Protein AF-0000000080306443 (afdb_homodimer)

pLDDT: mean 97.15, std 3.1, range [70.88, 98.94]

Secondary structure (DSSP, 8-state):
---EEEEEEEPPPEE-STTTSTTTTS-HHHHHHHHHHHHHHTT--GGG--EEEEE-S--SGGG-S-HHHHHHHHHT--TT-EEEEEEBTBTHHHHHHHHHHHHHHHTS-SEEEEEEEEETTTS-TTTTS-TTTTT-HHHHHH-----HHHHHHHHHHHHT--HHHHHHHHHHHHHHHHHHHHTTTTTTTB--EE-TTT--EEESS-S---TT--HHHHHTSPPSSHHHHT-B-STTS-BHHHHHHHT-TT-SS------TTSBPPBEEEEEEEEEE-HHHHHHHT---SEEEEEEEEEE--TTT-S-THHHHHHHHHHHHT--GGG-SEEEE--SBHHHHHHHHHHHT--GGGBSTT--HHHH-B-HHHHHHHHHHHHHHHHHHHT--EEEEEEEETTTEEEEEEEEE-/---EEEEEEEPPPEE-STTTSTTTTS-HHHHHHHHHHHHHHTT--GGG--EEEEE-S--SGGG-S-HHHHHHHHHT--TT-EEEEEEBTBTHHHHHHHHHHHHHHHTS-SEEEEEEEEETTTS-TTTTS-TTTTT-HHHHHH-----HHHHHHHHHHHHT--HHHHHHHHHHHHHHHHHHHHTTTTTTTB--EE-TTT--EEESS-S---TT--HHHHHTSPPSSHHHHT-B-STTS-BHHHHHHHT-TT-SS------TTSBPPPEEEEEEEEEE-HHHHHHHT---SEEEEEEEEEE--TTT-S-THHHHHHHHHHHHT--GGG-SEEEE--SBHHHHHHHHHHHT--GGGBSTT--HHHH---HHHHHHHHHHHHHHHHHHHT--EEEEEEEETTTEEEEEEEEE-

Solvent-accessible surface area (backbone atoms only — not comparable to full-atom values): 38228 Å² total; per-residue (Å²): 97,55,21,29,33,62,49,45,40,23,46,33,26,21,40,17,41,64,87,68,15,66,48,46,83,53,54,50,33,54,50,39,10,51,52,54,44,50,44,39,75,72,65,48,60,60,82,65,33,53,34,32,32,24,4,30,46,58,35,25,32,57,39,5,59,39,39,26,40,48,10,44,57,54,45,65,48,57,56,51,45,32,39,30,22,31,22,41,39,42,32,6,2,36,49,22,39,52,52,37,36,22,27,17,35,29,63,74,34,42,28,26,40,14,4,10,33,24,39,26,25,74,51,41,86,67,68,26,57,5,61,88,61,23,79,39,64,71,38,44,74,74,53,64,67,59,61,64,63,55,17,44,20,40,50,24,42,74,70,64,58,48,59,64,59,34,39,49,50,27,48,49,20,18,49,26,30,41,50,29,58,75,67,50,66,54,60,86,32,50,40,66,41,57,39,89,86,82,68,42,78,57,41,72,54,61,59,53,58,48,71,81,70,45,71,69,62,48,67,69,53,62,52,66,40,51,68,60,29,63,37,63,71,42,96,88,55,39,22,47,47,54,55,56,35,70,79,35,82,91,43,93,67,74,52,62,62,46,21,79,64,26,20,36,36,59,7,18,29,21,16,34,32,35,34,28,9,64,67,45,32,62,77,67,70,54,77,50,52,26,32,47,59,27,62,29,64,23,22,31,58,41,45,56,18,46,68,13,27,35,63,7,40,52,51,17,27,56,74,54,74,48,56,76,86,67,44,60,34,35,40,53,53,23,64,30,33,43,41,42,52,50,33,37,60,74,61,67,53,66,70,84,34,42,34,69,52,23,36,16,43,18,41,31,39,14,39,2,7,39,33,22,41,52,52,39,49,49,55,50,46,28,63,75,67,73,47,51,30,32,37,42,29,29,42,14,75,77,5,21,13,31,16,39,31,37,33,53,103,97,55,23,28,33,63,48,43,40,24,44,33,27,21,40,17,41,64,88,69,14,64,50,46,85,52,54,50,33,54,51,38,11,51,52,54,45,51,46,39,75,73,66,48,60,60,82,63,35,53,35,32,31,25,4,29,46,57,34,25,32,57,39,5,57,41,39,26,40,47,10,44,57,54,44,64,47,58,54,52,45,32,40,29,24,30,22,38,40,42,32,6,2,36,47,23,39,52,51,36,36,21,27,16,35,30,62,75,36,44,29,28,40,14,4,10,31,24,39,26,25,75,50,40,87,66,69,25,58,5,59,89,61,21,80,40,65,70,38,43,74,75,54,66,66,59,61,64,62,55,15,43,19,40,48,25,42,75,71,63,57,47,59,63,58,34,39,48,50,27,47,49,18,18,50,25,30,42,50,28,59,75,68,51,66,55,59,86,32,51,40,66,41,57,39,87,86,82,68,43,77,57,42,72,54,60,57,53,58,48,72,81,67,45,70,69,62,49,67,67,53,61,53,66,40,50,67,59,28,62,38,63,72,41,96,89,54,38,21,48,46,54,56,56,36,70,77,35,80,89,44,93,67,74,51,62,62,45,23,78,62,24,19,35,35,60,7,19,28,21,15,34,34,34,34,28,8,63,66,45,32,62,76,66,70,54,78,50,52,26,31,46,58,26,61,29,62,24,23,31,60,41,46,56,18,44,69,14,27,35,60,7,39,51,51,15,27,56,73,54,74,48,56,76,85,66,46,60,36,33,41,51,54,24,63,31,34,44,42,42,53,52,34,36,60,74,61,67,53,65,70,84,35,42,35,68,52,23,36,16,43,17,41,31,39,14,40,3,8,40,33,22,42,52,53,38,49,51,55,48,47,28,61,74,68,72,48,50,29,32,36,41,30,29,41,16,74,75,6,21,12,30,16,38,32,37,33,54,102

Structure (mmCIF, N/CA/C/O backbone):
data_AF-0000000080306443-model_v1
#
loop_
_entity.id
_entity.type
_entity.pdbx_description
1 polymer '3-ketoacyl-CoA thiolase'
#
loop_
_atom_site.group_PDB
_atom_site.id
_atom_site.type_symbol
_atom_site.label_atom_id
_atom_site.label_alt_id
_atom_site.label_comp_id
_atom_site.label_asym_id
_atom_site.label_entity_id
_atom_site.label_seq_id
_atom_site.pdbx_PDB_ins_code
_atom_site.Cartn_x
_atom_site.Cartn_y
_atom_site.Cartn_z
_atom_site.occupancy
_atom_site.B_iso_or_equiv
_atom_site.auth_seq_id
_atom_site.auth_comp_id
_atom_site.auth_asym_id
_atom_site.auth_atom_id
_atom_site.pdbx_PDB_model_num
ATOM 1 N N . MET A 1 1 ? 5.305 -2.127 22.516 1 71.44 1 MET A N 1
ATOM 2 C CA . MET A 1 1 ? 5.922 -2.586 21.266 1 71.44 1 MET A CA 1
ATOM 3 C C . MET A 1 1 ? 7.34 -2.043 21.141 1 71.44 1 MET A C 1
ATOM 5 O O . MET A 1 1 ? 7.629 -0.927 21.578 1 71.44 1 MET A O 1
ATOM 9 N N . ASN A 1 2 ? 8.289 -2.949 20.922 1 86.19 2 ASN A N 1
ATOM 10 C CA . ASN A 1 2 ? 9.672 -2.49 20.797 1 86.19 2 ASN A CA 1
ATOM 11 C C . ASN A 1 2 ? 10.062 -2.299 19.328 1 86.19 2 ASN A C 1
ATOM 13 O O . ASN A 1 2 ? 10.391 -3.266 18.641 1 86.19 2 ASN A O 1
ATOM 17 N N . SER A 1 3 ? 9.945 -1.125 18.812 1 97.25 3 SER A N 1
ATOM 18 C CA . SER A 1 3 ? 10.375 -0.686 17.484 1 97.25 3 SER A CA 1
ATOM 19 C C . SER A 1 3 ? 11.25 0.562 17.578 1 97.25 3 SER A C 1
ATOM 21 O O . SER A 1 3 ? 10.789 1.618 18.016 1 97.25 3 SER A O 1
ATOM 23 N N . TRP A 1 4 ? 12.477 0.388 17.094 1 98.75 4 TRP A N 1
ATOM 24 C CA . TRP A 1 4 ? 13.484 1.428 17.297 1 98.75 4 TRP A CA 1
ATOM 25 C C . TRP A 1 4 ? 13.734 2.199 16 1 98.75 4 TRP A C 1
ATOM 27 O O . TRP A 1 4 ? 13.867 1.604 14.938 1 98.75 4 TRP A O 1
ATOM 37 N N . ILE A 1 5 ? 13.734 3.5 16.141 1 98.81 5 ILE A N 1
ATOM 38 C CA . ILE A 1 5 ? 14.18 4.359 15.055 1 98.81 5 ILE A CA 1
ATOM 39 C C . ILE A 1 5 ? 15.695 4.559 15.141 1 98.81 5 ILE A C 1
ATOM 41 O O . ILE A 1 5 ? 16.203 5.066 16.141 1 98.81 5 ILE A O 1
ATOM 45 N N . ILE A 1 6 ? 16.406 4.199 14.086 1 98.38 6 ILE A N 1
ATOM 46 C CA . ILE A 1 6 ? 17.859 4.262 14.164 1 98.38 6 ILE A CA 1
ATOM 47 C C . ILE A 1 6 ? 18.375 5.43 13.328 1 98.38 6 ILE A C 1
ATOM 49 O O . ILE A 1 6 ? 19.438 5.996 13.625 1 98.38 6 ILE A O 1
ATOM 53 N N . ASP A 1 7 ? 17.672 5.781 12.289 1 98.56 7 ASP A N 1
ATOM 54 C CA . ASP A 1 7 ? 18.062 6.879 11.406 1 98.56 7 ASP A CA 1
ATOM 55 C C . ASP A 1 7 ? 16.859 7.414 10.625 1 98.56 7 ASP A C 1
ATOM 57 O O . ASP A 1 7 ? 15.82 6.754 10.555 1 98.56 7 ASP A O 1
ATOM 61 N N . ALA A 1 8 ? 16.938 8.648 10.195 1 98.75 8 ALA A N 1
ATOM 62 C CA . ALA A 1 8 ? 15.922 9.305 9.367 1 98.75 8 ALA A CA 1
ATOM 63 C C . ALA A 1 8 ? 16.562 10.336 8.438 1 98.75 8 ALA A C 1
ATOM 65 O O . ALA A 1 8 ? 17.375 11.148 8.875 1 98.75 8 ALA A O 1
ATOM 66 N N . VAL A 1 9 ? 16.188 10.273 7.133 1 98.81 9 VAL A N 1
ATOM 67 C CA . VAL A 1 9 ? 16.703 11.242 6.172 1 98.81 9 VAL A CA 1
ATOM 68 C C . VAL A 1 9 ? 15.578 11.695 5.242 1 98.81 9 VAL A C 1
ATOM 70 O O . VAL A 1 9 ? 14.562 11.008 5.113 1 98.81 9 VAL A O 1
ATOM 73 N N . ARG A 1 10 ? 15.75 12.789 4.66 1 98.88 10 ARG A N 1
ATOM 74 C CA . ARG A 1 10 ? 14.805 13.312 3.682 1 98.88 10 ARG A CA 1
ATOM 75 C C . ARG A 1 10 ? 15.508 14.188 2.648 1 98.88 10 ARG A C 1
ATOM 77 O O . ARG A 1 10 ? 16.609 14.68 2.895 1 98.88 10 ARG A O 1
ATOM 84 N N . THR A 1 11 ? 14.883 14.344 1.526 1 98.94 11 THR A N 1
ATOM 85 C CA . THR A 1 11 ? 15.266 15.391 0.589 1 98.94 11 THR A CA 1
ATOM 86 C C . THR A 1 11 ? 14.719 16.75 1.037 1 98.94 11 THR A C 1
ATOM 88 O O . THR A 1 11 ? 13.82 16.812 1.873 1 98.94 11 THR A O 1
ATOM 91 N N . PRO A 1 12 ? 15.375 17.859 0.439 1 98.75 12 PRO A N 1
ATOM 92 C CA . PRO A 1 12 ? 14.578 19.078 0.507 1 98.75 12 PRO A CA 1
ATOM 93 C C . PRO A 1 12 ? 13.234 18.953 -0.217 1 98.75 12 PRO A C 1
ATOM 95 O O . PRO A 1 12 ? 13.078 18.078 -1.075 1 98.75 12 PRO A O 1
ATOM 98 N N . ARG A 1 13 ? 12.289 19.719 0.26 1 98.56 13 ARG A N 1
ATOM 99 C CA . ARG A 1 13 ? 11.039 19.844 -0.483 1 98.56 13 ARG A CA 1
ATOM 100 C C . ARG A 1 13 ? 11.172 20.828 -1.632 1 98.56 13 ARG A C 1
ATOM 102 O O . ARG A 1 13 ? 11.609 21.969 -1.431 1 98.56 13 ARG A O 1
ATOM 109 N N . GLY A 1 14 ? 10.93 20.344 -2.82 1 98.5 14 GLY A N 1
ATOM 110 C CA . GLY A 1 14 ? 10.898 21.219 -3.98 1 98.5 14 GLY A CA 1
ATOM 111 C C . GLY A 1 14 ? 9.5 21.672 -4.352 1 98.5 14 GLY A C 1
ATOM 112 O O . GLY A 1 14 ? 8.523 20.969 -4.066 1 98.5 14 GLY A O 1
ATOM 113 N N . ARG A 1 15 ? 9.391 22.797 -5.031 1 97.31 15 ARG A N 1
ATOM 114 C CA . ARG A 1 15 ? 8.086 23.266 -5.488 1 97.31 15 ARG A CA 1
ATOM 115 C C . ARG A 1 15 ? 7.473 22.281 -6.477 1 97.31 15 ARG A C 1
ATOM 117 O O . ARG A 1 15 ? 8.156 21.797 -7.395 1 97.31 15 ARG A O 1
ATOM 124 N N . GLY A 1 16 ? 6.227 21.938 -6.223 1 96.5 16 GLY A N 1
ATOM 125 C CA . GLY A 1 16 ? 5.559 20.859 -6.957 1 96.5 16 GLY A CA 1
ATOM 126 C C . GLY A 1 16 ? 4.879 21.359 -8.219 1 96.5 16 GLY A C 1
ATOM 127 O O . GLY A 1 16 ? 3.842 20.812 -8.625 1 96.5 16 GLY A O 1
ATOM 128 N N . LYS A 1 17 ? 5.332 22.328 -8.82 1 89 17 LYS A N 1
ATOM 129 C CA . LYS A 1 17 ? 4.793 22.844 -10.078 1 89 17 LYS A CA 1
ATOM 130 C C . LYS A 1 17 ? 5.695 22.469 -11.25 1 89 17 LYS A C 1
ATOM 132 O O . LYS A 1 17 ? 6.906 22.688 -11.203 1 89 17 LYS A O 1
ATOM 137 N N . ALA A 1 18 ? 5 21.969 -12.227 1 86.31 18 ALA A N 1
ATOM 138 C CA . ALA A 1 18 ? 5.738 21.516 -13.398 1 86.31 18 ALA A CA 1
ATOM 139 C C . ALA A 1 18 ? 6.598 22.625 -13.984 1 86.31 18 ALA A C 1
ATOM 141 O O . ALA A 1 18 ? 6.125 23.75 -14.164 1 86.31 18 ALA A O 1
ATOM 142 N N . GLY A 1 19 ? 7.848 22.312 -14.211 1 83.25 19 GLY A N 1
ATOM 143 C CA . GLY A 1 19 ? 8.773 23.219 -14.852 1 83.25 19 GLY A CA 1
ATOM 144 C C . GLY A 1 19 ? 9.266 24.328 -13.93 1 83.25 19 GLY A C 1
ATOM 145 O O . GLY A 1 19 ? 10.164 25.078 -14.289 1 83.25 19 GLY A O 1
ATOM 146 N N . LYS A 1 20 ? 8.797 24.375 -12.742 1 88.12 20 LYS A N 1
ATOM 147 C CA . LYS A 1 20 ? 9.18 25.469 -11.844 1 88.12 20 LYS A CA 1
ATOM 148 C C . LYS A 1 20 ? 9.953 24.938 -10.641 1 88.12 20 LYS A C 1
ATOM 150 O O . LYS A 1 20 ? 10.797 25.656 -10.078 1 88.12 20 LYS A O 1
ATOM 155 N N . GLY A 1 21 ? 9.695 23.812 -10.258 1 95.81 21 GLY A N 1
ATOM 156 C CA . GLY A 1 21 ? 10.352 23.266 -9.086 1 95.81 21 GLY A CA 1
ATOM 157 C C . GLY A 1 21 ? 11.734 22.719 -9.383 1 95.81 21 GLY A C 1
ATOM 158 O O . GLY A 1 21 ? 11.961 22.125 -10.445 1 95.81 21 GLY A O 1
ATOM 159 N N . ALA A 1 22 ? 12.641 22.906 -8.461 1 97.44 22 ALA A N 1
ATOM 160 C CA . ALA A 1 22 ? 14.031 22.484 -8.625 1 97.44 22 ALA A CA 1
ATOM 161 C C . ALA A 1 22 ? 14.141 20.984 -8.805 1 97.44 22 ALA A C 1
ATOM 163 O O . ALA A 1 22 ? 15.086 20.484 -9.414 1 97.44 22 ALA A O 1
ATOM 164 N N . LEU A 1 23 ? 13.141 20.234 -8.32 1 98.12 23 LEU A N 1
ATOM 165 C CA . LEU A 1 23 ? 13.219 18.781 -8.359 1 98.12 23 LEU A CA 1
ATOM 166 C C . LEU A 1 23 ? 12.414 18.234 -9.531 1 98.12 23 LEU A C 1
ATOM 168 O O . LEU A 1 23 ? 12.312 17.016 -9.695 1 98.12 23 LEU A O 1
ATOM 172 N N . SER A 1 24 ? 11.891 19.125 -10.383 1 96.94 24 SER A N 1
ATOM 173 C CA . SER A 1 24 ? 11.008 18.703 -11.477 1 96.94 24 SER A CA 1
ATOM 174 C C . SER A 1 24 ? 11.75 17.844 -12.484 1 96.94 24 SER A C 1
ATOM 176 O O . SER A 1 24 ? 11.133 17.078 -13.234 1 96.94 24 SER A O 1
ATOM 178 N N . GLY A 1 25 ? 13.055 17.891 -12.484 1 95.81 25 GLY A N 1
ATOM 179 C CA . GLY A 1 25 ? 13.836 17.109 -13.43 1 95.81 25 GLY A CA 1
ATOM 180 C C . GLY A 1 25 ? 14.289 15.773 -12.875 1 95.81 25 GLY A C 1
ATOM 181 O O . GLY A 1 25 ? 14.953 15 -13.57 1 95.81 25 GLY A O 1
ATOM 182 N N . ILE A 1 26 ? 13.93 15.414 -11.656 1 97.44 26 ILE A N 1
ATOM 183 C CA . ILE A 1 26 ? 14.375 14.195 -11 1 97.44 26 ILE A CA 1
ATOM 184 C C . ILE A 1 26 ? 13.242 13.172 -10.977 1 97.44 26 ILE A C 1
ATOM 186 O O . ILE A 1 26 ? 12.172 13.438 -10.414 1 97.44 26 ILE A O 1
ATOM 190 N N . HIS A 1 27 ? 13.438 12.016 -11.641 1 97.75 27 HIS A N 1
ATOM 191 C CA . HIS A 1 27 ? 12.445 10.945 -11.609 1 97.75 27 HIS A CA 1
ATOM 192 C C . HIS A 1 27 ? 12.141 10.523 -10.18 1 97.75 27 HIS A C 1
ATOM 194 O O . HIS A 1 27 ? 13.047 10.406 -9.352 1 97.75 27 HIS A O 1
ATOM 200 N N . PRO A 1 28 ? 10.875 10.328 -9.828 1 98.5 28 PRO A N 1
ATOM 201 C CA . PRO A 1 28 ? 10.539 10 -8.438 1 98.5 28 PRO A CA 1
ATOM 202 C C . PRO A 1 28 ? 11.289 8.773 -7.926 1 98.5 28 PRO A C 1
ATOM 204 O O . PRO A 1 28 ? 11.68 8.719 -6.758 1 98.5 28 PRO A O 1
ATOM 207 N N . GLN A 1 29 ? 11.492 7.762 -8.766 1 98.5 29 GLN A N 1
ATOM 208 C CA . GLN A 1 29 ? 12.281 6.598 -8.383 1 98.5 29 GLN A CA 1
ATOM 209 C C . GLN A 1 29 ? 13.695 7.008 -7.961 1 98.5 29 GLN A C 1
ATOM 211 O O . GLN A 1 29 ? 14.234 6.48 -6.98 1 98.5 29 GLN A O 1
ATOM 216 N N . GLU A 1 30 ? 14.25 7.949 -8.688 1 98.44 30 GLU A N 1
ATOM 217 C CA . GLU A 1 30 ? 15.594 8.438 -8.398 1 98.44 30 GLU A CA 1
ATOM 218 C C . GLU A 1 30 ? 15.609 9.289 -7.129 1 98.44 30 GLU A C 1
ATOM 220 O O . GLU A 1 30 ? 16.594 9.281 -6.383 1 98.44 30 GLU A O 1
ATOM 225 N N . LEU A 1 31 ? 14.578 10.039 -6.984 1 98.75 31 LEU A N 1
ATOM 226 C CA . LEU A 1 31 ? 14.477 10.844 -5.773 1 98.75 31 LEU A CA 1
ATOM 227 C C . LEU A 1 31 ? 14.539 9.969 -4.527 1 98.75 31 LEU A C 1
ATOM 229 O O . LEU A 1 31 ? 15.297 10.258 -3.6 1 98.75 31 LEU A O 1
ATOM 233 N N . PHE A 1 32 ? 13.805 8.875 -4.473 1 98.88 32 PHE A N 1
ATOM 234 C CA . PHE A 1 32 ? 13.828 7.984 -3.322 1 98.88 32 PHE A CA 1
ATOM 235 C C . PHE A 1 32 ? 15.117 7.16 -3.301 1 98.88 32 PHE A C 1
ATOM 237 O O . PHE A 1 32 ? 15.648 6.863 -2.23 1 98.88 32 PHE A O 1
ATOM 244 N N . ALA A 1 33 ? 15.625 6.77 -4.449 1 98.81 33 ALA A N 1
ATOM 245 C CA . ALA A 1 33 ? 16.891 6.035 -4.523 1 98.81 33 ALA A CA 1
ATOM 246 C C . ALA A 1 33 ? 18.016 6.801 -3.826 1 98.81 33 ALA A C 1
ATOM 248 O O . ALA A 1 33 ? 18.875 6.199 -3.182 1 98.81 33 ALA A O 1
ATOM 249 N N . GLN A 1 34 ? 18.016 8.078 -3.992 1 98.81 34 GLN A N 1
ATOM 250 C CA . GLN A 1 34 ? 19.062 8.875 -3.365 1 98.81 34 GLN A CA 1
ATOM 251 C C . GLN A 1 34 ? 18.922 8.883 -1.848 1 98.81 34 GLN A C 1
ATOM 253 O O . GLN A 1 34 ? 19.906 8.938 -1.122 1 98.81 34 GLN A O 1
ATOM 258 N N . VAL A 1 35 ? 17.672 8.828 -1.379 1 98.88 35 VAL A N 1
ATOM 259 C CA . VAL A 1 35 ? 17.406 8.664 0.048 1 98.88 35 VAL A CA 1
ATOM 260 C C . VAL A 1 35 ? 17.984 7.34 0.533 1 98.88 35 VAL A C 1
ATOM 262 O O . VAL A 1 35 ? 18.656 7.285 1.572 1 98.88 35 VAL A O 1
ATOM 265 N N . LEU A 1 36 ? 17.781 6.262 -0.189 1 98.94 36 LEU A N 1
ATOM 266 C CA . LEU A 1 36 ? 18.312 4.945 0.158 1 98.94 36 LEU A CA 1
ATOM 267 C C . LEU A 1 36 ? 19.844 4.957 0.162 1 98.94 36 LEU A C 1
ATOM 269 O O . LEU A 1 36 ? 20.469 4.418 1.078 1 98.94 36 LEU A O 1
ATOM 273 N N . ARG A 1 37 ? 20.453 5.574 -0.836 1 98.75 37 ARG A N 1
ATOM 274 C CA . ARG A 1 37 ? 21.906 5.645 -0.914 1 98.75 37 ARG A CA 1
ATOM 275 C C . ARG A 1 37 ? 22.484 6.445 0.252 1 98.75 37 ARG A C 1
ATOM 277 O O . ARG A 1 37 ? 23.562 6.129 0.759 1 98.75 37 ARG A O 1
ATOM 284 N N . ALA A 1 38 ? 21.766 7.516 0.599 1 98.81 38 ALA A N 1
ATOM 285 C CA . ALA A 1 38 ? 22.219 8.328 1.726 1 98.81 38 ALA A CA 1
ATOM 286 C C . ALA A 1 38 ? 22.25 7.508 3.014 1 98.81 38 ALA A C 1
ATOM 288 O O . ALA A 1 38 ? 23.156 7.641 3.826 1 98.81 38 ALA A O 1
ATOM 289 N N . LEU A 1 39 ? 21.219 6.676 3.246 1 98.81 39 LEU A N 1
ATOM 290 C CA . LEU A 1 39 ? 21.188 5.812 4.422 1 98.81 39 LEU A CA 1
ATOM 291 C C . LEU A 1 39 ? 22.359 4.832 4.406 1 98.81 39 LEU A C 1
ATOM 293 O O . LEU A 1 39 ? 22.969 4.586 5.445 1 98.81 39 LEU A O 1
ATOM 297 N N . GLU A 1 40 ? 22.594 4.254 3.268 1 98.56 40 GLU A N 1
ATOM 298 C CA . GLU A 1 40 ? 23.719 3.34 3.131 1 98.56 40 GLU A CA 1
ATOM 299 C C . GLU A 1 40 ? 25.047 4.047 3.42 1 98.56 40 GLU A C 1
ATOM 301 O O . GLU A 1 40 ? 25.906 3.498 4.109 1 98.56 40 GLU A O 1
ATOM 306 N N . ALA A 1 41 ? 25.234 5.254 2.918 1 98.25 41 ALA A N 1
ATOM 307 C CA . ALA A 1 41 ? 26.438 6.039 3.131 1 98.25 41 ALA A CA 1
ATOM 308 C C . ALA A 1 41 ? 26.641 6.359 4.609 1 98.25 41 ALA A C 1
ATOM 310 O O . ALA A 1 41 ? 27.766 6.523 5.074 1 98.25 41 ALA A O 1
ATOM 311 N N . ARG A 1 42 ? 25.578 6.355 5.328 1 97.69 42 ARG A N 1
ATOM 312 C CA . ARG A 1 42 ? 25.625 6.68 6.754 1 97.69 42 ARG A CA 1
ATOM 313 C C . ARG A 1 42 ? 25.828 5.422 7.594 1 97.69 42 ARG A C 1
ATOM 315 O O . ARG A 1 42 ? 25.781 5.48 8.828 1 97.69 42 ARG A O 1
ATOM 322 N N . GLY A 1 43 ? 25.906 4.301 6.918 1 97.38 43 GLY A N 1
ATOM 323 C CA . GLY A 1 43 ? 26.312 3.117 7.66 1 97.38 43 GLY A CA 1
ATOM 324 C C . GLY A 1 43 ? 25.266 2.018 7.648 1 97.38 43 GLY A C 1
ATOM 325 O O . GLY A 1 43 ? 25.5 0.928 8.18 1 97.38 43 GLY A O 1
ATOM 326 N N . LEU A 1 44 ? 24.125 2.25 7.07 1 98.31 44 LEU A N 1
ATOM 327 C CA . LEU A 1 44 ? 23.125 1.192 6.973 1 98.31 44 LEU A CA 1
ATOM 328 C C . LEU A 1 44 ? 23.625 0.062 6.074 1 98.31 44 LEU A C 1
ATOM 330 O O . LEU A 1 44 ? 24.078 0.307 4.957 1 98.31 44 LEU A O 1
ATOM 334 N N . SER A 1 45 ? 23.516 -1.164 6.531 1 98.25 45 SER A N 1
ATOM 335 C CA . SER A 1 45 ? 23.828 -2.318 5.695 1 98.25 45 SER A CA 1
ATOM 336 C C . SER A 1 45 ? 22.641 -2.691 4.812 1 98.25 45 SER A C 1
ATOM 338 O O . SER A 1 45 ? 21.719 -3.389 5.254 1 98.25 45 SER A O 1
ATOM 340 N N . ALA A 1 46 ? 22.75 -2.346 3.572 1 98.5 46 ALA A N 1
ATOM 341 C CA . ALA A 1 46 ? 21.641 -2.592 2.641 1 98.5 46 ALA A CA 1
ATOM 342 C C . ALA A 1 46 ? 21.312 -4.078 2.57 1 98.5 46 ALA A C 1
ATOM 344 O O . ALA A 1 46 ? 20.141 -4.453 2.451 1 98.5 46 ALA A O 1
ATOM 345 N N . LYS A 1 47 ? 22.281 -4.957 2.643 1 98.06 47 LYS A N 1
ATOM 346 C CA . LYS A 1 47 ? 22.078 -6.395 2.484 1 98.06 47 LYS A CA 1
ATOM 347 C C . LYS A 1 47 ? 21.281 -6.973 3.643 1 98.06 47 LYS A C 1
ATOM 349 O O . LYS A 1 47 ? 20.703 -8.062 3.531 1 98.06 47 LYS A O 1
ATOM 354 N N . GLU A 1 48 ? 21.25 -6.223 4.742 1 98.44 48 GLU A N 1
ATOM 355 C CA . GLU A 1 48 ? 20.562 -6.727 5.922 1 98.44 48 GLU A CA 1
ATOM 356 C C . GLU A 1 48 ? 19.125 -6.215 5.988 1 98.44 48 GLU A C 1
ATOM 358 O O . GLU A 1 48 ? 18.344 -6.645 6.84 1 98.44 48 GLU A O 1
ATOM 363 N N . VAL A 1 49 ? 18.766 -5.312 5.074 1 98.88 49 VAL A N 1
ATOM 364 C CA . VAL A 1 49 ? 17.422 -4.762 5.07 1 98.88 49 VAL A CA 1
ATOM 365 C C . VAL A 1 49 ? 16.422 -5.828 4.621 1 98.88 49 VAL A C 1
ATOM 367 O O . VAL A 1 49 ? 16.578 -6.43 3.557 1 98.88 49 VAL A O 1
ATOM 370 N N . ASP A 1 50 ? 15.414 -6.055 5.438 1 98.81 50 ASP A N 1
ATOM 371 C CA . ASP A 1 50 ? 14.414 -7.078 5.152 1 98.81 50 ASP A CA 1
ATOM 372 C C . ASP A 1 50 ? 13.406 -6.586 4.113 1 98.81 50 ASP A C 1
ATOM 374 O O . ASP A 1 50 ? 12.906 -7.375 3.311 1 98.81 50 ASP A O 1
ATOM 378 N N . ASP A 1 51 ? 13.086 -5.348 4.176 1 98.88 51 ASP A N 1
ATOM 379 C CA . ASP A 1 51 ? 12.055 -4.793 3.301 1 98.88 51 ASP A CA 1
ATOM 380 C C . ASP A 1 51 ? 12.141 -3.27 3.252 1 98.88 51 ASP A C 1
ATOM 382 O O . ASP A 1 51 ? 12.586 -2.635 4.211 1 98.88 51 ASP A O 1
ATOM 386 N N . VAL A 1 52 ? 11.773 -2.695 2.113 1 98.94 52 VAL A N 1
ATOM 387 C CA . VAL A 1 52 ? 11.617 -1.256 1.932 1 98.94 52 VAL A CA 1
ATOM 388 C C . VAL A 1 52 ? 10.164 -0.93 1.617 1 98.94 52 VAL A C 1
ATOM 390 O O . VAL A 1 52 ? 9.609 -1.408 0.622 1 98.94 52 VAL A O 1
ATOM 393 N N . LEU A 1 53 ? 9.539 -0.119 2.48 1 98.94 53 LEU A N 1
ATOM 394 C CA . LEU A 1 53 ? 8.141 0.284 2.311 1 98.94 53 LEU A CA 1
ATOM 395 C C . LEU A 1 53 ? 8.047 1.75 1.901 1 98.94 53 LEU A C 1
ATOM 397 O O . LEU A 1 53 ? 8.555 2.629 2.604 1 98.94 53 LEU A O 1
ATOM 401 N N . VAL A 1 54 ? 7.367 2.039 0.779 1 98.94 54 VAL A N 1
ATOM 402 C CA . VAL A 1 54 ? 7.391 3.385 0.218 1 98.94 54 VAL A CA 1
ATOM 403 C C . VAL A 1 54 ? 5.961 3.883 0.015 1 98.94 54 VAL A C 1
ATOM 405 O O . VAL A 1 54 ? 5.211 3.326 -0.791 1 98.94 54 VAL A O 1
ATOM 408 N N . GLY A 1 55 ? 5.613 4.938 0.74 1 98.88 55 GLY A N 1
ATOM 409 C CA . GLY A 1 55 ? 4.332 5.594 0.524 1 98.88 55 GLY A CA 1
ATOM 410 C C . GLY A 1 55 ? 4.297 6.43 -0.739 1 98.88 55 GLY A C 1
ATOM 411 O O . GLY A 1 55 ? 5.238 7.18 -1.021 1 98.88 55 GLY A O 1
ATOM 412 N N . ALA A 1 56 ? 3.27 6.332 -1.52 1 98.56 56 ALA A N 1
ATOM 413 C CA . ALA A 1 56 ? 2.973 7.148 -2.691 1 98.56 56 ALA A CA 1
ATOM 414 C C . ALA A 1 56 ? 1.469 7.223 -2.943 1 98.56 56 ALA A C 1
ATOM 416 O O . ALA A 1 56 ? 0.786 6.199 -2.961 1 98.56 56 ALA A O 1
ATOM 417 N N . VAL A 1 57 ? 0.987 8.445 -3.119 1 97.94 57 VAL A N 1
ATOM 418 C CA . VAL A 1 57 ? -0.451 8.617 -3.289 1 97.94 57 VAL A CA 1
ATOM 419 C C . VAL A 1 57 ? -0.84 8.336 -4.738 1 97.94 57 VAL A C 1
ATOM 421 O O . VAL A 1 57 ? -1.705 7.5 -5.004 1 97.94 57 VAL A O 1
ATOM 424 N N . SER A 1 58 ? -0.199 9.086 -5.656 1 97.19 58 SER A N 1
ATOM 425 C CA . SER A 1 58 ? -0.493 8.898 -7.074 1 97.19 58 SER A CA 1
ATOM 426 C C . SER A 1 58 ? 0.423 7.852 -7.695 1 97.19 58 SER A C 1
ATOM 428 O O . SER A 1 58 ? 1.449 8.188 -8.289 1 97.19 58 SER A O 1
ATOM 430 N N . GLN A 1 59 ? -0.003 6.605 -7.656 1 97.19 59 GLN A N 1
ATOM 431 C CA . GLN A 1 59 ? 0.797 5.504 -8.188 1 97.19 59 GLN A CA 1
ATOM 432 C C . GLN A 1 59 ? 0.493 5.262 -9.656 1 97.19 59 GLN A C 1
ATOM 434 O O . GLN A 1 59 ? -0.012 4.199 -10.031 1 97.19 59 GLN A O 1
ATOM 439 N N . VAL A 1 60 ? 0.879 6.156 -10.516 1 97.5 60 VAL A N 1
ATOM 440 C CA . VAL A 1 60 ? 0.636 6.129 -11.953 1 97.5 60 VAL A CA 1
ATOM 441 C C . VAL A 1 60 ? 1.823 6.746 -12.688 1 97.5 60 VAL A C 1
ATOM 443 O O . VAL A 1 60 ? 2.596 7.508 -12.109 1 97.5 60 VAL A O 1
ATOM 446 N N . GLY A 1 61 ? 1.969 6.371 -13.969 1 96.94 61 GLY A N 1
ATOM 447 C CA . GLY A 1 61 ? 3.07 6.91 -14.758 1 96.94 61 GLY A CA 1
ATOM 448 C C . GLY A 1 61 ? 4.426 6.695 -14.102 1 96.94 61 GLY A C 1
ATOM 449 O O . GLY A 1 61 ? 4.777 5.57 -13.75 1 96.94 61 GLY A O 1
ATOM 450 N N . GLU A 1 62 ? 5.113 7.789 -13.852 1 97.38 62 GLU A N 1
ATOM 451 C CA . GLU A 1 62 ? 6.473 7.738 -13.312 1 97.38 62 GLU A CA 1
ATOM 452 C C . GLU A 1 62 ? 6.473 7.27 -11.859 1 97.38 62 GLU A C 1
ATOM 454 O O . GLU A 1 62 ? 7.512 6.859 -11.336 1 97.38 62 GLU A O 1
ATOM 459 N N . GLN A 1 63 ? 5.348 7.336 -11.227 1 97.75 63 GLN A N 1
ATOM 460 C CA . GLN A 1 63 ? 5.203 6.812 -9.875 1 97.75 63 GLN A CA 1
ATOM 461 C C . GLN A 1 63 ? 4.402 5.512 -9.867 1 97.75 63 GLN A C 1
ATOM 463 O O . GLN A 1 63 ? 3.979 5.043 -8.812 1 97.75 63 GLN A O 1
ATOM 468 N N . GLY A 1 64 ? 4.137 4.988 -11.07 1 95.75 64 GLY A N 1
ATOM 469 C CA . GLY A 1 64 ? 3.342 3.777 -11.211 1 95.75 64 GLY A CA 1
ATOM 470 C C . GLY A 1 64 ? 4.137 2.512 -10.961 1 95.75 64 GLY A C 1
ATOM 471 O O . GLY A 1 64 ? 5.223 2.557 -10.375 1 95.75 64 GLY A O 1
ATOM 472 N N . ALA A 1 65 ? 3.523 1.39 -11.289 1 92.5 65 ALA A N 1
ATOM 473 C CA . ALA A 1 65 ? 4.078 0.066 -11.016 1 92.5 65 ALA A CA 1
ATOM 474 C C . ALA A 1 65 ? 4.355 -0.116 -9.531 1 92.5 65 ALA A C 1
ATOM 476 O O . ALA A 1 65 ? 3.504 0.192 -8.688 1 92.5 65 ALA A O 1
ATOM 477 N N . ASN A 1 66 ? 5.336 -0.406 -9.008 1 95.75 66 ASN A N 1
ATOM 478 C CA . ASN A 1 66 ? 5.867 -0.462 -7.652 1 95.75 66 ASN A CA 1
ATOM 479 C C . ASN A 1 66 ? 7.078 0.453 -7.484 1 95.75 66 ASN A C 1
ATOM 481 O O . ASN A 1 66 ? 8.219 -0.002 -7.555 1 95.75 66 ASN A O 1
ATOM 485 N N . VAL A 1 67 ? 6.766 1.731 -7.172 1 98 67 VAL A N 1
ATOM 486 C CA . VAL A 1 67 ? 7.801 2.758 -7.105 1 98 67 VAL A CA 1
ATOM 487 C C . VAL A 1 67 ? 8.844 2.373 -6.062 1 98 67 VAL A C 1
ATOM 489 O O . VAL A 1 67 ? 10.031 2.678 -6.215 1 98 67 VAL A O 1
ATOM 492 N N . GLY A 1 68 ? 8.469 1.651 -5.039 1 98.06 68 GLY A N 1
ATOM 493 C CA . GLY A 1 68 ? 9.398 1.204 -4.016 1 98.06 68 GLY A CA 1
ATOM 494 C C . GLY A 1 68 ? 10.453 0.25 -4.543 1 98.06 68 GLY A C 1
ATOM 495 O O . GLY A 1 68 ? 11.648 0.509 -4.422 1 98.06 68 GLY A O 1
ATOM 496 N N . ARG A 1 69 ? 10.008 -0.852 -5.203 1 98.12 69 ARG A N 1
ATOM 497 C CA . ARG A 1 69 ? 10.938 -1.842 -5.738 1 98.12 69 ARG A CA 1
ATOM 498 C C . ARG A 1 69 ? 11.875 -1.218 -6.77 1 98.12 69 ARG A C 1
ATOM 500 O O . ARG A 1 69 ? 13.078 -1.479 -6.766 1 98.12 69 ARG A O 1
ATOM 507 N N . ASN A 1 70 ? 11.297 -0.366 -7.602 1 97.81 70 ASN A N 1
ATOM 508 C CA . ASN A 1 70 ? 12.094 0.267 -8.641 1 97.81 70 ASN A CA 1
ATOM 509 C C . ASN A 1 70 ? 13.133 1.219 -8.055 1 97.81 70 ASN A C 1
ATOM 511 O O . ASN A 1 70 ? 14.227 1.363 -8.602 1 97.81 70 ASN A O 1
ATOM 515 N N . ALA A 1 71 ? 12.75 1.882 -6.961 1 98.5 71 ALA A N 1
ATOM 516 C CA . ALA A 1 71 ? 13.711 2.758 -6.297 1 98.5 71 ALA A CA 1
ATOM 517 C C . ALA A 1 71 ? 14.867 1.954 -5.695 1 98.5 71 ALA A C 1
ATOM 519 O O . ALA A 1 71 ? 16.016 2.396 -5.719 1 98.5 71 ALA A O 1
ATOM 520 N N . VAL A 1 72 ? 14.578 0.772 -5.109 1 98.56 72 VAL A N 1
ATOM 521 C CA . VAL A 1 72 ? 15.609 -0.103 -4.555 1 98.56 72 VAL A CA 1
ATOM 522 C C . VAL A 1 72 ? 16.578 -0.515 -5.652 1 98.56 72 VAL A C 1
ATOM 524 O O . VAL A 1 72 ? 17.797 -0.452 -5.465 1 98.56 72 VAL A O 1
ATOM 527 N N . LEU A 1 73 ? 16.031 -0.929 -6.809 1 97.81 73 LEU A N 1
ATOM 528 C CA . LEU A 1 73 ? 16.859 -1.317 -7.941 1 97.81 73 LEU A CA 1
ATOM 529 C C . LEU A 1 73 ? 17.672 -0.13 -8.461 1 97.81 73 LEU A C 1
ATOM 531 O O . LEU A 1 73 ? 18.844 -0.267 -8.781 1 97.81 73 LEU A O 1
ATOM 535 N N . ALA A 1 74 ? 17.031 1.059 -8.516 1 97.56 74 ALA A N 1
ATOM 536 C CA . ALA A 1 74 ? 17.688 2.273 -8.977 1 97.56 74 ALA A CA 1
ATOM 537 C C . ALA A 1 74 ? 18.828 2.672 -8.039 1 97.56 74 ALA A C 1
ATOM 539 O O . ALA A 1 74 ? 19.844 3.205 -8.477 1 97.56 74 ALA A O 1
ATOM 540 N N . ALA A 1 75 ? 18.672 2.389 -6.773 1 98.25 75 ALA A N 1
ATOM 541 C CA . ALA A 1 75 ? 19.672 2.73 -5.77 1 98.25 75 ALA A CA 1
ATOM 542 C C . ALA A 1 75 ? 20.891 1.828 -5.891 1 98.25 75 ALA A C 1
ATOM 544 O O . ALA A 1 75 ? 21.953 2.129 -5.336 1 98.25 75 ALA A O 1
ATOM 545 N N . GLY A 1 76 ? 20.719 0.71 -6.613 1 97.5 76 GLY A N 1
ATOM 546 C CA . GLY A 1 76 ? 21.812 -0.251 -6.727 1 97.5 76 GLY A CA 1
ATOM 547 C C . GLY A 1 76 ? 21.953 -1.14 -5.504 1 97.5 76 GLY A C 1
ATOM 548 O O . GLY A 1 76 ? 23.016 -1.705 -5.262 1 97.5 76 GLY A O 1
ATOM 549 N N . TRP A 1 77 ? 20.938 -1.223 -4.664 1 98.5 77 TRP A N 1
ATOM 550 C CA . TRP A 1 77 ? 20.938 -2.119 -3.514 1 98.5 77 TRP A CA 1
ATOM 551 C C . TRP A 1 77 ? 20.891 -3.578 -3.959 1 98.5 77 TRP A C 1
ATOM 553 O O . TRP A 1 77 ? 20.578 -3.869 -5.113 1 98.5 77 TRP A O 1
ATOM 563 N N . PRO A 1 78 ? 21.297 -4.543 -3.049 1 98.25 78 PRO A N 1
ATOM 564 C CA . PRO A 1 78 ? 21.188 -5.957 -3.41 1 98.25 78 PRO A CA 1
ATOM 565 C C . PRO A 1 78 ? 19.797 -6.34 -3.893 1 98.25 78 PRO A C 1
ATOM 567 O O . PRO A 1 78 ? 18.797 -5.875 -3.338 1 98.25 78 PRO A O 1
ATOM 570 N N . ILE A 1 79 ? 19.672 -7.172 -4.953 1 97.06 79 ILE A N 1
ATOM 571 C CA . ILE A 1 79 ? 18.406 -7.516 -5.598 1 97.06 79 ILE A CA 1
ATOM 572 C C . ILE A 1 79 ? 17.531 -8.289 -4.621 1 97.06 79 ILE A C 1
ATOM 574 O O . ILE A 1 79 ? 16.312 -8.375 -4.809 1 97.06 79 ILE A O 1
ATOM 578 N N . GLU A 1 80 ? 18.141 -8.867 -3.539 1 98.31 80 GLU A N 1
ATOM 579 C CA . GLU A 1 80 ? 17.406 -9.656 -2.561 1 98.31 80 GLU A CA 1
ATOM 580 C C . GLU A 1 80 ? 16.5 -8.781 -1.704 1 98.31 80 GLU A C 1
ATOM 582 O O . GLU A 1 80 ? 15.578 -9.273 -1.052 1 98.31 80 GLU A O 1
ATOM 587 N N . VAL A 1 81 ? 16.797 -7.441 -1.663 1 98.69 81 VAL A N 1
ATOM 588 C CA . VAL A 1 81 ? 15.992 -6.523 -0.871 1 98.69 81 VAL A CA 1
ATOM 589 C C . VAL A 1 81 ? 14.664 -6.266 -1.576 1 98.69 81 VAL A C 1
ATOM 591 O O . VAL A 1 81 ? 14.641 -5.871 -2.744 1 98.69 81 VAL A O 1
ATOM 594 N N . THR A 1 82 ? 13.578 -6.543 -0.905 1 98.69 82 THR A N 1
ATOM 595 C CA . THR A 1 82 ? 12.25 -6.395 -1.478 1 98.69 82 THR A CA 1
ATOM 596 C C . THR A 1 82 ? 11.664 -5.027 -1.136 1 98.69 82 THR A C 1
ATOM 598 O O . THR A 1 82 ? 12.242 -4.277 -0.345 1 98.69 82 THR A O 1
ATOM 601 N N . ALA A 1 83 ? 10.555 -4.711 -1.806 1 98.81 83 ALA A N 1
ATOM 602 C CA . ALA A 1 83 ? 9.875 -3.447 -1.52 1 98.81 83 ALA A CA 1
ATOM 603 C C . ALA A 1 83 ? 8.398 -3.516 -1.896 1 98.81 83 ALA A C 1
ATOM 605 O O . ALA A 1 83 ? 8.008 -4.336 -2.729 1 98.81 83 ALA A O 1
ATOM 606 N N . ALA A 1 84 ? 7.594 -2.711 -1.29 1 98.75 84 ALA A N 1
ATOM 607 C CA . ALA A 1 84 ? 6.176 -2.533 -1.592 1 98.75 84 ALA A CA 1
ATOM 608 C C . ALA A 1 84 ? 5.785 -1.059 -1.553 1 98.75 84 ALA A C 1
ATOM 610 O O . ALA A 1 84 ? 6.434 -0.258 -0.874 1 98.75 84 ALA A O 1
ATOM 611 N N . SER A 1 85 ? 4.789 -0.704 -2.307 1 98.62 85 SER A N 1
ATOM 612 C CA . SER A 1 85 ? 4.227 0.642 -2.289 1 98.62 85 SER A CA 1
ATOM 613 C C . SER A 1 85 ? 2.902 0.678 -1.533 1 98.62 85 SER A C 1
ATOM 615 O O . SER A 1 85 ? 2.105 -0.258 -1.622 1 98.62 85 SER A O 1
ATOM 617 N N . VAL A 1 86 ? 2.686 1.768 -0.784 1 98.88 86 VAL A N 1
ATOM 618 C CA . VAL A 1 86 ? 1.534 1.892 0.104 1 98.88 86 VAL A CA 1
ATOM 619 C C . VAL A 1 86 ? 0.806 3.205 -0.173 1 98.88 86 VAL A C 1
ATOM 621 O O . VAL A 1 86 ? 1.44 4.234 -0.408 1 98.88 86 VAL A O 1
ATOM 624 N N . ASN A 1 87 ? -0.545 3.119 -0.176 1 98.5 87 ASN A N 1
ATOM 625 C CA . ASN A 1 87 ? -1.361 4.316 -0.357 1 98.5 87 ASN A CA 1
ATOM 626 C C . ASN A 1 87 ? -2.408 4.449 0.744 1 98.5 87 ASN A C 1
ATOM 628 O O . ASN A 1 87 ? -3.361 3.672 0.8 1 98.5 87 ASN A O 1
ATOM 632 N N . ARG A 1 88 ? -2.211 5.359 1.66 1 98.44 88 ARG A N 1
ATOM 633 C CA . ARG A 1 88 ? -3.229 5.895 2.561 1 98.44 88 ARG A CA 1
ATOM 634 C C . ARG A 1 88 ? -3.303 7.414 2.461 1 98.44 88 ARG A C 1
ATOM 636 O O . ARG A 1 88 ? -3.223 8.109 3.473 1 98.44 88 ARG A O 1
ATOM 643 N N . PHE A 1 89 ? -3.307 7.871 1.203 1 97.19 89 PHE A N 1
ATOM 644 C CA . PHE A 1 89 ? -3.322 9.289 0.842 1 97.19 89 PHE A CA 1
ATOM 645 C C . PHE A 1 89 ? -2.188 10.031 1.531 1 97.19 89 PHE A C 1
ATOM 647 O O . PHE A 1 89 ? -1.03 9.617 1.464 1 97.19 89 PHE A O 1
ATOM 654 N N . CYS A 1 90 ? -2.492 11.156 2.176 1 96.81 90 CYS A N 1
ATOM 655 C CA . CYS A 1 90 ? -1.483 12.062 2.711 1 96.81 90 CYS A CA 1
ATOM 656 C C . CYS A 1 90 ? -0.635 11.367 3.771 1 96.81 90 CYS A C 1
ATOM 658 O O . CYS A 1 90 ? 0.493 11.789 4.039 1 96.81 90 CYS A O 1
ATOM 660 N N . ALA A 1 91 ? -1.144 10.297 4.312 1 98.5 91 ALA A N 1
ATOM 661 C CA . ALA A 1 91 ? -0.443 9.688 5.441 1 98.5 91 ALA A CA 1
ATOM 662 C C . ALA A 1 91 ? 0.354 8.469 4.996 1 98.5 91 ALA A C 1
ATOM 664 O O . ALA A 1 91 ? 0.813 7.68 5.828 1 98.5 91 ALA A O 1
ATOM 665 N N . SER A 1 92 ? 0.517 8.289 3.688 1 98.81 92 SER A N 1
ATOM 666 C CA . SER A 1 92 ? 1.14 7.082 3.158 1 98.81 92 SER A CA 1
ATOM 667 C C . SER A 1 92 ? 2.523 6.863 3.762 1 98.81 92 SER A C 1
ATOM 669 O O . SER A 1 92 ? 2.861 5.746 4.16 1 98.81 92 SER A O 1
ATOM 671 N N . GLY A 1 93 ? 3.326 7.922 3.822 1 98.88 93 GLY A N 1
ATOM 672 C CA . GLY A 1 93 ? 4.656 7.793 4.395 1 98.88 93 GLY A CA 1
ATOM 673 C C . GLY A 1 93 ? 4.641 7.367 5.852 1 98.88 93 GLY A C 1
ATOM 674 O O . GLY A 1 93 ? 5.445 6.531 6.266 1 98.88 93 GLY A O 1
ATOM 675 N N . LEU A 1 94 ? 3.746 7.949 6.66 1 98.94 94 LEU A N 1
ATOM 676 C CA . LEU A 1 94 ? 3.648 7.578 8.07 1 98.94 94 LEU A CA 1
ATOM 677 C C . LEU A 1 94 ? 3.062 6.18 8.227 1 98.94 94 LEU A C 1
ATOM 679 O O . LEU A 1 94 ? 3.436 5.445 9.141 1 98.94 94 LEU A O 1
ATOM 683 N N . GLN A 1 95 ? 2.174 5.832 7.332 1 98.94 95 GLN A N 1
ATOM 684 C CA . GLN A 1 95 ? 1.619 4.48 7.367 1 98.94 95 GLN A CA 1
ATOM 685 C C . GLN A 1 95 ? 2.707 3.434 7.148 1 98.94 95 GLN A C 1
ATOM 687 O O . GLN A 1 95 ? 2.668 2.355 7.746 1 98.94 95 GLN A O 1
ATOM 692 N N . THR A 1 96 ? 3.65 3.717 6.219 1 98.94 96 THR A N 1
ATOM 693 C CA . THR A 1 96 ? 4.742 2.77 6.012 1 98.94 96 THR A CA 1
ATOM 694 C C . THR A 1 96 ? 5.566 2.611 7.285 1 98.94 96 THR A C 1
ATOM 696 O O . THR A 1 96 ? 6.062 1.521 7.578 1 98.94 96 THR A O 1
ATOM 699 N N . VAL A 1 97 ? 5.695 3.652 8.07 1 98.94 97 VAL A N 1
ATOM 700 C CA . VAL A 1 97 ? 6.375 3.572 9.359 1 98.94 97 VAL A CA 1
ATOM 701 C C . VAL A 1 97 ? 5.598 2.654 10.297 1 98.94 97 VAL A C 1
ATOM 703 O O . VAL A 1 97 ? 6.191 1.836 11.008 1 98.94 97 VAL A O 1
ATOM 706 N N . HIS A 1 98 ? 4.238 2.807 10.32 1 98.94 98 HIS A N 1
ATOM 707 C CA . HIS A 1 98 ? 3.42 1.905 11.125 1 98.94 98 HIS A CA 1
ATOM 708 C C . HIS A 1 98 ? 3.66 0.45 10.742 1 98.94 98 HIS A C 1
ATOM 710 O O . HIS A 1 98 ? 3.889 -0.396 11.609 1 98.94 98 HIS A O 1
ATOM 716 N N . PHE A 1 99 ? 3.623 0.157 9.414 1 98.88 99 PHE A N 1
ATOM 717 C CA . PHE A 1 99 ? 3.832 -1.211 8.961 1 98.88 99 PHE A CA 1
ATOM 718 C C . PHE A 1 99 ? 5.215 -1.71 9.359 1 98.88 99 PHE A C 1
ATOM 720 O O . PHE A 1 99 ? 5.359 -2.842 9.828 1 98.88 99 PHE A O 1
ATOM 727 N N . GLY A 1 100 ? 6.238 -0.869 9.148 1 98.88 100 GLY A N 1
ATOM 728 C CA . GLY A 1 100 ? 7.59 -1.247 9.531 1 98.88 100 GLY A CA 1
ATOM 729 C C . GLY A 1 100 ? 7.738 -1.497 11.023 1 98.88 100 GLY A C 1
ATOM 730 O O . GLY A 1 100 ? 8.414 -2.439 11.43 1 98.88 100 GLY A O 1
ATOM 731 N N . ALA A 1 101 ? 7.129 -0.631 11.797 1 98.81 101 ALA A N 1
ATOM 732 C CA . ALA A 1 101 ? 7.176 -0.793 13.25 1 98.81 101 ALA A CA 1
ATOM 733 C C . ALA A 1 101 ? 6.527 -2.107 13.68 1 98.81 101 ALA A C 1
ATOM 735 O O . ALA A 1 101 ? 7.043 -2.805 14.555 1 98.81 101 ALA A O 1
ATOM 736 N N . MET A 1 102 ? 5.379 -2.438 13.117 1 98.5 102 MET A N 1
ATOM 737 C CA . MET A 1 102 ? 4.703 -3.699 13.398 1 98.5 102 MET A CA 1
ATOM 738 C C . MET A 1 102 ? 5.562 -4.887 12.984 1 98.5 102 MET A C 1
ATOM 740 O O . MET A 1 102 ? 5.602 -5.906 13.672 1 98.5 102 MET A O 1
ATOM 744 N N . ALA A 1 103 ? 6.254 -4.75 11.82 1 98.44 103 ALA A N 1
ATOM 745 C CA . ALA A 1 103 ? 7.109 -5.812 11.297 1 98.44 103 ALA A CA 1
ATOM 746 C C . ALA A 1 103 ? 8.227 -6.152 12.281 1 98.44 103 ALA A C 1
ATOM 748 O O . ALA A 1 103 ? 8.438 -7.324 12.602 1 98.44 103 ALA A O 1
ATOM 749 N N . VAL A 1 104 ? 8.891 -5.168 12.812 1 98.19 104 VAL A N 1
ATOM 750 C CA . VAL A 1 104 ? 10.039 -5.422 13.672 1 98.19 104 VAL A CA 1
ATOM 751 C C . VAL A 1 104 ? 9.562 -5.801 15.07 1 98.19 104 VAL A C 1
ATOM 753 O O . VAL A 1 104 ? 10.195 -6.617 15.75 1 98.19 104 VAL A O 1
ATOM 756 N N . ALA A 1 105 ? 8.461 -5.195 15.516 1 97.5 105 ALA A N 1
ATOM 757 C CA . ALA A 1 105 ? 7.941 -5.477 16.844 1 97.5 105 ALA A CA 1
ATOM 758 C C . ALA A 1 105 ? 7.398 -6.902 16.938 1 97.5 105 ALA A C 1
ATOM 760 O O . ALA A 1 105 ? 7.465 -7.531 17.984 1 97.5 105 ALA A O 1
ATOM 761 N N . SER A 1 106 ? 6.836 -7.422 15.836 1 96.38 106 SER A N 1
ATOM 762 C CA . SER A 1 106 ? 6.262 -8.758 15.812 1 96.38 106 SER A CA 1
ATOM 763 C C . SER A 1 106 ? 7.348 -9.828 15.758 1 96.38 106 SER A C 1
ATOM 765 O O . SER A 1 106 ? 7.082 -11.008 16.016 1 96.38 106 SER A O 1
ATOM 767 N N . GLY A 1 107 ? 8.578 -9.414 15.359 1 95.25 107 GLY A N 1
ATOM 768 C CA . GLY A 1 107 ? 9.664 -10.359 15.164 1 95.25 107 GLY A CA 1
ATOM 769 C C . GLY A 1 107 ? 9.727 -10.906 13.75 1 95.25 107 GLY A C 1
ATOM 770 O O . GLY A 1 107 ? 10.648 -11.664 13.414 1 95.25 107 GLY A O 1
ATOM 771 N N . ALA A 1 108 ? 8.852 -10.469 12.875 1 96.69 108 ALA A N 1
ATOM 772 C CA . ALA A 1 108 ? 8.82 -10.961 11.5 1 96.69 108 ALA A CA 1
ATOM 773 C C . ALA A 1 108 ? 10.023 -10.445 10.703 1 96.69 108 ALA A C 1
ATOM 775 O O . ALA A 1 108 ? 10.508 -11.117 9.797 1 96.69 108 ALA A O 1
ATOM 776 N N . GLN A 1 109 ? 10.453 -9.266 10.992 1 97.81 109 GLN A N 1
ATOM 777 C CA . GLN A 1 109 ? 11.602 -8.633 10.359 1 97.81 109 GLN A CA 1
ATOM 778 C C . GLN A 1 109 ? 12.492 -7.957 11.391 1 97.81 109 GLN A C 1
ATOM 780 O O . GLN A 1 109 ? 12.078 -7.715 12.523 1 97.81 109 GLN A O 1
ATOM 785 N N . ASP A 1 110 ? 13.758 -7.691 11.023 1 98.25 110 ASP A N 1
ATOM 786 C CA . ASP A 1 110 ? 14.695 -7.125 11.992 1 98.25 110 ASP A CA 1
ATOM 787 C C . ASP A 1 110 ? 15.109 -5.711 11.586 1 98.25 110 ASP A C 1
ATOM 789 O O . ASP A 1 110 ? 15.469 -4.898 12.445 1 98.25 110 ASP A O 1
ATOM 793 N N . LEU A 1 111 ? 15.125 -5.441 10.344 1 98.81 111 LEU A N 1
ATOM 794 C CA . LEU A 1 111 ? 15.562 -4.156 9.805 1 98.81 111 LEU A CA 1
ATOM 795 C C . LEU A 1 111 ? 14.711 -3.746 8.609 1 98.81 111 LEU A C 1
ATOM 797 O O . LEU A 1 111 ? 14.703 -4.43 7.586 1 98.81 111 LEU A O 1
ATOM 801 N N . VAL A 1 112 ? 13.992 -2.611 8.773 1 98.94 112 VAL A N 1
ATOM 802 C CA . VAL A 1 112 ? 13.062 -2.16 7.742 1 98.94 112 VAL A CA 1
ATOM 803 C C . VAL A 1 112 ? 13.297 -0.683 7.441 1 98.94 112 VAL A C 1
ATOM 805 O O . VAL A 1 112 ? 13.555 0.11 8.352 1 98.94 112 VAL A O 1
ATOM 808 N N . VAL A 1 113 ? 13.32 -0.322 6.164 1 98.94 113 VAL A N 1
ATOM 809 C CA . VAL A 1 113 ? 13.305 1.079 5.754 1 98.94 113 VAL A CA 1
ATOM 810 C C . VAL A 1 113 ? 11.883 1.482 5.352 1 98.94 113 VAL A C 1
ATOM 812 O O . VAL A 1 113 ? 11.281 0.858 4.48 1 98.94 113 VAL A O 1
ATOM 815 N N . ALA A 1 114 ? 11.328 2.463 6.047 1 98.94 114 ALA A N 1
ATOM 816 C CA . ALA A 1 114 ? 9.984 2.963 5.797 1 98.94 114 ALA A CA 1
ATOM 817 C C . ALA A 1 114 ? 10.008 4.441 5.414 1 98.94 114 ALA A C 1
ATOM 819 O O . ALA A 1 114 ? 10.812 5.211 5.945 1 98.94 114 ALA A O 1
ATOM 820 N N . GLY A 1 115 ? 9.164 4.852 4.504 1 98.88 115 GLY A N 1
ATOM 821 C CA . GLY A 1 115 ? 9.102 6.238 4.07 1 98.88 115 GLY A CA 1
ATOM 822 C C . GLY A 1 115 ? 8.156 6.457 2.902 1 98.88 115 GLY A C 1
ATOM 823 O O . GLY A 1 115 ? 7.086 5.852 2.844 1 98.88 115 GLY A O 1
ATOM 824 N N . GLY A 1 116 ? 8.539 7.496 2.064 1 98.88 116 GLY A N 1
ATOM 825 C CA . GLY A 1 116 ? 7.68 7.777 0.93 1 98.88 116 GLY A CA 1
ATOM 826 C C . GLY A 1 116 ? 8.273 8.781 -0.039 1 98.88 116 GLY A C 1
ATOM 827 O O . GLY A 1 116 ? 9.344 9.336 0.215 1 98.88 116 GLY A O 1
ATOM 828 N N . VAL A 1 117 ? 7.574 8.898 -1.16 1 98.94 117 VAL A N 1
ATOM 829 C CA . VAL A 1 117 ? 7.953 9.828 -2.219 1 98.94 117 VAL A CA 1
ATOM 830 C C . VAL A 1 117 ? 6.699 10.359 -2.91 1 98.94 117 VAL A C 1
ATOM 832 O O . VAL A 1 117 ? 5.695 9.656 -3.023 1 98.94 117 VAL A O 1
ATOM 835 N N . GLU A 1 118 ? 6.758 11.609 -3.279 1 98.88 118 GLU A N 1
ATOM 836 C CA . GLU A 1 118 ? 5.777 12.211 -4.18 1 98.88 118 GLU A CA 1
ATOM 837 C C . GLU A 1 118 ? 6.418 13.289 -5.047 1 98.88 118 GLU A C 1
ATOM 839 O O . GLU A 1 118 ? 7.074 14.195 -4.531 1 98.88 118 GLU A O 1
ATOM 844 N N . SER A 1 119 ? 6.328 13.148 -6.301 1 98.38 119 SER A N 1
ATOM 845 C CA . SER A 1 119 ? 6.73 14.188 -7.246 1 98.38 119 SER A CA 1
ATOM 846 C C . SER A 1 119 ? 5.52 14.828 -7.906 1 98.38 119 SER A C 1
ATOM 848 O O . SER A 1 119 ? 5.18 14.508 -9.047 1 98.38 119 SER A O 1
ATOM 850 N N . MET A 1 120 ? 5.031 15.82 -7.25 1 98.06 120 MET A N 1
ATOM 851 C CA . MET A 1 120 ? 3.764 16.406 -7.688 1 98.06 120 MET A CA 1
ATOM 852 C C . MET A 1 120 ? 3.963 17.281 -8.922 1 98.06 120 MET A C 1
ATOM 854 O O . MET A 1 120 ? 3.012 17.547 -9.656 1 98.06 120 MET A O 1
ATOM 858 N N . SER A 1 121 ? 5.18 17.75 -9.203 1 97.81 121 SER A N 1
ATOM 859 C CA . SER A 1 121 ? 5.484 18.5 -10.414 1 97.81 121 SER A CA 1
ATOM 860 C C . SER A 1 121 ? 5.453 17.609 -11.648 1 97.81 121 SER A C 1
ATOM 862 O O . SER A 1 121 ? 5.262 18.094 -12.766 1 97.81 121 SER A O 1
ATOM 864 N N . ARG A 1 122 ? 5.648 16.328 -11.438 1 96.94 122 ARG A N 1
ATOM 865 C CA . ARG A 1 122 ? 5.766 15.391 -12.547 1 96.94 122 ARG A CA 1
ATOM 866 C C . ARG A 1 122 ? 4.516 14.523 -12.672 1 96.94 122 ARG A C 1
ATOM 868 O O . ARG A 1 122 ? 4.109 14.164 -13.773 1 96.94 122 ARG A O 1
ATOM 875 N N . VAL A 1 123 ? 4.016 14.109 -11.531 1 96.94 123 VAL A N 1
ATOM 876 C CA . VAL A 1 123 ? 2.779 13.352 -11.398 1 96.94 123 VAL A CA 1
ATOM 877 C C . VAL A 1 123 ? 1.776 14.133 -10.555 1 96.94 123 VAL A C 1
ATOM 879 O O . VAL A 1 123 ? 1.649 13.898 -9.352 1 96.94 123 VAL A O 1
ATOM 882 N N . PRO A 1 124 ? 1.005 14.977 -11.18 1 94.31 124 PRO A N 1
ATOM 883 C CA . PRO A 1 124 ? 0.155 15.914 -10.445 1 94.31 124 PRO A CA 1
ATOM 884 C C . PRO A 1 124 ? -0.909 15.211 -9.602 1 94.31 124 PRO A C 1
ATOM 886 O O . PRO A 1 124 ? -1.322 14.094 -9.93 1 94.31 124 PRO A O 1
ATOM 889 N N . MET A 1 125 ? -1.336 15.898 -8.586 1 90.38 125 MET A N 1
ATOM 890 C CA . MET A 1 125 ? -2.434 15.414 -7.758 1 90.38 125 MET A CA 1
ATOM 891 C C . MET A 1 125 ? -3.656 15.086 -8.602 1 90.38 125 MET A C 1
ATOM 893 O O . MET A 1 125 ? -4.023 15.852 -9.492 1 90.38 125 MET A O 1
ATOM 897 N N . GLY A 1 126 ? -4.219 13.953 -8.32 1 91.56 126 GLY A N 1
ATOM 898 C CA . GLY A 1 126 ? -5.391 13.539 -9.07 1 91.56 126 GLY A CA 1
ATOM 899 C C . GLY A 1 126 ? -5.051 12.805 -10.359 1 91.56 126 GLY A C 1
ATOM 900 O O . GLY A 1 126 ? -5.941 12.328 -11.062 1 91.56 126 GLY A O 1
ATOM 901 N N . ALA A 1 127 ? -3.789 12.625 -10.633 1 93.5 127 ALA A N 1
ATOM 902 C CA . ALA A 1 127 ? -3.34 12.023 -11.883 1 93.5 127 ALA A CA 1
ATOM 903 C C . ALA A 1 127 ? -3.822 10.578 -12.008 1 93.5 127 ALA A C 1
ATOM 905 O O . ALA A 1 127 ? -3.936 10.047 -13.109 1 93.5 127 ALA A O 1
ATOM 906 N N . ASP A 1 128 ? -4.156 9.945 -10.938 1 94.38 128 ASP A N 1
ATOM 907 C CA . ASP A 1 128 ? -4.617 8.562 -10.992 1 94.38 128 ASP A CA 1
ATOM 908 C C . ASP A 1 128 ? -6.051 8.477 -11.516 1 94.38 128 ASP A C 1
ATOM 910 O O . ASP A 1 128 ? -6.527 7.395 -11.859 1 94.38 128 ASP A O 1
ATOM 914 N N . GLY A 1 129 ? -6.75 9.633 -11.523 1 92.69 129 GLY A N 1
ATOM 915 C CA . GLY A 1 129 ? -8.078 9.68 -12.125 1 92.69 129 GLY A CA 1
ATOM 916 C C . GLY A 1 129 ? -9.156 9.086 -11.234 1 92.69 129 GLY A C 1
ATOM 917 O O . GLY A 1 129 ? -10.305 8.938 -11.664 1 92.69 129 GLY A O 1
ATOM 918 N N . GLY A 1 130 ? -8.867 8.703 -10.062 1 88.44 130 GLY A N 1
ATOM 919 C CA . GLY A 1 130 ? -9.836 8.055 -9.188 1 88.44 130 GLY A CA 1
ATOM 920 C C . GLY A 1 130 ? -10.75 9.039 -8.484 1 88.44 130 GLY A C 1
ATOM 921 O O . GLY A 1 130 ? -11.836 8.672 -8.039 1 88.44 130 GLY A O 1
ATOM 922 N N . GLY A 1 131 ? -10.258 10.32 -8.43 1 86.12 131 GLY A N 1
ATOM 923 C CA . GLY A 1 131 ? -10.992 11.258 -7.59 1 86.12 131 GLY A CA 1
ATOM 924 C C . GLY A 1 131 ? -11.086 10.82 -6.141 1 86.12 131 GLY A C 1
ATOM 925 O O . GLY A 1 131 ? -10.172 10.172 -5.625 1 86.12 131 GLY A O 1
ATOM 926 N N . GLN A 1 132 ? -12.227 11.25 -5.504 1 82.19 132 GLN A N 1
ATOM 927 C CA . GLN A 1 132 ? -12.352 10.875 -4.102 1 82.19 132 GLN A CA 1
ATOM 928 C C . GLN A 1 132 ? -13.016 9.508 -3.955 1 82.19 132 GLN A C 1
ATOM 930 O O . GLN A 1 132 ? -12.781 8.797 -2.975 1 82.19 132 GLN A O 1
ATOM 935 N N . ASP A 1 133 ? -13.844 9.133 -5.012 1 90.62 133 ASP A N 1
ATOM 936 C CA . ASP A 1 133 ? -14.664 7.941 -4.809 1 90.62 133 ASP A CA 1
ATOM 937 C C . ASP A 1 133 ? -14.461 6.934 -5.938 1 90.62 133 ASP A C 1
ATOM 939 O O . ASP A 1 133 ? -15.234 5.984 -6.078 1 90.62 133 ASP A O 1
ATOM 943 N N . GLY A 1 134 ? -13.531 7.16 -6.855 1 90.75 134 GLY A N 1
ATOM 944 C CA . GLY A 1 134 ? -13.25 6.258 -7.961 1 90.75 134 GLY A CA 1
ATOM 945 C C . GLY A 1 134 ? -14.352 6.227 -9 1 90.75 134 GLY A C 1
ATOM 946 O O . GLY A 1 134 ? -14.477 5.254 -9.75 1 90.75 134 GLY A O 1
ATOM 947 N N . GLY A 1 135 ? -15.234 7.227 -8.938 1 91.25 135 GLY A N 1
ATOM 948 C CA . GLY A 1 135 ? -16.344 7.27 -9.883 1 91.25 135 GLY A CA 1
ATOM 949 C C . GLY A 1 135 ? -17.453 6.309 -9.547 1 91.25 135 GLY A C 1
ATOM 950 O O . GLY A 1 135 ? -18.266 5.961 -10.406 1 91.25 135 GLY A O 1
ATOM 951 N N . ASN A 1 136 ? -17.484 5.801 -8.375 1 95.31 136 ASN A N 1
ATOM 952 C CA . ASN A 1 136 ? -18.516 4.852 -7.93 1 95.31 136 ASN A CA 1
ATOM 953 C C . ASN A 1 136 ? -19.812 5.555 -7.57 1 95.31 136 ASN A C 1
ATOM 955 O O . ASN A 1 136 ? -19.922 6.148 -6.496 1 95.31 136 ASN A O 1
ATOM 959 N N . GLN A 1 137 ? -20.812 5.363 -8.383 1 92.06 137 GLN A N 1
ATOM 960 C CA . GLN A 1 137 ? -22.094 6.043 -8.172 1 92.06 137 GLN A CA 1
ATOM 961 C C . GLN A 1 137 ? -22.797 5.523 -6.922 1 92.06 137 GLN A C 1
ATOM 963 O O . GLN A 1 137 ? -23.453 6.289 -6.215 1 92.06 137 GLN A O 1
ATOM 968 N N . VAL A 1 138 ? -22.641 4.297 -6.695 1 93.19 138 VAL A N 1
ATOM 969 C CA . VAL A 1 138 ? -23.281 3.701 -5.531 1 93.19 138 VAL A CA 1
ATOM 970 C C . VAL A 1 138 ? -22.703 4.297 -4.254 1 93.19 138 VAL A C 1
ATOM 972 O O . VAL A 1 138 ? -23.438 4.652 -3.332 1 93.19 138 VAL A O 1
ATOM 975 N N . LEU A 1 139 ? -21.422 4.418 -4.199 1 94.06 139 LEU A N 1
ATOM 976 C CA . LEU A 1 139 ? -20.766 5.043 -3.057 1 94.06 139 LEU A CA 1
ATOM 977 C C . LEU A 1 139 ? -21.188 6.504 -2.918 1 94.06 139 LEU A C 1
ATOM 979 O O . LEU A 1 139 ? -21.453 6.977 -1.811 1 94.06 139 LEU A O 1
ATOM 983 N N . ARG A 1 140 ? -21.25 7.18 -4.035 1 91.56 140 ARG A N 1
ATOM 984 C CA . ARG A 1 140 ? -21.594 8.594 -4.047 1 91.56 140 ARG A CA 1
ATOM 985 C C . ARG A 1 140 ? -22.984 8.828 -3.449 1 91.56 140 ARG A C 1
ATOM 987 O O . ARG A 1 140 ? -23.219 9.844 -2.791 1 91.56 140 ARG A O 1
ATOM 994 N N . GLU A 1 141 ? -23.891 7.898 -3.684 1 90.5 141 GLU A N 1
ATOM 995 C CA . GLU A 1 141 ? -25.234 8 -3.15 1 90.5 141 GLU A CA 1
ATOM 996 C C . GLU A 1 141 ? -25.25 7.797 -1.639 1 90.5 141 GLU A C 1
ATOM 998 O O . GLU A 1 141 ? -26.094 8.359 -0.939 1 90.5 141 GLU A O 1
ATOM 1003 N N . ARG A 1 142 ? -24.344 7.098 -1.18 1 90 142 ARG A N 1
ATOM 1004 C CA . ARG A 1 142 ? -24.266 6.816 0.25 1 90 142 ARG A CA 1
ATOM 1005 C C . ARG A 1 142 ? -23.516 7.914 0.988 1 90 142 ARG A C 1
ATOM 1007 O O . ARG A 1 142 ? -23.938 8.367 2.053 1 90 142 ARG A O 1
ATOM 1014 N N . VAL A 1 143 ? -22.391 8.25 0.464 1 88.69 143 VAL A N 1
ATOM 1015 C CA . VAL A 1 143 ? -21.5 9.258 1.048 1 88.69 143 VAL A CA 1
ATOM 1016 C C . VAL A 1 143 ? -20.891 10.109 -0.059 1 88.69 143 VAL A C 1
ATOM 1018 O O . VAL A 1 143 ? -20 9.656 -0.781 1 88.69 143 VAL A O 1
ATOM 1021 N N . PHE A 1 144 ? -21.344 11.336 -0.122 1 86.94 144 PHE A N 1
ATOM 1022 C CA . PHE A 1 144 ? -20.734 12.242 -1.084 1 86.94 144 PHE A CA 1
ATOM 1023 C C . PHE A 1 144 ? -19.484 12.891 -0.495 1 86.94 144 PHE A C 1
ATOM 1025 O O . PHE A 1 144 ? -19.578 13.664 0.459 1 86.94 144 PHE A O 1
ATOM 1032 N N . GLN A 1 145 ? -18.422 12.586 -1.049 1 89.38 145 GLN A N 1
ATOM 1033 C CA . GLN A 1 145 ? -17.156 13.18 -0.614 1 89.38 145 GLN A CA 1
ATOM 1034 C C . GLN A 1 145 ? -16.844 14.445 -1.405 1 89.38 145 GLN A C 1
ATOM 1036 O O . GLN A 1 145 ? -17.109 14.516 -2.607 1 89.38 145 GLN A O 1
ATOM 1041 N N . VAL A 1 146 ? -16.359 15.453 -0.761 1 92.56 146 VAL A N 1
ATOM 1042 C CA . VAL A 1 146 ? -16.031 16.719 -1.396 1 92.56 146 VAL A CA 1
ATOM 1043 C C . VAL A 1 146 ? -14.523 16.938 -1.372 1 92.56 146 VAL A C 1
ATOM 1045 O O . VAL A 1 146 ? -13.812 16.281 -0.602 1 92.56 146 VAL A O 1
ATOM 1048 N N . PRO A 1 147 ? -14 17.812 -2.287 1 94.12 147 PRO A N 1
ATOM 1049 C CA . PRO A 1 147 ? -12.578 18.141 -2.225 1 94.12 147 PRO A CA 1
ATOM 1050 C C . PRO A 1 147 ? -12.164 18.719 -0.874 1 94.12 147 PRO A C 1
ATOM 1052 O O . PRO A 1 147 ? -12.953 19.422 -0.231 1 94.12 147 PRO A O 1
ATOM 1055 N N . GLN A 1 148 ? -10.945 18.531 -0.542 1 96 148 GLN A N 1
ATOM 1056 C CA . GLN A 1 148 ? -10.453 18.844 0.797 1 96 148 GLN A CA 1
ATOM 1057 C C . GLN A 1 148 ? -10.562 20.328 1.092 1 96 148 GLN A C 1
ATOM 1059 O O . GLN A 1 148 ? -10.781 20.734 2.238 1 96 148 GLN A O 1
ATOM 1064 N N . GLY A 1 149 ? -10.375 21.125 0.01 1 97.38 149 GLY A N 1
ATOM 1065 C CA . GLY A 1 149 ? -10.492 22.562 0.231 1 97.38 149 GLY A CA 1
ATOM 1066 C C . GLY A 1 149 ? -11.859 22.969 0.75 1 97.38 149 GLY A C 1
ATOM 1067 O O . GLY A 1 149 ? -11.969 23.875 1.574 1 97.38 149 GLY A O 1
ATOM 1068 N N . ILE A 1 150 ? -12.891 22.344 0.256 1 97.19 150 ILE A N 1
ATOM 1069 C CA . ILE A 1 150 ? -14.25 22.594 0.709 1 97.19 150 ILE A CA 1
ATOM 1070 C C . ILE A 1 150 ? -14.406 22.156 2.164 1 97.19 150 ILE A C 1
ATOM 1072 O O . ILE A 1 150 ? -14.992 22.875 2.977 1 97.19 150 ILE A O 1
ATOM 1076 N N . SER A 1 151 ? -13.852 21.016 2.502 1 97.44 151 SER A N 1
ATOM 1077 C CA . SER A 1 151 ? -13.898 20.5 3.869 1 97.44 151 SER A CA 1
ATOM 1078 C C . SER A 1 151 ? -13.172 21.438 4.832 1 97.44 151 SER A C 1
ATOM 1080 O O . SER A 1 151 ? -13.648 21.688 5.945 1 97.44 151 SER A O 1
ATOM 1082 N N . ALA A 1 152 ? -12.047 21.922 4.414 1 98.44 152 ALA A N 1
ATOM 1083 C CA . ALA A 1 152 ? -11.266 22.828 5.254 1 98.44 152 ALA A CA 1
ATOM 1084 C C . ALA A 1 152 ? -12.047 24.109 5.559 1 98.44 152 ALA A C 1
ATOM 1086 O O . ALA A 1 152 ? -12.07 24.562 6.703 1 98.44 152 ALA A O 1
ATOM 1087 N N . ASP A 1 153 ? -12.609 24.672 4.504 1 98.56 153 ASP A N 1
ATOM 1088 C CA . ASP A 1 153 ? -13.406 25.891 4.684 1 98.56 153 ASP A CA 1
ATOM 1089 C C . ASP A 1 153 ? -14.641 25.609 5.539 1 98.56 153 ASP A C 1
ATOM 1091 O O . ASP A 1 153 ? -15.062 26.469 6.324 1 98.56 153 ASP A O 1
ATOM 1095 N N . LEU A 1 154 ? -15.227 24.438 5.379 1 98 154 LEU A N 1
ATOM 1096 C CA . LEU A 1 154 ? -16.359 24.047 6.199 1 98 154 LEU A CA 1
ATOM 1097 C C . LEU A 1 154 ? -15.961 23.938 7.668 1 98 154 LEU A C 1
ATOM 1099 O O . LEU A 1 154 ? -16.703 24.375 8.555 1 98 154 LEU A O 1
ATOM 1103 N N . ILE A 1 155 ? -14.836 23.359 7.941 1 98.12 155 ILE A N 1
ATOM 1104 C CA . ILE A 1 155 ? -14.32 23.25 9.305 1 98.12 155 ILE A CA 1
ATOM 1105 C C . ILE A 1 155 ? -14.117 24.656 9.891 1 98.12 155 ILE A C 1
ATOM 1107 O O . ILE A 1 155 ? -14.523 24.922 11.023 1 98.12 155 ILE A O 1
ATOM 1111 N N . ALA A 1 156 ? -13.469 25.547 9.117 1 98.5 156 ALA A N 1
ATOM 1112 C CA . ALA A 1 156 ? -13.25 26.922 9.586 1 98.5 156 ALA A CA 1
ATOM 1113 C C . ALA A 1 156 ? -14.57 27.594 9.922 1 98.5 156 ALA A C 1
ATOM 1115 O O . ALA A 1 156 ? -14.664 28.312 10.914 1 98.5 156 ALA A O 1
ATOM 1116 N N . THR A 1 157 ? -15.547 27.375 9.07 1 98.38 157 THR A N 1
ATOM 1117 C CA . THR A 1 157 ? -16.875 27.953 9.266 1 98.38 157 THR A CA 1
ATOM 1118 C C . THR A 1 157 ? -17.516 27.422 10.547 1 98.38 157 THR A C 1
ATOM 1120 O O . THR A 1 157 ? -17.984 28.203 11.383 1 98.38 157 THR A O 1
ATOM 1123 N N . LEU A 1 158 ? -17.547 26.109 10.719 1 97.94 158 LEU A N 1
ATOM 1124 C CA . LEU A 1 158 ? -18.203 25.469 11.852 1 97.94 158 LEU A CA 1
ATOM 1125 C C . LEU A 1 158 ? -17.516 25.828 13.164 1 97.94 158 LEU A C 1
ATOM 1127 O O . LEU A 1 158 ? -18.172 25.984 14.195 1 97.94 158 LEU A O 1
ATOM 1131 N N . GLU A 1 159 ? -16.172 26 13.102 1 97.81 159 GLU A N 1
ATOM 1132 C CA . GLU A 1 159 ? -15.398 26.297 14.305 1 97.81 159 GLU A CA 1
ATOM 1133 C C . GLU A 1 159 ? -15.367 27.797 14.594 1 97.81 159 GLU A C 1
ATOM 1135 O O . GLU A 1 159 ? -14.977 28.203 15.688 1 97.81 159 GLU A O 1
ATOM 1140 N N . GLY A 1 160 ? -15.734 28.578 13.648 1 98 160 GLY A N 1
ATOM 1141 C CA . GLY A 1 160 ? -15.758 30.016 13.812 1 98 160 GLY A CA 1
ATOM 1142 C C . GLY A 1 160 ? -14.375 30.641 13.711 1 98 160 GLY A C 1
ATOM 1143 O O . GLY A 1 160 ? -14.109 31.672 14.352 1 98 160 GLY A O 1
ATOM 1144 N N . PHE A 1 161 ? -13.484 30.062 12.984 1 98.5 161 PHE A N 1
ATOM 1145 C CA . PHE A 1 161 ? -12.164 30.641 12.789 1 98.5 161 PHE A CA 1
ATOM 1146 C C . PHE A 1 161 ? -12.242 31.828 11.836 1 98.5 161 PHE A C 1
ATOM 1148 O O . PHE A 1 161 ? -12.812 31.734 10.75 1 98.5 161 PHE A O 1
ATOM 1155 N N . SER A 1 162 ? -11.641 32.906 12.234 1 97.94 162 SER A N 1
ATOM 1156 C CA . SER A 1 162 ? -11.586 34.094 11.375 1 97.94 162 SER A CA 1
ATOM 1157 C C . SER A 1 162 ? -10.484 33.969 10.336 1 97.94 162 SER A C 1
ATOM 1159 O O . SER A 1 162 ? -9.555 33.156 10.5 1 97.94 162 SER A O 1
ATOM 1161 N N . ARG A 1 163 ? -10.617 34.719 9.258 1 97.81 163 ARG A N 1
ATOM 1162 C CA . ARG A 1 163 ? -9.555 34.812 8.258 1 97.81 163 ARG A CA 1
ATOM 1163 C C . ARG A 1 163 ? -8.227 35.188 8.906 1 97.81 163 ARG A C 1
ATOM 1165 O O . ARG A 1 163 ? -7.176 34.656 8.531 1 97.81 163 ARG A O 1
ATOM 1172 N N . GLU A 1 164 ? -8.25 36.031 9.852 1 97.94 164 GLU A N 1
ATOM 1173 C CA . GLU A 1 164 ? -7.047 36.469 10.539 1 97.94 164 GLU A CA 1
ATOM 1174 C C . GLU A 1 164 ? -6.391 35.344 11.312 1 97.94 164 GLU A C 1
ATOM 1176 O O . GLU A 1 164 ? -5.168 35.188 11.297 1 97.94 164 GLU A O 1
ATOM 1181 N N . GLU A 1 165 ? -7.176 34.562 12.016 1 98.31 165 GLU A N 1
ATOM 1182 C CA . GLU A 1 165 ? -6.656 33.406 12.75 1 98.31 165 GLU A CA 1
ATOM 1183 C C . GLU A 1 165 ? -6.02 32.406 11.805 1 98.31 165 GLU A C 1
ATOM 1185 O O . GLU A 1 165 ? -4.953 31.859 12.102 1 98.31 165 GLU A O 1
ATOM 1190 N N . ILE A 1 166 ? -6.719 32.188 10.742 1 98.75 166 ILE A N 1
ATOM 1191 C CA . ILE A 1 166 ? -6.262 31.234 9.727 1 98.75 166 ILE A CA 1
ATOM 1192 C C . ILE A 1 166 ? -4.926 31.703 9.156 1 98.75 166 ILE A C 1
ATOM 1194 O O . ILE A 1 166 ? -3.982 30.906 9.047 1 98.75 166 ILE A O 1
ATOM 1198 N N . ASP A 1 167 ? -4.828 32.969 8.82 1 98.81 167 ASP A N 1
ATOM 1199 C CA . ASP A 1 167 ? -3.607 33.531 8.258 1 98.81 167 ASP A CA 1
ATOM 1200 C C . ASP A 1 167 ? -2.502 33.594 9.305 1 98.81 167 ASP A C 1
ATOM 1202 O O . ASP A 1 167 ? -1.321 33.469 8.984 1 98.81 167 ASP A O 1
ATOM 1206 N N . ALA A 1 168 ? -2.873 33.844 10.539 1 98.81 168 ALA A N 1
ATOM 1207 C CA . ALA A 1 168 ? -1.883 33.938 11.609 1 98.81 168 ALA A CA 1
ATOM 1208 C C . ALA A 1 168 ? -1.146 32.594 11.766 1 98.81 168 ALA A C 1
ATOM 1210 O O . ALA A 1 168 ? 0.057 32.562 12.039 1 98.81 168 ALA A O 1
ATOM 1211 N N . LEU A 1 169 ? -1.875 31.531 11.688 1 98.81 169 LEU A N 1
ATOM 1212 C CA . LEU A 1 169 ? -1.23 30.219 11.734 1 98.81 169 LEU A CA 1
ATOM 1213 C C . LEU A 1 169 ? -0.245 30.047 10.586 1 98.81 169 LEU A C 1
ATOM 1215 O O . LEU A 1 169 ? 0.852 29.516 10.773 1 98.81 169 LEU A O 1
ATOM 1219 N N . ALA A 1 170 ? -0.631 30.469 9.406 1 98.88 170 ALA A N 1
ATOM 1220 C CA . ALA A 1 170 ? 0.243 30.391 8.242 1 98.88 170 ALA A CA 1
ATOM 1221 C C . ALA A 1 170 ? 1.506 31.219 8.438 1 98.88 170 ALA A C 1
ATOM 1223 O O . ALA A 1 170 ? 2.605 30.781 8.086 1 98.88 170 ALA A O 1
ATOM 1224 N N . LEU A 1 171 ? 1.312 32.406 8.938 1 98.88 171 LEU A N 1
ATOM 1225 C CA . LEU A 1 171 ? 2.461 33.25 9.227 1 98.88 171 LEU A CA 1
ATOM 1226 C C . LEU A 1 171 ? 3.4 32.594 10.227 1 98.88 171 LEU A C 1
ATOM 1228 O O . LEU A 1 171 ? 4.621 32.594 10.039 1 98.88 171 LEU A O 1
ATOM 1232 N N . ARG A 1 172 ? 2.857 32.062 11.266 1 98.75 172 ARG A N 1
ATOM 1233 C CA . ARG A 1 172 ? 3.662 31.359 12.266 1 98.75 172 ARG A CA 1
ATOM 1234 C C . ARG A 1 172 ? 4.457 30.219 11.625 1 98.75 172 ARG A C 1
ATOM 1236 O O . ARG A 1 172 ? 5.633 30.031 11.945 1 98.75 172 ARG A O 1
ATOM 1243 N N . SER A 1 173 ? 3.812 29.438 10.766 1 98.88 173 SER A N 1
ATOM 1244 C CA . SER A 1 173 ? 4.496 28.375 10.047 1 98.88 173 SER A CA 1
ATOM 1245 C C . SER A 1 173 ? 5.695 28.906 9.273 1 98.88 173 SER A C 1
ATOM 1247 O O . SER A 1 173 ? 6.773 28.312 9.305 1 98.88 173 SER A O 1
ATOM 1249 N N . GLN A 1 174 ? 5.492 30 8.594 1 98.81 174 GLN A N 1
ATOM 1250 C CA . GLN A 1 174 ? 6.543 30.625 7.797 1 98.81 174 GLN A CA 1
ATOM 1251 C C . GLN A 1 174 ? 7.688 31.109 8.68 1 98.81 174 GLN A C 1
ATOM 1253 O O . GLN A 1 174 ? 8.859 30.875 8.375 1 98.81 174 GLN A O 1
ATOM 1258 N N . LEU A 1 175 ? 7.359 31.75 9.727 1 98.62 175 LEU A N 1
ATOM 1259 C CA . LEU A 1 175 ? 8.367 32.281 10.625 1 98.62 175 LEU A CA 1
ATOM 1260 C C . LEU A 1 175 ? 9.156 31.172 11.297 1 98.62 175 LEU A C 1
ATOM 1262 O O . LEU A 1 175 ? 10.383 31.25 11.406 1 98.62 175 LEU A O 1
ATOM 1266 N N . ASN A 1 176 ? 8.461 30.172 11.781 1 98.81 176 ASN A N 1
ATOM 1267 C CA . ASN A 1 176 ? 9.125 29.016 12.391 1 98.81 176 ASN A CA 1
ATOM 1268 C C . ASN A 1 176 ? 10.055 28.312 11.398 1 98.81 176 ASN A C 1
ATOM 1270 O O . ASN A 1 176 ? 11.164 27.922 11.758 1 98.81 176 ASN A O 1
ATOM 1274 N N . ALA A 1 177 ? 9.609 28.125 10.148 1 98.75 177 ALA A N 1
ATOM 1275 C CA . ALA A 1 177 ? 10.438 27.484 9.125 1 98.75 177 ALA A CA 1
ATOM 1276 C C . ALA A 1 177 ? 11.68 28.328 8.836 1 98.75 177 ALA A C 1
ATOM 1278 O O . ALA A 1 177 ? 12.781 27.781 8.695 1 98.75 177 ALA A O 1
ATOM 1279 N N . ALA A 1 178 ? 11.477 29.609 8.727 1 98.19 178 ALA A N 1
ATOM 1280 C CA . ALA A 1 178 ? 12.602 30.516 8.477 1 98.19 178 ALA A CA 1
ATOM 1281 C C . ALA A 1 178 ? 13.648 30.406 9.586 1 98.19 178 ALA A C 1
ATOM 1283 O O . ALA A 1 178 ? 14.844 30.344 9.305 1 98.19 178 ALA A O 1
ATOM 1284 N N . ARG A 1 179 ? 13.227 30.438 10.773 1 98.19 179 ARG A N 1
ATOM 1285 C CA . ARG A 1 179 ? 14.125 30.297 11.922 1 98.19 179 ARG A CA 1
ATOM 1286 C C . ARG A 1 179 ? 14.836 28.953 11.898 1 98.19 179 ARG A C 1
ATOM 1288 O O . ARG A 1 179 ? 16.047 28.891 12.148 1 98.19 179 ARG A O 1
ATOM 1295 N N . ALA A 1 180 ? 14.094 27.875 11.688 1 98.5 180 ALA A N 1
ATOM 1296 C CA . ALA A 1 180 ? 14.672 26.531 11.648 1 98.5 180 ALA A CA 1
ATOM 1297 C C . ALA A 1 180 ? 15.773 26.438 10.602 1 98.5 180 ALA A C 1
ATOM 1299 O O . ALA A 1 180 ? 16.812 25.828 10.836 1 98.5 180 ALA A O 1
ATOM 1300 N N . ILE A 1 181 ? 15.508 26.984 9.453 1 97.5 181 ILE A N 1
ATOM 1301 C CA . ILE A 1 181 ? 16.484 26.953 8.359 1 97.5 181 ILE A CA 1
ATOM 1302 C C . ILE A 1 181 ? 17.703 27.781 8.742 1 97.5 181 ILE A C 1
ATOM 1304 O O . ILE A 1 181 ? 18.844 27.344 8.562 1 97.5 181 ILE A O 1
ATOM 1308 N N . GLU A 1 182 ? 17.469 28.953 9.242 1 97.12 182 GLU A N 1
ATOM 1309 C CA . GLU A 1 182 ? 18.547 29.844 9.648 1 97.12 182 GLU A CA 1
ATOM 1310 C C . GLU A 1 182 ? 19.438 29.172 10.703 1 97.12 182 GLU A C 1
ATOM 1312 O O . GLU A 1 182 ? 20.656 29.359 10.703 1 97.12 182 GLU A O 1
ATOM 1317 N N . GLU A 1 183 ? 18.812 28.453 11.562 1 97.94 183 GLU A N 1
ATOM 1318 C CA . GLU A 1 183 ? 19.547 27.828 12.656 1 97.94 183 GLU A CA 1
ATOM 1319 C C . GLU A 1 183 ? 20 26.422 12.273 1 97.94 183 GLU A C 1
ATOM 1321 O O . GLU A 1 183 ? 20.5 25.672 13.125 1 97.94 183 GLU A O 1
ATOM 1326 N N . HIS A 1 184 ? 19.812 25.953 11.102 1 97.56 184 HIS A N 1
ATOM 1327 C CA . HIS A 1 184 ? 20.266 24.688 10.547 1 97.56 184 HIS A CA 1
ATOM 1328 C C . HIS A 1 184 ? 19.672 23.5 11.297 1 97.56 184 HIS A C 1
ATOM 1330 O O . HIS A 1 184 ? 20.344 22.516 11.555 1 97.56 184 HIS A O 1
ATOM 1336 N N . ARG A 1 185 ? 18.406 23.625 11.641 1 98.12 185 ARG A N 1
ATOM 1337 C CA . ARG A 1 185 ? 17.75 22.609 12.461 1 98.12 185 ARG A CA 1
ATOM 1338 C C . ARG A 1 185 ? 17.453 21.359 11.648 1 98.12 185 ARG A C 1
ATOM 1340 O O . ARG A 1 185 ? 17.172 20.297 12.211 1 98.12 185 ARG A O 1
ATOM 1347 N N . PHE A 1 186 ? 17.516 21.453 10.312 1 97.56 186 PHE A N 1
ATOM 1348 C CA . PHE A 1 186 ? 17.219 20.312 9.445 1 97.56 186 PHE A CA 1
ATOM 1349 C C . PHE A 1 186 ? 18.5 19.672 8.938 1 97.56 186 PHE A C 1
ATOM 1351 O O . PHE A 1 186 ? 18.469 18.672 8.219 1 97.56 186 PHE A O 1
ATOM 1358 N N . ALA A 1 187 ? 19.641 20.094 9.305 1 96.56 187 ALA A N 1
ATOM 1359 C CA . ALA A 1 187 ? 20.922 19.781 8.695 1 96.56 187 ALA A CA 1
ATOM 1360 C C . ALA A 1 187 ? 21.234 18.297 8.844 1 96.56 187 ALA A C 1
ATOM 1362 O O . ALA A 1 187 ? 21.859 17.688 7.961 1 96.56 187 ALA A O 1
ATOM 1363 N N . ARG A 1 188 ? 20.828 17.719 9.875 1 96 188 ARG A N 1
ATOM 1364 C CA . ARG A 1 188 ? 21.141 16.312 10.109 1 96 188 ARG A CA 1
ATOM 1365 C C . ARG A 1 188 ? 20.406 15.422 9.117 1 96 188 ARG A C 1
ATOM 1367 O O . ARG A 1 188 ? 20.953 14.414 8.664 1 96 188 ARG A O 1
ATOM 1374 N N . SER A 1 189 ? 19.203 15.773 8.75 1 97.44 189 SER A N 1
ATOM 1375 C CA . SER A 1 189 ? 18.328 14.859 8.023 1 97.44 189 SER A CA 1
ATOM 1376 C C . SER A 1 189 ? 18.328 15.164 6.531 1 97.44 189 SER A C 1
ATOM 1378 O O . SER A 1 189 ? 18.141 14.266 5.707 1 97.44 189 SER A O 1
ATOM 1380 N N . ILE A 1 190 ? 18.516 16.375 6.109 1 98.5 190 ILE A N 1
ATOM 1381 C CA . ILE A 1 190 ? 18.375 16.75 4.711 1 98.5 190 ILE A CA 1
ATOM 1382 C C . ILE A 1 190 ? 19.578 16.266 3.914 1 98.5 190 ILE A C 1
ATOM 1384 O O . ILE A 1 190 ? 20.734 16.453 4.328 1 98.5 190 ILE A O 1
ATOM 1388 N N . ILE A 1 191 ? 19.297 15.625 2.834 1 98.69 191 ILE A N 1
ATOM 1389 C CA . ILE A 1 191 ? 20.344 15.234 1.897 1 98.69 191 ILE A CA 1
ATOM 1390 C C . ILE A 1 191 ? 20.203 16.047 0.607 1 98.69 191 ILE A C 1
ATOM 1392 O O . ILE A 1 191 ? 19.094 16.234 0.1 1 98.69 191 ILE A O 1
ATOM 1396 N N . PRO A 1 192 ? 21.312 16.578 0.118 1 98.62 192 PRO A N 1
ATOM 1397 C CA . PRO A 1 192 ? 21.219 17.25 -1.184 1 98.62 192 PRO A CA 1
ATOM 1398 C C . PRO A 1 192 ? 20.781 16.297 -2.297 1 98.62 192 PRO A C 1
ATOM 1400 O O . PRO A 1 192 ? 21.172 15.133 -2.311 1 98.62 192 PRO A O 1
ATOM 1403 N N . VAL A 1 193 ? 19.984 16.766 -3.199 1 98.88 193 VAL A N 1
ATOM 1404 C CA . VAL A 1 193 ? 19.547 15.977 -4.344 1 98.88 193 VAL A CA 1
ATOM 1405 C C . VAL A 1 193 ? 20.438 16.266 -5.547 1 98.88 193 VAL A C 1
ATOM 1407 O O . VAL A 1 193 ? 20.688 17.422 -5.883 1 98.88 193 VAL A O 1
ATOM 1410 N N . VAL A 1 194 ? 20.875 15.211 -6.141 1 98.56 194 VAL A N 1
ATOM 1411 C CA . VAL A 1 194 ? 21.812 15.305 -7.25 1 98.56 194 VAL A CA 1
ATOM 1412 C C . VAL A 1 194 ? 21.156 14.797 -8.531 1 98.56 194 VAL A C 1
ATOM 1414 O O . VAL A 1 194 ? 20.406 13.812 -8.516 1 98.56 194 VAL A O 1
ATOM 1417 N N . ASP A 1 195 ? 21.359 15.539 -9.594 1 97.31 195 ASP A N 1
ATOM 1418 C CA . ASP A 1 195 ? 20.953 15.023 -10.898 1 97.31 195 ASP A CA 1
ATOM 1419 C C . ASP A 1 195 ? 21.719 13.742 -11.242 1 97.31 195 ASP A C 1
ATOM 1421 O O . ASP A 1 195 ? 22.938 13.75 -11.328 1 97.31 195 ASP A O 1
ATOM 1425 N N . PRO A 1 196 ? 21 12.719 -11.508 1 94.5 196 PRO A N 1
ATOM 1426 C CA . PRO A 1 196 ? 21.703 11.438 -11.664 1 94.5 196 PRO A CA 1
ATOM 1427 C C . PRO A 1 196 ? 22.5 11.359 -12.969 1 94.5 196 PRO A C 1
ATOM 1429 O O . PRO A 1 196 ? 23.375 10.508 -13.094 1 94.5 196 PRO A O 1
ATOM 1432 N N . VAL A 1 197 ? 22.219 12.18 -13.93 1 92.88 197 VAL A N 1
ATOM 1433 C CA . VAL A 1 197 ? 22.906 12.156 -15.211 1 92.88 197 VAL A CA 1
ATOM 1434 C C . VAL A 1 197 ? 24.094 13.133 -15.188 1 92.88 197 VAL A C 1
ATOM 1436 O O . VAL A 1 197 ? 25.219 12.75 -15.469 1 92.88 197 VAL A O 1
ATOM 1439 N N . ARG A 1 198 ? 23.891 14.414 -14.664 1 94.62 198 ARG A N 1
ATOM 1440 C CA . ARG A 1 198 ? 24.891 15.477 -14.711 1 94.62 198 ARG A CA 1
ATOM 1441 C C . ARG A 1 198 ? 25.797 15.445 -13.477 1 94.62 198 ARG A C 1
ATOM 1443 O O . ARG A 1 198 ? 26.891 16.016 -13.477 1 94.62 198 ARG A O 1
ATOM 1450 N N . GLY A 1 199 ? 25.297 14.883 -12.344 1 95.81 199 GLY A N 1
ATOM 1451 C CA . GLY A 1 199 ? 26.078 14.766 -11.125 1 95.81 199 GLY A CA 1
ATOM 1452 C C . GLY A 1 199 ? 26.141 16.062 -10.328 1 95.81 199 GLY A C 1
ATOM 1453 O O . GLY A 1 199 ? 26.906 16.172 -9.375 1 95.81 199 GLY A O 1
ATOM 1454 N N . VAL A 1 200 ? 25.266 16.984 -10.641 1 97.75 200 VAL A N 1
ATOM 1455 C CA . VAL A 1 200 ? 25.281 18.281 -9.969 1 97.75 200 VAL A CA 1
ATOM 1456 C C . VAL A 1 200 ? 24.156 18.344 -8.945 1 97.75 200 VAL A C 1
ATOM 1458 O O . VAL A 1 200 ? 23.078 17.766 -9.156 1 97.75 200 VAL A O 1
ATOM 1461 N N . VAL A 1 201 ? 24.422 19.062 -7.875 1 98.44 201 VAL A N 1
ATOM 1462 C CA . VAL A 1 201 ? 23.391 19.281 -6.871 1 98.44 201 VAL A CA 1
ATOM 1463 C C . VAL A 1 201 ? 22.312 20.203 -7.438 1 98.44 201 VAL A C 1
ATOM 1465 O O . VAL A 1 201 ? 22.609 21.312 -7.906 1 98.44 201 VAL A O 1
ATOM 1468 N N . VAL A 1 202 ? 21.031 19.781 -7.387 1 97.88 202 VAL A N 1
ATOM 1469 C CA . VAL A 1 202 ? 19.969 20.594 -7.957 1 97.88 202 VAL A CA 1
ATOM 1470 C C . VAL A 1 202 ? 19.203 21.297 -6.84 1 97.88 202 VAL A C 1
ATOM 1472 O O . VAL A 1 202 ? 18.562 22.328 -7.07 1 97.88 202 VAL A O 1
ATOM 1475 N N . LEU A 1 203 ? 19.203 20.734 -5.637 1 98.5 203 LEU A N 1
ATOM 1476 C CA . LEU A 1 203 ? 18.547 21.344 -4.488 1 98.5 203 LEU A CA 1
ATOM 1477 C C . LEU A 1 203 ? 19.141 20.828 -3.182 1 98.5 203 LEU A C 1
ATOM 1479 O O . LEU A 1 203 ? 19.359 19.625 -3.027 1 98.5 203 LEU A O 1
ATOM 1483 N N . ASP A 1 204 ? 19.422 21.734 -2.238 1 98.12 204 ASP A N 1
ATOM 1484 C CA . ASP A 1 204 ? 20.031 21.281 -0.988 1 98.12 204 ASP A CA 1
ATOM 1485 C C . ASP A 1 204 ? 19.328 21.906 0.217 1 98.12 204 ASP A C 1
ATOM 1487 O O . ASP A 1 204 ? 19.766 21.75 1.355 1 98.12 204 ASP A O 1
ATOM 1491 N N . ARG A 1 205 ? 18.328 22.688 -0.003 1 97.19 205 ARG A N 1
ATOM 1492 C CA . ARG A 1 205 ? 17.484 23.266 1.042 1 97.19 205 ARG A CA 1
ATOM 1493 C C . ARG A 1 205 ? 16.031 23.391 0.573 1 97.19 205 ARG A C 1
ATOM 1495 O O . ARG A 1 205 ? 15.766 23.438 -0.63 1 97.19 205 ARG A O 1
ATOM 1502 N N . ASP A 1 206 ? 15.086 23.391 1.478 1 98.25 206 ASP A N 1
ATOM 1503 C CA . ASP A 1 206 ? 13.672 23.5 1.12 1 98.25 206 ASP A CA 1
ATOM 1504 C C . ASP A 1 206 ? 13.422 24.766 0.291 1 98.25 206 ASP A C 1
ATOM 1506 O O . ASP A 1 206 ? 13.93 25.844 0.612 1 98.25 206 ASP A O 1
ATOM 1510 N N . GLU A 1 207 ? 12.617 24.625 -0.682 1 97.81 207 GLU A N 1
ATOM 1511 C CA . GLU A 1 207 ? 12.516 25.641 -1.729 1 97.81 207 GLU A CA 1
ATOM 1512 C C . GLU A 1 207 ? 11.383 26.625 -1.438 1 97.81 207 GLU A C 1
ATOM 1514 O O . GLU A 1 207 ? 11.445 27.781 -1.844 1 97.81 207 GLU A O 1
ATOM 1519 N N . SER A 1 208 ? 10.438 26.266 -0.666 1 95.81 208 SER A N 1
ATOM 1520 C CA . SER A 1 208 ? 9.141 26.938 -0.674 1 95.81 208 SER A CA 1
ATOM 1521 C C . SER A 1 208 ? 9.078 28.016 0.405 1 95.81 208 SER A C 1
ATOM 1523 O O . SER A 1 208 ? 8.227 28.906 0.351 1 95.81 208 SER A O 1
ATOM 1525 N N . PRO A 1 209 ? 9.922 27.953 1.471 1 97.5 209 PRO A N 1
ATOM 1526 C CA . PRO A 1 209 ? 9.789 28.938 2.551 1 97.5 209 PRO A CA 1
ATOM 1527 C C . PRO A 1 209 ? 9.898 30.375 2.057 1 97.5 209 PRO A C 1
ATOM 1529 O O . PRO A 1 209 ? 10.703 30.672 1.166 1 97.5 209 PRO A O 1
ATOM 1532 N N . ARG A 1 210 ? 9.055 31.219 2.654 1 97.12 210 ARG A N 1
ATOM 1533 C CA . ARG A 1 210 ? 9.023 32.656 2.395 1 97.12 210 ARG A CA 1
ATOM 1534 C C . ARG A 1 210 ? 9.195 33.438 3.684 1 97.12 210 ARG A C 1
ATOM 1536 O O . ARG A 1 210 ? 8.227 33.938 4.25 1 97.12 210 ARG A O 1
ATOM 1543 N N . PRO A 1 211 ? 10.398 33.781 4.031 1 96.62 211 PRO A N 1
ATOM 1544 C CA . PRO A 1 211 ? 10.672 34.406 5.324 1 96.62 211 PRO A CA 1
ATOM 1545 C C . PRO A 1 211 ? 10.094 35.812 5.426 1 96.62 211 PRO A C 1
ATOM 1547 O O . PRO A 1 211 ? 9.953 36.344 6.531 1 96.62 211 PRO A O 1
ATOM 1550 N N . ASP A 1 212 ? 9.719 36.438 4.297 1 97.31 212 ASP A N 1
ATOM 1551 C CA . ASP A 1 212 ? 9.234 37.812 4.293 1 97.31 212 ASP A CA 1
ATOM 1552 C C . ASP A 1 212 ? 7.711 37.875 4.355 1 97.31 212 ASP A C 1
ATOM 1554 O O . ASP A 1 212 ? 7.109 38.938 4.215 1 97.31 212 ASP A O 1
ATOM 1558 N N . THR A 1 213 ? 7.117 36.781 4.605 1 98.19 213 THR A N 1
ATOM 1559 C CA . THR A 1 213 ? 5.66 36.719 4.688 1 98.19 213 THR A CA 1
ATOM 1560 C C . THR A 1 213 ? 5.137 37.625 5.773 1 98.19 213 THR A C 1
ATOM 1562 O O . THR A 1 213 ? 5.727 37.75 6.852 1 98.19 213 THR A O 1
ATOM 1565 N N . THR A 1 214 ? 4.031 38.375 5.445 1 98.19 214 THR A N 1
ATOM 1566 C CA . THR A 1 214 ? 3.363 39.25 6.402 1 98.19 214 THR A CA 1
ATOM 1567 C C . THR A 1 214 ? 1.867 38.938 6.453 1 98.19 214 THR A C 1
ATOM 1569 O O . THR A 1 214 ? 1.318 38.344 5.527 1 98.19 214 THR A O 1
ATOM 1572 N N . LEU A 1 215 ? 1.287 39.344 7.57 1 98.19 215 LEU A N 1
ATOM 1573 C CA . LEU A 1 215 ? -0.159 39.188 7.676 1 98.19 215 LEU A CA 1
ATOM 1574 C C . LEU A 1 215 ? -0.875 39.938 6.57 1 98.19 215 LEU A C 1
ATOM 1576 O O . LEU A 1 215 ? -1.885 39.469 6.035 1 98.19 215 LEU A O 1
ATOM 1580 N N . ALA A 1 216 ? -0.414 41.188 6.285 1 98.19 216 ALA A N 1
ATOM 1581 C CA . ALA A 1 216 ? -1.008 41.969 5.223 1 98.19 216 ALA A CA 1
ATOM 1582 C C . ALA A 1 216 ? -0.919 41.281 3.875 1 98.19 216 ALA A C 1
ATOM 1584 O O . ALA A 1 216 ? -1.877 41.281 3.1 1 98.19 216 ALA A O 1
ATOM 1585 N N . GLY A 1 217 ? 0.231 40.75 3.562 1 98.25 217 GLY A N 1
ATOM 1586 C CA . GLY A 1 217 ? 0.403 39.969 2.336 1 98.25 217 GLY A CA 1
ATOM 1587 C C . GLY A 1 217 ? -0.525 38.781 2.242 1 98.25 217 GLY A C 1
ATOM 1588 O O . GLY A 1 217 ? -1.098 38.5 1.185 1 98.25 217 GLY A O 1
ATOM 1589 N N . LEU A 1 218 ? -0.618 38 3.312 1 98.62 218 LEU A N 1
ATOM 1590 C CA . LEU A 1 218 ? -1.52 36.875 3.359 1 98.62 218 LEU A CA 1
ATOM 1591 C C . LEU A 1 218 ? -2.969 37.312 3.182 1 98.62 218 LEU A C 1
ATOM 1593 O O . LEU A 1 218 ? -3.736 36.656 2.469 1 98.62 218 LEU A O 1
ATOM 1597 N N . GLY A 1 219 ? -3.348 38.375 3.85 1 98.12 219 GLY A N 1
ATOM 1598 C CA . GLY A 1 219 ? -4.707 38.875 3.797 1 98.12 219 GLY A CA 1
ATOM 1599 C C . GLY A 1 219 ? -5.133 39.312 2.404 1 98.12 219 GLY A C 1
ATOM 1600 O O . GLY A 1 219 ? -6.324 39.344 2.096 1 98.12 219 GLY A O 1
ATOM 1601 N N . ALA A 1 220 ? -4.195 39.625 1.548 1 98.12 220 ALA A N 1
ATOM 1602 C CA . ALA A 1 220 ? -4.473 40.125 0.203 1 98.12 220 ALA A CA 1
ATOM 1603 C C . ALA A 1 220 ? -4.738 38.969 -0.764 1 98.12 220 ALA A C 1
ATOM 1605 O O . ALA A 1 220 ? -5.242 39.188 -1.869 1 98.12 220 ALA A O 1
ATOM 1606 N N . LEU A 1 221 ? -4.508 37.781 -0.388 1 98.25 221 LEU A N 1
ATOM 1607 C CA . LEU A 1 221 ? -4.66 36.625 -1.273 1 98.25 221 LEU A CA 1
ATOM 1608 C C . LEU A 1 221 ? -6.129 36.25 -1.409 1 98.25 221 LEU A C 1
ATOM 1610 O O . LEU A 1 221 ? -6.879 36.281 -0.43 1 98.25 221 LEU A O 1
ATOM 1614 N N . PRO A 1 222 ? -6.555 35.906 -2.598 1 98.12 222 PRO A N 1
ATOM 1615 C CA . PRO A 1 222 ? -7.941 35.5 -2.801 1 98.12 222 PRO A CA 1
ATOM 1616 C C . PRO A 1 222 ? -8.203 34.062 -2.301 1 98.12 222 PRO A C 1
ATOM 1618 O O . PRO A 1 222 ? -7.289 33.25 -2.258 1 98.12 222 PRO A O 1
ATOM 1621 N N . PRO A 1 223 ? -9.492 33.781 -1.979 1 98.25 223 PRO A N 1
ATOM 1622 C CA . PRO A 1 223 ? -9.836 32.406 -1.611 1 98.25 223 PRO A CA 1
ATOM 1623 C C . PRO A 1 223 ? -9.594 31.406 -2.744 1 98.25 223 PRO A C 1
ATOM 1625 O O . PRO A 1 223 ? -9.945 31.672 -3.896 1 98.25 223 PRO A O 1
ATOM 1628 N N . SER A 1 224 ? -9.047 30.281 -2.406 1 98.31 224 SER A N 1
ATOM 1629 C CA . SER A 1 224 ? -8.641 29.297 -3.404 1 98.31 224 SER A CA 1
ATOM 1630 C C . SER A 1 224 ? -9.82 28.422 -3.828 1 98.31 224 SER A C 1
ATOM 1632 O O . SER A 1 224 ? -9.812 27.844 -4.918 1 98.31 224 SER A O 1
ATOM 1634 N N . PHE A 1 225 ? -10.891 28.297 -2.986 1 98.19 225 PHE A N 1
ATOM 1635 C CA . PHE A 1 225 ? -11.836 27.203 -3.217 1 98.19 225 PHE A CA 1
ATOM 1636 C C . PHE A 1 225 ? -13.258 27.75 -3.359 1 98.19 225 PHE A C 1
ATOM 1638 O O . PHE A 1 225 ? -14.227 26.984 -3.35 1 98.19 225 PHE A O 1
ATOM 1645 N N . ALA A 1 226 ? -13.383 29.062 -3.449 1 98.06 226 ALA A N 1
ATOM 1646 C CA . ALA A 1 226 ? -14.703 29.672 -3.592 1 98.06 226 ALA A CA 1
ATOM 1647 C C . ALA A 1 226 ? -15.367 29.25 -4.902 1 98.06 226 ALA A C 1
ATOM 1649 O O . ALA A 1 226 ? -16.531 28.859 -4.918 1 98.06 226 ALA A O 1
ATOM 1650 N N . GLN A 1 227 ? -14.609 29.359 -5.938 1 97.69 227 GLN A N 1
ATOM 1651 C CA . GLN A 1 227 ? -15.148 28.953 -7.23 1 97.69 227 GLN A CA 1
ATOM 1652 C C . GLN A 1 227 ? -15.484 27.469 -7.258 1 97.69 227 GLN A C 1
ATOM 1654 O O . GLN A 1 227 ? -16.516 27.062 -7.809 1 97.69 227 GLN A O 1
ATOM 1659 N N . LEU A 1 228 ? -14.641 26.734 -6.727 1 96.81 228 LEU A N 1
ATOM 1660 C CA . LEU A 1 228 ? -14.867 25.297 -6.637 1 96.81 228 LEU A CA 1
ATOM 1661 C C . LEU A 1 228 ? -16.141 25 -5.852 1 96.81 228 LEU A C 1
ATOM 1663 O O . LEU A 1 228 ? -16.938 24.141 -6.254 1 96.81 228 LEU A O 1
ATOM 1667 N N . GLY A 1 229 ? -16.281 25.609 -4.797 1 97.5 229 GLY A N 1
ATOM 1668 C CA . GLY A 1 229 ? -17.469 25.438 -3.961 1 97.5 229 GLY A CA 1
ATOM 1669 C C . GLY A 1 229 ? -18.766 25.734 -4.68 1 97.5 229 GLY A C 1
ATOM 1670 O O . GLY A 1 229 ? -19.797 25.141 -4.391 1 97.5 229 GLY A O 1
ATOM 1671 N N . ALA A 1 230 ? -18.688 26.594 -5.645 1 97.12 230 ALA A N 1
ATOM 1672 C CA . ALA A 1 230 ? -19.859 27.031 -6.383 1 97.12 230 ALA A CA 1
ATOM 1673 C C . ALA A 1 230 ? -20.141 26.125 -7.57 1 97.12 230 ALA A C 1
ATOM 1675 O O . ALA A 1 230 ? -21.172 26.266 -8.242 1 97.12 230 ALA A O 1
ATOM 1676 N N . ALA A 1 231 ? -19.312 25.234 -7.785 1 95.81 231 ALA A N 1
ATOM 1677 C CA . ALA A 1 231 ? -19.5 24.328 -8.922 1 95.81 231 ALA A CA 1
ATOM 1678 C C . ALA A 1 231 ? -20.656 23.359 -8.688 1 95.81 231 ALA A C 1
ATOM 1680 O O . ALA A 1 231 ? -20.734 22.719 -7.637 1 95.81 231 ALA A O 1
ATOM 1681 N N . ALA A 1 232 ? -21.547 23.266 -9.68 1 94.69 232 ALA A N 1
ATOM 1682 C CA . ALA A 1 232 ? -22.688 22.359 -9.609 1 94.69 232 ALA A CA 1
ATOM 1683 C C . ALA A 1 232 ? -22.312 20.969 -10.109 1 94.69 232 ALA A C 1
ATOM 1685 O O . ALA A 1 232 ? -22.109 20.766 -11.312 1 94.69 232 ALA A O 1
ATOM 1686 N N . VAL A 1 233 ? -22.219 20.047 -9.117 1 89 233 VAL A N 1
ATOM 1687 C CA . VAL A 1 233 ? -21.75 18.719 -9.531 1 89 233 VAL A CA 1
ATOM 1688 C C . VAL A 1 233 ? -22.719 17.656 -9.031 1 89 233 VAL A C 1
ATOM 1690 O O . VAL A 1 233 ? -22.656 16.5 -9.461 1 89 233 VAL A O 1
ATOM 1693 N N . GLY A 1 234 ? -23.625 17.969 -8.219 1 87.06 234 GLY A N 1
ATOM 1694 C CA . GLY A 1 234 ? -24.562 17 -7.66 1 87.06 234 GLY A CA 1
ATOM 1695 C C . GLY A 1 234 ? -25.609 16.547 -8.656 1 87.06 234 GLY A C 1
ATOM 1696 O O . GLY A 1 234 ? -25.812 17.188 -9.695 1 87.06 234 GLY A O 1
ATOM 1697 N N . PRO A 1 235 ? -26.219 15.438 -8.359 1 81.5 235 PRO A N 1
ATOM 1698 C CA . PRO A 1 235 ? -27.203 14.883 -9.289 1 81.5 235 PRO A CA 1
ATOM 1699 C C . PRO A 1 235 ? -28.375 15.82 -9.539 1 81.5 235 PRO A C 1
ATOM 1701 O O . PRO A 1 235 ? -29 15.773 -10.609 1 81.5 235 PRO A O 1
ATOM 1704 N N . LYS A 1 236 ? -28.781 16.688 -8.617 1 87.31 236 LYS A N 1
ATOM 1705 C CA . LYS A 1 236 ? -29.906 17.609 -8.758 1 87.31 236 LYS A CA 1
ATOM 1706 C C . LYS A 1 236 ? -29.438 19.031 -9.008 1 87.31 236 LYS A C 1
ATOM 1708 O O . LYS A 1 236 ? -30.188 19.984 -8.812 1 87.31 236 LYS A O 1
ATOM 1713 N N . GLY A 1 237 ? -28.094 19.094 -9.25 1 91.81 237 GLY A N 1
ATOM 1714 C CA . GLY A 1 237 ? -27.531 20.391 -9.547 1 91.81 237 GLY A CA 1
ATOM 1715 C C . GLY A 1 237 ? -26.953 21.078 -8.32 1 91.81 237 GLY A C 1
ATOM 1716 O O . GLY A 1 237 ? -26.625 22.266 -8.367 1 91.81 237 GLY A O 1
ATOM 1717 N N . GLU A 1 238 ? -26.891 20.422 -7.27 1 94.62 238 GLU A N 1
ATOM 1718 C CA . GLU A 1 238 ? -26.312 20.984 -6.055 1 94.62 238 GLU A CA 1
ATOM 1719 C C . GLU A 1 238 ? -24.828 21.328 -6.25 1 94.62 238 GLU A C 1
ATOM 1721 O O . GLU A 1 238 ? -24.094 20.578 -6.898 1 94.62 238 GLU A O 1
ATOM 1726 N N . THR A 1 239 ? -24.5 22.5 -5.688 1 96.5 239 THR A N 1
ATOM 1727 C CA . THR A 1 239 ? -23.094 22.859 -5.688 1 96.5 239 THR A CA 1
ATOM 1728 C C . THR A 1 239 ? -22.328 22.047 -4.641 1 96.5 239 THR A C 1
ATOM 1730 O O . THR A 1 239 ? -22.938 21.438 -3.76 1 96.5 239 THR A O 1
ATOM 1733 N N . LEU A 1 240 ? -21.047 22.031 -4.75 1 95.62 240 LEU A N 1
ATOM 1734 C CA . LEU A 1 240 ? -20.219 21.344 -3.754 1 95.62 240 LEU A CA 1
ATOM 1735 C C . LEU A 1 240 ? -20.469 21.922 -2.363 1 95.62 240 LEU A C 1
ATOM 1737 O O . LEU A 1 240 ? -20.5 21.188 -1.378 1 95.62 240 LEU A O 1
ATOM 1741 N N . ASP A 1 241 ? -20.578 23.25 -2.307 1 97.25 241 ASP A N 1
ATOM 1742 C CA . ASP A 1 241 ? -20.891 23.875 -1.026 1 97.25 241 ASP A CA 1
ATOM 1743 C C . ASP A 1 241 ? -22.219 23.359 -0.467 1 97.25 241 ASP A C 1
ATOM 1745 O O . ASP A 1 241 ? -22.312 23.047 0.723 1 97.25 241 ASP A O 1
ATOM 1749 N N . GLN A 1 242 ? -23.188 23.297 -1.322 1 95.38 242 GLN A N 1
ATOM 1750 C CA . GLN A 1 242 ? -24.5 22.828 -0.894 1 95.38 242 GLN A CA 1
ATOM 1751 C C . GLN A 1 242 ? -24.438 21.375 -0.425 1 95.38 242 GLN A C 1
ATOM 1753 O O . GLN A 1 242 ? -25.094 21 0.556 1 95.38 242 GLN A O 1
ATOM 1758 N N . ILE A 1 243 ? -23.703 20.609 -1.098 1 93.44 243 ILE A N 1
ATOM 1759 C CA . ILE A 1 243 ? -23.547 19.203 -0.751 1 93.44 243 ILE A CA 1
ATOM 1760 C C . ILE A 1 243 ? -22.891 19.078 0.624 1 93.44 243 ILE A C 1
ATOM 1762 O O . ILE A 1 243 ? -23.359 18.297 1.469 1 93.44 243 ILE A O 1
ATOM 1766 N N . ALA A 1 244 ? -21.844 19.812 0.805 1 94.88 244 ALA A N 1
ATOM 1767 C CA . ALA 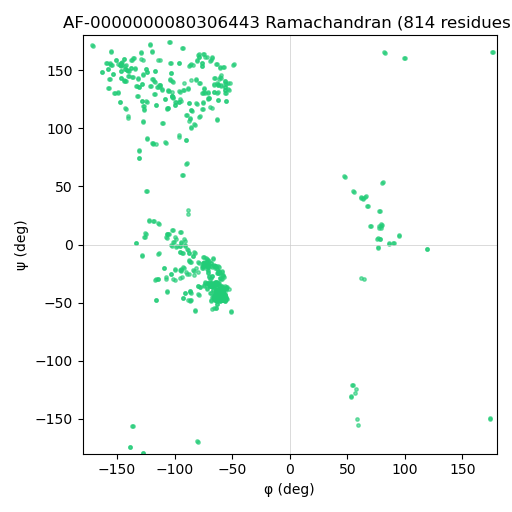A 1 244 ? -21.141 19.781 2.086 1 94.88 244 ALA A CA 1
ATOM 1768 C C . ALA A 1 244 ? -22.031 20.266 3.217 1 94.88 244 ALA A C 1
ATOM 1770 O O . ALA A 1 244 ? -22.078 19.672 4.297 1 94.88 244 ALA A O 1
ATOM 1771 N N . LEU A 1 245 ? -22.797 21.297 2.992 1 95 245 LEU A N 1
ATOM 1772 C CA . LEU A 1 245 ? -23.641 21.938 4.008 1 95 245 LEU A CA 1
ATOM 1773 C C . LEU A 1 245 ? -24.797 21.016 4.391 1 95 245 LEU A C 1
ATOM 1775 O O . LEU A 1 245 ? -25.281 21.062 5.523 1 95 245 LEU A O 1
ATOM 1779 N N . ALA A 1 246 ? -25.203 20.219 3.479 1 92.06 246 ALA A N 1
ATOM 1780 C CA . ALA A 1 246 ? -26.328 19.328 3.73 1 92.06 246 ALA A CA 1
ATOM 1781 C C . ALA A 1 246 ? -26.016 18.359 4.863 1 92.06 246 ALA A C 1
ATOM 1783 O O . ALA A 1 246 ? -26.922 17.891 5.562 1 92.06 246 ALA A O 1
ATOM 1784 N N . THR A 1 247 ? -24.781 18.141 5.059 1 89.94 247 THR A N 1
ATOM 1785 C CA . THR A 1 247 ? -24.391 17.203 6.098 1 89.94 247 THR A CA 1
ATOM 1786 C C . THR A 1 247 ? -24.125 17.938 7.41 1 89.94 247 THR A C 1
ATOM 1788 O O . THR A 1 247 ? -23.891 17.297 8.445 1 89.94 247 THR A O 1
ATOM 1791 N N . GLN A 1 248 ? -24.141 19.25 7.359 1 91.31 248 GLN A N 1
ATOM 1792 C CA . GLN A 1 248 ? -23.797 20.078 8.508 1 91.31 248 GLN A CA 1
ATOM 1793 C C . GLN A 1 248 ? -24.844 21.156 8.742 1 91.31 248 GLN A C 1
ATOM 1795 O O . GLN A 1 248 ? -24.609 22.344 8.469 1 91.31 248 GLN A O 1
ATOM 1800 N N . PRO A 1 249 ? -25.938 20.812 9.359 1 86.31 249 PRO A N 1
ATOM 1801 C CA . PRO A 1 249 ? -27.062 21.75 9.469 1 86.31 249 PRO A CA 1
ATOM 1802 C C . PRO A 1 249 ? -26.734 22.969 10.344 1 86.31 249 PRO A C 1
ATOM 1804 O O . PRO A 1 249 ? -27.453 23.969 10.312 1 86.31 249 PRO A O 1
ATOM 1807 N N . ARG A 1 250 ? -25.703 23 11.047 1 88.25 250 ARG A N 1
ATOM 1808 C CA . ARG A 1 250 ? -25.344 24.109 11.938 1 88.25 250 ARG A CA 1
ATOM 1809 C C . ARG A 1 250 ? -24.844 25.312 11.141 1 88.25 250 ARG A C 1
ATOM 1811 O O . ARG A 1 250 ? -24.781 26.422 11.664 1 88.25 250 ARG A O 1
ATOM 1818 N N . ALA A 1 251 ? -24.453 25.062 9.906 1 90.62 251 ALA A N 1
ATOM 1819 C CA . ALA A 1 251 ? -23.906 26.141 9.078 1 90.62 251 ALA A CA 1
ATOM 1820 C C . ALA A 1 251 ? -24.828 26.469 7.914 1 90.62 251 ALA A C 1
ATOM 1822 O O . ALA A 1 251 ? -25.359 25.562 7.266 1 90.62 251 ALA A O 1
ATOM 1823 N N . ASP A 1 252 ? -25.047 27.766 7.652 1 92.81 252 ASP A N 1
ATOM 1824 C CA . ASP A 1 252 ? -25.938 28.172 6.566 1 92.81 252 ASP A CA 1
ATOM 1825 C C . ASP A 1 252 ? -25.156 28.422 5.277 1 92.81 252 ASP A C 1
ATOM 1827 O O . ASP A 1 252 ? -25.703 28.344 4.184 1 92.81 252 ASP A O 1
ATOM 1831 N N . ALA A 1 253 ? -23.922 28.797 5.48 1 96.31 253 ALA A N 1
ATOM 1832 C CA . ALA A 1 253 ? -23.047 29.031 4.344 1 96.31 253 ALA A CA 1
ATOM 1833 C C . ALA A 1 253 ? -21.594 28.703 4.691 1 96.31 253 ALA A C 1
ATOM 1835 O O . ALA A 1 253 ? -21.219 28.672 5.867 1 96.31 253 ALA A O 1
ATOM 1836 N N . ILE A 1 254 ? -20.875 28.406 3.645 1 97.81 254 ILE A N 1
ATOM 1837 C CA . ILE A 1 254 ? -19.453 28.156 3.85 1 97.81 254 ILE A CA 1
ATOM 1838 C C . ILE A 1 254 ? -18.672 29.438 3.613 1 97.81 254 ILE A C 1
ATOM 1840 O O . ILE A 1 254 ? -18.781 30.062 2.555 1 97.81 254 ILE A O 1
ATOM 1844 N N . ARG A 1 255 ? -17.891 29.859 4.617 1 97.75 255 ARG A N 1
ATOM 1845 C CA . ARG A 1 255 ? -16.938 30.953 4.453 1 97.75 255 ARG A CA 1
ATOM 1846 C C . ARG A 1 255 ? -15.609 30.453 3.893 1 97.75 255 ARG A C 1
ATOM 1848 O O . ARG A 1 255 ? -14.906 29.688 4.543 1 97.75 255 ARG A O 1
ATOM 1855 N N . HIS A 1 256 ? -15.273 30.891 2.713 1 98.38 256 HIS A N 1
ATOM 1856 C CA . HIS A 1 256 ? -14.047 30.438 2.074 1 98.38 256 HIS A CA 1
ATOM 1857 C C . HIS A 1 256 ? -12.852 31.281 2.512 1 98.38 256 HIS A C 1
ATOM 1859 O O . HIS A 1 256 ? -12.594 32.344 1.932 1 98.38 256 HIS A O 1
ATOM 1865 N N . VAL A 1 257 ? -12.086 30.734 3.424 1 98.62 257 VAL A N 1
ATOM 1866 C CA . VAL A 1 257 ? -11.039 31.516 4.062 1 98.62 257 VAL A CA 1
ATOM 1867 C C . VAL A 1 257 ? -9.672 30.953 3.68 1 98.62 257 VAL A C 1
ATOM 1869 O O . VAL A 1 257 ? -8.641 31.578 3.945 1 98.62 257 VAL A O 1
ATOM 1872 N N . HIS A 1 258 ? -9.648 29.812 3.018 1 98.81 258 HIS A N 1
ATOM 1873 C CA . HIS A 1 258 ? -8.359 29.219 2.678 1 98.81 258 HIS A CA 1
ATOM 1874 C C . HIS A 1 258 ? -7.852 29.75 1.339 1 98.81 258 HIS A C 1
ATOM 1876 O O . HIS A 1 258 ? -8.625 29.891 0.392 1 98.81 258 HIS A O 1
ATOM 1882 N N . THR A 1 259 ? -6.629 30.109 1.31 1 98.75 259 THR A N 1
ATOM 1883 C CA . THR A 1 259 ? -5.91 30.656 0.163 1 98.75 259 THR A CA 1
ATOM 1884 C C . THR A 1 259 ? -4.629 29.875 -0.091 1 98.75 259 THR A C 1
ATOM 1886 O O . THR A 1 259 ? -4.309 28.938 0.649 1 98.75 259 THR A O 1
ATOM 1889 N N . ALA A 1 260 ? -3.912 30.312 -1.109 1 97.62 260 ALA A N 1
ATOM 1890 C CA . ALA A 1 260 ? -2.623 29.688 -1.407 1 97.62 260 ALA A CA 1
ATOM 1891 C C . ALA A 1 260 ? -1.623 29.938 -0.282 1 97.62 260 ALA A C 1
ATOM 1893 O O . ALA A 1 260 ? -0.636 29.203 -0.151 1 97.62 260 ALA A O 1
ATOM 1894 N N . GLY A 1 261 ? -1.874 30.906 0.567 1 98.44 261 GLY A N 1
ATOM 1895 C CA . GLY A 1 261 ? -0.925 31.281 1.601 1 98.44 261 GLY A CA 1
ATOM 1896 C C . GLY A 1 261 ? -1.163 30.578 2.92 1 98.44 261 GLY A C 1
ATOM 1897 O O . GLY A 1 261 ? -0.298 30.578 3.799 1 98.44 261 GLY A O 1
ATOM 1898 N N . ASN A 1 262 ? -2.373 30.047 3.092 1 98.81 262 ASN A N 1
ATOM 1899 C CA . ASN A 1 262 ? -2.689 29.375 4.352 1 98.81 262 ASN A CA 1
ATOM 1900 C C . ASN A 1 262 ? -3.121 27.938 4.133 1 98.81 262 ASN A C 1
ATOM 1902 O O . ASN A 1 262 ? -3.875 27.375 4.934 1 98.81 262 ASN A O 1
ATOM 1906 N N . SER A 1 263 ? -2.74 27.359 2.969 1 98.62 263 SER A N 1
ATOM 1907 C CA . SER A 1 263 ? -2.832 25.953 2.574 1 98.62 263 SER A CA 1
ATOM 1908 C C . SER A 1 263 ? -1.469 25.406 2.162 1 98.62 263 SER A C 1
ATOM 1910 O O . SER A 1 263 ? -0.598 26.156 1.723 1 98.62 263 SER A O 1
ATOM 1912 N N . SER A 1 264 ? -1.33 24.109 2.43 1 98.19 264 SER A N 1
ATOM 1913 C CA . SER A 1 264 ? -0.048 23.531 2.053 1 98.19 264 SER A CA 1
ATOM 1914 C C . SER A 1 264 ? 0.205 23.672 0.556 1 98.19 264 SER A C 1
ATOM 1916 O O . SER A 1 264 ? -0.729 23.594 -0.245 1 98.19 264 SER A O 1
ATOM 1918 N N . GLY A 1 265 ? 1.405 23.859 0.193 1 96 265 GLY A N 1
ATOM 1919 C CA . GLY A 1 265 ? 1.787 23.906 -1.21 1 96 265 GLY A CA 1
ATOM 1920 C C . GLY A 1 265 ? 2.059 22.531 -1.806 1 96 265 GLY A C 1
ATOM 1921 O O . GLY A 1 265 ? 2.422 21.609 -1.089 1 96 265 GLY A O 1
ATOM 1922 N N . LEU A 1 266 ? 1.895 22.453 -3.125 1 97 266 LEU A N 1
ATOM 1923 C CA . LEU A 1 266 ? 2.334 21.266 -3.838 1 97 266 LEU A CA 1
ATOM 1924 C C . LEU A 1 266 ? 3.852 21.125 -3.793 1 97 266 LEU A C 1
ATOM 1926 O O . LEU A 1 266 ? 4.57 22.125 -3.914 1 97 266 LEU A O 1
ATOM 1930 N N . ALA A 1 267 ? 4.289 19.906 -3.572 1 98.5 267 ALA A N 1
ATOM 1931 C CA . ALA A 1 267 ? 5.734 19.766 -3.395 1 98.5 267 ALA A CA 1
ATOM 1932 C C . ALA A 1 267 ? 6.219 18.422 -3.924 1 98.5 267 ALA A C 1
ATOM 1934 O O . ALA A 1 267 ? 5.43 17.484 -4.066 1 98.5 267 ALA A O 1
ATOM 1935 N N . ASP A 1 268 ? 7.473 18.406 -4.297 1 98.75 268 ASP A N 1
ATOM 1936 C CA . ASP A 1 268 ? 8.227 17.188 -4.559 1 98.75 268 ASP A CA 1
ATOM 1937 C C . ASP A 1 268 ? 9.133 16.828 -3.381 1 98.75 268 ASP A C 1
ATOM 1939 O O . ASP A 1 268 ? 9.703 17.719 -2.75 1 98.75 268 ASP A O 1
ATOM 1943 N N . GLY A 1 269 ? 9.203 15.531 -3.066 1 98.88 269 GLY A N 1
ATOM 1944 C CA . GLY A 1 269 ? 10.133 15.148 -2.01 1 98.88 269 GLY A CA 1
ATOM 1945 C C . GLY A 1 269 ? 10.07 13.672 -1.665 1 98.88 269 GLY A C 1
ATOM 1946 O O . GLY A 1 269 ? 9.172 12.961 -2.125 1 98.88 269 GLY A O 1
ATOM 1947 N N . ALA A 1 270 ? 11.055 13.219 -0.954 1 98.94 270 ALA A N 1
ATOM 1948 C CA . ALA A 1 270 ? 11.172 11.844 -0.469 1 98.94 270 ALA A CA 1
ATOM 1949 C C . ALA A 1 270 ? 11.797 11.805 0.923 1 98.94 270 ALA A C 1
ATOM 1951 O O . ALA A 1 270 ? 12.539 12.711 1.304 1 98.94 270 ALA A O 1
ATOM 1952 N N . ALA A 1 271 ? 11.445 10.828 1.677 1 98.94 271 ALA A N 1
ATOM 1953 C CA . ALA A 1 271 ? 11.992 10.648 3.02 1 98.94 271 ALA A CA 1
ATOM 1954 C C . ALA A 1 271 ? 11.938 9.18 3.439 1 98.94 271 ALA A C 1
ATOM 1956 O O . ALA A 1 271 ? 11.117 8.414 2.922 1 98.94 271 ALA A O 1
ATOM 1957 N N . ALA A 1 272 ? 12.82 8.797 4.34 1 98.88 272 ALA A N 1
ATOM 1958 C CA . ALA A 1 272 ? 12.805 7.438 4.883 1 98.88 272 ALA A CA 1
ATOM 1959 C C . ALA A 1 272 ? 13.258 7.426 6.34 1 98.88 272 ALA A C 1
ATOM 1961 O O . ALA A 1 272 ? 14.055 8.273 6.758 1 98.88 272 ALA A O 1
ATOM 1962 N N . VAL A 1 273 ? 12.742 6.523 7.047 1 98.88 273 VAL A N 1
ATOM 1963 C CA . VAL A 1 273 ? 13.102 6.191 8.422 1 98.88 273 VAL A CA 1
ATOM 1964 C C . VAL A 1 273 ? 13.555 4.738 8.508 1 98.88 273 VAL A C 1
ATOM 1966 O O . VAL A 1 273 ? 12.961 3.859 7.871 1 98.88 273 VAL A O 1
ATOM 1969 N N . VAL A 1 274 ? 14.656 4.477 9.25 1 98.94 274 VAL A N 1
ATOM 1970 C CA . VAL A 1 274 ? 15.141 3.119 9.453 1 98.94 274 VAL A CA 1
ATOM 1971 C C . VAL A 1 274 ? 14.625 2.578 10.781 1 98.94 274 VAL A C 1
ATOM 1973 O O . VAL A 1 274 ? 14.867 3.168 11.836 1 98.94 274 VAL A O 1
ATOM 1976 N N . LEU A 1 275 ? 13.922 1.461 10.727 1 98.94 275 LEU A N 1
ATOM 1977 C CA . LEU A 1 275 ? 13.336 0.816 11.898 1 98.94 275 LEU A CA 1
ATOM 1978 C C . LEU A 1 275 ? 14.016 -0.518 12.18 1 98.94 275 LEU A C 1
ATOM 1980 O O . LEU A 1 275 ? 14.289 -1.291 11.258 1 98.94 275 LEU A O 1
ATOM 1984 N N . ALA A 1 276 ? 14.289 -0.767 13.43 1 98.81 276 ALA A N 1
ATOM 1985 C CA . ALA A 1 276 ? 15 -1.989 13.789 1 98.81 276 ALA A CA 1
ATOM 1986 C C . ALA A 1 276 ? 14.336 -2.674 14.984 1 98.81 276 ALA A C 1
ATOM 1988 O O . ALA A 1 276 ? 13.711 -2.016 15.82 1 98.81 276 ALA A O 1
ATOM 1989 N N . SER A 1 277 ? 14.477 -3.971 15.039 1 98.25 277 SER A N 1
ATOM 1990 C CA . SER A 1 277 ? 13.992 -4.758 16.172 1 98.25 277 SER A CA 1
ATOM 1991 C C . SER A 1 277 ? 14.953 -4.664 17.359 1 98.25 277 SER A C 1
ATOM 1993 O O . SER A 1 277 ? 16.094 -4.238 17.203 1 98.25 277 SER A O 1
ATOM 1995 N N . ASP A 1 278 ? 14.422 -5.059 18.516 1 97.12 278 ASP A N 1
ATOM 1996 C CA . ASP A 1 278 ? 15.258 -5.152 19.703 1 97.12 278 ASP A CA 1
ATOM 1997 C C . ASP A 1 278 ? 16.453 -6.074 19.469 1 97.12 278 ASP A C 1
ATOM 1999 O O . ASP A 1 278 ? 17.578 -5.754 19.859 1 97.12 278 ASP A O 1
ATOM 2003 N N . ARG A 1 279 ? 16.203 -7.172 18.844 1 96.81 279 ARG A N 1
ATOM 2004 C CA . ARG A 1 279 ? 17.234 -8.148 18.547 1 96.81 279 ARG A CA 1
ATOM 2005 C C . ARG A 1 279 ? 18.328 -7.543 17.672 1 96.81 279 ARG A C 1
ATOM 2007 O O . ARG A 1 279 ? 19.516 -7.711 17.953 1 96.81 279 ARG A O 1
ATOM 2014 N N . TYR A 1 280 ? 18 -6.84 16.688 1 97.81 280 TYR A N 1
ATOM 2015 C CA . TYR A 1 280 ? 18.969 -6.246 15.766 1 97.81 280 TYR A CA 1
ATOM 2016 C C . TYR A 1 280 ? 19.828 -5.211 16.469 1 97.81 280 TYR A C 1
ATOM 2018 O O . TYR A 1 280 ? 21.047 -5.184 16.281 1 97.81 280 TYR A O 1
ATOM 2026 N N . VAL A 1 281 ? 19.219 -4.332 17.219 1 97.69 281 VAL A N 1
ATOM 2027 C CA . VAL A 1 281 ? 19.922 -3.268 17.922 1 97.69 281 VAL A CA 1
ATOM 2028 C C . VAL A 1 281 ? 20.922 -3.873 18.906 1 97.69 281 VAL A C 1
ATOM 2030 O O . VAL A 1 281 ? 22.062 -3.402 19.016 1 97.69 281 VAL A O 1
ATOM 2033 N N . LYS A 1 282 ? 20.547 -4.906 19.609 1 97.44 282 LYS A N 1
ATOM 2034 C CA . LYS A 1 282 ? 21.406 -5.57 20.578 1 97.44 282 LYS A CA 1
ATOM 2035 C C . LYS A 1 282 ? 22.562 -6.289 19.891 1 97.44 282 LYS A C 1
ATOM 2037 O O . LYS A 1 282 ? 23.719 -6.145 20.281 1 97.44 282 LYS A O 1
ATOM 2042 N N . GLU A 1 283 ? 22.219 -7.031 18.891 1 97.81 283 GLU A N 1
ATOM 2043 C CA . GLU A 1 283 ? 23.219 -7.828 18.172 1 97.81 283 GLU A CA 1
ATOM 2044 C C . GLU A 1 283 ? 24.281 -6.938 17.547 1 97.81 283 GLU A C 1
ATOM 2046 O O . GLU A 1 283 ? 25.453 -7.316 17.469 1 97.81 283 GLU A O 1
ATOM 2051 N N . HIS A 1 284 ? 23.875 -5.762 17.094 1 97.62 284 HIS A N 1
ATOM 2052 C CA . HIS A 1 284 ? 24.797 -4.906 16.344 1 97.62 284 HIS A CA 1
ATOM 2053 C C . HIS A 1 284 ? 25.328 -3.777 17.219 1 97.62 284 HIS A C 1
ATOM 2055 O O . HIS A 1 284 ? 26.109 -2.941 16.766 1 97.62 284 HIS A O 1
ATOM 2061 N N . GLY A 1 285 ? 24.938 -3.67 18.438 1 97.5 285 GLY A N 1
ATOM 2062 C CA . GLY A 1 285 ? 25.391 -2.637 19.359 1 97.5 285 GLY A CA 1
ATOM 2063 C C . GLY A 1 285 ? 25 -1.237 18.922 1 97.5 285 GLY A C 1
ATOM 2064 O O . GLY A 1 285 ? 25.797 -0.3 19.047 1 97.5 285 GLY A O 1
ATOM 2065 N N . ILE A 1 286 ? 23.781 -1.098 18.406 1 97.44 286 ILE A N 1
ATOM 2066 C CA . ILE A 1 286 ? 23.312 0.185 17.891 1 97.44 286 ILE A CA 1
ATOM 2067 C C . ILE A 1 286 ? 22.578 0.946 19 1 97.44 286 ILE A C 1
ATOM 2069 O O . ILE A 1 286 ? 21.797 0.362 19.75 1 97.44 286 ILE A O 1
ATOM 2073 N N . THR A 1 287 ? 22.906 2.184 19.141 1 97.5 287 THR A N 1
ATOM 2074 C CA . THR A 1 287 ? 22.109 3.049 20 1 97.5 287 THR A CA 1
ATOM 2075 C C . THR A 1 287 ? 20.984 3.707 19.219 1 97.5 287 THR A C 1
ATOM 2077 O O . THR A 1 287 ? 21.219 4.574 18.375 1 97.5 287 THR A O 1
ATOM 2080 N N . PRO A 1 288 ? 19.781 3.334 19.5 1 98.19 288 PRO A N 1
ATOM 2081 C CA . PRO A 1 288 ? 18.656 3.936 18.766 1 98.19 288 PRO A CA 1
ATOM 2082 C C . PRO A 1 288 ? 18.453 5.406 19.109 1 98.19 288 PRO A C 1
ATOM 2084 O O . PRO A 1 288 ? 18.859 5.855 20.188 1 98.19 288 PRO A O 1
ATOM 2087 N N . ARG A 1 289 ? 17.797 6.121 18.219 1 98.44 289 ARG A N 1
ATOM 2088 C CA . ARG A 1 289 ? 17.484 7.527 18.453 1 98.44 289 ARG A CA 1
ATOM 2089 C C . ARG A 1 289 ? 16.188 7.684 19.219 1 98.44 289 ARG A C 1
ATOM 2091 O O . ARG A 1 289 ? 16.078 8.539 20.109 1 98.44 289 ARG A O 1
ATOM 2098 N N . ALA A 1 290 ? 15.203 6.871 18.859 1 98.62 290 ALA A N 1
ATOM 2099 C CA . ALA A 1 290 ? 13.875 6.945 19.469 1 98.62 290 ALA A CA 1
ATOM 2100 C C . ALA A 1 290 ? 13.148 5.609 19.359 1 98.62 290 ALA A C 1
ATOM 2102 O O . ALA A 1 290 ? 13.617 4.695 18.672 1 98.62 290 ALA A O 1
ATOM 2103 N N . ARG A 1 291 ? 12.125 5.523 20.094 1 98.25 291 ARG A N 1
ATOM 2104 C CA . ARG A 1 291 ? 11.227 4.367 20.078 1 98.25 291 ARG A CA 1
ATOM 2105 C C . ARG A 1 291 ? 9.828 4.77 19.641 1 98.25 291 ARG A C 1
ATOM 2107 O O . ARG A 1 291 ? 9.336 5.84 20.016 1 98.25 291 ARG A O 1
ATOM 2114 N N . ILE A 1 292 ? 9.188 3.912 18.828 1 98.5 292 ILE A N 1
ATOM 2115 C CA . ILE A 1 292 ? 7.766 4.086 18.578 1 98.5 292 ILE A CA 1
ATOM 2116 C C . ILE A 1 292 ? 6.965 3.602 19.781 1 98.5 292 ILE A C 1
ATOM 2118 O O . ILE A 1 292 ? 6.945 2.406 20.078 1 98.5 292 ILE A O 1
ATOM 2122 N N . ARG A 1 293 ? 6.25 4.512 20.422 1 97.38 293 ARG A N 1
ATOM 2123 C CA . ARG A 1 293 ? 5.551 4.195 21.656 1 97.38 293 ARG A CA 1
ATOM 2124 C C . ARG A 1 293 ? 4.133 3.717 21.391 1 97.38 293 ARG A C 1
ATOM 2126 O O . ARG A 1 293 ? 3.625 2.83 22.078 1 97.38 293 ARG A O 1
ATOM 2133 N N . ALA A 1 294 ? 3.508 4.367 20.484 1 97.94 294 ALA A N 1
ATOM 2134 C CA . ALA A 1 294 ? 2.135 4.016 20.125 1 97.94 294 ALA A CA 1
ATOM 2135 C C . ALA A 1 294 ? 1.787 4.516 18.719 1 97.94 294 ALA A C 1
ATOM 2137 O O . ALA A 1 294 ? 2.387 5.473 18.234 1 97.94 294 ALA A O 1
ATOM 2138 N N . MET A 1 295 ? 0.923 3.826 18.109 1 98.44 295 MET A N 1
ATOM 2139 C CA . MET A 1 295 ? 0.416 4.117 16.766 1 98.44 295 MET A CA 1
ATOM 2140 C C . MET A 1 295 ? -1.098 3.941 16.703 1 98.44 295 MET A C 1
ATOM 2142 O O . MET A 1 295 ? -1.648 3.049 17.359 1 98.44 295 MET A O 1
ATOM 2146 N N . ALA A 1 296 ? -1.75 4.812 15.914 1 98.56 296 ALA A N 1
ATOM 2147 C CA . ALA A 1 296 ? -3.197 4.668 15.766 1 98.56 296 ALA A CA 1
ATOM 2148 C C . ALA A 1 296 ? -3.67 5.23 14.43 1 98.56 296 ALA A C 1
ATOM 2150 O O . ALA A 1 296 ? -3.066 6.16 13.891 1 98.56 296 ALA A O 1
ATOM 2151 N N . THR A 1 297 ? -4.641 4.652 13.898 1 98.75 297 THR A N 1
ATOM 2152 C CA . THR A 1 297 ? -5.465 5.195 12.82 1 98.75 297 THR A CA 1
ATOM 2153 C C . THR A 1 297 ? -6.938 5.195 13.219 1 98.75 297 THR A C 1
ATOM 2155 O O . THR A 1 297 ? -7.367 4.387 14.047 1 98.75 297 THR A O 1
ATOM 2158 N N . ILE A 1 298 ? -7.664 6.133 12.664 1 98.69 298 ILE A N 1
ATOM 2159 C CA . ILE A 1 298 ? -9.094 6.18 12.938 1 98.69 298 ILE A CA 1
ATOM 2160 C C . ILE A 1 298 ? -9.812 6.914 11.805 1 98.69 298 ILE A C 1
ATOM 2162 O O . ILE A 1 298 ? -9.258 7.844 11.211 1 98.69 298 ILE A O 1
ATOM 2166 N N . GLY A 1 299 ? -11 6.414 11.492 1 97.88 299 GLY A N 1
ATOM 2167 C CA . GLY A 1 299 ? -11.836 7.113 10.523 1 97.88 299 GLY A CA 1
ATOM 2168 C C . GLY A 1 299 ? -12.711 8.18 11.148 1 97.88 299 GLY A C 1
ATOM 2169 O O . GLY A 1 299 ? -12.953 8.156 12.352 1 97.88 299 GLY A O 1
ATOM 2170 N N . SER A 1 300 ? -13.062 9.172 10.367 1 96.06 300 SER A N 1
ATOM 2171 C CA . SER A 1 300 ? -13.984 10.25 10.727 1 96.06 300 SER A CA 1
ATOM 2172 C C . SER A 1 300 ? -14.914 10.586 9.57 1 96.06 300 SER A C 1
ATOM 2174 O O . SER A 1 300 ? -14.945 9.875 8.562 1 96.06 300 SER A O 1
ATOM 2176 N N . ASP A 1 301 ? -15.688 11.625 9.797 1 94.69 301 ASP A N 1
ATOM 2177 C CA . ASP A 1 301 ? -16.656 12.039 8.789 1 94.69 301 ASP A CA 1
ATOM 2178 C C . ASP A 1 301 ? -15.977 12.289 7.445 1 94.69 301 ASP A C 1
ATOM 2180 O O . ASP A 1 301 ? -15.086 13.141 7.344 1 94.69 301 ASP A O 1
ATOM 2184 N N . PRO A 1 302 ? -16.469 11.57 6.387 1 93.31 302 PRO A N 1
ATOM 2185 C CA . PRO A 1 302 ? -15.781 11.68 5.098 1 93.31 302 PRO A CA 1
ATOM 2186 C C . PRO A 1 302 ? -16.016 13.031 4.422 1 93.31 302 PRO A C 1
ATOM 2188 O O . PRO A 1 302 ? -15.273 13.406 3.512 1 93.31 302 PRO A O 1
ATOM 2191 N N . VAL A 1 303 ? -16.969 13.766 4.859 1 91.94 303 VAL A N 1
ATOM 2192 C CA . VAL A 1 303 ? -17.25 15.07 4.273 1 91.94 303 VAL A CA 1
ATOM 2193 C C . VAL A 1 303 ? -16.391 16.125 4.953 1 91.94 303 VAL A C 1
ATOM 2195 O O . VAL A 1 303 ? -15.727 16.922 4.281 1 91.94 303 VAL A O 1
ATOM 2198 N N . LEU A 1 304 ? -16.359 16.125 6.305 1 93.56 304 LEU A N 1
ATOM 2199 C CA . LEU A 1 304 ? -15.453 17.031 6.996 1 93.56 304 LEU A CA 1
ATOM 2200 C C . LEU A 1 304 ? -14 16.625 6.762 1 93.56 304 LEU A C 1
ATOM 2202 O O . LEU A 1 304 ? -13.117 17.484 6.672 1 93.56 304 LEU A O 1
ATOM 2206 N N . MET A 1 305 ? -13.836 15.336 6.695 1 93.19 305 MET A N 1
ATOM 2207 C CA . MET A 1 305 ? -12.695 14.594 6.164 1 93.19 305 MET A CA 1
ATOM 2208 C C . MET A 1 305 ? -11.43 14.898 6.957 1 93.19 305 MET A C 1
ATOM 2210 O O . MET A 1 305 ? -10.516 14.07 7.023 1 93.19 305 MET A O 1
ATOM 2214 N N . LEU A 1 306 ? -11.227 16.109 7.59 1 97.12 306 LEU A N 1
ATOM 2215 C CA . LEU A 1 306 ? -9.906 16.562 8.016 1 97.12 306 LEU A CA 1
ATOM 2216 C C . 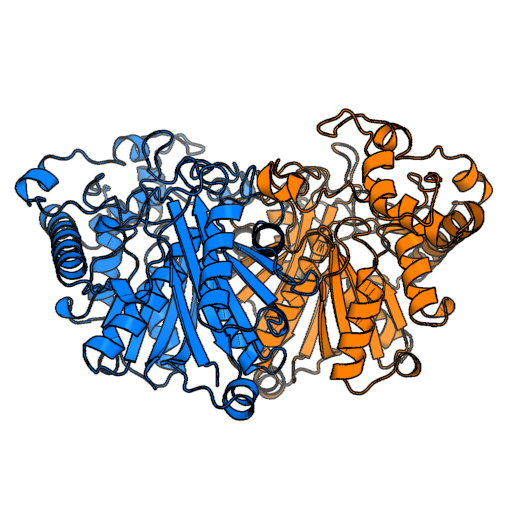LEU A 1 306 ? -9.852 16.734 9.531 1 97.12 306 LEU A C 1
ATOM 2218 O O . LEU A 1 306 ? -8.961 17.406 10.047 1 97.12 306 LEU A O 1
ATOM 2222 N N . THR A 1 307 ? -10.773 16.094 10.273 1 97.69 307 THR A N 1
ATOM 2223 C CA . THR A 1 307 ? -10.844 16.312 11.719 1 97.69 307 THR A CA 1
ATOM 2224 C C . THR A 1 307 ? -10.312 15.109 12.477 1 97.69 307 THR A C 1
ATOM 2226 O O . THR A 1 307 ? -10.336 15.086 13.711 1 97.69 307 THR A O 1
ATOM 2229 N N . ALA A 1 308 ? -9.773 14.141 11.766 1 98.56 308 ALA A N 1
ATOM 2230 C CA . ALA A 1 308 ? -9.438 12.867 12.391 1 98.56 308 ALA A CA 1
ATOM 2231 C C . ALA A 1 308 ? -8.133 12.953 13.172 1 98.56 308 ALA A C 1
ATOM 2233 O O . ALA A 1 308 ? -7.836 12.094 14.008 1 98.56 308 ALA A O 1
ATOM 2234 N N . PRO A 1 309 ? -7.305 13.961 12.984 1 98.81 309 PRO A N 1
ATOM 2235 C CA . PRO A 1 309 ? -6.066 14.031 13.758 1 98.81 309 PRO A CA 1
ATOM 2236 C C . PRO A 1 309 ? -6.309 14.023 15.266 1 98.81 309 PRO A C 1
ATOM 2238 O O . PRO A 1 309 ? -5.578 13.359 16 1 98.81 309 PRO A O 1
ATOM 2241 N N . ALA A 1 310 ? -7.332 14.672 15.766 1 98.81 310 ALA A N 1
ATOM 2242 C CA . ALA A 1 310 ? -7.59 14.734 17.203 1 98.81 310 ALA A CA 1
ATOM 2243 C C . ALA A 1 310 ? -7.98 13.359 17.734 1 98.81 310 ALA A C 1
ATOM 2245 O O . ALA A 1 310 ? -7.332 12.836 18.656 1 98.81 310 ALA A O 1
ATOM 2246 N N . PRO A 1 311 ? -9.016 12.719 17.172 1 98.81 311 PRO A N 1
ATOM 2247 C CA . PRO A 1 311 ? -9.344 11.391 17.703 1 98.81 311 PRO A CA 1
ATOM 2248 C C . PRO A 1 311 ? -8.234 10.367 17.469 1 98.81 311 PRO A C 1
ATOM 2250 O O . PRO A 1 311 ? -8.055 9.461 18.281 1 98.81 311 PRO A O 1
ATOM 2253 N N . ALA A 1 312 ? -7.48 10.43 16.375 1 98.88 312 ALA A N 1
ATOM 2254 C CA . ALA A 1 312 ? -6.34 9.539 16.188 1 98.88 312 ALA A CA 1
ATOM 2255 C C . ALA A 1 312 ? -5.309 9.719 17.297 1 98.88 312 ALA A C 1
ATOM 2257 O O . ALA A 1 312 ? -4.758 8.742 17.812 1 98.88 312 ALA A O 1
ATOM 2258 N N . SER A 1 313 ? -5.043 10.969 17.641 1 98.94 313 SER A N 1
ATOM 2259 C CA . SER A 1 313 ? -4.105 11.281 18.719 1 98.94 313 SER A CA 1
ATOM 2260 C C . SER A 1 313 ? -4.602 10.742 20.047 1 98.94 313 SER A C 1
ATOM 2262 O O . SER A 1 313 ? -3.834 10.148 20.812 1 98.94 313 SER A O 1
ATOM 2264 N N . GLN A 1 314 ? -5.855 10.969 20.344 1 98.88 314 GLN A N 1
ATOM 2265 C CA . GLN A 1 314 ? -6.434 10.477 21.578 1 98.88 314 GLN A CA 1
ATOM 2266 C C . GLN A 1 314 ? -6.328 8.961 21.672 1 98.88 314 GLN A C 1
ATOM 2268 O O . GLN A 1 314 ? -6.012 8.414 22.734 1 98.88 314 GLN A O 1
ATOM 2273 N N . LYS A 1 315 ? -6.605 8.32 20.562 1 98.75 315 LYS A N 1
ATOM 2274 C CA . LYS A 1 315 ? -6.496 6.863 20.516 1 98.75 315 LYS A CA 1
ATOM 2275 C C . LYS A 1 315 ? -5.062 6.41 20.781 1 98.75 315 LYS A C 1
ATOM 2277 O O . LYS A 1 315 ? -4.836 5.473 21.547 1 98.75 315 LYS A O 1
ATOM 2282 N N . ALA A 1 316 ? -4.078 7.055 20.172 1 98.62 316 ALA A N 1
ATOM 2283 C CA . ALA A 1 316 ? -2.676 6.723 20.391 1 98.62 316 ALA A CA 1
ATOM 2284 C C . ALA A 1 316 ? -2.279 6.973 21.844 1 98.62 316 ALA A C 1
ATOM 2286 O O . ALA A 1 316 ? -1.57 6.168 22.453 1 98.62 316 ALA A O 1
ATOM 2287 N N . LEU A 1 317 ? -2.719 8.094 22.406 1 98.81 317 LEU A N 1
ATOM 2288 C CA . LEU A 1 317 ? -2.416 8.438 23.781 1 98.81 317 LEU A CA 1
ATOM 2289 C C . LEU A 1 317 ? -2.986 7.395 24.734 1 98.81 317 LEU A C 1
ATOM 2291 O O . LEU A 1 317 ? -2.301 6.953 25.672 1 98.81 317 LEU A O 1
ATOM 2295 N N . ARG A 1 318 ? -4.215 6.984 24.484 1 98.56 318 ARG A N 1
ATOM 2296 C CA . ARG A 1 318 ? -4.828 5.949 25.312 1 98.56 318 ARG A CA 1
ATOM 2297 C C . ARG A 1 318 ? -4.027 4.652 25.266 1 98.56 318 ARG A C 1
ATOM 2299 O O . ARG A 1 318 ? -3.793 4.016 26.281 1 98.56 318 ARG A O 1
ATOM 2306 N N . ARG A 1 319 ? -3.584 4.281 24.141 1 97.38 319 ARG A N 1
ATOM 2307 C CA . ARG A 1 319 ? -2.814 3.057 23.953 1 97.38 319 ARG A CA 1
ATOM 2308 C C . ARG A 1 319 ? -1.48 3.127 24.688 1 97.38 319 ARG A C 1
ATOM 2310 O O . ARG A 1 319 ? -0.98 2.111 25.172 1 97.38 319 ARG A O 1
ATOM 2317 N N . ALA A 1 320 ? -0.958 4.324 24.75 1 97.38 320 ALA A N 1
ATOM 2318 C CA . ALA A 1 320 ? 0.343 4.508 25.391 1 97.38 320 ALA A CA 1
ATO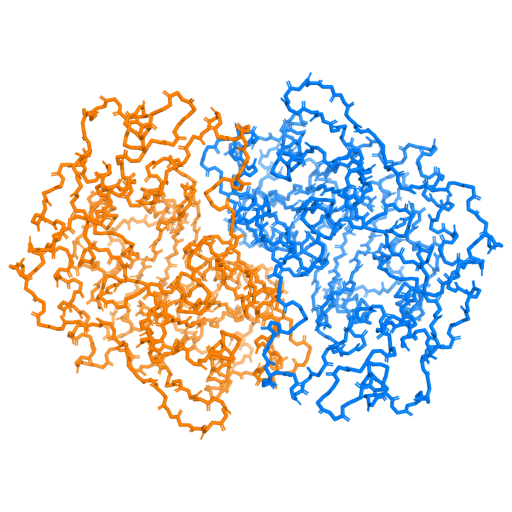M 2319 C C . ALA A 1 320 ? 0.191 4.742 26.891 1 97.38 320 ALA A C 1
ATOM 2321 O O . ALA A 1 320 ? 1.184 4.801 27.609 1 97.38 320 ALA A O 1
ATOM 2322 N N . GLY A 1 321 ? -1.061 4.895 27.359 1 98.06 321 GLY A N 1
ATOM 2323 C CA . GLY A 1 321 ? -1.28 5.277 28.75 1 98.06 321 GLY A CA 1
ATOM 2324 C C . GLY A 1 321 ? -0.808 6.684 29.062 1 98.06 321 GLY A C 1
ATOM 2325 O O . GLY A 1 321 ? -0.279 6.938 30.141 1 98.06 321 GLY A O 1
ATOM 2326 N N . MET A 1 322 ? -0.918 7.566 28.094 1 98.44 322 MET A N 1
ATOM 2327 C CA . MET A 1 322 ? -0.438 8.938 28.203 1 98.44 322 MET A CA 1
ATOM 2328 C C . MET A 1 322 ? -1.584 9.93 28.031 1 98.44 322 MET A C 1
ATOM 2330 O O . MET A 1 322 ? -2.705 9.539 27.703 1 98.44 322 MET A O 1
ATOM 2334 N N . THR A 1 323 ? -1.326 11.172 28.375 1 98.56 323 THR A N 1
ATOM 2335 C CA . THR A 1 323 ? -2.219 12.297 28.125 1 98.56 323 THR A CA 1
ATOM 2336 C C . THR A 1 323 ? -1.52 13.359 27.281 1 98.56 323 THR A C 1
ATOM 2338 O O . THR A 1 323 ? -0.325 13.25 27 1 98.56 323 THR A O 1
ATOM 2341 N N . THR A 1 324 ? -2.287 14.336 26.859 1 98.62 324 THR A N 1
ATOM 2342 C CA . THR A 1 324 ? -1.721 15.406 26.047 1 98.62 324 THR A CA 1
ATOM 2343 C C . THR A 1 324 ? -0.593 16.109 26.781 1 98.62 324 THR A C 1
ATOM 2345 O O . THR A 1 324 ? 0.338 16.641 26.172 1 98.62 324 THR A O 1
ATOM 2348 N N . ARG A 1 325 ? -0.564 16.125 28.094 1 97.81 325 ARG A N 1
ATOM 2349 C CA . ARG A 1 325 ? 0.433 16.797 28.922 1 97.81 325 ARG A CA 1
ATOM 2350 C C . ARG A 1 325 ? 1.777 16.094 28.859 1 97.81 325 ARG A C 1
ATOM 2352 O O . ARG A 1 325 ? 2.818 16.688 29.141 1 97.81 325 ARG A O 1
ATOM 2359 N N . ASP A 1 326 ? 1.747 14.828 28.484 1 98.44 326 ASP A N 1
ATOM 2360 C CA . ASP A 1 326 ? 2.957 14.008 28.453 1 98.44 326 ASP A CA 1
ATOM 2361 C C . ASP A 1 326 ? 3.729 14.219 27.156 1 98.44 326 ASP A C 1
ATOM 2363 O O . ASP A 1 326 ? 4.844 13.719 27 1 98.44 326 ASP A O 1
ATOM 2367 N N . ILE A 1 327 ? 3.168 14.977 26.219 1 98.88 327 ILE A N 1
ATOM 2368 C CA . ILE A 1 327 ? 3.783 15.172 24.906 1 98.88 327 ILE A CA 1
ATOM 2369 C C . ILE A 1 327 ? 4.516 16.516 24.875 1 98.88 327 ILE A C 1
ATOM 2371 O O . ILE A 1 327 ? 3.902 17.562 25.062 1 98.88 327 ILE A O 1
ATOM 2375 N N . ASP A 1 328 ? 5.816 16.438 24.578 1 98.88 328 ASP A N 1
ATOM 2376 C CA . ASP A 1 328 ? 6.637 17.641 24.578 1 98.88 328 ASP A CA 1
ATOM 2377 C C . ASP A 1 328 ? 6.438 18.438 23.281 1 98.88 328 ASP A C 1
ATOM 2379 O O . ASP A 1 328 ? 6.398 19.672 23.297 1 98.88 328 ASP A O 1
ATOM 2383 N N . LEU A 1 329 ? 6.387 17.703 22.156 1 98.94 329 LEU A N 1
ATOM 2384 C CA . LEU A 1 329 ? 6.262 18.344 20.844 1 98.94 329 LEU A CA 1
ATOM 2385 C C . LEU A 1 329 ? 5.168 17.688 20.016 1 98.94 329 LEU A C 1
ATOM 2387 O O . LEU A 1 329 ? 4.996 16.469 20.078 1 98.94 329 LEU A O 1
ATOM 2391 N N . TRP A 1 330 ? 4.473 18.516 19.281 1 98.88 330 TRP A N 1
ATOM 2392 C CA . TRP A 1 330 ? 3.451 18.062 18.344 1 98.88 330 TRP A CA 1
ATOM 2393 C C . TRP A 1 330 ? 3.82 18.422 16.906 1 98.88 330 TRP A C 1
ATOM 2395 O O . TRP A 1 330 ? 4.223 19.562 16.641 1 98.88 330 TRP A O 1
ATOM 2405 N N . GLU A 1 331 ? 3.764 17.484 16.062 1 98.81 331 GLU A N 1
ATOM 2406 C CA . GLU A 1 331 ? 3.773 17.719 14.617 1 98.81 331 GLU A CA 1
ATOM 2407 C C . GLU A 1 331 ? 2.424 17.391 13.992 1 98.81 331 GLU A C 1
ATOM 2409 O O . GLU A 1 331 ? 2.051 16.203 13.906 1 98.81 331 GLU A O 1
ATOM 2414 N N . ILE A 1 332 ? 1.668 18.359 13.656 1 98.94 332 ILE A N 1
ATOM 2415 C CA . ILE A 1 332 ? 0.4 18.234 12.953 1 98.94 332 ILE A CA 1
ATOM 2416 C C . ILE A 1 332 ? 0.567 18.688 11.5 1 98.94 332 ILE A C 1
ATOM 2418 O O . ILE A 1 332 ? 0.914 19.844 11.25 1 98.94 332 ILE A O 1
ATOM 2422 N N . ASN A 1 333 ? 0.368 17.781 10.562 1 98.88 333 ASN A N 1
ATOM 2423 C CA . ASN A 1 333 ? 0.533 18.188 9.172 1 98.88 333 ASN A CA 1
ATOM 2424 C C . ASN A 1 333 ? -0.355 19.375 8.82 1 98.88 333 ASN A C 1
ATOM 2426 O O . ASN A 1 333 ? -1.56 19.359 9.086 1 98.88 333 ASN A O 1
ATOM 2430 N N . GLU A 1 334 ? 0.264 20.312 8.188 1 98.75 334 GLU A N 1
ATOM 2431 C CA . GLU A 1 334 ? -0.419 21.562 7.875 1 98.75 334 GLU A CA 1
ATOM 2432 C C . GLU A 1 334 ? -1.047 21.516 6.484 1 98.75 334 GLU A C 1
ATOM 2434 O O . GLU A 1 334 ? -0.803 22.391 5.656 1 98.75 334 GLU A O 1
ATOM 2439 N N . ALA A 1 335 ? -1.965 20.531 6.309 1 98.56 335 ALA A N 1
ATOM 2440 C CA . ALA A 1 335 ? -2.664 20.547 5.027 1 98.56 335 ALA A CA 1
ATOM 2441 C C . ALA A 1 335 ? -3.367 21.875 4.797 1 98.56 335 ALA A C 1
ATOM 2443 O O . ALA A 1 335 ? -3.285 22.453 3.705 1 98.56 335 ALA A O 1
ATOM 2444 N N . PHE A 1 336 ? -4.078 22.312 5.777 1 98.81 336 PHE A N 1
ATOM 2445 C CA . PHE A 1 336 ? -4.746 23.594 5.879 1 98.81 336 PHE A CA 1
ATOM 2446 C C . PHE A 1 336 ? -4.617 24.172 7.285 1 98.81 336 PHE A C 1
ATOM 2448 O O . PHE A 1 336 ? -4.578 23.422 8.266 1 98.81 336 PHE A O 1
ATOM 2455 N N . SER A 1 337 ? -4.598 25.5 7.367 1 98.88 337 SER A N 1
ATOM 2456 C CA . SER A 1 337 ? -4.496 26.141 8.68 1 98.88 337 SER A CA 1
ATOM 2457 C C . SER A 1 337 ? -5.617 25.688 9.602 1 98.88 337 SER A C 1
ATOM 2459 O O . SER A 1 337 ? -5.398 25.484 10.797 1 98.88 337 SER A O 1
ATOM 2461 N N . ALA A 1 338 ? -6.785 25.469 9.055 1 98.75 338 ALA A N 1
ATOM 2462 C CA . ALA A 1 338 ? -7.945 25.109 9.859 1 98.75 338 ALA A CA 1
ATOM 2463 C C . ALA A 1 338 ? -7.754 23.766 10.531 1 98.75 338 ALA A C 1
ATOM 2465 O O . ALA A 1 338 ? -8.25 23.531 11.633 1 98.75 338 ALA A O 1
ATOM 2466 N N . VAL A 1 339 ? -7.027 22.859 9.891 1 98.75 339 VAL A N 1
ATOM 2467 C CA . VAL A 1 339 ? -6.805 21.516 10.414 1 98.75 339 VAL A CA 1
ATOM 2468 C C . VAL A 1 339 ? -5.98 21.594 11.695 1 98.75 339 VAL A C 1
ATOM 2470 O O . VAL A 1 339 ? -6.316 20.953 12.695 1 98.75 339 VAL A O 1
ATOM 2473 N N . VAL A 1 340 ? -4.938 22.375 11.656 1 98.88 340 VAL A N 1
ATOM 2474 C CA . VAL A 1 340 ? -4.047 22.516 12.805 1 98.88 340 VAL A CA 1
ATOM 2475 C C . VAL A 1 340 ? -4.785 23.203 13.945 1 98.88 340 VAL A C 1
ATOM 2477 O O . VAL A 1 340 ? -4.703 22.781 15.094 1 98.88 340 VAL A O 1
ATOM 2480 N N . LEU A 1 341 ? -5.512 24.297 13.602 1 98.88 341 LEU A N 1
ATOM 2481 C CA . LEU A 1 341 ? -6.25 25.047 14.617 1 98.88 341 LEU A CA 1
ATOM 2482 C C . LEU A 1 341 ? -7.301 24.172 15.281 1 98.88 341 LEU A C 1
ATOM 2484 O O . LEU A 1 341 ? -7.418 24.141 16.5 1 98.88 341 LEU A O 1
ATOM 2488 N N . GLU A 1 342 ? -8.07 23.469 14.469 1 98.75 342 GLU A N 1
ATOM 2489 C CA . GLU A 1 342 ? -9.125 22.594 14.977 1 98.75 342 GLU A CA 1
ATOM 2490 C C . GLU A 1 342 ? -8.547 21.5 15.875 1 98.75 342 GLU A C 1
ATOM 2492 O O . GLU A 1 342 ? -9.062 21.234 16.953 1 98.75 342 GLU A O 1
ATOM 2497 N N . THR A 1 343 ? -7.48 20.797 15.461 1 98.88 343 THR A N 1
ATOM 2498 C CA . THR A 1 343 ? -6.855 19.719 16.219 1 98.88 343 THR A CA 1
ATOM 2499 C C . THR A 1 343 ? -6.301 20.25 17.547 1 98.88 343 THR A C 1
ATOM 2501 O O . THR A 1 343 ? -6.5 19.625 18.594 1 98.88 343 THR A O 1
ATOM 2504 N N . THR A 1 344 ? -5.605 21.375 17.5 1 98.81 344 THR A N 1
ATOM 2505 C CA . THR A 1 344 ? -5.008 21.984 18.672 1 98.81 344 THR A CA 1
ATOM 2506 C C . THR A 1 344 ? -6.078 22.359 19.703 1 98.81 344 THR A C 1
ATOM 2508 O O . THR A 1 344 ? -5.934 22.062 20.891 1 98.81 344 THR A O 1
ATOM 2511 N N . ARG A 1 345 ? -7.129 22.953 19.203 1 98.56 345 ARG A N 1
ATOM 2512 C CA . ARG A 1 345 ? -8.242 23.344 20.062 1 98.56 345 ARG A CA 1
ATOM 2513 C C . ARG A 1 345 ? -8.914 22.125 20.688 1 98.56 345 ARG A C 1
ATOM 2515 O O . ARG A 1 345 ? -9.148 22.078 21.891 1 98.56 345 ARG A O 1
ATOM 2522 N N . THR A 1 346 ? -9.203 21.125 19.859 1 98.56 346 THR A N 1
ATOM 2523 C CA . THR A 1 346 ? -9.906 19.922 20.297 1 98.56 346 THR A CA 1
ATOM 2524 C C . THR A 1 346 ? -9.102 19.188 21.359 1 98.56 346 THR A C 1
ATOM 2526 O O . THR A 1 346 ? -9.672 18.656 22.312 1 98.56 346 THR A O 1
ATOM 2529 N N . LEU A 1 347 ? -7.793 19.172 21.188 1 98.75 347 LEU A N 1
ATOM 2530 C CA . LEU A 1 347 ? -6.934 18.422 22.094 1 98.75 347 LEU A CA 1
ATOM 2531 C C . LEU A 1 347 ? -6.539 19.281 23.297 1 98.75 347 LEU A C 1
ATOM 2533 O O . LEU A 1 347 ? -6.035 18.766 24.297 1 98.75 347 LEU A O 1
ATOM 2537 N N . GLY A 1 348 ? -6.746 20.516 23.219 1 98.38 348 GLY A N 1
ATOM 2538 C CA . GLY A 1 348 ? -6.375 21.438 24.297 1 98.38 348 GLY A CA 1
ATOM 2539 C C . GLY A 1 348 ? -4.875 21.531 24.5 1 98.38 348 GLY A C 1
ATOM 2540 O O . GLY A 1 348 ? -4.395 21.547 25.625 1 98.38 348 GLY A O 1
ATOM 2541 N N . ILE A 1 349 ? -4.148 21.578 23.422 1 97.94 349 ILE A N 1
ATOM 2542 C CA . ILE A 1 349 ? -2.701 21.562 23.578 1 97.94 349 ILE A CA 1
ATOM 2543 C C . ILE A 1 349 ? -2.152 22.969 23.375 1 97.94 349 ILE A C 1
ATOM 2545 O O . ILE A 1 349 ? -2.809 23.812 22.75 1 97.94 349 ILE A O 1
ATOM 2549 N N . ASP A 1 350 ? -0.999 23.234 23.938 1 98.12 350 ASP A N 1
ATOM 2550 C CA . ASP A 1 350 ? -0.299 24.516 23.828 1 98.12 350 ASP A CA 1
ATOM 2551 C C . ASP A 1 350 ? 0.216 24.734 22.406 1 98.12 350 ASP A C 1
ATOM 2553 O O . ASP A 1 350 ? 1.068 23.984 21.922 1 98.12 350 ASP A O 1
ATOM 2557 N N . PRO A 1 351 ? -0.262 25.797 21.719 1 98 351 PRO A N 1
ATOM 2558 C CA . PRO A 1 351 ? 0.167 26.047 20.328 1 98 351 PRO A CA 1
ATOM 2559 C C . PRO A 1 351 ? 1.679 26.219 20.203 1 98 351 PRO A C 1
ATOM 2561 O O . PRO A 1 351 ? 2.244 25.969 19.141 1 98 351 PRO A O 1
ATOM 2564 N N . ASP A 1 352 ? 2.371 26.594 21.25 1 98 352 ASP A N 1
ATOM 2565 C CA . ASP A 1 352 ? 3.811 26.828 21.203 1 98 352 ASP A CA 1
ATOM 2566 C C . ASP A 1 352 ? 4.582 25.516 21.078 1 98 352 ASP A C 1
ATOM 2568 O O . ASP A 1 352 ? 5.777 25.516 20.781 1 98 352 ASP A O 1
ATOM 2572 N N . ARG A 1 353 ? 3.914 24.375 21.281 1 98.62 353 ARG A N 1
ATOM 2573 C CA . ARG A 1 353 ? 4.535 23.062 21.156 1 98.62 353 ARG A CA 1
ATOM 2574 C C . ARG A 1 353 ? 4.25 22.438 19.797 1 98.62 353 ARG A C 1
ATOM 2576 O O . ARG A 1 353 ? 4.742 21.344 19.484 1 98.62 353 ARG A O 1
ATOM 2583 N N . VAL A 1 354 ? 3.469 23.172 18.984 1 98.88 354 VAL A N 1
ATOM 2584 C CA . VAL A 1 354 ? 2.971 22.609 17.734 1 98.88 354 VAL A CA 1
ATOM 2585 C C . VAL A 1 354 ? 3.793 23.141 16.562 1 98.88 354 VAL A C 1
ATOM 2587 O O . VAL A 1 354 ? 3.926 24.359 16.391 1 98.88 354 VAL A O 1
ATOM 2590 N N . ASN A 1 355 ? 4.312 22.234 15.758 1 98.81 355 ASN A N 1
ATOM 2591 C CA . ASN A 1 355 ? 5.023 22.562 14.531 1 98.81 355 ASN A CA 1
ATOM 2592 C C . ASN A 1 355 ? 6.059 23.672 14.758 1 98.81 355 ASN A C 1
ATOM 2594 O O . ASN A 1 355 ? 6.062 24.672 14.055 1 98.81 355 ASN A O 1
ATOM 2598 N N . VAL A 1 356 ? 6.98 23.391 15.664 1 98.81 356 VAL A N 1
ATOM 2599 C CA . VAL A 1 356 ? 7.883 24.422 16.172 1 98.81 356 VAL A CA 1
ATOM 2600 C C . VAL A 1 356 ? 8.945 24.734 15.117 1 98.81 356 VAL A C 1
ATOM 2602 O O . VAL A 1 356 ? 9.633 25.75 15.211 1 98.81 356 VAL A O 1
ATOM 2605 N N . ASN A 1 357 ? 9.047 23.938 14.055 1 98.75 357 ASN A N 1
ATOM 2606 C CA . ASN A 1 357 ? 9.984 24.188 12.961 1 98.75 357 ASN A CA 1
ATOM 2607 C C . ASN A 1 357 ? 9.25 24.5 11.656 1 98.75 357 ASN A C 1
ATOM 2609 O O . ASN A 1 357 ? 9.828 24.391 10.578 1 98.75 357 ASN A O 1
ATOM 2613 N N . GLY A 1 358 ? 7.98 24.875 11.773 1 98.62 358 GLY A N 1
ATOM 2614 C CA . GLY A 1 358 ? 7.164 25.062 10.586 1 98.62 358 GLY A CA 1
ATOM 2615 C C . GLY A 1 358 ? 6.594 23.766 10.047 1 98.62 358 GLY A C 1
ATOM 2616 O O . GLY A 1 358 ? 6.969 22.672 10.492 1 98.62 358 GLY A O 1
ATOM 2617 N N . GLY A 1 359 ? 5.656 23.891 9.188 1 98.44 359 GLY A N 1
ATOM 2618 C CA . GLY A 1 359 ? 5.004 22.734 8.594 1 98.44 359 GLY A CA 1
ATOM 2619 C C . GLY A 1 359 ? 4.773 22.875 7.105 1 98.44 359 GLY A C 1
ATOM 2620 O O . GLY A 1 359 ? 5.531 23.562 6.418 1 98.44 359 GLY A O 1
ATOM 2621 N N . ALA A 1 360 ? 3.836 22.188 6.594 1 98.75 360 ALA A N 1
ATOM 2622 C CA . ALA A 1 360 ? 3.627 22.016 5.156 1 98.75 360 ALA A CA 1
ATOM 2623 C C . ALA A 1 360 ? 3.203 23.328 4.5 1 98.75 360 ALA A C 1
ATOM 2625 O O . ALA A 1 360 ? 3.389 23.516 3.297 1 98.75 360 ALA A O 1
ATOM 2626 N N . ILE A 1 361 ? 2.576 24.203 5.23 1 98.88 361 ILE A N 1
ATOM 2627 C CA . ILE A 1 361 ? 2.207 25.484 4.66 1 98.88 361 ILE A CA 1
ATOM 2628 C C . ILE A 1 361 ? 3.467 26.25 4.25 1 98.88 361 ILE A C 1
ATOM 2630 O O . ILE A 1 361 ? 3.498 26.891 3.195 1 98.88 361 ILE A O 1
ATOM 2634 N N . ALA A 1 362 ? 4.484 26.188 5.062 1 98.81 362 ALA A N 1
ATOM 2635 C CA . ALA A 1 362 ? 5.738 26.875 4.766 1 98.81 362 ALA A CA 1
ATOM 2636 C C . ALA A 1 362 ? 6.648 26 3.902 1 98.81 362 ALA A C 1
ATOM 2638 O O . ALA A 1 362 ? 7.281 26.5 2.965 1 98.81 362 ALA A O 1
ATOM 2639 N N . LEU A 1 363 ? 6.684 24.719 4.18 1 98.69 363 LEU A N 1
ATOM 2640 C CA . LEU A 1 363 ? 7.738 23.859 3.648 1 98.69 363 LEU A CA 1
ATOM 2641 C C . LEU A 1 363 ? 7.242 23.078 2.434 1 98.69 363 LEU A C 1
ATOM 2643 O O . LEU A 1 363 ? 8.047 22.594 1.633 1 98.69 363 LEU A O 1
ATOM 2647 N N . GLY A 1 364 ? 6 22.938 2.295 1 98.44 364 GLY A N 1
ATOM 2648 C CA . GLY A 1 364 ? 5.438 22.125 1.229 1 98.44 364 GLY A CA 1
ATOM 2649 C C . GLY A 1 364 ? 5.023 20.734 1.688 1 98.44 364 GLY A C 1
ATOM 2650 O O . GLY A 1 364 ? 5.469 20.266 2.736 1 98.44 364 GLY A O 1
ATOM 2651 N N . HIS A 1 365 ? 4.16 20.109 0.883 1 98.56 365 HIS A N 1
ATOM 2652 C CA . HIS A 1 365 ? 3.543 18.844 1.293 1 98.56 365 HIS A CA 1
ATOM 2653 C C . HIS A 1 365 ? 3.664 17.797 0.198 1 98.56 365 HIS A C 1
ATOM 2655 O O . HIS A 1 365 ? 2.68 17.469 -0.473 1 98.56 365 HIS A O 1
ATOM 2661 N N . PRO A 1 366 ? 4.875 17.219 -0.004 1 98.75 366 PRO A N 1
ATOM 2662 C CA . PRO A 1 366 ? 4.883 16.016 -0.824 1 98.75 366 PRO A CA 1
ATOM 2663 C C . PRO A 1 366 ? 4.09 14.867 -0.192 1 98.75 366 PRO A C 1
ATOM 2665 O O . PRO A 1 366 ? 4.551 14.25 0.773 1 98.75 366 PRO A O 1
ATOM 2668 N N . LEU A 1 367 ? 2.979 14.57 -0.719 1 98.19 367 LEU A N 1
ATOM 2669 C CA . LEU A 1 367 ? 1.936 13.781 -0.077 1 98.19 367 LEU A CA 1
ATOM 2670 C C . LEU A 1 367 ? 2.508 12.484 0.486 1 98.19 367 LEU A C 1
ATOM 2672 O O . LEU A 1 367 ? 2.502 12.273 1.701 1 98.19 367 LEU A O 1
ATOM 2676 N N . GLY A 1 368 ? 3.105 11.672 -0.328 1 98.38 368 GLY A N 1
ATOM 2677 C CA . GLY A 1 368 ? 3.553 10.344 0.064 1 98.38 368 GLY A CA 1
ATOM 2678 C C . GLY A 1 368 ? 4.734 10.375 1.017 1 98.38 368 GLY A C 1
ATOM 2679 O O . GLY A 1 368 ? 5.008 9.383 1.7 1 98.38 368 GLY A O 1
ATOM 2680 N N . ALA A 1 369 ? 5.414 11.508 1.172 1 98.88 369 ALA A N 1
ATOM 2681 C CA . ALA A 1 369 ? 6.676 11.57 1.908 1 98.88 369 ALA A CA 1
ATOM 2682 C C . ALA A 1 369 ? 6.5 12.297 3.24 1 98.88 369 ALA A C 1
ATOM 2684 O O . ALA A 1 369 ? 7.281 12.086 4.172 1 98.88 369 ALA A O 1
ATOM 2685 N N . THR A 1 370 ? 5.473 13.07 3.355 1 98.81 370 THR A N 1
ATOM 2686 C CA . THR A 1 370 ? 5.359 14.055 4.43 1 98.81 370 THR A CA 1
ATOM 2687 C C . THR A 1 370 ? 5.379 13.367 5.793 1 98.81 370 THR A C 1
ATOM 2689 O O . THR A 1 370 ? 6.039 13.836 6.723 1 98.81 370 THR A O 1
ATOM 2692 N N . GLY A 1 371 ? 4.633 12.25 5.902 1 98.88 371 GLY A N 1
ATOM 2693 C CA . GLY A 1 371 ? 4.574 11.578 7.191 1 98.88 371 GLY A CA 1
ATOM 2694 C C . GLY A 1 371 ? 5.938 11.18 7.719 1 98.88 371 GLY A C 1
ATOM 2695 O O . GLY A 1 371 ? 6.223 11.336 8.906 1 98.88 371 GLY A O 1
ATOM 2696 N N . ALA A 1 372 ? 6.754 10.648 6.867 1 98.94 372 ALA A N 1
ATOM 2697 C CA . ALA A 1 372 ? 8.109 10.258 7.258 1 98.94 372 ALA A CA 1
ATOM 2698 C C . ALA A 1 372 ? 8.969 11.477 7.539 1 98.94 372 ALA A C 1
ATOM 2700 O O . ALA A 1 372 ? 9.812 11.461 8.445 1 98.94 372 ALA A O 1
ATOM 2701 N N . MET A 1 373 ? 8.781 12.578 6.789 1 98.88 373 MET A N 1
ATOM 2702 C CA . MET A 1 373 ? 9.523 13.812 7.012 1 98.88 373 MET A CA 1
ATOM 2703 C C . MET A 1 373 ? 9.219 14.383 8.398 1 98.88 373 MET A C 1
ATOM 2705 O O . MET A 1 373 ? 10.133 14.812 9.109 1 98.88 373 MET A O 1
ATOM 2709 N N . LEU A 1 374 ? 7.922 14.359 8.719 1 98.88 374 LEU A N 1
ATOM 2710 C CA . LEU A 1 374 ? 7.52 14.898 10.008 1 98.88 374 LEU A CA 1
ATOM 2711 C C . LEU A 1 374 ? 8.141 14.094 11.148 1 98.88 374 LEU A C 1
ATOM 2713 O O . LEU A 1 374 ? 8.578 14.664 12.148 1 98.88 374 LEU A O 1
ATOM 2717 N N . LEU A 1 375 ? 8.156 12.781 11.008 1 98.81 375 LEU A N 1
ATOM 2718 C CA . LEU A 1 375 ? 8.711 11.93 12.055 1 98.81 375 LEU A CA 1
ATOM 2719 C C . LEU A 1 375 ? 10.195 12.203 12.25 1 98.81 375 LEU A C 1
ATOM 2721 O O . LEU A 1 375 ? 10.664 12.336 13.383 1 98.81 375 LEU A O 1
ATOM 2725 N N . GLY A 1 376 ? 10.953 12.273 11.133 1 98.56 376 GLY A N 1
ATOM 2726 C CA . GLY A 1 376 ? 12.367 12.609 11.234 1 98.56 376 GLY A CA 1
ATOM 2727 C C . GLY A 1 376 ? 12.609 13.961 11.875 1 98.56 376 GLY A C 1
ATOM 2728 O O . GLY A 1 376 ? 13.508 14.109 12.703 1 98.56 376 GLY A O 1
ATOM 2729 N N . THR A 1 377 ? 11.805 14.922 11.461 1 98 377 THR A N 1
ATOM 2730 C CA . THR A 1 377 ? 11.938 16.281 11.961 1 98 377 THR A CA 1
ATOM 2731 C C . THR A 1 377 ? 11.742 16.328 13.477 1 98 377 THR A C 1
ATOM 2733 O O . THR A 1 377 ? 12.508 16.984 14.18 1 98 377 THR A O 1
ATOM 2736 N N . VAL A 1 378 ? 10.734 15.633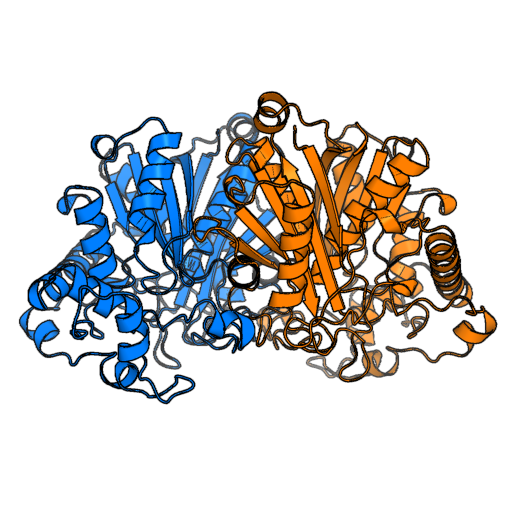 13.914 1 98.31 378 VAL A N 1
ATOM 2737 C CA . VAL A 1 378 ? 10.422 15.758 15.336 1 98.31 378 VAL A CA 1
ATOM 2738 C C . VAL A 1 378 ? 11.469 15.008 16.156 1 98.31 378 VAL A C 1
ATOM 2740 O O . VAL A 1 378 ? 11.797 15.414 17.281 1 98.31 378 VAL A O 1
ATOM 2743 N N . VAL A 1 379 ? 12.047 13.906 15.688 1 98.62 379 VAL A N 1
ATOM 2744 C CA . VAL A 1 379 ? 13.117 13.188 16.375 1 98.62 379 VAL A CA 1
ATOM 2745 C C . VAL A 1 379 ? 14.344 14.086 16.5 1 98.62 379 VAL A C 1
ATOM 2747 O O . VAL A 1 379 ? 14.953 14.18 17.578 1 98.62 379 VAL A O 1
ATOM 2750 N N . ASP A 1 380 ? 14.711 14.773 15.383 1 98.56 380 ASP A N 1
ATOM 2751 C CA . ASP A 1 380 ? 15.805 15.734 15.422 1 98.56 380 ASP A CA 1
ATOM 2752 C C . ASP A 1 380 ? 15.555 16.828 16.469 1 98.56 380 ASP A C 1
ATOM 2754 O O . ASP A 1 380 ? 16.469 17.203 17.203 1 98.56 380 ASP A O 1
ATOM 2758 N N . GLU A 1 381 ? 14.344 17.312 16.469 1 98.75 381 GLU A N 1
ATOM 2759 C CA . GLU A 1 381 ? 14.016 18.422 17.359 1 98.75 381 GLU A CA 1
ATOM 2760 C C . GLU A 1 381 ? 14.023 17.984 18.812 1 98.75 381 GLU A C 1
ATOM 2762 O O . GLU A 1 381 ? 14.445 18.75 19.688 1 98.75 381 GLU A O 1
ATOM 2767 N N . LEU A 1 382 ? 13.484 16.797 19.109 1 98.75 382 LEU A N 1
ATOM 2768 C CA . LEU A 1 382 ? 13.57 16.25 20.469 1 98.75 382 LEU A CA 1
ATOM 2769 C C . LEU A 1 382 ? 15.016 16.203 20.938 1 98.75 382 LEU A C 1
ATOM 2771 O O . LEU A 1 382 ? 15.312 16.578 22.078 1 98.75 382 LEU A O 1
ATOM 2775 N N . GLU A 1 383 ? 15.883 15.703 20.109 1 98.56 383 GLU A N 1
ATOM 2776 C CA . GLU A 1 383 ? 17.297 15.617 20.453 1 98.56 383 GLU A CA 1
ATOM 2777 C C . GLU A 1 383 ? 17.906 17 20.672 1 98.56 383 GLU A C 1
ATOM 2779 O O . GLU A 1 383 ? 18.656 17.219 21.641 1 98.56 383 GLU A O 1
ATOM 2784 N N . ARG A 1 384 ? 17.625 17.922 19.797 1 98.25 384 ARG A N 1
ATOM 2785 C CA . ARG A 1 384 ? 18.188 19.266 19.875 1 98.25 384 ARG A CA 1
ATOM 2786 C C . ARG A 1 384 ? 17.766 19.969 21.172 1 98.25 384 ARG A C 1
ATOM 2788 O O . ARG A 1 384 ? 18.562 20.672 21.797 1 98.25 384 ARG A O 1
ATOM 2795 N N . ARG A 1 385 ? 16.516 19.766 21.594 1 98.25 385 ARG A N 1
ATOM 2796 C CA . ARG A 1 385 ? 15.945 20.484 22.734 1 98.25 385 ARG A CA 1
ATOM 2797 C C . ARG A 1 385 ? 16.078 19.672 24.016 1 98.25 385 ARG A C 1
ATOM 2799 O O . ARG A 1 385 ? 15.688 20.141 25.094 1 98.25 385 ARG A O 1
ATOM 2806 N N . ASP A 1 386 ? 16.625 18.5 23.922 1 98.5 386 ASP A N 1
ATOM 2807 C CA . ASP A 1 386 ? 16.719 17.578 25.047 1 98.5 386 ASP A CA 1
ATOM 2808 C C . ASP A 1 386 ? 15.352 17.312 25.672 1 98.5 386 ASP A C 1
ATOM 2810 O O . ASP A 1 386 ? 15.164 17.484 26.875 1 98.5 386 ASP A O 1
ATOM 2814 N N . LEU A 1 387 ? 14.359 17.047 24.766 1 98.75 387 LEU A N 1
ATOM 2815 C CA . LEU A 1 387 ? 13 16.672 25.156 1 98.75 387 LEU A CA 1
ATOM 2816 C C . LEU A 1 387 ? 12.766 15.18 24.953 1 98.75 387 LEU A C 1
ATOM 2818 O O . LEU A 1 387 ? 13.625 14.484 24.406 1 98.75 387 LEU A O 1
ATOM 2822 N N . GLN A 1 388 ? 11.633 14.68 25.359 1 98.62 388 GLN A N 1
ATOM 2823 C CA . GLN A 1 388 ? 11.523 13.234 25.484 1 98.62 388 GLN A CA 1
ATOM 2824 C C . GLN A 1 388 ? 10.5 12.672 24.516 1 98.62 388 GLN A C 1
ATOM 2826 O O . GLN A 1 388 ? 10.742 11.648 23.859 1 98.62 388 GLN A O 1
ATOM 2831 N N . THR A 1 389 ? 9.312 13.25 24.422 1 98.81 389 THR A N 1
ATOM 2832 C CA . THR A 1 389 ? 8.219 12.609 23.703 1 98.81 389 THR A CA 1
ATOM 2833 C C . THR A 1 389 ? 7.621 13.555 22.656 1 98.81 389 THR A C 1
ATOM 2835 O O . THR A 1 389 ? 7.574 14.766 22.875 1 98.81 389 THR A O 1
ATOM 2838 N N . ALA A 1 390 ? 7.18 12.992 21.578 1 98.88 390 ALA A N 1
ATOM 2839 C CA . ALA A 1 390 ? 6.484 13.758 20.547 1 98.88 390 ALA A CA 1
ATOM 2840 C C . ALA A 1 390 ? 5.348 12.945 19.938 1 98.88 390 ALA A C 1
ATOM 2842 O O . ALA A 1 390 ? 5.34 11.711 20.016 1 98.88 390 ALA A O 1
ATOM 2843 N N . LEU A 1 391 ? 4.387 13.633 19.438 1 98.94 391 LEU A N 1
ATOM 2844 C CA . LEU A 1 391 ? 3.281 13.023 18.703 1 98.94 391 LEU A CA 1
ATOM 2845 C C . LEU A 1 391 ? 3.143 13.633 17.328 1 98.94 391 LEU A C 1
ATOM 2847 O O . LEU A 1 391 ? 3.096 14.859 17.188 1 98.94 391 LEU A O 1
ATOM 2851 N N . VAL A 1 392 ? 3.205 12.797 16.266 1 98.94 392 VAL A N 1
ATOM 2852 C CA . VAL A 1 392 ? 2.977 13.18 14.883 1 98.94 392 VAL A CA 1
ATOM 2853 C C . VAL A 1 392 ? 1.581 12.742 14.445 1 98.94 392 VAL A C 1
ATOM 2855 O O . VAL A 1 392 ? 1.201 11.586 14.633 1 98.94 392 VAL A O 1
ATOM 2858 N N . THR A 1 393 ? 0.777 13.656 13.891 1 98.94 393 THR A N 1
ATOM 2859 C CA . THR A 1 393 ? -0.557 13.281 13.438 1 98.94 393 THR A CA 1
ATOM 2860 C C . THR A 1 393 ? -0.895 13.992 12.125 1 98.94 393 THR A C 1
ATOM 2862 O O . THR A 1 393 ? -0.3 15.023 11.805 1 98.94 393 THR A O 1
ATOM 2865 N N . MET A 1 394 ? -1.704 13.344 11.328 1 98.81 394 MET A N 1
ATOM 2866 C CA . MET A 1 394 ? -2.068 13.844 10.008 1 98.81 394 MET A CA 1
ATOM 2867 C C . MET A 1 394 ? -3.529 13.539 9.695 1 98.81 394 MET A C 1
ATOM 2869 O O . MET A 1 394 ? -4.031 12.461 10.031 1 98.81 394 MET A O 1
ATOM 2873 N N . CYS A 1 395 ? -4.191 14.539 9.031 1 98.5 395 CYS A N 1
ATOM 2874 C CA . CYS A 1 395 ? -5.469 14.234 8.406 1 98.5 395 CYS A CA 1
ATOM 2875 C C . CYS A 1 395 ? -5.27 13.461 7.105 1 98.5 395 CYS A C 1
ATOM 2877 O O . CYS A 1 395 ? -4.188 13.5 6.52 1 98.5 395 CYS A O 1
ATOM 2879 N N . ILE A 1 396 ? -6.254 12.703 6.762 1 97.94 396 ILE A N 1
ATOM 2880 C CA . ILE A 1 396 ? -6.16 11.852 5.578 1 97.94 396 ILE A CA 1
ATOM 2881 C C . ILE A 1 396 ? -7.426 12 4.734 1 97.94 396 ILE A C 1
ATOM 2883 O O . ILE A 1 396 ? -8.539 11.984 5.27 1 97.94 396 ILE A O 1
ATOM 2887 N N . GLY A 1 397 ? -7.238 12.117 3.383 1 94.31 397 GLY A N 1
ATOM 2888 C CA . GLY A 1 397 ? -8.391 12.07 2.496 1 94.31 397 GLY A CA 1
ATOM 2889 C C . GLY A 1 397 ? -9.312 10.898 2.779 1 94.31 397 GLY A C 1
ATOM 2890 O O . GLY A 1 397 ? -8.859 9.828 3.197 1 94.31 397 GLY A O 1
ATOM 2891 N N . GLY A 1 398 ? -10.57 11.062 2.424 1 93.88 398 GLY A N 1
ATOM 2892 C CA . GLY A 1 398 ? -11.547 10.016 2.67 1 93.88 398 GLY A CA 1
ATOM 2893 C C . GLY A 1 398 ? -11.984 9.938 4.121 1 93.88 398 GLY A C 1
ATOM 2894 O O . GLY A 1 398 ? -12.773 9.062 4.488 1 93.88 398 GLY A O 1
ATOM 2895 N N . GLY A 1 399 ? -11.555 10.828 4.938 1 96.56 399 GLY A N 1
ATOM 2896 C CA . GLY A 1 399 ? -11.992 10.914 6.324 1 96.56 399 GLY A CA 1
ATOM 2897 C C . GLY A 1 399 ? -11.281 9.938 7.234 1 96.56 399 GLY A C 1
ATOM 2898 O O . GLY A 1 399 ? -11.93 9.141 7.926 1 96.56 399 GLY A O 1
ATOM 2899 N N . GLN A 1 400 ? -9.977 9.961 7.227 1 98.06 400 GLN A N 1
ATOM 2900 C CA . GLN A 1 400 ? -9.164 9.156 8.133 1 98.06 400 GLN A CA 1
ATOM 2901 C C . GLN A 1 400 ? -8.117 10.016 8.836 1 98.06 400 GLN A C 1
ATOM 2903 O O . GLN A 1 400 ? -7.91 11.172 8.477 1 98.06 400 GLN A O 1
ATOM 2908 N N . GLY A 1 401 ? -7.535 9.531 9.852 1 98.75 401 GLY A N 1
ATOM 2909 C CA . GLY A 1 401 ? -6.406 10.141 10.547 1 98.75 401 GLY A CA 1
ATOM 2910 C C . GLY A 1 401 ? -5.41 9.117 11.07 1 98.75 401 GLY A C 1
ATOM 2911 O O . GLY A 1 401 ? -5.723 7.934 11.172 1 98.75 401 GLY A O 1
ATOM 2912 N N . ILE A 1 402 ? -4.254 9.562 11.305 1 98.88 402 ILE A N 1
ATOM 2913 C CA . ILE A 1 402 ? -3.17 8.719 11.781 1 98.88 402 ILE A CA 1
ATOM 2914 C C . ILE A 1 402 ? -2.359 9.461 12.844 1 98.88 402 ILE A C 1
ATOM 2916 O O . ILE A 1 402 ? -2.27 10.695 12.812 1 98.88 402 ILE A O 1
ATOM 2920 N N . ALA A 1 403 ? -1.857 8.766 13.828 1 98.94 403 ALA A N 1
ATOM 2921 C CA . ALA A 1 403 ? -1.03 9.359 14.883 1 98.94 403 ALA A CA 1
ATOM 2922 C C . ALA A 1 403 ? 0.066 8.391 15.32 1 98.94 403 ALA A C 1
ATOM 2924 O O . ALA A 1 403 ? -0.157 7.184 15.398 1 98.94 403 ALA A O 1
ATOM 2925 N N . THR A 1 404 ? 1.221 8.867 15.586 1 98.88 404 THR A N 1
ATOM 2926 C CA . THR A 1 404 ? 2.375 8.133 16.094 1 98.88 404 THR A CA 1
ATOM 2927 C C . THR A 1 404 ? 3.014 8.859 17.266 1 98.88 404 THR A C 1
ATOM 2929 O O . THR A 1 404 ? 3.291 10.055 17.188 1 98.88 404 THR A O 1
ATOM 2932 N N . ILE A 1 405 ? 3.217 8.195 18.359 1 98.88 405 ILE A N 1
ATOM 2933 C CA . ILE A 1 405 ? 3.963 8.727 19.5 1 98.88 405 ILE A CA 1
ATOM 2934 C C . ILE A 1 405 ? 5.375 8.156 19.5 1 98.88 405 ILE A C 1
ATOM 2936 O O . ILE A 1 405 ? 5.555 6.934 19.438 1 98.88 405 ILE A O 1
ATOM 2940 N N . VAL A 1 406 ? 6.336 9.039 19.562 1 98.69 406 VAL A N 1
ATOM 2941 C CA . VAL A 1 406 ? 7.727 8.609 19.641 1 98.69 406 VAL A CA 1
ATOM 2942 C C . VAL A 1 406 ? 8.336 9.086 20.969 1 98.69 406 VAL A C 1
ATOM 2944 O O . VAL A 1 406 ? 7.914 10.109 21.516 1 98.69 406 VAL A O 1
ATOM 2947 N N . GLU A 1 407 ? 9.25 8.328 21.438 1 98.5 407 GLU A N 1
ATOM 2948 C CA . GLU A 1 407 ? 9.992 8.633 22.656 1 98.5 407 GLU A CA 1
ATOM 2949 C C . GLU A 1 407 ? 11.5 8.555 22.406 1 98.5 407 GLU A C 1
ATOM 2951 O O . GLU A 1 407 ? 12.016 7.512 22 1 98.5 407 GLU A O 1
ATOM 2956 N N . ARG A 1 408 ? 12.156 9.617 22.688 1 97.88 408 ARG A N 1
ATOM 2957 C CA . ARG A 1 408 ? 13.609 9.641 22.547 1 97.88 408 ARG A CA 1
ATOM 2958 C C . ARG A 1 408 ? 14.266 8.672 23.531 1 97.88 408 ARG A C 1
ATOM 2960 O O . ARG A 1 408 ? 13.781 8.484 24.641 1 97.88 408 ARG A O 1
ATOM 2967 N N . VAL A 1 409 ? 15.367 8.039 23.031 1 94.31 409 VAL A N 1
ATOM 2968 C CA . VAL A 1 409 ? 16.109 7.109 23.875 1 94.31 409 VAL A CA 1
ATOM 2969 C C . VAL A 1 409 ? 17.281 7.836 24.531 1 94.31 409 VAL A C 1
ATOM 2971 O O . VAL A 1 409 ? 17.922 8.68 23.906 1 94.31 409 VAL A O 1
ATOM 2974 N N . MET B 1 1 ? 5.262 -16.109 16.062 1 70.88 1 MET B N 1
ATOM 2975 C CA . MET B 1 1 ? 4.297 -15.023 15.953 1 70.88 1 MET B CA 1
ATOM 2976 C C . MET B 1 1 ? 2.869 -15.539 16.078 1 70.88 1 MET B C 1
ATOM 2978 O O . MET B 1 1 ? 2.572 -16.656 15.641 1 70.88 1 MET B O 1
ATOM 2982 N N . ASN B 1 2 ? 2.107 -14.953 16.984 1 85.94 2 ASN B N 1
ATOM 2983 C CA . ASN B 1 2 ? 0.734 -15.414 17.156 1 85.94 2 ASN B CA 1
ATOM 2984 C C . ASN B 1 2 ? -0.247 -14.562 16.359 1 85.94 2 ASN B C 1
ATOM 2986 O O . ASN B 1 2 ? -0.65 -13.484 16.797 1 85.94 2 ASN B O 1
ATOM 2990 N N . SER B 1 3 ? -0.562 -14.938 15.164 1 97.19 3 SER B N 1
ATOM 2991 C CA . SER B 1 3 ? -1.561 -14.359 14.266 1 97.19 3 SER B CA 1
ATOM 2992 C C . SER B 1 3 ? -2.539 -15.414 13.773 1 97.19 3 SER B C 1
ATOM 2994 O O . SER B 1 3 ? -2.145 -16.359 13.07 1 97.19 3 SER B O 1
ATOM 2996 N N . TRP B 1 4 ? -3.805 -15.18 14.109 1 98.75 4 TRP B N 1
ATOM 2997 C CA . TRP B 1 4 ? -4.82 -16.203 13.883 1 98.75 4 TRP B CA 1
ATOM 2998 C C . TRP B 1 4 ? -5.703 -15.836 12.695 1 98.75 4 TRP B C 1
ATOM 3000 O O . TRP B 1 4 ? -6.133 -14.688 12.562 1 98.75 4 TRP B O 1
ATOM 3010 N N . ILE B 1 5 ? -5.895 -16.797 11.828 1 98.81 5 ILE B N 1
ATOM 3011 C CA . ILE B 1 5 ? -6.895 -16.672 10.781 1 98.81 5 ILE B CA 1
ATOM 3012 C C . ILE B 1 5 ? -8.25 -17.156 11.289 1 98.81 5 ILE B C 1
ATOM 3014 O O . ILE B 1 5 ? -8.391 -18.312 11.695 1 98.81 5 ILE B O 1
ATOM 3018 N N . ILE B 1 6 ? -9.25 -16.281 11.242 1 98.31 6 ILE B N 1
ATOM 3019 C CA . ILE B 1 6 ? -10.531 -16.656 11.828 1 98.31 6 ILE B CA 1
ATOM 3020 C C . ILE B 1 6 ? -11.547 -16.922 10.727 1 98.31 6 ILE B C 1
ATOM 3022 O O . ILE B 1 6 ? -12.477 -17.719 10.906 1 98.31 6 ILE B O 1
ATOM 3026 N N . ASP B 1 7 ? -11.391 -16.281 9.594 1 98.56 7 ASP B N 1
ATOM 3027 C CA . ASP B 1 7 ? -12.305 -16.453 8.461 1 98.56 7 ASP B CA 1
ATOM 3028 C C . ASP B 1 7 ? -11.641 -16.016 7.156 1 98.56 7 ASP B C 1
ATOM 3030 O O . ASP B 1 7 ? -10.617 -15.32 7.172 1 98.56 7 ASP B O 1
ATOM 3034 N N . ALA B 1 8 ? -12.117 -16.547 6.055 1 98.75 8 ALA B N 1
ATOM 3035 C CA . ALA B 1 8 ? -11.664 -16.203 4.711 1 98.75 8 ALA B CA 1
ATOM 3036 C C . ALA B 1 8 ? -12.789 -16.344 3.695 1 98.75 8 ALA B C 1
ATOM 3038 O O . ALA B 1 8 ? -13.508 -17.344 3.684 1 98.75 8 ALA B O 1
ATOM 3039 N N . VAL B 1 9 ? -12.984 -15.289 2.861 1 98.81 9 VAL B N 1
ATOM 3040 C CA . VAL B 1 9 ? -14.008 -15.336 1.823 1 98.81 9 VAL B CA 1
ATOM 3041 C C . VAL B 1 9 ? -13.453 -14.758 0.523 1 98.81 9 VAL B C 1
ATOM 3043 O O . VAL B 1 9 ? -12.469 -14.016 0.537 1 98.81 9 VAL B O 1
ATOM 3046 N N . ARG B 1 10 ? -14.047 -15.102 -0.531 1 98.88 10 ARG B N 1
ATOM 3047 C CA . ARG B 1 10 ? -13.688 -14.57 -1.842 1 98.88 10 ARG B CA 1
ATOM 3048 C C . ARG B 1 10 ? -14.898 -14.539 -2.77 1 98.88 10 ARG B C 1
ATOM 3050 O O . ARG B 1 10 ? -15.875 -15.25 -2.545 1 98.88 10 ARG B O 1
ATOM 3057 N N . THR B 1 11 ? -14.812 -13.719 -3.762 1 98.94 11 THR B N 1
ATOM 3058 C CA . THR B 1 11 ? -15.727 -13.812 -4.895 1 98.94 11 THR B CA 1
ATOM 3059 C C . THR B 1 11 ? -15.305 -14.938 -5.836 1 98.94 11 THR B C 1
ATOM 3061 O O . THR B 1 11 ? -14.172 -15.414 -5.77 1 98.94 11 THR B O 1
ATOM 3064 N N . PRO B 1 12 ? -16.344 -15.367 -6.711 1 98.75 12 PRO B N 1
ATOM 3065 C CA . PRO B 1 12 ? -15.82 -16.094 -7.875 1 98.75 12 PRO B CA 1
ATOM 3066 C C . PRO B 1 12 ? -14.883 -15.234 -8.727 1 98.75 12 PRO B C 1
ATOM 3068 O O . PRO B 1 12 ? -14.922 -14 -8.648 1 98.75 12 PRO B O 1
ATOM 3071 N N . ARG B 1 13 ? -13.984 -15.922 -9.398 1 98.56 13 ARG B N 1
ATOM 3072 C CA . ARG B 1 13 ? -13.188 -15.227 -10.398 1 98.56 13 ARG B CA 1
ATOM 3073 C C . ARG B 1 13 ? -13.945 -15.094 -11.711 1 98.56 13 ARG B C 1
ATOM 3075 O O . ARG B 1 13 ? -14.477 -16.078 -12.234 1 98.56 13 ARG B O 1
ATOM 3082 N N . GLY B 1 14 ? -14.117 -13.859 -12.133 1 98.5 14 GLY B N 1
ATOM 3083 C CA . GLY B 1 14 ? -14.719 -13.602 -13.438 1 98.5 14 GLY B CA 1
ATOM 3084 C C . GLY B 1 14 ? -13.688 -13.375 -14.531 1 98.5 14 GLY B C 1
ATOM 3085 O O . GLY B 1 14 ? -12.57 -12.938 -14.258 1 98.5 14 GLY B O 1
ATOM 3086 N N . ARG B 1 15 ? -14.078 -13.625 -15.773 1 97.31 15 ARG B N 1
ATOM 3087 C CA . ARG B 1 15 ? -13.18 -13.352 -16.891 1 97.31 15 ARG B CA 1
ATOM 3088 C C . ARG B 1 15 ? -12.844 -11.867 -16.969 1 97.31 15 ARG B C 1
ATOM 3090 O O . ARG B 1 15 ? -13.734 -11.023 -16.875 1 97.31 15 ARG B O 1
ATOM 3097 N N . GLY B 1 16 ? -11.555 -11.586 -17.094 1 96.44 16 GLY B N 1
ATOM 3098 C CA . GLY B 1 16 ? -11.055 -10.227 -17 1 96.44 16 GLY B CA 1
ATOM 3099 C C . GLY B 1 16 ? -11.047 -9.5 -18.328 1 96.44 16 GLY B C 1
ATOM 3100 O O . GLY B 1 16 ? -10.211 -8.625 -18.562 1 96.44 16 GLY B O 1
ATOM 3101 N N . LYS B 1 17 ? -11.852 -9.828 -19.219 1 89 17 LYS B N 1
ATOM 3102 C CA . LYS B 1 17 ? -11.969 -9.156 -20.516 1 89 17 LYS B CA 1
ATOM 3103 C C . LYS B 1 17 ? -13.188 -8.234 -20.547 1 89 17 LYS B C 1
ATOM 3105 O O . LYS B 1 17 ? -14.297 -8.648 -20.188 1 89 17 LYS B O 1
ATOM 3110 N N . ALA B 1 18 ? -12.875 -7.074 -21 1 86.19 18 ALA B N 1
ATOM 3111 C CA . ALA B 1 18 ? -13.938 -6.066 -21.047 1 86.19 18 ALA B CA 1
ATOM 3112 C C . ALA B 1 18 ? -15.133 -6.562 -21.844 1 86.19 18 ALA B C 1
ATOM 3114 O O . ALA B 1 18 ? -14.977 -7.094 -22.953 1 86.19 18 ALA B O 1
ATOM 3115 N N . GLY B 1 19 ? -16.297 -6.418 -21.25 1 83.25 19 GLY B N 1
ATOM 3116 C CA . GLY B 1 19 ? -17.547 -6.75 -21.922 1 83.25 19 GLY B CA 1
ATOM 3117 C C . GLY B 1 19 ? -17.812 -8.242 -21.984 1 83.25 19 GLY B C 1
ATOM 3118 O O . GLY B 1 19 ? -18.906 -8.664 -22.375 1 83.25 19 GLY B O 1
ATOM 3119 N N . LYS B 1 20 ? -16.938 -9.047 -21.516 1 88.19 20 LYS B N 1
ATOM 3120 C CA . LYS B 1 20 ? -17.109 -10.492 -21.625 1 88.19 20 LYS B CA 1
ATOM 3121 C C . LYS B 1 20 ? -17.219 -11.141 -20.25 1 88.19 20 LYS B C 1
ATOM 3123 O O . LYS B 1 20 ? -17.891 -12.164 -20.094 1 88.19 20 LYS B O 1
ATOM 3128 N N . GLY B 1 21 ? -16.625 -10.602 -19.328 1 95.81 21 GLY B N 1
ATOM 3129 C CA . GLY B 1 21 ? -16.656 -11.188 -18 1 95.81 21 GLY B CA 1
ATOM 3130 C C . GLY B 1 21 ? -17.922 -10.859 -17.219 1 95.81 21 GLY B C 1
ATOM 3131 O O . GLY B 1 21 ? -18.438 -9.75 -17.312 1 95.81 21 GLY B O 1
ATOM 3132 N N . ALA B 1 22 ? -18.406 -11.82 -16.484 1 97.44 22 ALA B N 1
ATOM 3133 C CA . ALA B 1 22 ? -19.641 -11.68 -15.711 1 97.44 22 ALA B CA 1
ATOM 3134 C C . ALA B 1 22 ? -19.516 -10.555 -14.688 1 97.44 22 ALA B C 1
ATOM 3136 O O . ALA B 1 22 ? -20.531 -9.961 -14.297 1 97.44 22 ALA B O 1
ATOM 3137 N N . LEU B 1 23 ? -18.297 -10.242 -14.281 1 98.12 23 LEU B N 1
ATOM 3138 C CA . LEU B 1 23 ? -18.109 -9.258 -13.219 1 98.12 23 LEU B CA 1
ATOM 3139 C C . LEU B 1 23 ? -17.766 -7.887 -13.797 1 98.12 23 LEU B C 1
ATOM 3141 O O . LEU B 1 23 ? -17.516 -6.938 -13.055 1 98.12 23 LEU B O 1
ATOM 3145 N N . SER B 1 24 ? -17.781 -7.77 -15.133 1 96.94 24 SER B N 1
ATOM 3146 C CA . SER B 1 24 ? -17.359 -6.543 -15.805 1 96.94 24 SER B CA 1
ATOM 3147 C C . SER B 1 24 ? -18.266 -5.375 -15.453 1 96.94 24 SER B C 1
ATOM 3149 O O . SER B 1 24 ? -17.875 -4.211 -15.578 1 96.94 24 SER B O 1
ATOM 3151 N N . GLY B 1 25 ? -19.453 -5.648 -14.961 1 95.81 25 GLY B N 1
ATOM 3152 C CA . GLY B 1 25 ? -20.391 -4.594 -14.617 1 95.81 25 GLY B CA 1
ATOM 3153 C C . GLY B 1 25 ? -20.328 -4.184 -13.164 1 95.81 25 GLY B C 1
ATOM 3154 O O . GLY B 1 25 ? -21.062 -3.291 -12.727 1 95.81 25 GLY B O 1
ATOM 3155 N N . ILE B 1 26 ? -19.453 -4.754 -12.359 1 97.44 26 ILE B N 1
ATOM 3156 C CA . ILE B 1 26 ? -19.359 -4.492 -10.93 1 97.44 26 ILE B CA 1
ATOM 3157 C C . ILE B 1 26 ? -18.141 -3.623 -10.633 1 97.44 26 ILE B C 1
ATOM 3159 O O . ILE B 1 26 ? -17.016 -4.008 -10.93 1 97.44 26 ILE B O 1
ATOM 3163 N N . HIS B 1 27 ? -18.375 -2.402 -10.094 1 97.75 27 HIS B N 1
ATOM 3164 C CA . HIS B 1 27 ? -17.281 -1.529 -9.695 1 97.75 27 HIS B CA 1
ATOM 3165 C C . HIS B 1 27 ? -16.359 -2.227 -8.711 1 97.75 27 HIS B C 1
ATOM 3167 O O . HIS B 1 27 ? -16.812 -2.912 -7.797 1 97.75 27 HIS B O 1
ATOM 3173 N N . PRO B 1 28 ? -15.031 -2.113 -8.883 1 98.5 28 PRO B N 1
ATOM 3174 C CA . PRO B 1 28 ? -14.117 -2.834 -7.992 1 98.5 28 PRO B CA 1
ATOM 3175 C C . PRO B 1 28 ? -14.359 -2.521 -6.516 1 98.5 28 PRO B C 1
ATOM 3177 O O . PRO B 1 28 ? -14.234 -3.406 -5.668 1 98.5 28 PRO B O 1
ATOM 3180 N N . GLN B 1 29 ? -14.695 -1.282 -6.184 1 98.5 29 GLN B N 1
ATOM 3181 C CA . GLN B 1 29 ? -15.039 -0.929 -4.809 1 98.5 29 GLN B CA 1
ATOM 3182 C C . GLN B 1 29 ? -16.203 -1.768 -4.301 1 98.5 29 GLN B C 1
ATOM 3184 O O . GLN B 1 29 ? -16.203 -2.221 -3.154 1 98.5 29 GLN B O 1
ATOM 3189 N N . GLU B 1 30 ? -17.172 -1.973 -5.168 1 98.38 30 GLU B N 1
ATOM 3190 C CA . GLU B 1 30 ? -18.344 -2.762 -4.812 1 98.38 30 GLU B CA 1
ATOM 3191 C C . GLU B 1 30 ? -18 -4.246 -4.711 1 98.38 30 GLU B C 1
ATOM 3193 O O . GLU B 1 30 ? -18.578 -4.965 -3.895 1 98.38 30 GLU B O 1
ATOM 3198 N N . LEU B 1 31 ? -17.156 -4.66 -5.586 1 98.75 31 LEU B N 1
ATOM 3199 C CA . LEU B 1 31 ? -16.719 -6.051 -5.523 1 98.75 31 LEU B CA 1
ATOM 3200 C C . LEU B 1 31 ? -16.125 -6.375 -4.16 1 98.75 31 LEU B C 1
ATOM 3202 O O . LEU B 1 31 ? -16.484 -7.375 -3.539 1 98.75 31 LEU B O 1
ATOM 3206 N N . PHE B 1 32 ? -15.242 -5.547 -3.639 1 98.88 32 PHE B N 1
ATOM 3207 C CA . PHE B 1 32 ? -14.641 -5.785 -2.334 1 98.88 32 PHE B CA 1
ATOM 3208 C C . PHE B 1 32 ? -15.633 -5.488 -1.215 1 98.88 32 PHE B C 1
ATOM 3210 O O . PHE B 1 32 ? -15.625 -6.16 -0.18 1 98.88 32 PHE B O 1
ATOM 3217 N N . ALA B 1 33 ? -16.484 -4.5 -1.373 1 98.81 33 ALA B N 1
ATOM 3218 C CA . ALA B 1 33 ? -17.5 -4.191 -0.379 1 98.81 33 ALA B CA 1
ATOM 3219 C C . ALA B 1 33 ? -18.375 -5.41 -0.088 1 98.81 33 ALA B C 1
ATOM 3221 O O . ALA B 1 33 ? -18.781 -5.637 1.056 1 98.81 33 ALA B O 1
ATOM 3222 N N . GLN B 1 34 ? -18.672 -6.148 -1.096 1 98.81 34 GLN B N 1
ATOM 3223 C CA . GLN B 1 34 ? -19.516 -7.332 -0.899 1 98.81 34 GLN B CA 1
ATOM 3224 C C . GLN B 1 34 ? -18.766 -8.398 -0.105 1 98.81 34 GLN B C 1
ATOM 3226 O O . GLN B 1 34 ? -19.391 -9.148 0.662 1 98.81 34 GLN B O 1
ATOM 3231 N N . VAL B 1 35 ? -17.453 -8.469 -0.3 1 98.88 35 VAL B N 1
ATOM 3232 C CA . VAL B 1 35 ? -16.625 -9.336 0.517 1 98.88 35 VAL B CA 1
ATOM 3233 C C . VAL B 1 35 ? -16.703 -8.906 1.98 1 98.88 35 VAL B C 1
ATOM 3235 O O . VAL B 1 35 ? -16.859 -9.75 2.871 1 98.88 35 VAL B O 1
ATOM 3238 N N . LEU B 1 36 ? -16.609 -7.629 2.264 1 98.94 36 LEU B N 1
ATOM 3239 C CA . LEU B 1 36 ? -16.703 -7.102 3.621 1 98.94 36 LEU B CA 1
ATOM 3240 C C . LEU B 1 36 ? -18.062 -7.395 4.23 1 98.94 36 LEU B C 1
ATOM 3242 O O . LEU B 1 36 ? -18.156 -7.809 5.387 1 98.94 36 LEU B O 1
ATOM 3246 N N . ARG B 1 37 ? -19.125 -7.203 3.469 1 98.75 37 ARG B N 1
ATOM 3247 C CA . ARG B 1 37 ? -20.484 -7.465 3.959 1 98.75 37 ARG B CA 1
ATOM 3248 C C . ARG B 1 37 ? -20.672 -8.945 4.27 1 98.75 37 ARG B C 1
ATOM 3250 O O . ARG B 1 37 ? -21.375 -9.305 5.215 1 98.75 37 ARG B O 1
ATOM 3257 N N . ALA B 1 38 ? -20.078 -9.781 3.406 1 98.81 38 ALA B N 1
ATOM 3258 C CA . ALA B 1 38 ? -20.188 -11.219 3.643 1 98.81 38 ALA B CA 1
ATOM 3259 C C . ALA B 1 38 ? -19.547 -11.602 4.969 1 98.81 38 ALA B C 1
ATOM 3261 O O . ALA B 1 38 ? -20.062 -12.445 5.699 1 98.81 38 ALA B O 1
ATOM 3262 N N . LEU B 1 39 ? -18.375 -11.023 5.281 1 98.81 39 LEU B N 1
ATOM 3263 C CA . LEU B 1 39 ? -17.719 -11.289 6.555 1 98.81 39 LEU B CA 1
ATOM 3264 C C . LEU B 1 39 ? -18.578 -10.844 7.723 1 98.81 39 LEU B C 1
ATOM 3266 O O . LEU B 1 39 ? -18.672 -11.539 8.734 1 98.81 39 LEU B O 1
ATOM 3270 N N . GLU B 1 40 ? -19.141 -9.68 7.598 1 98.56 40 GLU B N 1
ATOM 3271 C CA . GLU B 1 40 ? -20.047 -9.18 8.633 1 98.56 40 GLU B CA 1
ATOM 3272 C C . GLU B 1 40 ? -21.234 -10.102 8.82 1 98.56 40 GLU B C 1
ATOM 3274 O O . GLU B 1 40 ? -21.641 -10.398 9.953 1 98.56 40 GLU B O 1
ATOM 3279 N N . ALA B 1 41 ? -21.828 -10.586 7.738 1 98.25 41 ALA B N 1
ATOM 3280 C CA . ALA B 1 41 ? -22.984 -11.492 7.785 1 98.25 41 ALA B CA 1
ATOM 3281 C C . ALA B 1 41 ? -22.625 -12.805 8.469 1 98.25 41 ALA B C 1
ATOM 3283 O O . ALA B 1 41 ? -23.484 -13.461 9.062 1 98.25 41 ALA B O 1
ATOM 3284 N N . ARG B 1 42 ? -21.391 -13.125 8.453 1 97.62 42 ARG B N 1
ATOM 3285 C CA . ARG B 1 42 ? -20.906 -14.375 9.039 1 97.62 42 ARG B CA 1
ATOM 3286 C C . ARG B 1 42 ? -20.516 -14.18 10.5 1 97.62 42 ARG B C 1
ATOM 3288 O O . ARG B 1 42 ? -20 -15.094 11.133 1 97.62 42 ARG B O 1
ATOM 3295 N N . GLY B 1 43 ? -20.656 -12.953 10.961 1 97.31 43 GLY B N 1
ATOM 3296 C CA . GLY B 1 43 ? -20.5 -12.773 12.391 1 97.31 43 GLY B CA 1
ATOM 3297 C C . GLY B 1 43 ? -19.375 -11.836 12.758 1 97.31 43 GLY B C 1
ATOM 3298 O O . GLY B 1 43 ? -19.156 -11.531 13.93 1 97.31 43 GLY B O 1
ATOM 3299 N N . LEU B 1 44 ? -18.625 -11.359 11.805 1 98.31 44 LEU B N 1
ATOM 3300 C CA . LEU B 1 44 ? -17.578 -10.398 12.109 1 98.31 44 LEU B CA 1
ATOM 3301 C C . LEU B 1 44 ? -18.172 -9.086 12.609 1 98.31 44 LEU B C 1
ATOM 3303 O O . LEU B 1 44 ? -19.078 -8.531 11.992 1 98.31 44 LEU B O 1
ATOM 3307 N N . SER B 1 45 ? -17.656 -8.57 13.719 1 98.25 45 SER B N 1
ATOM 3308 C CA . SER B 1 45 ? -18.047 -7.258 14.203 1 98.25 45 SER B CA 1
ATOM 3309 C C . SER B 1 45 ? -17.281 -6.148 13.492 1 98.25 45 SER B C 1
ATOM 3311 O O . SER B 1 45 ? -16.156 -5.828 13.883 1 98.25 45 SER B O 1
ATOM 3313 N N . ALA B 1 46 ? -17.938 -5.516 12.586 1 98.5 46 ALA B N 1
ATOM 3314 C CA . ALA B 1 46 ? -17.281 -4.477 11.797 1 98.5 46 ALA B CA 1
ATOM 3315 C C . ALA B 1 46 ? -16.734 -3.369 12.695 1 98.5 46 ALA B C 1
ATOM 3317 O O . ALA B 1 46 ? -15.664 -2.818 12.422 1 98.5 46 ALA B O 1
ATOM 3318 N N . LYS B 1 47 ? -17.406 -3.018 13.758 1 98 47 LYS B N 1
ATOM 3319 C CA . LYS B 1 47 ? -17.031 -1.907 14.625 1 98 47 LYS B CA 1
ATOM 3320 C C . LYS B 1 47 ? -15.727 -2.205 15.375 1 98 47 LYS B C 1
ATOM 3322 O O . LYS B 1 47 ? -15.07 -1.291 15.867 1 98 47 LYS B O 1
ATOM 3327 N N . GLU B 1 48 ? -15.398 -3.486 15.43 1 98.44 48 GLU B N 1
ATOM 3328 C CA . GLU B 1 48 ? -14.211 -3.871 16.188 1 98.44 48 GLU B CA 1
ATOM 3329 C C . GLU B 1 48 ? -12.992 -3.992 15.273 1 98.44 48 GLU B C 1
ATOM 3331 O O . GLU B 1 48 ? -11.867 -4.176 15.75 1 98.44 48 GLU B O 1
ATOM 3336 N N . VAL B 1 49 ? -13.211 -3.865 13.977 1 98.88 49 VAL B N 1
ATOM 3337 C CA . VAL B 1 49 ? -12.102 -3.982 13.031 1 98.88 49 VAL B CA 1
ATOM 3338 C C . VAL B 1 49 ? -11.195 -2.762 13.148 1 98.88 49 VAL B C 1
ATOM 3340 O O . VAL B 1 49 ? -11.656 -1.622 13.047 1 98.88 49 VAL B O 1
ATOM 3343 N N . ASP B 1 50 ? -9.922 -3.014 13.367 1 98.75 50 ASP B N 1
ATOM 3344 C CA . ASP B 1 50 ? -8.945 -1.942 13.539 1 98.75 50 ASP B CA 1
ATOM 3345 C C . ASP B 1 50 ? -8.555 -1.333 12.195 1 98.75 50 ASP B C 1
ATOM 3347 O O . ASP B 1 50 ? -8.273 -0.135 12.109 1 98.75 50 ASP B O 1
ATOM 3351 N N . ASP B 1 51 ? -8.477 -2.143 11.203 1 98.88 51 ASP B N 1
ATOM 3352 C CA . ASP B 1 51 ? -8.008 -1.692 9.891 1 98.88 51 ASP B CA 1
ATOM 3353 C C . ASP B 1 51 ? -8.391 -2.689 8.805 1 98.88 51 ASP B C 1
ATOM 3355 O O . ASP B 1 51 ? -8.523 -3.887 9.062 1 98.88 51 ASP B O 1
ATOM 3359 N N . VAL B 1 52 ? -8.625 -2.18 7.602 1 98.94 52 VAL B N 1
ATOM 3360 C CA . VAL B 1 52 ? -8.828 -2.982 6.402 1 98.94 52 VAL B CA 1
ATOM 3361 C C . VAL B 1 52 ? -7.711 -2.705 5.398 1 98.94 52 VAL B C 1
ATOM 3363 O O . VAL B 1 52 ? -7.535 -1.566 4.957 1 98.94 52 VAL B O 1
ATOM 3366 N N . LEU B 1 53 ? -6.957 -3.76 5.051 1 98.94 53 LEU B N 1
ATOM 3367 C CA . LEU B 1 53 ? -5.852 -3.648 4.105 1 98.94 53 LEU B CA 1
ATOM 3368 C C . LEU B 1 53 ? -6.203 -4.316 2.777 1 98.94 53 LEU B C 1
ATOM 3370 O O . LEU B 1 53 ? -6.531 -5.504 2.744 1 98.94 53 LEU B O 1
ATOM 3374 N N . VAL B 1 54 ? -6.098 -3.572 1.664 1 98.94 54 VAL B N 1
ATOM 3375 C CA . VAL B 1 54 ? -6.586 -4.074 0.385 1 98.94 54 VAL B CA 1
ATOM 3376 C C . VAL B 1 54 ? -5.48 -3.992 -0.663 1 98.94 54 VAL B C 1
ATOM 3378 O O . VAL B 1 54 ? -5.031 -2.898 -1.016 1 98.94 54 VAL B O 1
ATOM 3381 N N . GLY B 1 55 ? -5.074 -5.156 -1.153 1 98.88 55 GLY B N 1
ATOM 3382 C CA . GLY B 1 55 ? -4.137 -5.199 -2.264 1 98.88 55 GLY B CA 1
ATOM 3383 C C . GLY B 1 55 ? -4.77 -4.844 -3.596 1 98.88 55 GLY B C 1
ATOM 3384 O O . GLY B 1 55 ? -5.867 -5.316 -3.912 1 98.88 55 GLY B O 1
ATOM 3385 N N . ALA B 1 56 ? -4.141 -4.016 -4.375 1 98.56 56 ALA B N 1
ATOM 3386 C CA . ALA B 1 56 ? -4.492 -3.668 -5.75 1 98.56 56 ALA B CA 1
ATOM 3387 C C . ALA B 1 56 ? -3.26 -3.26 -6.547 1 98.56 56 ALA B C 1
ATOM 3389 O O . ALA B 1 56 ? -2.461 -2.438 -6.09 1 98.56 56 ALA B O 1
ATOM 3390 N N . VAL B 1 57 ? -3.127 -3.859 -7.715 1 97.94 57 VAL B N 1
ATOM 3391 C CA . VAL B 1 57 ? -1.937 -3.588 -8.516 1 97.94 57 VAL B CA 1
ATOM 3392 C C . VAL B 1 57 ? -2.117 -2.283 -9.289 1 97.94 57 VAL B C 1
ATOM 3394 O O . VAL B 1 57 ? -1.293 -1.372 -9.18 1 97.94 57 VAL B O 1
ATOM 3397 N N . SER B 1 58 ? -3.201 -2.236 -10.094 1 97.25 58 SER B N 1
ATOM 3398 C CA . SER B 1 58 ? -3.473 -1.035 -10.875 1 97.25 58 SER B CA 1
ATOM 3399 C C . SER B 1 58 ? -4.352 -0.058 -10.102 1 97.25 58 SER B C 1
ATOM 3401 O O . SER B 1 58 ? -5.574 -0.057 -10.25 1 97.25 58 SER B O 1
ATOM 3403 N N . GLN B 1 59 ? -3.721 0.826 -9.352 1 97.19 59 GLN B N 1
ATOM 3404 C CA . GLN B 1 59 ? -4.449 1.795 -8.539 1 97.19 59 GLN B CA 1
ATOM 3405 C C . GLN B 1 59 ? -4.723 3.074 -9.328 1 97.19 59 GLN B C 1
ATOM 3407 O O . GLN B 1 59 ? -4.215 4.141 -8.984 1 97.19 59 GLN B O 1
ATOM 3412 N N . VAL B 1 60 ? -5.586 3.025 -10.289 1 97.56 60 VAL B N 1
ATOM 3413 C CA . VAL B 1 60 ? -5.938 4.121 -11.188 1 97.56 60 VAL B CA 1
ATOM 3414 C C . VAL B 1 60 ? -7.41 4.016 -11.578 1 97.56 60 VAL B C 1
ATOM 3416 O O . VAL B 1 60 ? -8 2.938 -11.508 1 97.56 60 VAL B O 1
ATOM 3419 N N . GLY B 1 61 ? -7.992 5.168 -11.961 1 96.94 61 GLY B N 1
ATOM 3420 C CA . GLY B 1 61 ? -9.398 5.172 -12.344 1 96.94 61 GLY B CA 1
ATOM 3421 C C . GLY B 1 61 ? -10.305 4.59 -11.281 1 96.94 61 GLY B C 1
ATOM 3422 O O . GLY B 1 61 ? -10.273 5.02 -10.125 1 96.94 61 GLY B O 1
ATOM 3423 N N . GLU B 1 62 ? -11.023 3.555 -11.641 1 97.31 62 GLU B N 1
ATOM 3424 C CA . GLU B 1 62 ? -12.016 2.949 -10.758 1 97.31 62 GLU B CA 1
ATOM 3425 C C . GLU B 1 62 ? -11.344 2.217 -9.602 1 97.31 62 GLU B C 1
ATOM 3427 O O . GLU B 1 62 ? -11.992 1.921 -8.594 1 97.31 62 GLU B O 1
ATOM 3432 N N . GLN B 1 63 ? -10.094 1.93 -9.734 1 97.81 63 GLN B N 1
ATOM 3433 C CA . GLN B 1 63 ? -9.32 1.335 -8.648 1 97.81 63 GLN B CA 1
ATOM 3434 C C . GLN B 1 63 ? -8.359 2.35 -8.039 1 97.81 63 GLN B C 1
ATOM 3436 O O . GLN B 1 63 ? -7.469 1.984 -7.266 1 97.81 63 GLN B O 1
ATOM 3441 N N . GLY B 1 64 ? -8.516 3.607 -8.461 1 95.69 64 GLY B N 1
ATOM 3442 C CA . GLY B 1 64 ? -7.641 4.668 -7.98 1 95.69 64 GLY B CA 1
ATOM 3443 C C . GLY B 1 64 ? -8.031 5.176 -6.605 1 95.69 64 GLY B C 1
ATOM 3444 O O . GLY B 1 64 ? -8.773 4.512 -5.879 1 95.69 64 GLY B O 1
ATOM 3445 N N . ALA B 1 65 ? -7.41 6.273 -6.219 1 92.31 65 ALA B N 1
ATOM 3446 C CA . ALA B 1 65 ? -7.559 6.836 -4.879 1 92.31 65 ALA B CA 1
ATOM 3447 C C . ALA B 1 65 ? -7.176 5.816 -3.812 1 92.31 65 ALA B C 1
ATOM 3449 O O . ALA B 1 65 ? -6.16 5.129 -3.936 1 92.31 65 ALA B O 1
ATOM 3450 N N . ASN B 1 66 ? -7.762 5.477 -2.902 1 95.69 66 ASN B N 1
ATOM 3451 C CA . ASN B 1 66 ? -7.684 4.434 -1.884 1 95.69 66 ASN B CA 1
ATOM 3452 C C . ASN B 1 66 ? -8.867 3.479 -1.966 1 95.69 66 ASN B C 1
ATOM 3454 O O . ASN B 1 66 ? -9.836 3.617 -1.214 1 95.69 66 ASN B O 1
ATOM 3458 N N . VAL B 1 67 ? -8.703 2.459 -2.84 1 97.94 67 VAL B N 1
ATOM 3459 C CA . VAL B 1 67 ? -9.797 1.536 -3.127 1 97.94 67 VAL B CA 1
ATOM 3460 C C . VAL B 1 67 ? -10.25 0.848 -1.84 1 97.94 67 VAL B C 1
ATOM 3462 O O . VAL B 1 67 ? -11.43 0.542 -1.671 1 97.94 67 VAL B O 1
ATOM 3465 N N . GLY B 1 68 ? -9.367 0.66 -0.895 1 98.06 68 GLY B N 1
ATOM 3466 C CA . GLY B 1 68 ? -9.711 0.051 0.38 1 98.06 68 GLY B CA 1
ATOM 3467 C C . GLY B 1 68 ? -10.688 0.876 1.19 1 98.06 68 GLY B C 1
ATOM 3468 O O . GLY B 1 68 ? -11.766 0.394 1.553 1 98.06 68 GLY B O 1
ATOM 3469 N N . ARG B 1 69 ? -10.352 2.17 1.435 1 98.06 69 ARG B N 1
ATOM 3470 C CA . ARG B 1 69 ? -11.219 3.047 2.221 1 98.06 69 ARG B CA 1
ATOM 3471 C C . ARG B 1 69 ? -12.586 3.203 1.56 1 98.06 69 ARG B C 1
ATOM 3473 O O . ARG B 1 69 ? -13.617 3.154 2.234 1 98.06 69 ARG B O 1
ATOM 3480 N N . ASN B 1 70 ? -12.555 3.342 0.25 1 97.75 70 ASN B N 1
ATOM 3481 C CA . ASN B 1 70 ? -13.805 3.521 -0.474 1 97.75 70 ASN B CA 1
ATOM 3482 C C . ASN B 1 70 ? -14.68 2.27 -0.41 1 97.75 70 ASN B C 1
ATOM 3484 O O . ASN B 1 70 ? -15.906 2.361 -0.38 1 97.75 70 ASN B O 1
ATOM 3488 N N . ALA B 1 71 ? -14.023 1.104 -0.422 1 98.44 71 ALA B N 1
ATOM 3489 C CA . ALA B 1 71 ? -14.781 -0.139 -0.292 1 98.44 71 ALA B CA 1
ATOM 3490 C C . ALA B 1 71 ? -15.422 -0.248 1.088 1 98.44 71 ALA B C 1
ATOM 3492 O O . ALA B 1 71 ? -16.547 -0.741 1.22 1 98.44 71 ALA B O 1
ATOM 3493 N N . VAL B 1 72 ? -14.703 0.172 2.156 1 98.5 72 VAL B N 1
ATOM 3494 C CA . VAL B 1 72 ? -15.242 0.166 3.514 1 98.5 72 VAL B CA 1
ATOM 3495 C C . VAL B 1 72 ? -16.484 1.049 3.582 1 98.5 72 VAL B C 1
ATOM 3497 O O . VAL B 1 72 ? -17.516 0.643 4.129 1 98.5 72 VAL B O 1
ATOM 3500 N N . LEU B 1 73 ? -16.375 2.258 3.012 1 97.62 73 LEU B N 1
ATOM 3501 C CA . LEU B 1 73 ? -17.5 3.18 2.984 1 97.62 73 LEU B CA 1
ATOM 3502 C C . LEU B 1 73 ? -18.656 2.611 2.158 1 97.62 73 LEU B C 1
ATOM 3504 O O . LEU B 1 73 ? -19.812 2.711 2.553 1 97.62 73 LEU B O 1
ATOM 3508 N N . ALA B 1 74 ? -18.328 1.977 1.009 1 97.44 74 ALA B N 1
ATOM 3509 C CA . ALA B 1 74 ? -19.328 1.377 0.139 1 97.44 74 ALA B CA 1
ATOM 3510 C C . ALA B 1 74 ? -20.047 0.221 0.838 1 97.44 74 ALA B C 1
ATOM 3512 O O . ALA B 1 74 ? -21.234 -0.012 0.614 1 97.44 74 ALA B O 1
ATOM 3513 N N . ALA B 1 75 ? -19.328 -0.472 1.692 1 98.19 75 ALA B N 1
ATOM 3514 C CA . ALA B 1 75 ? -19.891 -1.609 2.418 1 98.19 75 ALA B CA 1
ATOM 3515 C C . ALA B 1 75 ? -20.875 -1.146 3.49 1 98.19 75 ALA B C 1
ATOM 3517 O O . ALA B 1 75 ? -21.656 -1.943 4.012 1 98.19 75 ALA B O 1
ATOM 3518 N N . GLY B 1 76 ? -20.797 0.151 3.824 1 97.31 76 GLY B N 1
ATOM 3519 C CA . GLY B 1 76 ? -21.641 0.675 4.887 1 97.31 76 GLY B CA 1
ATOM 3520 C C . GLY B 1 76 ? -21.109 0.371 6.273 1 97.31 76 GLY B C 1
ATOM 3521 O O . GLY B 1 76 ? -21.859 0.385 7.25 1 97.31 76 GLY B O 1
ATOM 3522 N N . TRP B 1 77 ? -19.844 0.009 6.395 1 98.44 77 TRP B N 1
ATOM 3523 C CA . TRP B 1 77 ? -19.219 -0.219 7.695 1 98.44 77 TRP B CA 1
ATOM 3524 C C . TRP B 1 77 ? -19.094 1.086 8.469 1 98.44 77 TRP B C 1
ATOM 3526 O O . TRP B 1 77 ? -19.219 2.172 7.898 1 98.44 77 TRP B O 1
ATOM 3536 N N . PRO B 1 78 ? -18.891 1.005 9.852 1 98.12 78 PRO B N 1
ATOM 3537 C CA . PRO B 1 78 ? -18.688 2.232 10.617 1 98.12 78 PRO B CA 1
ATOM 3538 C C . PRO B 1 78 ? -17.562 3.094 10.062 1 98.12 78 PRO B C 1
ATOM 3540 O O . PRO B 1 78 ? -16.531 2.568 9.633 1 98.12 78 PRO B O 1
ATOM 3543 N N . ILE B 1 79 ? -17.734 4.434 10.008 1 96.81 79 ILE B N 1
ATOM 3544 C CA . ILE B 1 79 ? -16.797 5.359 9.383 1 96.81 79 ILE B CA 1
ATOM 3545 C C . ILE B 1 79 ? -15.461 5.336 10.141 1 96.81 79 ILE B C 1
ATOM 3547 O O . ILE B 1 79 ? -14.43 5.746 9.602 1 96.81 79 ILE B O 1
ATOM 3551 N N . GLU B 1 80 ? -15.469 4.824 11.414 1 98.25 80 GLU B N 1
ATOM 3552 C CA . GLU B 1 80 ? -14.266 4.785 12.242 1 98.25 80 GLU B CA 1
ATOM 3553 C C . GLU B 1 80 ? -13.273 3.746 11.727 1 98.25 80 GLU B C 1
ATOM 3555 O O . GLU B 1 80 ? -12.094 3.779 12.078 1 98.25 80 GLU B O 1
ATOM 3560 N N . VAL B 1 81 ? -13.781 2.775 10.906 1 98.69 81 VAL B N 1
ATOM 3561 C CA . VAL B 1 81 ? -12.906 1.739 10.367 1 98.69 81 VAL B CA 1
ATOM 3562 C C . VAL B 1 81 ? -12.047 2.32 9.242 1 98.69 81 VAL B C 1
ATOM 3564 O O . VAL B 1 81 ? -12.57 2.9 8.289 1 98.69 81 VAL B O 1
ATOM 3567 N N . THR B 1 82 ? -10.758 2.236 9.391 1 98.62 82 THR B N 1
ATOM 3568 C CA . THR B 1 82 ? -9.82 2.795 8.422 1 98.62 82 THR B CA 1
ATOM 3569 C C . THR B 1 82 ? -9.414 1.741 7.391 1 98.62 82 THR B C 1
ATOM 3571 O O . THR B 1 82 ? -9.766 0.566 7.527 1 98.62 82 THR B O 1
ATOM 3574 N N . ALA B 1 83 ? -8.742 2.211 6.344 1 98.75 83 ALA B N 1
ATOM 3575 C CA . ALA B 1 83 ? -8.25 1.286 5.324 1 98.75 83 ALA B CA 1
ATOM 3576 C C . ALA B 1 83 ? -7.066 1.878 4.566 1 98.75 83 ALA B C 1
ATOM 3578 O O . ALA B 1 83 ? -6.891 3.098 4.535 1 98.75 83 ALA B O 1
ATOM 3579 N N . ALA B 1 84 ? -6.25 1.052 4.004 1 98.75 84 ALA B N 1
ATOM 3580 C CA . ALA B 1 84 ? -5.133 1.414 3.135 1 98.75 84 ALA B CA 1
ATOM 3581 C C . ALA B 1 84 ? -5.043 0.473 1.937 1 98.75 84 ALA B C 1
ATOM 3583 O O . ALA B 1 84 ? -5.492 -0.673 2.004 1 98.75 84 ALA B O 1
ATOM 3584 N N . SER B 1 85 ? -4.516 0.962 0.855 1 98.56 85 SER B N 1
ATOM 3585 C CA . SER B 1 85 ? -4.254 0.156 -0.333 1 98.56 85 SER B CA 1
ATOM 3586 C C . SER B 1 85 ? -2.77 -0.17 -0.462 1 98.56 85 SER B C 1
ATOM 3588 O O . SER B 1 85 ? -1.917 0.668 -0.162 1 98.56 85 SER B O 1
ATOM 3590 N N . VAL B 1 86 ? -2.475 -1.399 -0.91 1 98.88 86 VAL B N 1
ATOM 3591 C CA . VAL B 1 86 ? -1.109 -1.91 -0.959 1 98.88 86 VAL B CA 1
ATOM 3592 C C . VAL B 1 86 ? -0.811 -2.451 -2.355 1 98.88 86 VAL B C 1
ATOM 3594 O O . VAL B 1 86 ? -1.665 -3.086 -2.979 1 98.88 86 VAL B O 1
ATOM 3597 N N . ASN B 1 87 ? 0.413 -2.135 -2.834 1 98.5 87 ASN B N 1
ATOM 3598 C CA . ASN B 1 87 ? 0.851 -2.65 -4.125 1 98.5 87 ASN B CA 1
ATOM 3599 C C . ASN B 1 87 ? 2.209 -3.336 -4.023 1 98.5 87 ASN B C 1
ATOM 3601 O O . ASN B 1 87 ? 3.23 -2.678 -3.822 1 98.5 87 ASN B O 1
ATOM 3605 N N . ARG B 1 88 ? 2.236 -4.645 -4.074 1 98.5 88 ARG B N 1
ATOM 3606 C CA . ARG B 1 88 ? 3.412 -5.461 -4.355 1 98.5 88 ARG B CA 1
ATOM 3607 C C . ARG B 1 88 ? 3.162 -6.391 -5.543 1 98.5 88 ARG B C 1
ATOM 3609 O O . ARG B 1 88 ? 3.361 -7.602 -5.441 1 98.5 88 ARG B O 1
ATOM 3616 N N . PHE B 1 89 ? 2.586 -5.785 -6.594 1 97.25 89 PHE B N 1
ATOM 3617 C CA . PHE B 1 89 ? 2.193 -6.465 -7.82 1 97.25 89 PHE B CA 1
ATOM 3618 C C . PHE B 1 89 ? 1.306 -7.668 -7.512 1 97.25 89 PHE B C 1
ATOM 3620 O O . PHE B 1 89 ? 0.318 -7.547 -6.785 1 97.25 89 PHE B O 1
ATOM 3627 N N . CYS B 1 90 ? 1.62 -8.82 -8.094 1 96.88 90 CYS B N 1
ATOM 3628 C CA . CYS B 1 90 ? 0.75 -9.992 -8.047 1 96.88 90 CYS B CA 1
ATOM 3629 C C . CYS B 1 90 ? 0.55 -10.461 -6.609 1 96.88 90 CYS B C 1
ATOM 3631 O O . CYS B 1 90 ? -0.426 -11.156 -6.309 1 96.88 90 CYS B O 1
ATOM 3633 N N . ALA B 1 91 ? 1.418 -10.039 -5.73 1 98.56 91 ALA B N 1
ATOM 3634 C CA . ALA B 1 91 ? 1.354 -10.586 -4.375 1 98.56 91 ALA B CA 1
ATOM 3635 C C . ALA B 1 91 ? 0.691 -9.602 -3.418 1 98.56 91 ALA B C 1
ATOM 3637 O O . ALA B 1 91 ? 0.765 -9.766 -2.199 1 98.56 91 ALA B O 1
ATOM 3638 N N . SER B 1 92 ? 0.054 -8.57 -3.961 1 98.81 92 SER B N 1
ATOM 3639 C CA . SER B 1 92 ? -0.491 -7.496 -3.135 1 98.81 92 SER B CA 1
ATOM 3640 C C . SER B 1 92 ? -1.45 -8.039 -2.082 1 98.81 92 SER B C 1
ATOM 3642 O O . SER B 1 92 ? -1.391 -7.645 -0.916 1 98.81 92 SER B O 1
ATOM 3644 N N . GLY B 1 93 ? -2.34 -8.938 -2.482 1 98.88 93 GLY B N 1
ATOM 3645 C CA . GLY B 1 93 ? -3.277 -9.516 -1.532 1 98.88 93 GLY B CA 1
ATOM 3646 C C . GLY B 1 93 ? -2.6 -10.281 -0.411 1 98.88 93 GLY B C 1
ATOM 3647 O O . GLY B 1 93 ? -2.994 -10.164 0.751 1 98.88 93 GLY B O 1
ATOM 3648 N N . LEU B 1 94 ? -1.579 -11.086 -0.738 1 98.94 94 LEU B N 1
ATOM 3649 C CA . LEU B 1 94 ? -0.857 -11.836 0.283 1 98.94 94 LEU B CA 1
ATOM 3650 C C . LEU B 1 94 ? -0.008 -10.906 1.144 1 98.94 94 LEU B C 1
ATOM 3652 O O . LEU B 1 94 ? 0.163 -11.148 2.342 1 98.94 94 LEU B O 1
ATOM 3656 N N . GLN B 1 95 ? 0.497 -9.859 0.53 1 98.94 95 GLN B N 1
ATOM 3657 C CA . GLN B 1 95 ? 1.259 -8.883 1.3 1 98.94 95 GLN B CA 1
ATOM 3658 C C . GLN B 1 95 ? 0.391 -8.227 2.371 1 98.94 95 GLN B C 1
ATOM 3660 O O . GLN B 1 95 ? 0.867 -7.934 3.469 1 98.94 95 GLN B O 1
ATOM 3665 N N . THR B 1 96 ? -0.887 -7.926 2.027 1 98.94 96 THR B N 1
ATOM 3666 C CA . THR B 1 96 ? -1.771 -7.348 3.033 1 98.94 96 THR B CA 1
ATOM 3667 C C . THR B 1 96 ? -1.97 -8.312 4.199 1 98.94 96 THR B C 1
ATOM 3669 O O . THR B 1 96 ? -2.1 -7.887 5.348 1 98.94 96 THR B O 1
ATOM 3672 N N . VAL B 1 97 ? -1.958 -9.594 3.939 1 98.94 97 VAL B N 1
ATOM 3673 C CA . VAL B 1 97 ? -2.037 -10.594 4.996 1 98.94 97 VAL B CA 1
ATOM 3674 C C . VAL B 1 97 ? -0.792 -10.516 5.879 1 98.94 97 VAL B C 1
ATOM 3676 O O . VAL B 1 97 ? -0.887 -10.586 7.105 1 98.94 97 VAL B O 1
ATOM 3679 N N . HIS B 1 98 ? 0.407 -10.383 5.234 1 98.94 98 HIS B N 1
ATOM 3680 C CA . HIS B 1 98 ? 1.632 -10.211 6.008 1 98.94 98 HIS B CA 1
ATOM 3681 C C . HIS B 1 98 ? 1.53 -9.008 6.938 1 98.94 98 HIS B C 1
ATOM 3683 O O . HIS B 1 98 ? 1.837 -9.109 8.125 1 98.94 98 HIS B O 1
ATOM 3689 N N . PHE B 1 99 ? 1.086 -7.848 6.383 1 98.88 99 PHE B N 1
ATOM 3690 C CA . PHE B 1 99 ? 0.964 -6.645 7.195 1 98.88 99 PHE B CA 1
ATOM 3691 C C . PHE B 1 99 ? -0.019 -6.859 8.336 1 98.88 99 PHE B C 1
ATOM 3693 O O . PHE B 1 99 ? 0.25 -6.469 9.477 1 98.88 99 PHE B O 1
ATOM 3700 N N . GLY B 1 100 ? -1.173 -7.461 8.031 1 98.88 100 GLY B N 1
ATOM 3701 C CA . GLY B 1 100 ? -2.158 -7.738 9.062 1 98.88 100 GLY B CA 1
ATOM 3702 C C . GLY B 1 100 ? -1.646 -8.672 10.141 1 98.88 100 GLY B C 1
ATOM 3703 O O . GLY B 1 100 ? -1.912 -8.461 11.328 1 98.88 100 GLY B O 1
ATOM 3704 N N . ALA B 1 101 ? -0.947 -9.688 9.711 1 98.81 101 ALA B N 1
ATOM 3705 C CA . ALA B 1 101 ? -0.374 -10.633 10.664 1 98.81 101 ALA B CA 1
ATOM 3706 C C . ALA B 1 101 ? 0.624 -9.945 11.594 1 98.81 101 ALA B C 1
ATOM 3708 O O . ALA B 1 101 ? 0.646 -10.211 12.797 1 98.81 101 ALA B O 1
ATOM 3709 N N . MET B 1 102 ? 1.481 -9.109 11.047 1 98.5 102 MET B N 1
ATOM 3710 C CA . MET B 1 102 ? 2.438 -8.344 11.852 1 98.5 102 MET B CA 1
ATOM 3711 C C . MET B 1 102 ? 1.718 -7.41 12.812 1 98.5 102 MET B C 1
ATOM 3713 O O . MET B 1 102 ? 2.152 -7.23 13.953 1 98.5 102 MET B O 1
ATOM 3717 N N . ALA B 1 103 ? 0.61 -6.801 12.336 1 98.44 103 ALA B N 1
ATOM 3718 C CA . ALA B 1 103 ? -0.169 -5.871 13.156 1 98.44 103 ALA B CA 1
ATOM 3719 C C . ALA B 1 103 ? -0.709 -6.562 14.406 1 98.44 103 ALA B C 1
ATOM 3721 O O . ALA B 1 103 ? -0.56 -6.051 15.516 1 98.44 103 ALA B O 1
ATOM 3722 N N . VAL B 1 104 ? -1.272 -7.715 14.266 1 98.19 104 VAL B N 1
ATOM 3723 C CA . VAL B 1 104 ? -1.908 -8.383 15.398 1 98.19 104 VAL B CA 1
ATOM 3724 C C . VAL B 1 104 ? -0.845 -9.047 16.266 1 98.19 104 VAL B C 1
ATOM 3726 O O . VAL B 1 104 ? -0.977 -9.102 17.484 1 98.19 104 VAL B O 1
ATOM 3729 N N . ALA B 1 105 ? 0.208 -9.57 15.625 1 97.5 105 ALA B N 1
ATOM 3730 C CA . ALA B 1 105 ? 1.268 -10.242 16.375 1 97.5 105 ALA B CA 1
ATOM 3731 C C . ALA B 1 105 ? 2.051 -9.258 17.234 1 97.5 105 ALA B C 1
ATOM 3733 O O . ALA B 1 105 ? 2.533 -9.609 18.312 1 97.5 105 ALA B O 1
ATOM 3734 N N . SER B 1 106 ? 2.215 -8.016 16.766 1 96.44 106 SER B N 1
ATOM 3735 C CA . SER B 1 106 ? 2.967 -6.996 17.484 1 96.44 106 SER B CA 1
ATOM 3736 C C . SER B 1 106 ? 2.166 -6.449 18.656 1 96.44 106 SER B C 1
ATOM 3738 O O . SER B 1 106 ? 2.723 -5.793 19.547 1 96.44 106 SER B O 1
ATOM 3740 N N . GLY B 1 107 ? 0.825 -6.66 18.625 1 95.25 107 GLY B N 1
ATOM 3741 C CA . GLY B 1 107 ? -0.054 -6.086 19.625 1 95.25 107 GLY B CA 1
ATOM 3742 C C . GLY B 1 107 ? -0.583 -4.719 19.25 1 95.25 107 GLY B C 1
ATOM 3743 O O . GLY B 1 107 ? -1.399 -4.141 19.969 1 95.25 107 GLY B O 1
ATOM 3744 N N . ALA B 1 108 ? -0.228 -4.215 18.078 1 96.69 108 ALA B N 1
ATOM 3745 C CA . ALA B 1 108 ? -0.666 -2.893 17.656 1 96.69 108 ALA B CA 1
ATOM 3746 C C . ALA B 1 108 ? -2.156 -2.887 17.312 1 96.69 108 ALA B C 1
ATOM 3748 O O . ALA B 1 108 ? -2.832 -1.868 17.484 1 96.69 108 ALA B O 1
ATOM 3749 N N . GLN B 1 109 ? -2.639 -3.961 16.812 1 97.75 109 GLN B N 1
ATOM 3750 C CA . GLN B 1 109 ? -4.043 -4.141 16.453 1 97.75 109 GLN B CA 1
ATOM 3751 C C . GLN B 1 109 ? -4.555 -5.504 16.922 1 97.75 109 GLN B C 1
ATOM 3753 O O . GLN B 1 109 ? -3.768 -6.406 17.203 1 97.75 109 GLN B O 1
ATOM 3758 N N . ASP B 1 110 ? -5.887 -5.645 17.031 1 98.19 110 ASP B N 1
ATOM 3759 C CA . ASP B 1 110 ? -6.441 -6.891 17.547 1 98.19 110 ASP B CA 1
ATOM 3760 C C . ASP B 1 110 ? -7.238 -7.625 16.469 1 98.19 110 ASP B C 1
ATOM 3762 O O . ASP B 1 110 ? -7.375 -8.852 16.516 1 98.19 110 ASP B O 1
ATOM 3766 N N . LEU B 1 111 ? -7.805 -6.914 15.57 1 98.81 111 LEU B N 1
ATOM 3767 C CA . LEU B 1 111 ? -8.656 -7.469 14.523 1 98.81 111 LEU B CA 1
ATOM 3768 C C . LEU B 1 111 ? -8.445 -6.719 13.211 1 98.81 111 LEU B C 1
ATOM 3770 O O . LEU B 1 111 ? -8.719 -5.52 13.125 1 98.81 111 LEU B O 1
ATOM 3774 N N . VAL B 1 112 ? -7.953 -7.461 12.188 1 98.94 112 VAL B N 1
ATOM 3775 C CA . VAL B 1 112 ? -7.621 -6.848 10.906 1 98.94 112 VAL B CA 1
ATOM 3776 C C . VAL B 1 112 ? -8.234 -7.66 9.766 1 98.94 112 VAL B C 1
ATOM 3778 O O . VAL B 1 112 ? -8.234 -8.891 9.812 1 98.94 112 VAL B O 1
ATOM 3781 N N . VAL B 1 113 ? -8.828 -6.98 8.797 1 98.94 113 VAL B N 1
ATOM 3782 C CA . VAL B 1 113 ? -9.242 -7.617 7.551 1 98.94 113 VAL B CA 1
ATOM 3783 C C . VAL B 1 113 ? -8.203 -7.336 6.465 1 98.94 113 VAL B C 1
ATOM 3785 O O . VAL B 1 113 ? -7.898 -6.176 6.176 1 98.94 113 VAL B O 1
ATOM 3788 N N . ALA B 1 114 ? -7.609 -8.391 5.926 1 98.94 114 ALA B N 1
ATOM 3789 C CA . ALA B 1 114 ? -6.598 -8.289 4.879 1 98.94 114 ALA B CA 1
ATOM 3790 C C . ALA B 1 114 ? -7.047 -9.008 3.609 1 98.94 114 ALA B C 1
ATOM 3792 O O . ALA B 1 114 ? -7.707 -10.047 3.678 1 98.94 114 ALA B O 1
ATOM 3793 N N . GLY B 1 115 ? -6.73 -8.461 2.459 1 98.88 115 GLY B N 1
ATOM 3794 C CA . GLY B 1 115 ? -7.109 -9.062 1.19 1 98.88 115 GLY B CA 1
ATOM 3795 C C . GLY B 1 115 ? -6.773 -8.188 -0.006 1 98.88 115 GLY B C 1
ATOM 3796 O O . GLY B 1 115 ? -5.73 -7.539 -0.032 1 98.88 115 GLY B O 1
ATOM 3797 N N . GLY B 1 116 ? -7.645 -8.367 -1.082 1 98.88 116 GLY B N 1
ATOM 3798 C CA . GLY B 1 116 ? -7.379 -7.574 -2.273 1 98.88 116 GLY B CA 1
ATOM 3799 C C . GLY B 1 116 ? -8.484 -7.656 -3.303 1 98.88 116 GLY B C 1
ATOM 3800 O O . GLY B 1 116 ? -9.453 -8.406 -3.129 1 98.88 116 GLY B O 1
ATOM 3801 N N . VAL B 1 117 ? -8.328 -6.793 -4.297 1 98.94 117 VAL B N 1
ATOM 3802 C CA . VAL B 1 117 ? -9.266 -6.719 -5.414 1 98.94 117 VAL B CA 1
ATOM 3803 C C . VAL B 1 117 ? -8.516 -6.344 -6.691 1 98.94 117 VAL B C 1
ATOM 3805 O O . VAL B 1 117 ? -7.535 -5.605 -6.648 1 98.94 117 VAL B O 1
ATOM 3808 N N . GLU B 1 118 ? -8.945 -6.922 -7.773 1 98.88 118 GLU B N 1
ATOM 3809 C CA . GLU B 1 118 ? -8.547 -6.492 -9.109 1 98.88 118 GLU B CA 1
ATOM 3810 C C . GLU B 1 118 ? -9.672 -6.711 -10.117 1 98.88 118 GLU B C 1
ATOM 3812 O O . GLU B 1 118 ? -10.219 -7.809 -10.219 1 98.88 118 GLU B O 1
ATOM 3817 N N . SER B 1 119 ? -10.07 -5.688 -10.758 1 98.38 119 SER B N 1
ATOM 3818 C CA . SER B 1 119 ? -11 -5.773 -11.875 1 98.38 119 SER B CA 1
ATOM 3819 C C . SER B 1 119 ? -10.305 -5.504 -13.203 1 98.38 119 SER B C 1
ATOM 3821 O O . SER B 1 119 ? -10.398 -4.402 -13.75 1 98.38 119 SER B O 1
ATOM 3823 N N . MET B 1 120 ? -9.781 -6.547 -13.734 1 98.06 120 MET B N 1
ATOM 3824 C CA . MET B 1 120 ? -8.93 -6.387 -14.914 1 98.06 120 MET B CA 1
ATOM 3825 C C . MET B 1 120 ? -9.766 -6.117 -16.156 1 98.06 120 MET B C 1
ATOM 3827 O O . MET B 1 120 ? -9.258 -5.586 -17.141 1 98.06 120 MET B O 1
ATOM 3831 N N . SER B 1 121 ? -11.047 -6.445 -16.172 1 97.81 121 SER B N 1
ATOM 3832 C CA . SER B 1 121 ? -11.945 -6.137 -17.266 1 97.81 121 SER B CA 1
ATOM 3833 C C . SER B 1 121 ? -12.25 -4.641 -17.328 1 97.81 121 SER B C 1
ATOM 3835 O O . SER B 1 121 ? -12.617 -4.121 -18.391 1 97.81 121 SER B O 1
ATOM 3837 N N . ARG B 1 122 ? -12.117 -3.975 -16.219 1 97 122 ARG B N 1
ATOM 3838 C CA . ARG B 1 122 ? -12.492 -2.568 -16.125 1 97 122 ARG B CA 1
ATOM 3839 C C . ARG B 1 122 ? -11.258 -1.673 -16.062 1 97 122 ARG B C 1
ATOM 3841 O O . ARG B 1 122 ? -11.273 -0.554 -16.578 1 97 122 ARG B O 1
ATOM 3848 N N . VAL B 1 123 ? -10.273 -2.143 -15.32 1 96.94 123 VAL B N 1
ATOM 3849 C CA . VAL B 1 123 ? -8.977 -1.498 -15.188 1 96.94 123 VAL B CA 1
ATOM 3850 C C . VAL B 1 123 ? -7.879 -2.439 -15.688 1 96.94 123 VAL B C 1
ATOM 3852 O O . VAL B 1 123 ? -7.23 -3.121 -14.891 1 96.94 123 VAL B O 1
ATOM 3855 N N . PRO B 1 124 ? -7.594 -2.398 -16.953 1 94.31 124 PRO B N 1
ATOM 3856 C CA . PRO B 1 124 ? -6.707 -3.396 -17.562 1 94.31 124 PRO B CA 1
ATOM 3857 C C . PRO B 1 124 ? -5.285 -3.33 -17.016 1 94.31 124 PRO B C 1
ATOM 3859 O O . PRO B 1 124 ? -4.84 -2.271 -16.562 1 94.31 124 PRO B O 1
ATOM 3862 N N . MET B 1 125 ? -4.617 -4.445 -17.109 1 90.44 125 MET B N 1
ATOM 3863 C CA . MET B 1 125 ? -3.207 -4.516 -16.75 1 90.44 125 MET B CA 1
ATOM 3864 C C . MET B 1 125 ? -2.396 -3.453 -17.484 1 90.44 125 MET B C 1
ATOM 3866 O O . MET B 1 125 ? -2.566 -3.262 -18.688 1 90.44 125 MET B O 1
ATOM 3870 N N . GLY B 1 126 ? -1.575 -2.791 -16.734 1 91.38 126 GLY B N 1
ATOM 3871 C CA . GLY B 1 126 ? -0.75 -1.753 -17.328 1 91.38 126 GLY B CA 1
ATOM 3872 C C . GLY B 1 126 ? -1.444 -0.406 -17.406 1 91.38 126 GLY B C 1
ATOM 3873 O O . GLY B 1 126 ? -0.842 0.588 -17.812 1 91.38 126 GLY B O 1
ATOM 3874 N N . ALA B 1 127 ? -2.652 -0.318 -16.922 1 93.25 127 ALA B N 1
ATOM 3875 C CA . ALA B 1 127 ? -3.449 0.9 -17.031 1 93.25 127 ALA B CA 1
ATOM 3876 C C . ALA B 1 127 ? -2.816 2.041 -16.25 1 93.25 127 ALA B C 1
ATOM 3878 O O . ALA B 1 127 ? -3.064 3.215 -16.531 1 93.25 127 ALA B O 1
ATOM 3879 N N . ASP B 1 128 ? -1.972 1.755 -15.312 1 94.12 128 ASP B N 1
ATOM 3880 C CA . ASP B 1 128 ? -1.332 2.801 -14.516 1 94.12 128 ASP B CA 1
ATOM 3881 C C . ASP B 1 128 ? -0.242 3.508 -15.32 1 94.12 128 ASP B C 1
ATOM 3883 O O . ASP B 1 128 ? 0.24 4.57 -14.922 1 94.12 128 ASP B O 1
ATOM 3887 N N . GLY B 1 129 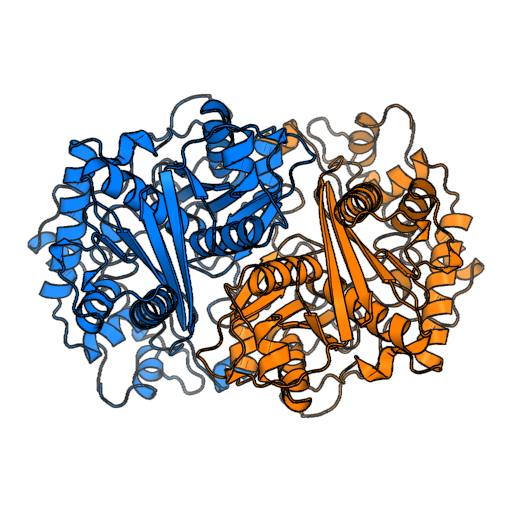? 0.187 2.893 -16.438 1 92.38 129 GLY B N 1
ATOM 3888 C CA . GLY B 1 129 ? 1.126 3.537 -17.328 1 92.38 129 GLY B CA 1
ATOM 3889 C C . GLY B 1 129 ? 2.559 3.494 -16.844 1 92.38 129 GLY B C 1
ATOM 3890 O O . GLY B 1 129 ? 3.443 4.117 -17.422 1 92.38 129 GLY B O 1
ATOM 3891 N N . GLY B 1 130 ? 2.85 2.852 -15.797 1 88.12 130 GLY B N 1
ATOM 3892 C CA . GLY B 1 130 ? 4.188 2.828 -15.227 1 88.12 130 GLY B CA 1
ATOM 3893 C C . GLY B 1 130 ? 5.121 1.864 -15.938 1 88.12 130 GLY B C 1
ATOM 3894 O O . GLY B 1 130 ? 6.344 2.02 -15.883 1 88.12 130 GLY B O 1
ATOM 3895 N N . GLY B 1 131 ? 4.496 0.862 -16.609 1 86.31 131 GLY B N 1
ATOM 3896 C CA . GLY B 1 131 ? 5.328 -0.217 -17.125 1 86.31 131 GLY B CA 1
ATOM 3897 C C . GLY B 1 131 ? 6.098 -0.936 -16.031 1 86.31 131 GLY B C 1
ATOM 3898 O O . GLY B 1 131 ? 5.688 -0.933 -14.867 1 86.31 131 GLY B O 1
ATOM 3899 N N . GLN B 1 132 ? 7.23 -1.545 -16.453 1 83.12 132 GLN B N 1
ATOM 3900 C CA . GLN B 1 132 ? 7.988 -2.287 -15.453 1 83.12 132 GLN B CA 1
ATOM 3901 C C . GLN B 1 132 ? 8.898 -1.359 -14.656 1 83.12 132 GLN B C 1
ATOM 3903 O O . GLN B 1 132 ? 9.211 -1.636 -13.492 1 83.12 132 GLN B O 1
ATOM 3908 N N . ASP B 1 133 ? 9.305 -0.193 -15.305 1 90.81 133 ASP B N 1
ATOM 3909 C CA . ASP B 1 133 ? 10.336 0.613 -14.656 1 90.81 133 ASP B CA 1
ATOM 3910 C C . ASP B 1 133 ? 9.875 2.057 -14.484 1 90.81 133 ASP B C 1
ATOM 3912 O O . ASP B 1 133 ? 10.688 2.943 -14.195 1 90.81 133 ASP B O 1
ATOM 3916 N N . GLY B 1 134 ? 8.633 2.377 -14.781 1 90.5 134 GLY B N 1
ATOM 3917 C CA . GLY B 1 134 ? 8.094 3.721 -14.641 1 90.5 134 GLY B CA 1
ATOM 3918 C C . GLY B 1 134 ? 8.672 4.703 -15.641 1 90.5 134 GLY B C 1
ATOM 3919 O O . GLY B 1 134 ? 8.648 5.914 -15.406 1 90.5 134 GLY B O 1
ATOM 3920 N N . GLY B 1 135 ? 9.297 4.16 -16.672 1 91.12 135 GLY B N 1
ATOM 3921 C CA . GLY B 1 135 ? 9.891 5.031 -17.688 1 91.12 135 GLY B CA 1
ATOM 3922 C C . GLY B 1 135 ? 11.211 5.637 -17.25 1 91.12 135 GLY B C 1
ATOM 3923 O O . GLY B 1 135 ? 11.648 6.648 -17.797 1 91.12 135 GLY B O 1
ATOM 3924 N N . ASN B 1 136 ? 11.805 5.141 -16.219 1 95.44 136 ASN B N 1
ATOM 3925 C CA . ASN B 1 136 ? 13.07 5.641 -15.695 1 95.44 136 ASN B CA 1
ATOM 3926 C C . ASN B 1 136 ? 14.25 5.156 -16.531 1 95.44 136 ASN B C 1
ATOM 3928 O O . ASN B 1 136 ? 14.68 4.008 -16.406 1 95.44 136 ASN B O 1
ATOM 3932 N N . GLN B 1 137 ? 14.875 6.062 -17.25 1 92.25 137 GLN B N 1
ATOM 3933 C CA . GLN B 1 137 ? 15.977 5.703 -18.125 1 92.25 137 GLN B CA 1
ATOM 3934 C C . GLN B 1 137 ? 17.203 5.266 -17.328 1 92.25 137 GLN B C 1
ATOM 3936 O O . GLN B 1 137 ? 17.938 4.367 -17.75 1 92.25 137 GLN B O 1
ATOM 3941 N N . VAL B 1 138 ? 17.375 5.891 -16.25 1 93.44 138 VAL B N 1
ATOM 3942 C CA . VAL B 1 138 ? 18.531 5.562 -15.422 1 93.44 138 VAL B CA 1
ATOM 3943 C C . VAL B 1 138 ? 18.406 4.133 -14.906 1 93.44 138 VAL B C 1
ATOM 3945 O O . VAL B 1 138 ? 19.375 3.363 -14.945 1 93.44 138 VAL B O 1
ATOM 3948 N N . LEU B 1 139 ? 17.266 3.762 -14.453 1 94.38 139 LEU B N 1
ATOM 3949 C CA . LEU B 1 139 ? 17.016 2.395 -14 1 94.38 139 LEU B CA 1
ATOM 3950 C C . LEU B 1 139 ? 17.188 1.406 -15.148 1 94.38 139 LEU B C 1
ATOM 3952 O O . LEU B 1 139 ? 17.766 0.338 -14.977 1 94.38 139 LEU B O 1
ATOM 3956 N N . ARG B 1 140 ? 16.656 1.776 -16.281 1 92.38 140 ARG B N 1
ATOM 3957 C CA . ARG B 1 140 ? 16.703 0.913 -17.453 1 92.38 140 ARG B CA 1
ATOM 3958 C C . ARG B 1 140 ? 18.141 0.583 -17.844 1 92.38 140 ARG B C 1
ATOM 3960 O O . ARG B 1 140 ? 18.422 -0.524 -18.297 1 92.38 140 ARG B O 1
ATOM 3967 N N . GLU B 1 141 ? 19.016 1.542 -17.672 1 91.19 141 GLU B N 1
ATOM 3968 C CA . GLU B 1 141 ? 20.438 1.343 -18 1 91.19 141 GLU B CA 1
ATOM 3969 C C . GLU B 1 141 ? 21.094 0.389 -17 1 91.19 141 GLU B C 1
ATOM 3971 O O . GLU B 1 141 ? 22.016 -0.346 -17.359 1 91.19 141 GLU B O 1
ATOM 3976 N N . ARG B 1 142 ? 20.594 0.375 -15.867 1 90.88 142 ARG B N 1
ATOM 3977 C CA . ARG B 1 142 ? 21.156 -0.49 -14.836 1 90.88 142 ARG B CA 1
ATOM 3978 C C . ARG B 1 142 ? 20.562 -1.896 -14.922 1 90.88 142 ARG B C 1
ATOM 3980 O O . ARG B 1 142 ? 21.297 -2.885 -14.836 1 90.88 142 ARG B O 1
ATOM 3987 N N . VAL B 1 143 ? 19.281 -1.949 -15.016 1 89.81 143 VAL B N 1
ATOM 3988 C CA . VAL B 1 143 ? 18.547 -3.207 -15.102 1 89.81 143 VAL B CA 1
ATOM 3989 C C . VAL B 1 143 ? 17.391 -3.064 -16.094 1 89.81 143 VAL B C 1
ATOM 3991 O O . VAL B 1 143 ? 16.391 -2.414 -15.789 1 89.81 143 VAL B O 1
ATOM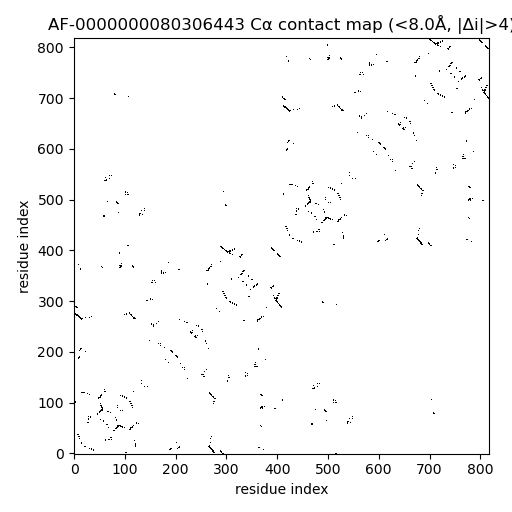 3994 N N . PHE B 1 144 ? 17.531 -3.723 -17.188 1 88.81 144 PHE B N 1
ATOM 3995 C CA . PHE B 1 144 ? 16.422 -3.729 -18.141 1 88.81 144 PHE B CA 1
ATOM 3996 C C . PHE B 1 144 ? 15.43 -4.844 -17.812 1 88.81 144 PHE B C 1
ATOM 3998 O O . PHE B 1 144 ? 15.727 -6.02 -18.031 1 88.81 144 PHE B O 1
ATOM 4005 N N . GLN B 1 145 ? 14.352 -4.469 -17.359 1 90.81 145 GLN B N 1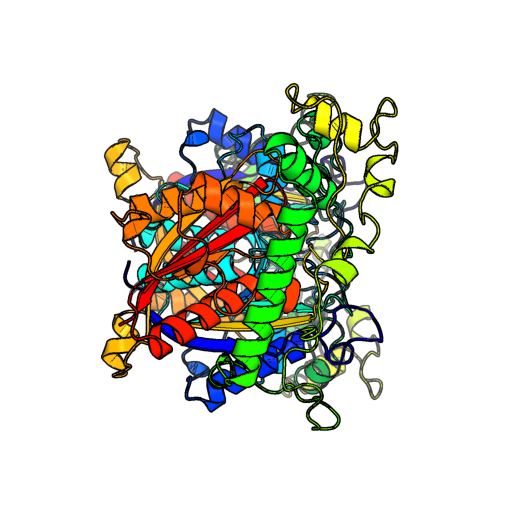
ATOM 4006 C CA . GLN B 1 145 ? 13.305 -5.434 -17.047 1 90.81 145 GLN B CA 1
ATOM 4007 C C . GLN B 1 145 ? 12.461 -5.762 -18.266 1 90.81 145 GLN B C 1
ATOM 4009 O O . GLN B 1 145 ? 12.203 -4.891 -19.094 1 90.81 145 GLN B O 1
ATOM 4014 N N . VAL B 1 146 ? 12.078 -6.98 -18.406 1 93.06 146 VAL B N 1
ATOM 4015 C CA . VAL B 1 146 ? 11.281 -7.434 -19.547 1 93.06 146 VAL B CA 1
ATOM 4016 C C . VAL B 1 146 ? 9.898 -7.875 -19.062 1 93.06 146 VAL B C 1
ATOM 4018 O O . VAL B 1 146 ? 9.703 -8.133 -17.875 1 93.06 146 VAL B O 1
ATOM 4021 N N . PRO B 1 147 ? 8.898 -7.906 -20 1 94.44 147 PRO B N 1
ATOM 4022 C CA . PRO B 1 147 ? 7.586 -8.438 -19.625 1 94.44 147 PRO B CA 1
ATOM 4023 C C . PRO B 1 147 ? 7.652 -9.875 -19.125 1 94.44 147 PRO B C 1
ATOM 4025 O O . PRO B 1 147 ? 8.492 -10.656 -19.594 1 94.44 147 PRO B O 1
ATOM 4028 N N . GLN B 1 148 ? 6.723 -10.219 -18.312 1 96.19 148 GLN B N 1
ATOM 4029 C CA . GLN B 1 148 ? 6.77 -11.484 -17.594 1 96.19 148 GLN B CA 1
ATOM 4030 C C . GLN B 1 148 ? 6.707 -12.672 -18.547 1 96.19 148 GLN B C 1
ATOM 4032 O O . GLN B 1 148 ? 7.285 -13.727 -18.281 1 96.19 148 GLN B O 1
ATOM 4037 N N . GLY B 1 149 ? 5.953 -12.445 -19.656 1 97.56 149 GLY B N 1
ATOM 4038 C CA . GLY B 1 149 ? 5.883 -13.539 -20.609 1 97.56 149 GLY B CA 1
ATOM 4039 C C . GLY B 1 149 ? 7.238 -13.93 -21.172 1 97.56 149 GLY B C 1
ATOM 4040 O O . GLY B 1 149 ? 7.5 -15.117 -21.406 1 97.56 149 GLY B O 1
ATOM 4041 N N . ILE B 1 150 ? 8.078 -12.977 -21.422 1 97.38 150 ILE B N 1
ATOM 4042 C CA . ILE B 1 150 ? 9.438 -13.219 -21.891 1 97.38 150 ILE B CA 1
ATOM 4043 C C . ILE B 1 150 ? 10.242 -13.945 -20.812 1 97.38 150 ILE B C 1
ATOM 4045 O O . ILE B 1 150 ? 10.961 -14.898 -21.109 1 97.38 150 ILE B O 1
ATOM 4049 N N . SER B 1 151 ? 10.086 -13.531 -19.578 1 97.56 151 SER B N 1
ATOM 4050 C CA . SER B 1 151 ? 10.773 -14.172 -18.453 1 97.56 151 SER B CA 1
ATOM 4051 C C . SER B 1 151 ? 10.344 -15.625 -18.297 1 97.56 151 SER B C 1
ATOM 4053 O O . SER B 1 151 ? 11.18 -16.5 -18.047 1 97.56 151 SER B O 1
ATOM 4055 N N . ALA B 1 152 ? 9.07 -15.852 -18.438 1 98.5 152 ALA B N 1
ATOM 4056 C CA . ALA B 1 152 ? 8.547 -17.203 -18.297 1 98.5 152 ALA B CA 1
ATOM 4057 C C . ALA B 1 152 ? 9.133 -18.125 -19.359 1 98.5 152 ALA B C 1
ATOM 4059 O O . ALA B 1 152 ? 9.531 -19.266 -19.062 1 98.5 152 ALA B O 1
ATOM 4060 N N . ASP B 1 153 ? 9.109 -17.641 -20.594 1 98.62 153 ASP B N 1
ATOM 4061 C CA . ASP B 1 153 ? 9.68 -18.422 -21.688 1 98.62 153 ASP B CA 1
ATOM 4062 C C . ASP B 1 153 ? 11.18 -18.625 -21.5 1 98.62 153 ASP B C 1
ATOM 4064 O O . ASP B 1 153 ? 11.719 -19.688 -21.844 1 98.62 153 ASP B O 1
ATOM 4068 N N . LEU B 1 154 ? 11.859 -17.625 -20.984 1 98.12 154 LEU B N 1
ATOM 4069 C CA . LEU B 1 154 ? 13.281 -17.75 -20.688 1 98.12 154 LEU B CA 1
ATOM 4070 C C . LEU B 1 154 ? 13.531 -18.812 -19.625 1 98.12 154 LEU B C 1
ATOM 4072 O O . LEU B 1 154 ? 14.469 -19.594 -19.75 1 98.12 154 LEU B O 1
ATOM 4076 N N . ILE B 1 155 ? 12.742 -18.844 -18.594 1 98.25 155 ILE B N 1
ATOM 4077 C CA . ILE B 1 155 ? 12.859 -19.844 -17.547 1 98.25 155 ILE B CA 1
ATOM 4078 C C . ILE B 1 155 ? 12.648 -21.234 -18.141 1 98.25 155 ILE B C 1
ATOM 4080 O O . ILE B 1 155 ? 13.422 -22.156 -17.859 1 98.25 155 ILE B O 1
ATOM 4084 N N . ALA B 1 156 ? 11.578 -21.391 -18.969 1 98.56 156 ALA B N 1
ATOM 4085 C CA . ALA B 1 156 ? 11.312 -22.688 -19.594 1 98.56 156 ALA B CA 1
ATOM 4086 C C . ALA B 1 156 ? 12.508 -23.141 -20.438 1 98.56 156 ALA B C 1
ATOM 4088 O O . ALA B 1 156 ? 12.859 -24.312 -20.438 1 98.56 156 ALA B O 1
ATOM 4089 N N . THR B 1 157 ? 13.086 -22.203 -21.156 1 98.38 157 THR B N 1
ATOM 4090 C CA . THR B 1 157 ? 14.25 -22.469 -22 1 98.38 157 THR B CA 1
ATOM 4091 C C . THR B 1 157 ? 15.438 -22.922 -21.156 1 98.38 157 THR B C 1
ATOM 4093 O O . THR B 1 157 ? 16.047 -23.953 -21.438 1 98.38 157 THR B O 1
ATOM 4096 N N . LEU B 1 158 ? 15.781 -22.172 -20.109 1 98 158 LEU B N 1
ATOM 4097 C CA . LEU B 1 158 ? 16.953 -22.438 -19.281 1 98 158 LEU B CA 1
ATOM 4098 C C . LEU B 1 158 ? 16.797 -23.766 -18.531 1 98 158 LEU B C 1
ATOM 4100 O O . LEU B 1 158 ? 17.766 -24.484 -18.312 1 98 158 LEU B O 1
ATOM 4104 N N . GLU B 1 159 ? 15.531 -24.078 -18.141 1 97.88 159 GLU B N 1
ATOM 4105 C CA . GLU B 1 159 ? 15.266 -25.281 -17.359 1 97.88 159 GLU B CA 1
ATOM 4106 C C . GLU B 1 159 ? 15.078 -26.5 -18.266 1 97.88 159 GLU B C 1
ATOM 4108 O O . GLU B 1 159 ? 15.086 -27.641 -17.797 1 97.88 159 GLU B O 1
ATOM 4113 N N . GLY B 1 160 ? 14.875 -26.266 -19.5 1 98 160 GLY B N 1
ATOM 4114 C CA . GLY B 1 160 ? 14.688 -27.344 -20.469 1 98 160 GLY B CA 1
ATOM 4115 C C . GLY B 1 160 ? 13.289 -27.938 -20.422 1 98 160 GLY B C 1
ATOM 4116 O O . GLY B 1 160 ? 13.117 -29.125 -20.688 1 98 160 GLY B O 1
ATOM 4117 N N . PHE B 1 161 ? 12.305 -27.203 -20.047 1 98.5 161 PHE B N 1
ATOM 4118 C CA . PHE B 1 161 ? 10.938 -27.688 -20.047 1 98.5 161 PHE B CA 1
ATOM 4119 C C . PHE B 1 161 ? 10.398 -27.781 -21.469 1 98.5 161 PHE B C 1
ATOM 4121 O O . PHE B 1 161 ? 10.484 -26.828 -22.25 1 98.5 161 PHE B O 1
ATOM 4128 N N . SER B 1 162 ? 9.828 -28.906 -21.781 1 97.94 162 SER B N 1
ATOM 4129 C CA . SER B 1 162 ? 9.219 -29.078 -23.094 1 97.94 162 SER B CA 1
ATOM 4130 C C . SER B 1 162 ? 7.828 -28.453 -23.141 1 97.94 162 SER B C 1
ATOM 4132 O O . SER B 1 162 ? 7.215 -28.203 -22.109 1 97.94 162 SER B O 1
ATOM 4134 N N . ARG B 1 163 ? 7.371 -28.156 -24.359 1 97.81 163 ARG B N 1
ATOM 4135 C CA . ARG B 1 163 ? 6.004 -27.688 -24.547 1 97.81 163 ARG B CA 1
ATOM 4136 C C . ARG B 1 163 ? 5.004 -28.656 -23.938 1 97.81 163 ARG B C 1
ATOM 4138 O O . ARG B 1 163 ? 4.008 -28.234 -23.344 1 97.81 163 ARG B O 1
ATOM 4145 N N . GLU B 1 164 ? 5.246 -29.891 -24.016 1 97.94 164 GLU B N 1
ATOM 4146 C CA . GLU B 1 164 ? 4.363 -30.906 -23.469 1 97.94 164 GLU B CA 1
ATOM 4147 C C . GLU B 1 164 ? 4.297 -30.828 -21.938 1 97.94 164 GLU B C 1
ATOM 4149 O O . GLU B 1 164 ? 3.223 -30.953 -21.359 1 97.94 164 GLU B O 1
ATOM 4154 N N . GLU B 1 165 ? 5.422 -30.688 -21.312 1 98.25 165 GLU B N 1
ATOM 4155 C CA . GLU B 1 165 ? 5.465 -30.547 -19.859 1 98.25 165 GLU B CA 1
ATOM 4156 C C . GLU B 1 165 ? 4.707 -29.297 -19.391 1 98.25 165 GLU B C 1
ATOM 4158 O O . GLU B 1 165 ? 3.967 -29.359 -18.406 1 98.25 165 GLU B O 1
ATOM 4163 N N . ILE B 1 166 ? 4.953 -28.25 -20.109 1 98.75 166 ILE B N 1
ATOM 4164 C CA . ILE B 1 166 ? 4.309 -26.984 -19.828 1 98.75 166 ILE B CA 1
ATOM 4165 C C . ILE B 1 166 ? 2.793 -27.125 -19.953 1 98.75 166 ILE B C 1
ATOM 4167 O O . ILE B 1 166 ? 2.049 -26.703 -19.062 1 98.75 166 ILE B O 1
ATOM 4171 N N . ASP B 1 167 ? 2.33 -27.75 -21.016 1 98.88 167 ASP B N 1
ATOM 4172 C CA . ASP B 1 167 ? 0.902 -27.953 -21.25 1 98.88 167 ASP B CA 1
ATOM 4173 C C . ASP B 1 167 ? 0.322 -28.953 -20.266 1 98.88 167 ASP B C 1
ATOM 4175 O O . ASP B 1 167 ? -0.839 -28.844 -19.859 1 98.88 167 ASP B O 1
ATOM 4179 N N . ALA B 1 168 ? 1.107 -29.938 -19.891 1 98.81 168 ALA B N 1
ATOM 4180 C CA . ALA B 1 168 ? 0.637 -30.953 -18.938 1 98.81 168 ALA B CA 1
ATOM 4181 C C . ALA B 1 168 ? 0.286 -30.312 -17.594 1 98.81 168 ALA B C 1
ATOM 4183 O O . ALA B 1 168 ? -0.68 -30.719 -16.953 1 98.81 168 ALA B O 1
ATOM 4184 N N . LEU B 1 169 ? 1.108 -29.406 -17.172 1 98.81 169 LEU B N 1
ATOM 4185 C CA . LEU B 1 169 ? 0.794 -28.688 -15.938 1 98.81 169 LEU B CA 1
ATOM 4186 C C . LEU B 1 169 ? -0.522 -27.938 -16.062 1 98.81 169 LEU B C 1
ATOM 4188 O O . LEU B 1 169 ? -1.331 -27.922 -15.141 1 98.81 169 LEU B O 1
ATOM 4192 N N . ALA B 1 170 ? -0.727 -27.281 -17.188 1 98.88 170 ALA B N 1
ATOM 4193 C CA . ALA B 1 170 ? -1.964 -26.547 -17.422 1 98.88 170 ALA B CA 1
ATOM 4194 C C . ALA B 1 170 ? -3.172 -27.484 -17.406 1 98.88 170 ALA B C 1
ATOM 4196 O O . ALA B 1 170 ? -4.219 -27.141 -16.844 1 98.88 170 ALA B O 1
ATOM 4197 N N . LEU B 1 171 ? -3.02 -28.609 -18.062 1 98.88 171 LEU B N 1
ATOM 4198 C CA . LEU B 1 171 ? -4.098 -29.594 -18.047 1 98.88 171 LEU B CA 1
ATOM 4199 C C . LEU B 1 171 ? -4.41 -30.031 -16.625 1 98.88 171 LEU B C 1
ATOM 4201 O O . LEU B 1 171 ? -5.582 -30.141 -16.25 1 98.88 171 LEU B O 1
ATOM 4205 N N . ARG B 1 172 ? -3.398 -30.328 -15.875 1 98.75 172 ARG B N 1
ATOM 4206 C CA . ARG B 1 172 ? -3.588 -30.734 -14.484 1 98.75 172 ARG B CA 1
ATOM 4207 C C . ARG B 1 172 ? -4.348 -29.672 -13.711 1 98.75 172 ARG B C 1
ATOM 4209 O O . ARG B 1 172 ? -5.234 -29.984 -12.914 1 98.75 172 ARG B O 1
ATOM 4216 N N . SER B 1 173 ? -3.975 -28.406 -13.891 1 98.88 173 SER B N 1
ATOM 4217 C CA . SER B 1 173 ? -4.676 -27.297 -13.242 1 98.88 173 SER B CA 1
ATOM 4218 C C . SER B 1 173 ? -6.16 -27.312 -13.586 1 98.88 173 SER B C 1
ATOM 4220 O O . SER B 1 173 ? -7.008 -27.141 -12.703 1 98.88 173 SER B O 1
ATOM 4222 N N . GLN B 1 174 ? -6.449 -27.516 -14.844 1 98.81 174 GLN B N 1
ATOM 4223 C CA . GLN B 1 174 ? -7.828 -27.547 -15.312 1 98.81 174 GLN B CA 1
ATOM 4224 C C . GLN B 1 174 ? -8.594 -28.719 -14.711 1 98.81 174 GLN B C 1
ATOM 4226 O O . GLN B 1 174 ? -9.719 -28.562 -14.242 1 98.81 174 GLN B O 1
ATOM 4231 N N . LEU B 1 175 ? -8 -29.844 -14.711 1 98.62 175 LEU B N 1
ATOM 4232 C CA . LEU B 1 175 ? -8.648 -31.047 -14.188 1 98.62 175 LEU B CA 1
ATOM 4233 C C . LEU B 1 175 ? -8.875 -30.922 -12.68 1 98.62 175 LEU B C 1
ATOM 4235 O O . LEU B 1 175 ? -9.945 -31.281 -12.18 1 98.62 175 LEU B O 1
ATOM 4239 N N . ASN B 1 176 ? -7.871 -30.469 -11.969 1 98.81 176 ASN B N 1
ATOM 4240 C CA . ASN B 1 176 ? -8.016 -30.281 -10.531 1 98.81 176 ASN B CA 1
ATOM 4241 C C . ASN B 1 176 ? -9.109 -29.266 -10.211 1 98.81 176 ASN B C 1
ATOM 4243 O O . ASN B 1 176 ? -9.891 -29.469 -9.281 1 98.81 176 ASN B O 1
ATOM 4247 N N . ALA B 1 177 ? -9.172 -28.156 -10.953 1 98.75 177 ALA B N 1
ATOM 4248 C CA . ALA B 1 177 ? -10.211 -27.141 -10.75 1 98.75 177 ALA B CA 1
ATOM 4249 C C . ALA B 1 177 ? -11.602 -27.719 -11.016 1 98.75 177 ALA B C 1
ATOM 4251 O O . ALA B 1 177 ? -12.539 -27.453 -10.258 1 98.75 177 ALA B O 1
ATOM 4252 N N . ALA B 1 178 ? -11.703 -28.453 -12.094 1 98.19 178 ALA B N 1
ATOM 4253 C CA . ALA B 1 178 ? -12.977 -29.078 -12.43 1 98.19 178 ALA B CA 1
ATOM 4254 C C . ALA B 1 178 ? -13.453 -30 -11.305 1 98.19 178 ALA B C 1
ATOM 4256 O O . ALA B 1 178 ? -14.625 -29.969 -10.93 1 98.19 178 ALA B O 1
ATOM 4257 N N . ARG B 1 179 ? -12.609 -30.812 -10.82 1 98.19 179 ARG B N 1
ATOM 4258 C CA . ARG B 1 179 ? -12.93 -31.703 -9.719 1 98.19 179 ARG B CA 1
ATOM 4259 C C . ARG B 1 179 ? -13.328 -30.922 -8.477 1 98.19 179 ARG B C 1
ATOM 4261 O O . ARG B 1 179 ? -14.297 -31.281 -7.801 1 98.19 179 ARG B O 1
ATOM 4268 N N . ALA B 1 180 ? -12.539 -29.922 -8.109 1 98.5 180 ALA B N 1
ATOM 4269 C CA . ALA B 1 180 ? -12.82 -29.109 -6.93 1 98.5 180 ALA B CA 1
ATOM 4270 C C . ALA B 1 180 ? -14.211 -28.484 -7.016 1 98.5 180 ALA B C 1
ATOM 4272 O O . ALA B 1 180 ? -14.938 -28.438 -6.016 1 98.5 180 ALA B O 1
ATOM 4273 N N . ILE B 1 181 ? -14.531 -27.969 -8.148 1 97.56 181 ILE B N 1
ATOM 4274 C CA . ILE B 1 181 ? -15.828 -27.344 -8.367 1 97.56 181 ILE B CA 1
ATOM 4275 C C . ILE B 1 181 ? -16.938 -28.391 -8.258 1 97.56 181 ILE B C 1
ATOM 4277 O O . ILE B 1 181 ? -17.938 -28.172 -7.582 1 97.56 181 ILE B O 1
ATOM 4281 N N . GLU B 1 182 ? -16.734 -29.484 -8.914 1 97.12 182 GLU B N 1
ATOM 4282 C CA . GLU B 1 182 ? -17.703 -30.578 -8.891 1 97.12 182 GLU B CA 1
ATOM 4283 C C . GLU B 1 182 ? -17.953 -31.062 -7.461 1 97.12 182 GLU B C 1
ATOM 4285 O O . GLU B 1 182 ? -19.094 -31.406 -7.105 1 97.12 182 GLU B O 1
ATOM 4290 N N . GLU B 1 183 ? -16.938 -31.094 -6.711 1 98 183 GLU B N 1
ATOM 4291 C CA . GLU B 1 183 ? -17.016 -31.594 -5.348 1 98 183 GLU B CA 1
ATOM 4292 C C . GLU B 1 183 ? -17.328 -30.469 -4.359 1 98 183 GLU B C 1
ATOM 4294 O O . GLU B 1 183 ? -17.297 -30.672 -3.145 1 98 183 GLU B O 1
ATOM 4299 N N . HIS B 1 184 ? -17.547 -29.281 -4.762 1 97.56 184 HIS B N 1
ATOM 4300 C CA . HIS B 1 184 ? -17.938 -28.109 -3.975 1 97.56 184 HIS B CA 1
ATOM 4301 C C . HIS B 1 184 ? -16.875 -27.766 -2.939 1 97.56 184 HIS B C 1
ATOM 4303 O O . HIS B 1 184 ? -17.203 -27.422 -1.801 1 97.56 184 HIS B O 1
ATOM 4309 N N . ARG B 1 185 ? -15.633 -27.859 -3.344 1 98.12 185 ARG B N 1
ATOM 4310 C CA . ARG B 1 185 ? -14.523 -27.656 -2.414 1 98.12 185 ARG B CA 1
ATOM 4311 C C . ARG B 1 185 ? -14.352 -26.172 -2.082 1 98.12 185 ARG B C 1
ATOM 4313 O O . ARG B 1 185 ? -13.68 -25.828 -1.107 1 98.12 185 ARG B O 1
ATOM 4320 N N . PHE B 1 186 ? -14.953 -25.281 -2.879 1 97.56 186 PHE B N 1
ATOM 4321 C CA . PHE B 1 186 ? -14.828 -23.844 -2.664 1 97.56 186 PHE B CA 1
ATOM 4322 C C . PHE B 1 186 ? -16.062 -23.281 -1.97 1 97.56 186 PHE B C 1
ATOM 4324 O O . PHE B 1 186 ? -16.125 -22.094 -1.674 1 97.56 186 PHE B O 1
ATOM 4331 N N . ALA B 1 187 ? -17.016 -24.047 -1.616 1 96.5 187 ALA B N 1
ATOM 4332 C CA . ALA B 1 187 ? -18.344 -23.625 -1.215 1 96.5 187 ALA B CA 1
ATOM 4333 C C . ALA B 1 187 ? -18.297 -22.797 0.067 1 96.5 187 ALA B C 1
ATOM 4335 O O . ALA B 1 187 ? -19.109 -21.875 0.25 1 96.5 187 ALA B O 1
ATOM 4336 N N . ARG B 1 188 ? -17.422 -23.094 0.894 1 95.94 188 ARG B N 1
ATOM 4337 C CA . ARG B 1 188 ? -17.344 -22.391 2.166 1 95.94 188 ARG B CA 1
ATOM 4338 C C . ARG B 1 188 ? -16.922 -20.938 1.961 1 95.94 188 ARG B C 1
ATOM 4340 O O . ARG B 1 188 ? -17.406 -20.031 2.648 1 95.94 188 ARG B O 1
ATOM 4347 N N . SER B 1 189 ? -16.062 -20.688 1.014 1 97.44 189 SER B N 1
ATOM 4348 C CA . SER B 1 189 ? -15.391 -19.391 0.916 1 97.44 189 SER B CA 1
ATOM 4349 C C . SER B 1 189 ? -16.031 -18.516 -0.152 1 97.44 189 SER B C 1
ATOM 4351 O O . SER B 1 189 ? -16.031 -17.281 -0.04 1 97.44 189 SER B O 1
ATOM 4353 N N . ILE B 1 190 ? -16.594 -19.047 -1.181 1 98.56 190 ILE B N 1
ATOM 4354 C CA . ILE B 1 190 ? -17.094 -18.266 -2.305 1 98.56 190 ILE B CA 1
ATOM 4355 C C . ILE B 1 190 ? -18.406 -17.594 -1.916 1 98.56 190 ILE B C 1
ATOM 4357 O O . ILE B 1 190 ? -19.312 -18.234 -1.369 1 98.56 190 ILE B O 1
ATOM 4361 N N . ILE B 1 191 ? -18.469 -16.328 -2.176 1 98.69 191 ILE B N 1
ATOM 4362 C CA . ILE B 1 191 ? -19.719 -15.594 -2 1 98.69 191 ILE B CA 1
ATOM 4363 C C . ILE B 1 191 ? -20.266 -15.172 -3.363 1 98.69 191 ILE B C 1
ATOM 4365 O O . ILE B 1 191 ? -19.516 -14.727 -4.234 1 98.69 191 ILE B O 1
ATOM 4369 N N . PRO B 1 192 ? -21.547 -15.398 -3.59 1 98.62 192 PRO B N 1
ATOM 4370 C CA . PRO B 1 192 ? -22.109 -14.883 -4.844 1 98.62 192 PRO B CA 1
ATOM 4371 C C . PRO B 1 192 ? -21.984 -13.367 -4.965 1 98.62 192 PRO B C 1
ATOM 4373 O O . PRO B 1 192 ? -22.141 -12.648 -3.973 1 98.62 192 PRO B O 1
ATOM 4376 N N . VAL B 1 193 ? -21.734 -12.883 -6.129 1 98.88 193 VAL B N 1
ATOM 4377 C CA . VAL B 1 193 ? -21.656 -11.445 -6.379 1 98.88 193 VAL B CA 1
ATOM 4378 C C . VAL B 1 193 ? -22.984 -10.938 -6.902 1 98.88 193 VAL B C 1
ATOM 4380 O O . VAL B 1 193 ? -23.562 -11.508 -7.828 1 98.88 193 VAL B O 1
ATOM 4383 N N . VAL B 1 194 ? -23.406 -9.875 -6.305 1 98.56 194 VAL B N 1
ATOM 4384 C CA . VAL B 1 194 ? -24.719 -9.312 -6.621 1 98.56 194 VAL B CA 1
ATOM 4385 C C . VAL B 1 194 ? -24.547 -7.93 -7.246 1 98.56 194 VAL B C 1
ATOM 4387 O O . VAL B 1 194 ? -23.688 -7.152 -6.824 1 98.56 194 VAL B O 1
ATOM 4390 N N . ASP B 1 195 ? -25.297 -7.703 -8.305 1 97.38 195 ASP B N 1
ATOM 4391 C CA . ASP B 1 195 ? -25.359 -6.348 -8.836 1 97.38 195 ASP B CA 1
ATOM 4392 C C . ASP B 1 195 ? -25.953 -5.383 -7.805 1 97.38 195 ASP B C 1
ATOM 4394 O O . ASP B 1 195 ? -27.094 -5.551 -7.363 1 97.38 195 ASP B O 1
ATOM 4398 N N . PRO B 1 196 ? -25.234 -4.371 -7.5 1 94.5 196 PRO B N 1
ATOM 4399 C CA . PRO B 1 196 ? -25.688 -3.539 -6.387 1 94.5 196 PRO B CA 1
ATOM 4400 C C . PRO B 1 196 ? -26.906 -2.693 -6.742 1 94.5 196 PRO B C 1
ATOM 4402 O O . PRO B 1 196 ? -27.609 -2.201 -5.852 1 94.5 196 PRO B O 1
ATOM 4405 N N . VAL B 1 197 ? -27.203 -2.494 -7.992 1 92.94 197 VAL B N 1
ATOM 4406 C CA . VAL B 1 197 ? -28.328 -1.682 -8.43 1 92.94 197 VAL B CA 1
ATOM 4407 C C . VAL B 1 197 ? -29.547 -2.57 -8.641 1 92.94 197 VAL B C 1
ATOM 4409 O O . VAL B 1 197 ? -30.625 -2.32 -8.078 1 92.94 197 VAL B O 1
ATOM 4412 N N . ARG B 1 198 ? -29.422 -3.779 -9.344 1 94.62 198 ARG B N 1
ATOM 4413 C CA . ARG B 1 198 ? -30.531 -4.641 -9.734 1 94.62 198 ARG B CA 1
ATOM 4414 C C . ARG B 1 198 ? -30.828 -5.672 -8.656 1 94.62 198 ARG B C 1
ATOM 4416 O O . ARG B 1 198 ? -31.922 -6.25 -8.625 1 94.62 198 ARG B O 1
ATOM 4423 N N . GLY B 1 199 ? -29.828 -6 -7.797 1 95.81 199 GLY B N 1
ATOM 4424 C CA . GLY B 1 199 ? -30.031 -6.949 -6.711 1 95.81 199 GLY B CA 1
ATOM 4425 C C . GLY B 1 199 ? -29.984 -8.398 -7.168 1 95.81 199 GLY B C 1
ATOM 4426 O O . GLY B 1 199 ? -30.328 -9.297 -6.406 1 95.81 199 GLY B O 1
ATOM 4427 N N . VAL B 1 200 ? -29.5 -8.633 -8.359 1 97.75 200 VAL B N 1
ATOM 4428 C CA . VAL B 1 200 ? -29.484 -9.984 -8.906 1 97.75 200 VAL B CA 1
ATOM 4429 C C . VAL B 1 200 ? -28.062 -10.555 -8.82 1 97.75 200 VAL B C 1
ATOM 4431 O O . VAL B 1 200 ? -27.094 -9.82 -8.945 1 97.75 200 VAL B O 1
ATOM 4434 N N . VAL B 1 201 ? -28.016 -11.859 -8.633 1 98.38 201 VAL B N 1
ATOM 4435 C CA . VAL B 1 201 ? -26.719 -12.539 -8.641 1 98.38 201 VAL B CA 1
ATOM 4436 C C . VAL B 1 201 ? -26.156 -12.555 -10.062 1 98.38 201 VAL B C 1
ATOM 4438 O O . VAL B 1 201 ? -26.812 -13.008 -11 1 98.38 201 VAL B O 1
ATOM 4441 N N . VAL B 1 202 ? -24.922 -12.07 -10.25 1 97.88 202 VAL B N 1
ATOM 4442 C CA . VAL B 1 202 ? -24.344 -12.008 -11.586 1 97.88 202 VAL B CA 1
ATOM 4443 C C . VAL B 1 202 ? -23.328 -13.141 -11.773 1 97.88 202 VAL B C 1
ATOM 4445 O O . VAL B 1 202 ? -23.047 -13.539 -12.906 1 97.88 202 VAL B O 1
ATOM 4448 N N . LEU B 1 203 ? -22.75 -13.633 -10.688 1 98.5 203 LEU B N 1
ATOM 4449 C CA . LEU B 1 203 ? -21.797 -14.742 -10.742 1 98.5 203 LEU B CA 1
ATOM 4450 C C . LEU B 1 203 ? -21.719 -15.453 -9.391 1 98.5 203 LEU B C 1
ATOM 4452 O O . LEU B 1 203 ? -21.625 -14.797 -8.352 1 98.5 203 LEU B O 1
ATOM 4456 N N . ASP B 1 204 ? -21.75 -16.781 -9.398 1 98.12 204 ASP B N 1
ATOM 4457 C CA . ASP B 1 204 ? -21.719 -17.5 -8.125 1 98.12 204 ASP B CA 1
ATOM 4458 C C . ASP B 1 204 ? -20.719 -18.656 -8.172 1 98.12 204 ASP B C 1
ATOM 4460 O O . ASP B 1 204 ? -20.625 -19.438 -7.23 1 98.12 204 ASP B O 1
ATOM 4464 N N . ARG B 1 205 ? -20.047 -18.812 -9.266 1 97.19 205 ARG B N 1
ATOM 4465 C CA . ARG B 1 205 ? -18.984 -19.797 -9.43 1 97.19 205 ARG B CA 1
ATOM 4466 C C . ARG B 1 205 ? -17.906 -19.281 -10.367 1 97.19 205 ARG B C 1
ATOM 4468 O O . ARG B 1 205 ? -18.156 -18.406 -11.188 1 97.19 205 ARG B O 1
ATOM 4475 N N . ASP B 1 206 ? -16.672 -19.75 -10.227 1 98.25 206 ASP B N 1
ATOM 4476 C CA . ASP B 1 206 ? -15.578 -19.312 -11.078 1 98.25 206 ASP B CA 1
ATOM 4477 C C . ASP B 1 206 ? -15.914 -19.516 -12.555 1 98.25 206 ASP B C 1
ATOM 4479 O O . ASP B 1 206 ? -16.438 -20.562 -12.945 1 98.25 206 ASP B O 1
ATOM 4483 N N . GLU B 1 207 ? -15.57 -18.562 -13.328 1 97.81 207 GLU B N 1
ATOM 4484 C CA . GLU B 1 207 ? -16.094 -18.469 -14.688 1 97.81 207 GLU B CA 1
ATOM 4485 C C . GLU B 1 207 ? -15.141 -19.125 -15.688 1 97.81 207 GLU B C 1
ATOM 4487 O O . GLU B 1 207 ? -15.57 -19.625 -16.719 1 97.81 207 GLU B O 1
ATOM 4492 N N . SER B 1 208 ? -13.906 -19.25 -15.375 1 95.75 208 SER B N 1
ATOM 4493 C CA . SER B 1 208 ? -12.875 -19.469 -16.391 1 95.75 208 SER B CA 1
ATOM 4494 C C . SER B 1 208 ? -12.586 -20.953 -16.578 1 95.75 208 SER B C 1
ATOM 4496 O O . SER B 1 208 ? -12.008 -21.344 -17.594 1 95.75 208 SER B O 1
ATOM 4498 N N . PRO B 1 209 ? -12.906 -21.828 -15.594 1 97.56 209 PRO B N 1
ATOM 4499 C CA . PRO B 1 209 ? -12.539 -23.25 -15.75 1 97.56 209 PRO B CA 1
ATOM 4500 C C . PRO B 1 209 ? -13.109 -23.859 -17.031 1 97.56 209 PRO B C 1
ATOM 4502 O O . PRO B 1 209 ? -14.234 -23.562 -17.406 1 97.56 209 PRO B O 1
ATOM 4505 N N . ARG B 1 210 ? -12.266 -24.688 -17.641 1 97.12 210 ARG B N 1
ATOM 4506 C CA . ARG B 1 210 ? -12.609 -25.453 -18.828 1 97.12 210 ARG B CA 1
ATOM 4507 C C . ARG B 1 210 ? -12.398 -26.953 -18.609 1 97.12 210 ARG B C 1
ATOM 4509 O O . ARG B 1 210 ? -11.391 -27.516 -19.047 1 97.12 210 ARG B O 1
ATOM 4516 N N . PRO B 1 211 ? -13.391 -27.656 -18.172 1 96.62 211 PRO B N 1
ATOM 4517 C CA . PRO B 1 211 ? -13.234 -29.047 -17.781 1 96.62 211 PRO B CA 1
ATOM 4518 C C . PRO B 1 211 ? -12.938 -29.953 -18.984 1 96.62 211 PRO B C 1
ATOM 4520 O O . PRO B 1 211 ? -12.461 -31.078 -18.812 1 96.62 211 PRO B O 1
ATOM 4523 N N . ASP B 1 212 ? -13.172 -29.469 -20.219 1 97.31 212 ASP B N 1
ATOM 4524 C CA . ASP B 1 212 ? -12.992 -30.297 -21.406 1 97.31 212 ASP B CA 1
ATOM 4525 C C . ASP B 1 212 ? -11.609 -30.094 -22.016 1 97.31 212 ASP B C 1
ATOM 4527 O O . ASP B 1 212 ? -11.32 -30.594 -23.109 1 97.31 212 ASP B O 1
ATOM 4531 N N . THR B 1 213 ? -10.781 -29.438 -21.328 1 98.19 213 THR B N 1
ATOM 4532 C CA . THR B 1 213 ? -9.43 -29.188 -21.828 1 98.19 213 THR B CA 1
ATOM 4533 C C . THR B 1 213 ? -8.695 -30.5 -22.094 1 98.19 213 THR B C 1
ATOM 4535 O O . THR B 1 213 ? -8.812 -31.453 -21.312 1 98.19 213 THR B O 1
ATOM 4538 N N . THR B 1 214 ? -7.973 -30.531 -23.25 1 98.19 214 THR B N 1
ATOM 4539 C CA . THR B 1 214 ? -7.148 -31.688 -23.594 1 98.19 214 THR B CA 1
ATOM 4540 C C . THR B 1 214 ? -5.73 -31.25 -23.953 1 98.19 214 THR B C 1
ATOM 4542 O O . THR B 1 214 ? -5.5 -30.078 -24.266 1 98.19 214 THR B O 1
ATOM 4545 N N . LEU B 1 215 ? -4.848 -32.219 -23.859 1 98.19 215 LEU B N 1
ATOM 4546 C CA . LEU B 1 215 ? -3.48 -31.922 -24.266 1 98.19 215 LEU B CA 1
ATOM 4547 C C . LEU B 1 215 ? -3.426 -31.5 -25.734 1 98.19 215 LEU B C 1
ATOM 4549 O O . LEU B 1 215 ? -2.648 -30.625 -26.094 1 98.19 215 LEU B O 1
ATOM 4553 N N . ALA B 1 216 ? -4.18 -32.188 -26.578 1 98.19 216 ALA B N 1
ATOM 4554 C CA . ALA B 1 216 ? -4.227 -31.859 -28 1 98.19 216 ALA B CA 1
ATOM 4555 C C . ALA B 1 216 ? -4.711 -30.422 -28.203 1 98.19 216 ALA B C 1
ATOM 4557 O O . ALA B 1 216 ? -4.16 -29.688 -29.031 1 98.19 216 ALA B O 1
ATOM 4558 N N . GLY B 1 217 ? -5.77 -30.062 -27.547 1 98.25 217 GLY B N 1
ATOM 4559 C CA . GLY B 1 217 ? -6.27 -28.703 -27.609 1 98.25 217 GLY B CA 1
ATOM 4560 C C . GLY B 1 217 ? -5.25 -27.672 -27.172 1 98.25 217 GLY B C 1
ATOM 4561 O O . GLY B 1 217 ? -5.113 -26.625 -27.812 1 98.25 217 GLY B O 1
ATOM 4562 N N . LEU B 1 218 ? -4.598 -27.922 -26.062 1 98.62 218 LEU B N 1
ATOM 4563 C CA . LEU B 1 218 ? -3.557 -27.016 -25.562 1 98.62 218 LEU B CA 1
ATOM 4564 C C . LEU B 1 218 ? -2.412 -26.922 -26.562 1 98.62 218 LEU B C 1
ATOM 4566 O O . LEU B 1 218 ? -1.889 -25.828 -26.812 1 98.62 218 LEU B O 1
ATOM 4570 N N . GLY B 1 219 ? -2.002 -28.031 -27.109 1 98.12 219 GLY B N 1
ATOM 4571 C CA . GLY B 1 219 ? -0.897 -28.078 -28.062 1 98.12 219 GLY B CA 1
ATOM 4572 C C . GLY B 1 219 ? -1.158 -27.281 -29.328 1 98.12 219 GLY B C 1
ATOM 4573 O O . GLY B 1 219 ? -0.219 -26.875 -30 1 98.12 219 GLY B O 1
ATOM 4574 N N . ALA B 1 220 ? -2.393 -27.047 -29.656 1 98.12 220 ALA B N 1
ATOM 4575 C CA . ALA B 1 220 ? -2.775 -26.359 -30.875 1 98.12 220 ALA B CA 1
ATOM 4576 C C . ALA B 1 220 ? -2.719 -24.844 -30.703 1 98.12 220 ALA B C 1
ATOM 4578 O O . ALA B 1 220 ? -2.752 -24.094 -31.688 1 98.12 220 ALA B O 1
ATOM 4579 N N . LEU B 1 221 ? -2.555 -24.359 -29.547 1 98.25 221 LEU B N 1
ATOM 4580 C CA . LEU B 1 221 ? -2.561 -22.938 -29.281 1 98.25 221 LEU B CA 1
ATOM 4581 C C . LEU B 1 221 ? -1.228 -22.297 -29.672 1 98.25 221 LEU B C 1
ATOM 4583 O O . LEU B 1 221 ? -0.168 -22.891 -29.438 1 98.25 221 LEU B O 1
ATOM 4587 N N . PRO B 1 222 ? -1.264 -21.141 -30.266 1 98.12 222 PRO B N 1
ATOM 4588 C CA . PRO B 1 222 ? -0.023 -20.453 -30.641 1 98.12 222 PRO B CA 1
ATOM 4589 C C . PRO B 1 222 ? 0.679 -19.812 -29.438 1 98.12 222 PRO B C 1
ATOM 4591 O O . PRO B 1 222 ? 0.029 -19.469 -28.453 1 98.12 222 PRO B O 1
ATOM 4594 N N . PRO B 1 223 ? 2.004 -19.609 -29.562 1 98.31 223 PRO B N 1
ATOM 4595 C CA . PRO B 1 223 ? 2.717 -18.891 -28.5 1 98.31 223 PRO B CA 1
ATOM 4596 C C . PRO B 1 223 ? 2.225 -17.453 -28.312 1 98.31 223 PRO B C 1
ATOM 4598 O O . PRO B 1 223 ? 2.018 -16.75 -29.297 1 98.31 223 PRO B O 1
ATOM 4601 N N . SER B 1 224 ? 2.084 -17.047 -27.094 1 98.31 224 SER B N 1
ATOM 4602 C CA . SER B 1 224 ? 1.505 -15.75 -26.781 1 98.31 224 SER B CA 1
ATOM 4603 C C . SER B 1 224 ? 2.553 -14.648 -26.859 1 98.31 224 SER B C 1
ATOM 4605 O O . SER B 1 224 ? 2.217 -13.477 -27.062 1 98.31 224 SER B O 1
ATOM 4607 N N . PHE B 1 225 ? 3.885 -14.969 -26.734 1 98.19 225 PHE B N 1
ATOM 4608 C CA . PHE B 1 225 ? 4.84 -13.906 -26.469 1 98.19 225 PHE B CA 1
ATOM 4609 C C . PHE B 1 225 ? 5.957 -13.898 -27.5 1 98.19 225 PHE B C 1
ATOM 4611 O O . PHE B 1 225 ? 6.969 -13.219 -27.328 1 98.19 225 PHE B O 1
ATOM 4618 N N . ALA B 1 226 ? 5.785 -14.68 -28.547 1 98.12 226 ALA B N 1
ATOM 4619 C CA . ALA B 1 226 ? 6.797 -14.734 -29.594 1 98.12 226 ALA B CA 1
ATOM 4620 C C . ALA B 1 226 ? 6.938 -13.391 -30.297 1 98.12 226 ALA B C 1
ATOM 4622 O O . ALA B 1 226 ? 8.047 -12.898 -30.5 1 98.12 226 ALA B O 1
ATOM 4623 N N . GLN B 1 227 ? 5.828 -12.852 -30.656 1 97.69 227 GLN B N 1
ATOM 4624 C CA . GLN B 1 227 ? 5.859 -11.555 -31.312 1 97.69 227 GLN B CA 1
ATOM 4625 C C . GLN B 1 227 ? 6.422 -10.477 -30.391 1 97.69 227 GLN B C 1
ATOM 4627 O O . GLN B 1 227 ? 7.195 -9.625 -30.828 1 97.69 227 GLN B O 1
ATOM 4632 N N . LEU B 1 228 ? 6.02 -10.531 -29.219 1 96.88 228 LEU B N 1
ATOM 4633 C CA . LEU B 1 228 ? 6.527 -9.594 -28.219 1 96.88 228 LEU B CA 1
ATOM 4634 C C . LEU B 1 228 ? 8.039 -9.727 -28.078 1 96.88 228 LEU B C 1
ATOM 4636 O O . LEU B 1 228 ? 8.75 -8.719 -28.016 1 96.88 228 LEU B O 1
ATOM 4640 N N . GLY B 1 229 ? 8.484 -10.859 -27.984 1 97.62 229 GLY B N 1
ATOM 4641 C CA . GLY B 1 229 ? 9.906 -11.125 -27.859 1 97.62 229 GLY B CA 1
ATOM 4642 C C . GLY B 1 229 ? 10.727 -10.57 -29.016 1 97.62 229 GLY B C 1
ATOM 4643 O O . GLY B 1 229 ? 11.883 -10.188 -28.828 1 97.62 229 GLY B O 1
ATOM 4644 N N . ALA B 1 230 ? 10.109 -10.461 -30.125 1 97.19 230 ALA B N 1
ATOM 4645 C CA . ALA B 1 230 ? 10.789 -10.008 -31.344 1 97.19 230 ALA B CA 1
ATOM 4646 C C . ALA B 1 230 ? 10.727 -8.484 -31.469 1 97.19 230 ALA B C 1
ATOM 4648 O O . ALA B 1 230 ? 11.352 -7.906 -32.344 1 97.19 230 ALA B O 1
ATOM 4649 N N . ALA B 1 231 ? 10.07 -7.887 -30.609 1 95.94 231 ALA B N 1
ATOM 4650 C CA . ALA B 1 231 ? 9.938 -6.434 -30.672 1 95.94 231 ALA B CA 1
ATOM 4651 C C . ALA B 1 231 ? 11.25 -5.746 -30.328 1 95.94 231 ALA B C 1
ATOM 4653 O O . ALA B 1 231 ? 11.867 -6.055 -29.297 1 95.94 231 ALA B O 1
ATOM 4654 N N . ALA B 1 232 ? 11.672 -4.797 -31.156 1 94.94 232 ALA B N 1
ATOM 4655 C CA . ALA B 1 232 ? 12.891 -4.031 -30.922 1 94.94 232 ALA B CA 1
ATOM 4656 C C . ALA B 1 232 ? 12.617 -2.805 -30.062 1 94.94 232 ALA B C 1
ATOM 4658 O O . ALA B 1 232 ? 12.023 -1.829 -30.516 1 94.94 232 ALA B O 1
ATOM 4659 N N . VAL B 1 233 ? 13.078 -2.934 -28.797 1 89.88 233 VAL B N 1
ATOM 4660 C CA . VAL B 1 233 ? 12.734 -1.839 -27.891 1 89.88 233 VAL B CA 1
ATOM 4661 C C . VAL B 1 233 ? 14 -1.331 -27.203 1 89.88 233 VAL B C 1
ATOM 4663 O O . VAL B 1 233 ? 13.984 -0.278 -26.562 1 89.88 233 VAL B O 1
ATOM 4666 N N . GLY B 1 234 ? 15.086 -1.972 -27.328 1 87.94 234 GLY B N 1
ATOM 4667 C CA . GLY B 1 234 ? 16.328 -1.575 -26.688 1 87.94 234 GLY B CA 1
ATOM 4668 C C . GLY B 1 234 ? 16.953 -0.345 -27.312 1 87.94 234 GLY B C 1
ATOM 4669 O O . GLY B 1 234 ? 16.609 0.037 -28.422 1 87.94 234 GLY B O 1
ATOM 4670 N N . PRO B 1 235 ? 17.828 0.272 -26.562 1 82.62 235 PRO B N 1
ATOM 4671 C CA . PRO B 1 235 ? 18.453 1.507 -27.047 1 82.62 235 PRO B CA 1
ATOM 4672 C C . PRO B 1 235 ? 19.234 1.303 -28.344 1 82.62 235 PRO B C 1
ATOM 4674 O O . PRO B 1 235 ? 19.375 2.238 -29.141 1 82.62 235 PRO B O 1
ATOM 4677 N N . LYS B 1 236 ? 19.797 0.135 -28.641 1 87.5 236 LYS B N 1
ATOM 4678 C CA . LYS B 1 236 ? 20.594 -0.139 -29.828 1 87.5 236 LYS B CA 1
ATOM 4679 C C . LYS B 1 236 ? 19.797 -0.985 -30.828 1 87.5 236 LYS B C 1
ATOM 4681 O O . LYS B 1 236 ? 20.375 -1.604 -31.719 1 87.5 236 LYS B O 1
ATOM 4686 N N . GLY B 1 237 ? 18.5 -1.091 -30.453 1 92 237 GLY B N 1
ATOM 4687 C CA . GLY B 1 237 ? 17.625 -1.843 -31.359 1 92 237 GLY B CA 1
ATOM 4688 C C . GLY B 1 237 ? 17.484 -3.299 -30.953 1 92 237 GLY B C 1
ATOM 4689 O O . GLY B 1 237 ? 16.953 -4.105 -31.719 1 92 237 GLY B O 1
ATOM 4690 N N . GLU B 1 238 ? 17.969 -3.654 -29.859 1 94.81 238 GLU B N 1
ATOM 4691 C CA . GLU B 1 238 ? 17.828 -5.023 -29.375 1 94.81 238 GLU B CA 1
ATOM 4692 C C . GLU B 1 238 ? 16.359 -5.383 -29.141 1 94.81 238 GLU B C 1
ATOM 4694 O O . GLU B 1 238 ? 15.578 -4.555 -28.672 1 94.81 238 GLU B O 1
ATOM 4699 N N . THR B 1 239 ? 16.078 -6.625 -29.547 1 96.62 239 THR B N 1
ATOM 4700 C CA . THR B 1 239 ? 14.742 -7.125 -29.234 1 96.62 239 THR B CA 1
ATOM 4701 C C . THR B 1 239 ? 14.625 -7.484 -27.75 1 96.62 239 THR B C 1
ATOM 4703 O O . THR B 1 239 ? 15.641 -7.598 -27.062 1 96.62 239 THR B O 1
ATOM 4706 N N . LEU B 1 240 ? 13.43 -7.633 -27.281 1 95.94 240 LEU B N 1
ATOM 4707 C CA . LEU B 1 240 ? 13.219 -8.055 -25.906 1 95.94 240 LEU B CA 1
ATOM 4708 C C . LEU B 1 240 ? 13.883 -9.398 -25.625 1 95.94 240 LEU B C 1
ATOM 4710 O O . LEU B 1 240 ? 14.453 -9.609 -24.562 1 95.94 240 LEU B O 1
ATOM 4714 N N . ASP B 1 241 ? 13.758 -10.289 -26.609 1 97.38 241 ASP B N 1
ATOM 4715 C CA . ASP B 1 241 ? 14.438 -11.578 -26.469 1 97.38 241 ASP B CA 1
ATOM 4716 C C . ASP B 1 241 ? 15.945 -11.391 -26.297 1 97.38 241 ASP B C 1
ATOM 4718 O O . ASP B 1 241 ? 16.562 -12.031 -25.453 1 97.38 241 ASP B O 1
ATOM 4722 N N . GLN B 1 242 ? 16.484 -10.555 -27.125 1 95.56 242 GLN B N 1
ATOM 4723 C CA . GLN B 1 242 ? 17.922 -10.312 -27.078 1 95.56 242 GLN B CA 1
ATOM 4724 C C . GLN B 1 242 ? 18.328 -9.695 -25.734 1 95.56 242 GLN B C 1
ATOM 4726 O O . GLN B 1 242 ? 19.359 -10.039 -25.172 1 95.56 242 GLN B O 1
ATOM 4731 N N . ILE B 1 243 ? 17.531 -8.828 -25.266 1 94.06 243 ILE B N 1
ATOM 4732 C CA . ILE B 1 243 ? 17.797 -8.172 -23.984 1 94.06 243 ILE B CA 1
ATOM 4733 C C . ILE B 1 243 ? 17.797 -9.203 -22.859 1 94.06 243 ILE B C 1
ATOM 4735 O O . ILE B 1 243 ? 18.688 -9.211 -22.016 1 94.06 243 ILE B O 1
ATOM 4739 N N . ALA B 1 244 ? 16.781 -10.023 -22.875 1 95.19 244 ALA B N 1
ATOM 4740 C CA . ALA B 1 244 ? 16.672 -11.055 -21.844 1 95.19 244 ALA B CA 1
ATOM 4741 C C . ALA B 1 244 ? 17.844 -12.031 -21.922 1 95.19 244 ALA B C 1
ATOM 4743 O O . ALA B 1 244 ? 18.422 -12.398 -20.906 1 95.19 244 ALA B O 1
ATOM 4744 N N . LEU B 1 245 ? 18.234 -12.43 -23.109 1 95.31 245 LEU B N 1
ATOM 4745 C CA . LEU B 1 245 ? 19.281 -13.422 -23.328 1 95.31 245 LEU B CA 1
ATOM 4746 C C . LEU B 1 245 ? 20.656 -12.875 -22.922 1 95.31 245 LEU B C 1
ATOM 4748 O O . LEU B 1 245 ? 21.531 -13.633 -22.516 1 95.31 245 LEU B O 1
ATOM 4752 N N . ALA B 1 246 ? 20.797 -11.617 -23.016 1 92.56 246 ALA B N 1
ATOM 4753 C CA . ALA B 1 246 ? 22.062 -10.992 -22.688 1 92.56 246 ALA B CA 1
ATOM 4754 C C . ALA B 1 246 ? 22.422 -11.219 -21.219 1 92.56 246 ALA B C 1
ATOM 4756 O O . ALA B 1 246 ? 23.594 -11.242 -20.844 1 92.56 246 ALA B O 1
ATOM 4757 N N . THR B 1 247 ? 21.438 -11.445 -20.453 1 90.62 247 THR B N 1
ATOM 4758 C CA . THR B 1 247 ? 21.672 -11.641 -19.031 1 90.62 247 THR B CA 1
ATOM 4759 C C . THR B 1 247 ? 21.844 -13.117 -18.719 1 90.62 247 THR B C 1
ATOM 4761 O O . THR B 1 247 ? 22.156 -13.484 -17.578 1 90.62 247 THR B O 1
ATOM 4764 N N . GLN B 1 248 ? 21.609 -13.969 -19.703 1 91.75 248 GLN B N 1
ATOM 4765 C CA . GLN B 1 248 ? 21.625 -15.414 -19.516 1 91.75 248 GLN B CA 1
ATOM 4766 C C . GLN B 1 248 ? 22.484 -16.094 -20.578 1 91.75 248 GLN B C 1
ATOM 4768 O O . GLN B 1 248 ? 21.938 -16.719 -21.5 1 91.75 248 GLN B O 1
ATOM 4773 N N . PRO B 1 249 ? 23.75 -16.109 -20.406 1 86.75 249 PRO B N 1
ATOM 4774 C CA . PRO B 1 249 ? 24.641 -16.594 -21.453 1 86.75 249 PRO B CA 1
ATOM 4775 C C . PRO B 1 249 ? 24.469 -18.094 -21.719 1 86.75 249 PRO B C 1
ATOM 4777 O O . PRO B 1 249 ? 24.938 -18.594 -22.75 1 86.75 249 PRO B O 1
ATOM 4780 N N . ARG B 1 250 ? 23.828 -18.797 -20.953 1 89 250 ARG B N 1
ATOM 4781 C CA . ARG B 1 250 ? 23.656 -20.234 -21.125 1 89 250 ARG B CA 1
ATOM 4782 C C . ARG B 1 250 ? 22.656 -20.562 -22.234 1 89 250 ARG B C 1
ATOM 4784 O O . ARG B 1 250 ? 22.609 -21.688 -22.719 1 89 250 ARG B O 1
ATOM 4791 N N . ALA B 1 251 ? 21.859 -19.609 -22.594 1 90.5 251 ALA B N 1
ATOM 4792 C CA . ALA B 1 251 ? 20.828 -19.828 -23.609 1 90.5 251 ALA B CA 1
ATOM 4793 C C . ALA B 1 251 ? 21.141 -19 -24.875 1 90.5 251 ALA B C 1
ATOM 4795 O O . ALA B 1 251 ? 21.516 -17.828 -24.781 1 90.5 251 ALA B O 1
ATOM 4796 N N . ASP B 1 252 ? 20.969 -19.625 -26.062 1 92.69 252 ASP B N 1
ATOM 4797 C CA . ASP B 1 252 ? 21.25 -18.938 -27.312 1 92.69 252 ASP B CA 1
ATOM 4798 C C . ASP B 1 252 ? 19.969 -18.328 -27.906 1 92.69 252 ASP B C 1
ATOM 4800 O O . ASP B 1 252 ? 20.047 -17.375 -28.688 1 92.69 252 ASP B O 1
ATOM 4804 N N . ALA B 1 253 ? 18.906 -18.984 -27.578 1 96.31 253 ALA B N 1
ATOM 4805 C CA . ALA B 1 253 ? 17.609 -18.5 -28.031 1 96.31 253 ALA B CA 1
ATOM 4806 C C . ALA B 1 253 ? 16.516 -18.797 -27.016 1 96.31 253 ALA B C 1
ATOM 4808 O O . ALA B 1 253 ? 16.656 -19.703 -26.188 1 96.31 253 ALA B O 1
ATOM 4809 N N . ILE B 1 254 ? 15.484 -17.984 -27.109 1 97.88 254 ILE B N 1
ATOM 4810 C CA . ILE B 1 254 ? 14.344 -18.234 -26.234 1 97.88 254 ILE B CA 1
ATOM 4811 C C . ILE B 1 254 ? 13.305 -19.062 -26.984 1 97.88 254 ILE B C 1
ATOM 4813 O O . ILE B 1 254 ? 12.867 -18.703 -28.078 1 97.88 254 ILE B O 1
ATOM 4817 N N . ARG B 1 255 ? 12.93 -20.203 -26.391 1 97.75 255 ARG B N 1
ATOM 4818 C CA . ARG B 1 255 ? 11.812 -21 -26.891 1 97.75 255 ARG B CA 1
ATOM 4819 C C . ARG B 1 255 ? 10.492 -20.5 -26.312 1 97.75 255 ARG B C 1
ATOM 4821 O O . ARG B 1 255 ? 10.266 -20.594 -25.109 1 97.75 255 ARG B O 1
ATOM 4828 N N . HIS B 1 256 ? 9.625 -20 -27.156 1 98.38 256 HIS B N 1
ATOM 4829 C CA . HIS B 1 256 ? 8.352 -19.469 -26.703 1 98.38 256 HIS B CA 1
ATOM 4830 C C . HIS B 1 256 ? 7.301 -20.562 -26.578 1 98.38 256 HIS B C 1
ATOM 4832 O O . HIS B 1 256 ? 6.629 -20.891 -27.562 1 98.38 256 HIS B O 1
ATOM 4838 N N . VAL B 1 257 ? 7.098 -21 -25.359 1 98.62 257 VAL B N 1
ATOM 4839 C CA . VAL B 1 257 ? 6.266 -22.188 -25.156 1 98.62 257 VAL B CA 1
ATOM 4840 C C . VAL B 1 257 ? 4.988 -21.781 -24.406 1 98.62 257 VAL B C 1
ATOM 4842 O O . VAL B 1 257 ? 4.055 -22.594 -24.297 1 98.62 257 VAL B O 1
ATOM 4845 N N . HIS B 1 258 ? 4.91 -20.547 -23.953 1 98.88 258 HIS B N 1
ATOM 4846 C CA . HIS B 1 258 ? 3.725 -20.156 -23.203 1 98.88 258 HIS B CA 1
ATOM 4847 C C . HIS B 1 258 ? 2.633 -19.641 -24.125 1 98.88 258 HIS B C 1
ATOM 4849 O O . HIS B 1 258 ? 2.92 -18.906 -25.078 1 98.88 258 HIS B O 1
ATOM 4855 N N . THR B 1 259 ? 1.461 -20.078 -23.906 1 98.75 259 THR B N 1
ATOM 4856 C CA . THR B 1 259 ? 0.251 -19.75 -24.656 1 98.75 259 THR B CA 1
ATOM 4857 C C . THR B 1 259 ? -0.852 -19.281 -23.719 1 98.75 259 THR B C 1
ATOM 4859 O O . THR B 1 259 ? -0.665 -19.25 -22.5 1 98.75 259 THR B O 1
ATOM 4862 N N . ALA B 1 260 ? -1.984 -18.969 -24.312 1 97.69 260 ALA B N 1
ATOM 4863 C CA . ALA B 1 260 ? -3.141 -18.578 -23.516 1 97.69 260 ALA B CA 1
ATOM 4864 C C . ALA B 1 260 ? -3.629 -19.75 -22.656 1 97.69 260 ALA B C 1
ATOM 4866 O O . ALA B 1 260 ? -4.32 -19.547 -21.656 1 97.69 260 ALA B O 1
ATOM 4867 N N . GLY B 1 261 ? -3.246 -20.953 -22.984 1 98.44 261 GLY B N 1
ATOM 4868 C CA . GLY B 1 261 ? -3.75 -22.141 -22.297 1 98.44 261 GLY B CA 1
ATOM 4869 C C . GLY B 1 261 ? -2.875 -22.562 -21.125 1 98.44 261 GLY B C 1
ATOM 4870 O O . GLY B 1 261 ?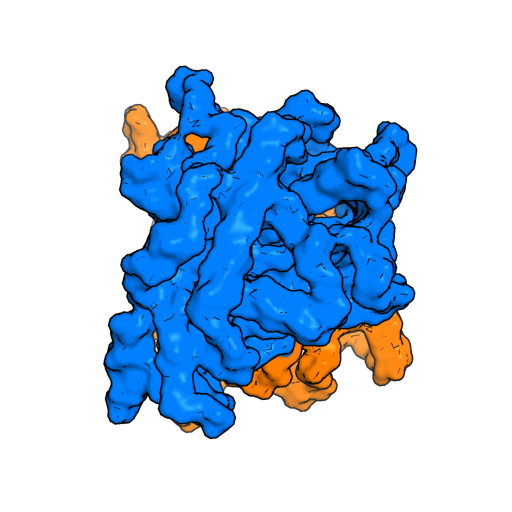 -3.299 -23.375 -20.297 1 98.44 261 GLY B O 1
ATOM 4871 N N . ASN B 1 262 ? -1.632 -22.109 -21.125 1 98.81 262 ASN B N 1
ATOM 4872 C CA . ASN B 1 262 ? -0.717 -22.516 -20.078 1 98.81 262 ASN B CA 1
ATOM 4873 C C . ASN B 1 262 ? -0.15 -21.312 -19.328 1 98.81 262 ASN B C 1
ATOM 4875 O O . ASN B 1 262 ? 0.952 -21.375 -18.781 1 98.81 262 ASN B O 1
ATOM 4879 N N . SER B 1 263 ? -0.851 -20.172 -19.422 1 98.62 263 SER B N 1
ATOM 4880 C CA . SER B 1 263 ? -0.667 -18.938 -18.672 1 98.62 263 SER B CA 1
ATOM 4881 C C . SER B 1 263 ? -1.952 -18.516 -17.953 1 98.62 263 SER B C 1
ATOM 4883 O O . SER B 1 263 ? -3.051 -18.859 -18.406 1 98.62 263 SER B O 1
ATOM 4885 N N . SER B 1 264 ? -1.727 -17.875 -16.812 1 98.19 264 SER B N 1
ATOM 4886 C CA . SER B 1 264 ? -2.92 -17.453 -16.094 1 98.19 264 SER B CA 1
ATOM 4887 C C . SER B 1 264 ? -3.768 -16.5 -16.922 1 98.19 264 SER B C 1
ATOM 4889 O O . SER B 1 264 ? -3.232 -15.695 -17.688 1 98.19 264 SER B O 1
ATOM 4891 N N . GLY B 1 265 ? -5.023 -16.594 -16.812 1 96.06 265 GLY B N 1
ATOM 4892 C CA . GLY B 1 265 ? -5.934 -15.68 -17.484 1 96.06 265 GLY B CA 1
ATOM 4893 C C . GLY B 1 265 ? -6.164 -14.391 -16.719 1 96.06 265 GLY B C 1
ATOM 4894 O O . GLY B 1 265 ? -6.043 -14.359 -15.5 1 96.06 265 GLY B O 1
ATOM 4895 N N . LEU B 1 266 ? -6.527 -13.352 -17.469 1 97.06 266 LEU B N 1
ATOM 4896 C CA . LEU B 1 266 ? -6.992 -12.125 -16.828 1 97.06 266 LEU B CA 1
ATOM 4897 C C . LEU B 1 266 ? -8.312 -12.359 -16.094 1 97.06 266 LEU B C 1
ATOM 4899 O O . LEU B 1 266 ? -9.188 -13.062 -16.594 1 97.06 266 LEU B O 1
ATOM 4903 N N . ALA B 1 267 ? -8.391 -11.789 -14.922 1 98.56 267 ALA B N 1
ATOM 4904 C CA . ALA B 1 267 ? -9.586 -12.086 -14.133 1 98.56 267 ALA B CA 1
ATOM 4905 C C . ALA B 1 267 ? -9.984 -10.906 -13.266 1 98.56 267 ALA B C 1
ATOM 4907 O O . ALA B 1 267 ? -9.156 -10.031 -12.977 1 98.56 267 ALA B O 1
ATOM 4908 N N . ASP B 1 268 ? -11.25 -10.867 -12.953 1 98.75 268 ASP B N 1
ATOM 4909 C CA . ASP B 1 268 ? -11.805 -10 -11.914 1 98.75 268 ASP B CA 1
ATOM 4910 C C . ASP B 1 268 ? -12.078 -10.789 -10.641 1 98.75 268 ASP B C 1
ATOM 4912 O O . ASP B 1 268 ? -12.508 -11.945 -10.695 1 98.75 268 ASP B O 1
ATOM 4916 N N . GLY B 1 269 ? -11.781 -10.156 -9.492 1 98.88 269 GLY B N 1
ATOM 4917 C CA . GLY B 1 269 ? -12.117 -10.828 -8.25 1 98.88 269 GLY B CA 1
ATOM 4918 C C . GLY B 1 269 ? -11.648 -10.086 -7.012 1 98.88 269 GLY B C 1
ATOM 4919 O O . GLY B 1 269 ? -10.906 -9.102 -7.117 1 98.88 269 GLY B O 1
ATOM 4920 N N . ALA B 1 270 ? -12.164 -10.477 -5.895 1 98.94 270 ALA B N 1
ATOM 4921 C CA . ALA B 1 270 ? -11.82 -9.93 -4.582 1 98.94 270 ALA B CA 1
ATOM 4922 C C . ALA B 1 270 ? -11.812 -11.016 -3.518 1 98.94 270 ALA B C 1
ATOM 4924 O O . ALA B 1 270 ? -12.492 -12.039 -3.662 1 98.94 270 ALA B O 1
ATOM 4925 N N . ALA B 1 271 ? -11.023 -10.844 -2.525 1 98.94 271 ALA B N 1
ATOM 4926 C CA . ALA B 1 271 ? -10.938 -11.789 -1.416 1 98.94 271 ALA B CA 1
ATOM 4927 C C . ALA B 1 271 ? -10.445 -11.102 -0.145 1 98.94 271 ALA B C 1
ATOM 4929 O O . ALA B 1 271 ? -9.781 -10.062 -0.211 1 98.94 271 ALA B O 1
ATOM 4930 N N . ALA B 1 272 ? -10.805 -11.656 0.996 1 98.88 272 ALA B N 1
ATOM 4931 C CA . ALA B 1 272 ? -10.32 -11.141 2.273 1 98.88 272 ALA B CA 1
ATOM 4932 C C . ALA B 1 272 ? -10.141 -12.266 3.285 1 98.88 272 ALA B C 1
ATOM 4934 O O . ALA B 1 272 ? -10.836 -13.281 3.229 1 98.88 272 ALA B O 1
ATOM 4935 N N . VAL B 1 273 ? -9.219 -12.086 4.133 1 98.88 273 VAL B N 1
ATOM 4936 C CA . VAL B 1 273 ? -8.922 -12.922 5.289 1 98.88 273 VAL B CA 1
ATOM 4937 C C . VAL B 1 273 ? -9.031 -12.094 6.566 1 98.88 273 VAL B C 1
ATOM 4939 O O . VAL B 1 273 ? -8.594 -10.938 6.605 1 98.88 273 VAL B O 1
ATOM 4942 N N . VAL B 1 274 ? -9.672 -12.656 7.613 1 98.94 274 VAL B N 1
ATOM 4943 C CA . VAL B 1 274 ? -9.773 -11.992 8.906 1 98.94 274 VAL B CA 1
ATOM 4944 C C . VAL B 1 274 ? -8.672 -12.492 9.836 1 98.94 274 VAL B C 1
ATOM 4946 O O . VAL B 1 274 ? -8.578 -13.688 10.109 1 98.94 274 VAL B O 1
ATOM 4949 N N . LEU B 1 275 ? -7.859 -11.57 10.328 1 98.94 275 LEU B N 1
ATOM 4950 C CA . LEU B 1 275 ? -6.742 -11.875 11.211 1 98.94 275 LEU B CA 1
ATOM 4951 C C . LEU B 1 275 ? -6.992 -11.32 12.609 1 98.94 275 LEU B C 1
ATOM 4953 O O . LEU B 1 275 ? -7.457 -10.188 12.758 1 98.94 275 LEU B O 1
ATOM 4957 N N . ALA B 1 276 ? -6.688 -12.102 13.602 1 98.81 276 ALA B N 1
ATOM 4958 C CA . ALA B 1 276 ? -6.953 -11.68 14.977 1 98.81 276 ALA B CA 1
ATOM 4959 C C . ALA B 1 276 ? -5.754 -11.961 15.883 1 98.81 276 ALA B C 1
ATOM 4961 O O . ALA B 1 276 ? -4.98 -12.891 15.625 1 98.81 276 ALA B O 1
ATOM 4962 N N . SER B 1 277 ? -5.613 -11.164 16.906 1 98.19 277 SER B N 1
ATOM 4963 C CA . SER B 1 277 ? -4.582 -11.359 17.906 1 98.19 277 SER B CA 1
ATOM 4964 C C . SER B 1 277 ? -4.98 -12.453 18.906 1 98.19 277 SER B C 1
ATOM 4966 O O . SER B 1 277 ? -6.148 -12.836 18.969 1 98.19 277 SER B O 1
ATOM 4968 N N . ASP B 1 278 ? -3.969 -12.93 19.625 1 97.12 278 ASP B N 1
ATOM 4969 C CA . ASP B 1 278 ? -4.227 -13.883 20.703 1 97.12 278 ASP B CA 1
ATOM 4970 C C . ASP B 1 278 ? -5.223 -13.312 21.719 1 97.12 278 ASP B C 1
ATOM 4972 O O . ASP B 1 278 ? -6.137 -14.016 22.156 1 97.12 278 ASP B O 1
ATOM 4976 N N . ARG B 1 279 ? -5.039 -12.086 22.047 1 96.69 279 ARG B N 1
ATOM 4977 C CA . ARG B 1 279 ? -5.91 -11.414 23 1 96.69 279 ARG B CA 1
ATOM 4978 C C . ARG B 1 279 ? -7.352 -11.391 22.516 1 96.69 279 ARG B C 1
ATOM 4980 O O . ARG B 1 279 ? -8.273 -11.703 23.266 1 96.69 279 ARG B O 1
ATOM 4987 N N . TYR B 1 280 ? -7.582 -11.086 21.312 1 97.81 280 TYR B N 1
ATOM 4988 C CA . TYR B 1 280 ? -8.922 -10.992 20.75 1 97.81 280 TYR B CA 1
ATOM 4989 C C . TYR B 1 280 ? -9.609 -12.359 20.75 1 97.81 280 TYR B C 1
ATOM 4991 O O . TYR B 1 280 ? -10.781 -12.469 21.125 1 97.81 280 TYR B O 1
ATOM 4999 N N . VAL B 1 281 ? -8.922 -13.375 20.297 1 97.69 281 VAL B N 1
ATOM 5000 C CA . VAL B 1 281 ? -9.477 -14.727 20.219 1 97.69 281 VAL B CA 1
ATOM 5001 C C . VAL B 1 281 ? -9.867 -15.211 21.609 1 97.69 281 VAL B C 1
ATOM 5003 O O . VAL B 1 281 ? -10.93 -15.812 21.781 1 97.69 281 VAL B O 1
ATOM 5006 N N . LYS B 1 282 ? -9.047 -14.953 22.594 1 97.38 282 LYS B N 1
ATOM 5007 C CA . LYS B 1 282 ? -9.305 -15.367 23.969 1 97.38 282 LYS B CA 1
ATOM 5008 C C . LYS B 1 282 ? -10.484 -14.602 24.562 1 97.38 282 LYS B C 1
ATOM 5010 O O . LYS B 1 282 ? -11.391 -15.203 25.156 1 97.38 282 LYS B O 1
ATOM 5015 N N . GLU B 1 283 ? -10.453 -13.328 24.391 1 97.81 283 GLU B N 1
ATOM 5016 C CA . GLU B 1 283 ? -11.484 -12.469 24.969 1 97.81 283 GLU B CA 1
ATOM 5017 C C . GLU B 1 283 ? -12.859 -12.797 24.391 1 97.81 283 GLU B C 1
ATOM 5019 O O . GLU B 1 283 ? -13.867 -12.703 25.094 1 97.81 283 GLU B O 1
ATOM 5024 N N . HIS B 1 284 ? -12.891 -13.188 23.125 1 97.62 284 HIS B N 1
ATOM 5025 C CA . HIS B 1 284 ? -14.172 -13.398 22.469 1 97.62 284 HIS B CA 1
ATOM 5026 C C . HIS B 1 284 ? -14.508 -14.883 22.359 1 97.62 284 HIS B C 1
ATOM 5028 O O . HIS B 1 284 ? -15.547 -15.25 21.812 1 97.62 284 HIS B O 1
ATOM 5034 N N . GLY B 1 285 ? -13.688 -15.758 22.812 1 97.5 285 GLY B N 1
ATOM 5035 C CA . GLY B 1 285 ? -13.914 -17.188 22.781 1 97.5 285 GLY B CA 1
ATOM 5036 C C . GLY B 1 285 ? -14 -17.75 21.359 1 97.5 285 GLY B C 1
ATOM 5037 O O . GLY B 1 285 ? -14.836 -18.609 21.078 1 97.5 285 GLY B O 1
ATOM 5038 N N . ILE B 1 286 ? -13.141 -17.234 20.469 1 97.44 286 ILE B N 1
ATOM 5039 C CA . ILE B 1 286 ? -13.156 -17.625 19.062 1 97.44 286 ILE B CA 1
ATOM 5040 C C . ILE B 1 286 ? -12.203 -18.797 18.844 1 97.44 286 ILE B C 1
ATOM 5042 O O . ILE B 1 286 ? -11.086 -18.797 19.375 1 97.44 286 ILE B O 1
ATOM 5046 N N . THR B 1 287 ? -12.664 -19.781 18.156 1 97.44 287 THR B N 1
ATOM 5047 C CA . THR B 1 287 ? -11.766 -20.828 17.703 1 97.44 287 THR B CA 1
ATOM 5048 C C . THR B 1 287 ? -11.188 -20.5 16.328 1 97.44 287 THR B C 1
ATOM 5050 O O . THR B 1 287 ? -11.906 -20.516 15.328 1 97.44 287 THR B O 1
ATOM 5053 N N . PRO B 1 288 ? -9.922 -20.234 16.281 1 98.19 288 PRO B N 1
ATOM 5054 C CA . PRO B 1 288 ? -9.328 -19.906 14.977 1 98.19 288 PRO B CA 1
ATOM 5055 C C . PRO B 1 288 ? -9.273 -21.094 14.031 1 98.19 288 PRO B C 1
ATOM 5057 O O . PRO B 1 288 ? -9.289 -22.25 14.477 1 98.19 288 PRO B O 1
ATOM 5060 N N . ARG B 1 289 ? -9.188 -20.812 12.758 1 98.44 289 ARG B N 1
ATOM 5061 C CA . ARG B 1 289 ? -9.078 -21.859 11.75 1 98.44 289 ARG B CA 1
ATOM 5062 C C . ARG B 1 289 ? -7.625 -22.281 11.547 1 98.44 289 ARG B C 1
ATOM 5064 O O . ARG B 1 289 ? -7.332 -23.453 11.383 1 98.44 289 ARG B O 1
ATOM 5071 N N . ALA B 1 290 ? -6.738 -21.281 11.531 1 98.62 290 ALA B N 1
ATOM 5072 C CA . ALA B 1 290 ? -5.32 -21.531 11.289 1 98.62 290 ALA B CA 1
ATOM 5073 C C . ALA B 1 290 ? -4.461 -20.422 11.898 1 98.62 290 ALA B C 1
ATOM 5075 O O . ALA B 1 290 ? -4.984 -19.406 12.359 1 98.62 290 ALA B O 1
ATOM 5076 N N . ARG B 1 291 ? -3.23 -20.719 11.969 1 98.25 291 ARG B N 1
ATOM 5077 C CA . ARG B 1 291 ? -2.221 -19.781 12.43 1 98.25 291 ARG B CA 1
ATOM 5078 C C . ARG B 1 291 ? -1.213 -19.469 11.328 1 98.25 291 ARG B C 1
ATOM 5080 O O . ARG B 1 291 ? -0.826 -20.359 10.57 1 98.25 291 ARG B O 1
ATOM 5087 N N . ILE B 1 292 ? -0.816 -18.188 11.227 1 98.5 292 ILE B N 1
ATOM 5088 C CA . ILE B 1 292 ? 0.33 -17.859 10.391 1 98.5 292 ILE B CA 1
ATOM 5089 C C . ILE B 1 292 ? 1.622 -18.266 11.102 1 98.5 292 ILE B C 1
ATOM 5091 O O . ILE B 1 292 ? 1.983 -17.672 12.117 1 98.5 292 ILE B O 1
ATOM 5095 N N . ARG B 1 293 ? 2.354 -19.188 10.523 1 97.38 293 ARG B N 1
ATOM 5096 C CA . ARG B 1 293 ? 3.541 -19.734 11.164 1 97.38 293 ARG B CA 1
ATOM 5097 C C . ARG B 1 293 ? 4.789 -18.953 10.781 1 97.38 293 ARG B C 1
ATOM 5099 O O . ARG B 1 293 ? 5.688 -18.766 11.602 1 97.38 293 ARG B O 1
ATOM 5106 N N . ALA B 1 294 ? 4.855 -18.625 9.547 1 98 294 ALA B N 1
ATOM 5107 C CA . ALA B 1 294 ? 6.008 -17.875 9.047 1 98 294 ALA B CA 1
ATOM 5108 C C . ALA B 1 294 ? 5.664 -17.125 7.758 1 98 294 ALA B C 1
ATOM 5110 O O . ALA B 1 294 ? 4.746 -17.531 7.035 1 98 294 ALA B O 1
ATOM 5111 N N . MET B 1 295 ? 6.316 -16.062 7.562 1 98.44 295 MET B N 1
ATOM 5112 C CA . MET B 1 295 ? 6.18 -15.203 6.395 1 98.44 295 MET B CA 1
ATOM 5113 C C . MET B 1 295 ? 7.547 -14.758 5.879 1 98.44 295 MET B C 1
ATOM 5115 O O . MET B 1 295 ? 8.461 -14.523 6.668 1 98.44 295 MET B O 1
ATOM 5119 N N . ALA B 1 296 ? 7.652 -14.648 4.539 1 98.56 296 ALA B N 1
ATOM 5120 C CA . ALA B 1 296 ? 8.914 -14.18 3.979 1 98.56 296 ALA B CA 1
ATOM 5121 C C . ALA B 1 296 ? 8.703 -13.5 2.627 1 98.56 296 ALA B C 1
ATOM 5123 O O . ALA B 1 296 ? 7.773 -13.852 1.893 1 98.56 296 ALA B O 1
ATOM 5124 N N . THR B 1 297 ? 9.469 -12.555 2.35 1 98.81 297 THR B N 1
ATOM 5125 C CA . THR B 1 297 ? 9.68 -11.984 1.02 1 98.81 297 THR B CA 1
ATOM 5126 C C . THR B 1 297 ? 11.156 -12 0.653 1 98.81 297 THR B C 1
ATOM 5128 O O . THR B 1 297 ? 12.023 -11.969 1.533 1 98.81 297 THR B O 1
ATOM 5131 N N . ILE B 1 298 ? 11.422 -12.094 -0.619 1 98.69 298 ILE B N 1
ATOM 5132 C CA . ILE B 1 298 ? 12.805 -12.055 -1.073 1 98.69 298 ILE B CA 1
ATOM 5133 C C . ILE B 1 298 ? 12.852 -11.609 -2.533 1 98.69 298 ILE B C 1
ATOM 5135 O O . ILE B 1 298 ? 11.953 -11.914 -3.314 1 98.69 298 ILE B O 1
ATOM 5139 N N . GLY B 1 299 ? 13.875 -10.828 -2.828 1 98 299 GLY B N 1
ATOM 5140 C CA . GLY B 1 299 ? 14.102 -10.445 -4.215 1 98 299 GLY B CA 1
ATOM 5141 C C . GLY B 1 299 ? 14.938 -11.445 -4.98 1 98 299 GLY B C 1
ATOM 5142 O O . GLY B 1 299 ? 15.648 -12.258 -4.383 1 98 299 GLY B O 1
ATOM 5143 N N . SER B 1 300 ? 14.758 -11.469 -6.285 1 96.44 300 SER B N 1
ATOM 5144 C CA . SER B 1 300 ? 15.531 -12.266 -7.227 1 96.44 300 SER B CA 1
ATOM 5145 C C . SER B 1 300 ? 15.844 -11.477 -8.492 1 96.44 300 SER B C 1
ATOM 5147 O O . SER B 1 300 ? 15.602 -10.273 -8.555 1 96.44 300 SER B O 1
ATOM 5149 N N . ASP B 1 301 ? 16.438 -12.195 -9.438 1 95.12 301 ASP B N 1
ATOM 5150 C CA . ASP B 1 301 ? 16.828 -11.555 -10.688 1 95.12 301 ASP B CA 1
ATOM 5151 C C . ASP B 1 301 ? 15.625 -10.875 -11.352 1 95.12 301 ASP B C 1
ATOM 5153 O O . ASP B 1 301 ? 14.633 -11.531 -11.672 1 95.12 301 ASP B O 1
ATOM 5157 N N . PRO B 1 302 ? 15.758 -9.539 -11.609 1 93.94 302 PRO B N 1
ATOM 5158 C CA . PRO B 1 302 ? 14.602 -8.812 -12.141 1 93.94 302 PRO B CA 1
ATOM 5159 C C . PRO B 1 302 ? 14.289 -9.164 -13.594 1 93.94 302 PRO B C 1
ATOM 5161 O O . PRO B 1 302 ? 13.188 -8.883 -14.078 1 93.94 302 PRO B O 1
ATOM 5164 N N . VAL B 1 303 ? 15.18 -9.797 -14.258 1 92.62 303 VAL B N 1
ATOM 5165 C CA . VAL B 1 303 ? 14.938 -10.18 -15.641 1 92.62 303 VAL B CA 1
ATOM 5166 C C . VAL B 1 303 ? 14.258 -11.547 -15.688 1 92.62 303 VAL B C 1
ATOM 5168 O O . VAL B 1 303 ? 13.25 -11.727 -16.375 1 92.62 303 VAL B O 1
ATOM 5171 N N . LEU B 1 304 ? 14.789 -12.539 -14.938 1 94.12 304 LEU B N 1
ATOM 5172 C CA . LEU B 1 304 ? 14.094 -13.812 -14.828 1 94.12 304 LEU B CA 1
ATOM 5173 C C . LEU B 1 304 ? 12.766 -13.648 -14.086 1 94.12 304 LEU B C 1
ATOM 5175 O O . LEU B 1 304 ? 11.789 -14.336 -14.398 1 94.12 304 LEU B O 1
ATOM 5179 N N . MET B 1 305 ? 12.82 -12.781 -13.133 1 93.56 305 MET B N 1
ATOM 5180 C CA . MET B 1 305 ? 11.719 -12.109 -12.461 1 93.56 305 MET B CA 1
ATOM 5181 C C . MET B 1 305 ? 10.852 -13.117 -11.703 1 93.56 305 MET B C 1
ATOM 5183 O O . MET B 1 305 ? 10.211 -12.766 -10.711 1 93.56 305 MET B O 1
ATOM 5187 N N . LEU B 1 306 ? 10.711 -14.398 -12.117 1 97.44 306 LEU B N 1
ATOM 5188 C CA . LEU B 1 306 ? 9.609 -15.25 -11.672 1 97.44 306 LEU B CA 1
ATOM 5189 C C . LEU B 1 306 ? 10.133 -16.469 -10.914 1 97.44 306 LEU B C 1
ATOM 5191 O O . LEU B 1 306 ? 9.422 -17.453 -10.75 1 97.44 306 LEU B O 1
ATOM 5195 N N . THR B 1 307 ? 11.383 -16.422 -10.398 1 97.88 307 THR B N 1
ATOM 5196 C CA . THR B 1 307 ? 11.977 -17.594 -9.781 1 97.88 307 THR B CA 1
ATOM 5197 C C . THR B 1 307 ? 12.039 -17.438 -8.266 1 97.88 307 THR B C 1
ATOM 5199 O O . THR B 1 307 ? 12.57 -18.297 -7.566 1 97.88 307 THR B O 1
ATOM 5202 N N . ALA B 1 308 ? 11.453 -16.391 -7.75 1 98.62 308 ALA B N 1
ATOM 5203 C CA . ALA B 1 308 ? 11.641 -16.047 -6.344 1 98.62 308 ALA B CA 1
ATOM 5204 C C . ALA B 1 308 ? 10.766 -16.906 -5.445 1 98.62 308 ALA B C 1
ATOM 5206 O O . ALA B 1 308 ? 10.992 -16.984 -4.238 1 98.62 308 ALA B O 1
ATOM 5207 N N . PRO B 1 309 ? 9.773 -17.609 -5.945 1 98.81 309 PRO B N 1
ATOM 5208 C CA . PRO B 1 309 ? 8.953 -18.438 -5.062 1 98.81 309 PRO B CA 1
ATOM 5209 C C . PRO B 1 309 ? 9.781 -19.469 -4.301 1 98.81 309 PRO B C 1
ATOM 5211 O O . PRO B 1 309 ? 9.547 -19.703 -3.109 1 98.81 309 PRO B O 1
ATOM 5214 N N . ALA B 1 310 ? 10.766 -20.094 -4.906 1 98.81 310 ALA B N 1
ATOM 5215 C CA . ALA B 1 310 ? 11.562 -21.109 -4.238 1 98.81 310 ALA B CA 1
ATOM 5216 C C . ALA B 1 310 ? 12.383 -20.516 -3.1 1 98.81 310 ALA B C 1
ATOM 5218 O O . ALA B 1 310 ? 12.266 -20.938 -1.948 1 98.81 310 ALA B O 1
ATOM 5219 N N . PRO B 1 311 ? 13.203 -19.469 -3.373 1 98.81 311 PRO B N 1
ATOM 5220 C CA . PRO B 1 311 ? 13.961 -18.922 -2.252 1 98.81 311 PRO B CA 1
ATOM 5221 C C . PRO B 1 311 ? 13.062 -18.281 -1.195 1 98.81 311 PRO B C 1
ATOM 5223 O O . PRO B 1 311 ? 13.398 -18.297 -0.007 1 98.81 311 PRO B O 1
ATOM 5226 N N . ALA B 1 312 ? 11.938 -17.672 -1.555 1 98.88 312 ALA B N 1
ATOM 5227 C CA . ALA B 1 312 ? 11 -17.141 -0.561 1 98.88 312 ALA B CA 1
ATOM 5228 C C . ALA B 1 312 ? 10.484 -18.266 0.346 1 98.88 312 ALA B C 1
ATOM 5230 O O . ALA B 1 312 ? 10.383 -18.078 1.562 1 98.88 312 ALA B O 1
ATOM 5231 N N . SER B 1 313 ? 10.148 -19.391 -0.253 1 98.94 313 SER B N 1
ATOM 5232 C CA . SER B 1 313 ? 9.688 -20.547 0.506 1 98.94 313 SER B CA 1
ATOM 5233 C C . SER B 1 313 ? 10.766 -21.062 1.448 1 98.94 313 SER B C 1
ATOM 5235 O O . SER B 1 313 ? 10.492 -21.359 2.613 1 98.94 313 SER B O 1
ATOM 5237 N N . GLN B 1 314 ? 11.961 -21.172 0.942 1 98.88 314 GLN B N 1
ATOM 5238 C CA . GLN B 1 314 ? 13.07 -21.641 1.768 1 98.88 314 GLN B CA 1
ATOM 5239 C C . GLN B 1 314 ? 13.297 -20.719 2.959 1 98.88 314 GLN B C 1
ATOM 5241 O O . GLN B 1 314 ? 13.539 -21.172 4.074 1 98.88 314 GLN B O 1
ATOM 5246 N N . LYS B 1 315 ? 13.227 -19.438 2.686 1 98.75 315 LYS B N 1
ATOM 5247 C CA . LYS B 1 315 ? 13.375 -18.453 3.756 1 98.75 315 LYS B CA 1
ATOM 5248 C C . LYS B 1 315 ? 12.281 -18.609 4.805 1 98.75 315 LYS B C 1
ATOM 5250 O O . LYS B 1 315 ? 12.555 -18.578 6.008 1 98.75 315 LYS B O 1
ATOM 5255 N N . ALA B 1 316 ? 11.031 -18.766 4.383 1 98.62 316 ALA B N 1
ATOM 5256 C CA . ALA B 1 316 ? 9.922 -18.969 5.312 1 98.62 316 ALA B CA 1
ATOM 5257 C C . ALA B 1 316 ? 10.102 -20.266 6.109 1 98.62 316 ALA B C 1
ATOM 5259 O O . ALA B 1 316 ? 9.859 -20.297 7.316 1 98.62 316 ALA B O 1
ATOM 5260 N N . LEU B 1 317 ? 10.516 -21.328 5.438 1 98.81 317 LEU B N 1
ATOM 5261 C CA . LEU B 1 317 ? 10.734 -22.609 6.094 1 98.81 317 LEU B CA 1
ATOM 5262 C C . LEU B 1 317 ? 11.82 -22.5 7.156 1 98.81 317 LEU B C 1
ATOM 5264 O O . LEU B 1 317 ? 11.664 -23 8.273 1 98.81 317 LEU B O 1
ATOM 5268 N N . ARG B 1 318 ? 12.891 -21.828 6.824 1 98.56 318 ARG B N 1
ATOM 5269 C CA . ARG B 1 318 ? 13.969 -21.609 7.789 1 98.56 318 ARG B CA 1
ATOM 5270 C C . ARG B 1 318 ? 13.461 -20.859 9.016 1 98.56 318 ARG B C 1
ATOM 5272 O O . ARG B 1 318 ? 13.781 -21.219 10.148 1 98.56 318 ARG B O 1
ATOM 5279 N N . ARG B 1 319 ? 12.688 -19.891 8.836 1 97.38 319 ARG B N 1
ATOM 5280 C CA . ARG B 1 319 ? 12.148 -19.078 9.922 1 97.38 319 ARG B CA 1
ATOM 5281 C C . ARG B 1 319 ? 11.234 -19.906 10.82 1 97.38 319 ARG B C 1
ATOM 5283 O O . ARG B 1 319 ? 11.164 -19.672 12.023 1 97.38 319 ARG B O 1
ATOM 5290 N N . ALA B 1 320 ? 10.57 -20.844 10.195 1 97.38 320 ALA B N 1
ATOM 5291 C CA . ALA B 1 320 ? 9.625 -21.672 10.945 1 97.38 320 ALA B CA 1
ATOM 5292 C C . ALA B 1 320 ? 10.32 -22.875 11.555 1 97.38 320 ALA B C 1
ATOM 5294 O O . ALA B 1 320 ? 9.719 -23.641 12.32 1 97.38 320 ALA B O 1
ATOM 5295 N N . GLY B 1 321 ? 11.609 -23.094 11.203 1 98.06 321 GLY B N 1
ATOM 5296 C CA . GLY B 1 321 ? 12.289 -24.297 11.625 1 98.06 321 GLY B CA 1
ATOM 5297 C C . GLY B 1 321 ? 11.734 -25.562 10.969 1 98.06 321 GLY B C 1
ATOM 5298 O O . GLY B 1 321 ? 11.648 -26.609 11.609 1 98.06 321 GLY B O 1
ATOM 5299 N N . MET B 1 322 ? 11.281 -25.438 9.75 1 98.44 322 MET B N 1
ATOM 5300 C CA . MET B 1 322 ? 10.641 -26.516 9.008 1 98.44 322 MET B CA 1
ATOM 5301 C C . MET B 1 322 ? 11.414 -26.844 7.734 1 98.44 322 MET B C 1
ATOM 5303 O O . MET B 1 322 ? 12.359 -26.125 7.387 1 98.44 322 MET B O 1
ATOM 5307 N N . THR B 1 323 ? 11.102 -27.969 7.145 1 98.56 323 THR B N 1
ATOM 5308 C CA . THR B 1 323 ? 11.594 -28.359 5.824 1 98.56 323 THR B CA 1
ATOM 5309 C C . THR B 1 323 ? 10.43 -28.594 4.867 1 98.56 323 THR B C 1
ATOM 5311 O O . THR B 1 323 ? 9.266 -28.547 5.27 1 98.56 323 THR B O 1
ATOM 5314 N N . THR B 1 324 ? 10.758 -28.797 3.615 1 98.62 324 THR B N 1
ATOM 5315 C CA . THR B 1 324 ? 9.727 -29.031 2.613 1 98.62 324 THR B CA 1
ATOM 5316 C C . THR B 1 324 ? 8.883 -30.25 2.977 1 98.62 324 THR B C 1
ATOM 5318 O O . THR B 1 324 ? 7.703 -30.328 2.627 1 98.62 324 THR B O 1
ATOM 5321 N N . ARG B 1 325 ? 9.398 -31.203 3.719 1 97.88 325 ARG B N 1
ATOM 5322 C CA . ARG B 1 325 ? 8.703 -32.438 4.09 1 97.88 325 ARG B CA 1
ATOM 5323 C C . ARG B 1 325 ? 7.605 -32.156 5.113 1 97.88 325 ARG B C 1
ATOM 5325 O O . ARG B 1 325 ? 6.68 -32.969 5.262 1 97.88 325 ARG B O 1
ATOM 5332 N N . ASP B 1 326 ? 7.719 -31.047 5.805 1 98.44 326 ASP B N 1
ATOM 5333 C CA . ASP B 1 326 ? 6.777 -30.703 6.863 1 98.44 326 ASP B CA 1
ATOM 5334 C C . ASP B 1 326 ? 5.52 -30.062 6.289 1 98.44 326 ASP B C 1
ATOM 5336 O O . ASP B 1 326 ? 4.547 -29.828 7.016 1 98.44 326 ASP B O 1
ATOM 5340 N N . ILE B 1 327 ? 5.496 -29.766 4.988 1 98.88 327 ILE B N 1
ATOM 5341 C CA . ILE B 1 327 ? 4.383 -29.078 4.363 1 98.88 327 ILE B CA 1
ATOM 5342 C C . ILE B 1 327 ? 3.463 -30.078 3.674 1 98.88 327 ILE B C 1
ATOM 5344 O O . ILE B 1 327 ? 3.891 -30.797 2.77 1 98.88 327 ILE B O 1
ATOM 5348 N N . ASP B 1 328 ? 2.201 -30.062 4.086 1 98.88 328 ASP B N 1
ATOM 5349 C CA . ASP B 1 328 ? 1.236 -31 3.537 1 98.88 328 ASP B CA 1
ATOM 5350 C C . ASP B 1 328 ? 0.75 -30.562 2.16 1 98.88 328 ASP B C 1
ATOM 5352 O O . ASP B 1 328 ? 0.569 -31.391 1.262 1 98.88 328 ASP B O 1
ATOM 5356 N N . LEU B 1 329 ? 0.47 -29.266 2.027 1 98.94 329 LEU B N 1
ATOM 5357 C CA . LEU B 1 329 ? -0.059 -28.734 0.777 1 98.94 329 LEU B CA 1
ATOM 5358 C C . LEU B 1 329 ? 0.706 -27.484 0.353 1 98.94 329 LEU B C 1
ATOM 5360 O O . LEU B 1 329 ? 1.107 -26.672 1.197 1 98.94 329 LEU B O 1
ATOM 5364 N N . TRP B 1 330 ? 0.88 -27.375 -0.951 1 98.88 330 TRP B N 1
ATOM 5365 C CA . TRP B 1 330 ? 1.507 -26.203 -1.559 1 98.88 330 TRP B CA 1
ATOM 5366 C C . TRP B 1 330 ? 0.533 -25.484 -2.486 1 98.88 330 TRP B C 1
ATOM 5368 O O . TRP B 1 330 ? -0.145 -26.109 -3.299 1 98.88 330 TRP B O 1
ATOM 5378 N N . GLU B 1 331 ? 0.407 -24.234 -2.305 1 98.81 331 GLU B N 1
ATOM 5379 C CA . GLU B 1 331 ? -0.225 -23.344 -3.287 1 98.81 331 GLU B CA 1
ATOM 5380 C C . GLU B 1 331 ? 0.798 -22.422 -3.938 1 98.81 331 GLU B C 1
ATOM 5382 O O . GLU B 1 331 ? 1.312 -21.516 -3.291 1 98.81 331 GLU B O 1
ATOM 5387 N N . ILE B 1 332 ? 1.162 -22.703 -5.133 1 98.94 332 ILE B N 1
ATOM 5388 C CA . ILE B 1 332 ? 2.041 -21.859 -5.945 1 98.94 332 ILE B CA 1
ATOM 5389 C C . ILE B 1 332 ? 1.226 -21.156 -7.023 1 98.94 332 ILE B C 1
ATOM 5391 O O . ILE B 1 332 ? 0.601 -21.812 -7.867 1 98.94 332 ILE B O 1
ATOM 5395 N N . ASN B 1 333 ? 1.186 -19.828 -6.984 1 98.88 333 ASN B N 1
ATOM 5396 C CA . ASN B 1 333 ? 0.404 -19.125 -7.992 1 98.88 333 ASN B CA 1
ATOM 5397 C C . ASN B 1 333 ? 0.841 -19.5 -9.406 1 98.88 333 ASN B C 1
ATOM 5399 O O . ASN B 1 333 ? 2.031 -19.453 -9.727 1 98.88 333 ASN B O 1
ATOM 5403 N N . GLU B 1 334 ? -0.13 -19.781 -10.18 1 98.75 334 GLU B N 1
ATOM 5404 C CA . GLU B 1 334 ? 0.127 -20.266 -11.539 1 98.75 334 GLU B CA 1
ATOM 5405 C C . GLU B 1 334 ? 0.14 -19.109 -12.539 1 98.75 334 GLU B C 1
ATOM 5407 O O . GLU B 1 334 ? -0.573 -19.141 -13.547 1 98.75 334 GLU B O 1
ATOM 5412 N N . ALA B 1 335 ? 1.072 -18.172 -12.297 1 98.62 335 ALA B N 1
ATOM 5413 C CA . ALA B 1 335 ? 1.181 -17.109 -13.312 1 98.62 335 ALA B CA 1
ATOM 5414 C C . ALA B 1 335 ? 1.47 -17.703 -14.688 1 98.62 335 ALA B C 1
ATOM 5416 O O . ALA B 1 335 ? 0.857 -17.312 -15.68 1 98.62 335 ALA B O 1
ATOM 5417 N N . PHE B 1 336 ? 2.412 -18.578 -14.727 1 98.81 336 PHE B N 1
ATOM 5418 C CA . PHE B 1 336 ? 2.811 -19.375 -15.875 1 98.81 336 PHE B CA 1
ATOM 5419 C C . PHE B 1 336 ? 3.152 -20.797 -15.438 1 98.81 336 PHE B C 1
ATOM 5421 O O . PHE B 1 336 ? 3.648 -21.016 -14.328 1 98.81 336 PHE B O 1
ATOM 5428 N N . SER B 1 337 ? 2.924 -21.766 -16.344 1 98.88 337 SER B N 1
ATOM 5429 C CA . SER B 1 337 ? 3.246 -23.156 -16.031 1 98.88 337 SER B CA 1
ATOM 5430 C C . SER B 1 337 ? 4.707 -23.297 -15.625 1 98.88 337 SER B C 1
ATOM 5432 O O . SER B 1 337 ? 5.031 -24.062 -14.719 1 98.88 337 SER B O 1
ATOM 5434 N N . ALA B 1 338 ? 5.57 -22.547 -16.266 1 98.81 338 ALA B N 1
ATOM 5435 C CA . ALA B 1 338 ? 7.004 -22.656 -16.016 1 98.81 338 ALA B CA 1
ATOM 5436 C C . ALA B 1 338 ? 7.348 -22.281 -14.578 1 98.81 338 ALA B C 1
ATOM 5438 O O . ALA B 1 338 ? 8.281 -22.828 -13.984 1 98.81 338 ALA B O 1
ATOM 5439 N N . VAL B 1 339 ? 6.609 -21.344 -13.992 1 98.75 339 VAL B N 1
ATOM 5440 C CA . VAL B 1 339 ? 6.867 -20.875 -12.633 1 98.75 339 VAL B CA 1
ATOM 5441 C C . VAL B 1 339 ? 6.633 -22.016 -11.633 1 98.75 339 VAL B C 1
ATOM 5443 O O . VAL B 1 339 ? 7.453 -22.234 -10.742 1 98.75 339 VAL B O 1
ATOM 5446 N N . VAL B 1 340 ? 5.539 -22.688 -11.812 1 98.94 340 VAL B N 1
ATOM 5447 C CA . VAL B 1 340 ? 5.18 -23.781 -10.906 1 98.94 340 VAL B CA 1
ATOM 5448 C C . VAL B 1 340 ? 6.172 -24.938 -11.062 1 98.94 340 VAL B C 1
ATOM 5450 O O . VAL B 1 340 ? 6.641 -25.5 -10.07 1 98.94 340 VAL B O 1
ATOM 5453 N N . LEU B 1 341 ? 6.477 -25.281 -12.336 1 98.88 341 LEU B N 1
ATOM 5454 C CA . LEU B 1 341 ? 7.41 -26.359 -12.602 1 98.88 341 LEU B CA 1
ATOM 5455 C C . LEU B 1 341 ? 8.781 -26.062 -12.016 1 98.88 341 LEU B C 1
ATOM 5457 O O . LEU B 1 341 ? 9.391 -26.906 -11.359 1 98.88 341 LEU B O 1
ATOM 5461 N N . GLU B 1 342 ? 9.281 -24.859 -12.281 1 98.75 342 GLU B N 1
ATOM 5462 C CA . GLU B 1 342 ? 10.586 -24.453 -11.781 1 98.75 342 GLU B CA 1
ATOM 5463 C C . GLU B 1 342 ? 10.633 -24.484 -10.258 1 98.75 342 GLU B C 1
ATOM 5465 O O . GLU B 1 342 ? 11.586 -25 -9.664 1 98.75 342 GLU B O 1
ATOM 5470 N N . THR B 1 343 ? 9.641 -23.922 -9.562 1 98.88 343 THR B N 1
ATOM 5471 C CA . THR B 1 343 ? 9.586 -23.875 -8.102 1 98.88 343 THR B CA 1
ATOM 5472 C C . THR B 1 343 ? 9.531 -25.281 -7.508 1 98.88 343 THR B C 1
ATOM 5474 O O . THR B 1 343 ? 10.242 -25.578 -6.551 1 98.88 343 THR B O 1
ATOM 5477 N N . THR B 1 344 ? 8.68 -26.125 -8.078 1 98.81 344 THR B N 1
ATOM 5478 C CA . THR B 1 344 ? 8.508 -27.5 -7.602 1 98.81 344 THR B CA 1
ATOM 5479 C C . THR B 1 344 ? 9.812 -28.281 -7.727 1 98.81 344 THR B C 1
ATOM 5481 O O . THR B 1 344 ? 10.219 -28.969 -6.793 1 98.81 344 THR B O 1
ATOM 5484 N N . ARG B 1 345 ? 10.438 -28.125 -8.867 1 98.56 345 ARG B N 1
ATOM 5485 C CA . ARG B 1 345 ? 11.711 -28.812 -9.109 1 98.56 345 ARG B CA 1
ATOM 5486 C C . ARG B 1 345 ? 12.781 -28.312 -8.148 1 98.56 345 ARG B C 1
ATOM 5488 O O . ARG B 1 345 ? 13.484 -29.109 -7.531 1 98.56 345 ARG B O 1
ATOM 5495 N N . THR B 1 346 ? 12.898 -27 -8.016 1 98.56 346 THR B N 1
ATOM 5496 C CA . THR B 1 346 ? 13.93 -26.375 -7.184 1 98.56 346 THR B CA 1
ATOM 5497 C C . THR B 1 346 ? 13.773 -26.797 -5.727 1 98.56 346 THR B C 1
ATOM 5499 O O . THR B 1 346 ? 14.766 -27.031 -5.031 1 98.56 346 THR B O 1
ATOM 5502 N N . LEU B 1 347 ? 12.523 -26.906 -5.281 1 98.75 347 LEU B N 1
ATOM 5503 C CA . LEU B 1 347 ? 12.258 -27.234 -3.883 1 98.75 347 LEU B CA 1
ATOM 5504 C C . LEU B 1 347 ? 12.227 -28.734 -3.664 1 98.75 347 LEU B C 1
ATOM 5506 O O . LEU B 1 347 ? 12.266 -29.203 -2.523 1 98.75 347 LEU B O 1
ATOM 5510 N N . GLY B 1 348 ? 12.164 -29.469 -4.688 1 98.44 348 GLY B N 1
ATOM 5511 C CA . GLY B 1 348 ? 12.086 -30.922 -4.586 1 98.44 348 GLY B CA 1
ATOM 5512 C C . GLY B 1 348 ? 10.805 -31.406 -3.943 1 98.44 348 GLY B C 1
ATOM 5513 O O . GLY B 1 348 ? 10.82 -32.312 -3.115 1 98.44 348 GLY B O 1
ATOM 5514 N N . ILE B 1 349 ? 9.703 -30.797 -4.289 1 97.94 349 ILE B N 1
ATOM 5515 C CA . ILE B 1 349 ? 8.477 -31.188 -3.609 1 97.94 349 ILE B CA 1
ATOM 5516 C C . ILE B 1 349 ? 7.633 -32.062 -4.52 1 97.94 349 ILE B C 1
ATOM 5518 O O . ILE B 1 349 ? 7.816 -32.062 -5.742 1 97.94 349 ILE B O 1
ATOM 5522 N N . ASP B 1 350 ? 6.781 -32.875 -3.926 1 98.19 350 ASP B N 1
ATOM 5523 C CA . ASP B 1 350 ? 5.867 -33.75 -4.625 1 98.19 350 ASP B CA 1
ATOM 5524 C C . ASP B 1 350 ? 4.793 -32.969 -5.375 1 98.19 350 ASP B C 1
ATOM 5526 O O . ASP B 1 350 ? 3.977 -32.281 -4.762 1 98.19 350 ASP B O 1
ATOM 5530 N N . PRO B 1 351 ? 4.75 -33.094 -6.738 1 98 351 PRO B N 1
ATOM 5531 C CA . PRO B 1 351 ? 3.766 -32.344 -7.52 1 98 351 PRO B CA 1
ATOM 5532 C C . PRO B 1 351 ? 2.328 -32.656 -7.109 1 98 351 PRO B C 1
ATOM 5534 O O . PRO B 1 351 ? 1.435 -31.844 -7.309 1 98 351 PRO B O 1
ATOM 5537 N N . ASP B 1 352 ? 2.051 -33.781 -6.504 1 98 352 ASP B N 1
ATOM 5538 C CA . ASP B 1 352 ? 0.697 -34.188 -6.125 1 98 352 ASP B CA 1
ATOM 5539 C C . ASP B 1 352 ? 0.202 -33.375 -4.934 1 98 352 ASP B C 1
ATOM 5541 O O . ASP B 1 352 ? -0.991 -33.375 -4.621 1 98 352 ASP B O 1
ATOM 5545 N N . ARG B 1 353 ? 1.091 -32.625 -4.266 1 98.62 353 ARG B N 1
ATOM 5546 C CA . ARG B 1 353 ? 0.726 -31.766 -3.137 1 98.62 353 ARG B CA 1
ATOM 5547 C C . ARG B 1 353 ? 0.553 -30.312 -3.574 1 98.62 353 ARG B C 1
ATOM 5549 O O . ARG B 1 353 ? 0.19 -29.453 -2.768 1 98.62 353 ARG B O 1
ATOM 5556 N N . VAL B 1 354 ? 0.805 -30.078 -4.879 1 98.88 354 VAL B N 1
ATOM 5557 C CA . VAL B 1 354 ? 0.854 -28.719 -5.375 1 98.88 354 VAL B CA 1
ATOM 5558 C C . VAL B 1 354 ? -0.452 -28.375 -6.094 1 98.88 354 VAL B C 1
ATOM 5560 O O . VAL B 1 354 ? -0.865 -29.094 -7.012 1 98.88 354 VAL B O 1
ATOM 5563 N N . ASN B 1 355 ? -1.076 -27.281 -5.68 1 98.81 355 ASN B N 1
ATOM 5564 C CA . ASN B 1 355 ? -2.27 -26.75 -6.328 1 98.81 355 ASN B CA 1
ATOM 5565 C C . ASN B 1 355 ? -3.309 -27.844 -6.574 1 98.81 355 ASN B C 1
ATOM 5567 O O . ASN B 1 355 ? -3.781 -28.016 -7.699 1 98.81 355 ASN B O 1
ATOM 5571 N N . VAL B 1 356 ? -3.719 -28.484 -5.492 1 98.88 356 VAL B N 1
ATOM 5572 C CA . VAL B 1 356 ? -4.516 -29.703 -5.586 1 98.88 356 VAL B CA 1
ATOM 5573 C C . VAL B 1 356 ? -5.949 -29.359 -5.984 1 98.88 356 VAL B C 1
ATOM 5575 O O . VAL B 1 356 ? -6.715 -30.234 -6.383 1 98.88 356 VAL B O 1
ATOM 5578 N N . ASN B 1 357 ? -6.328 -28.078 -5.969 1 98.75 357 ASN B N 1
ATOM 5579 C CA . ASN B 1 357 ? -7.652 -27.625 -6.387 1 98.75 357 ASN B CA 1
ATOM 5580 C C . ASN B 1 357 ? -7.582 -26.766 -7.645 1 98.75 357 ASN B C 1
ATOM 5582 O O . ASN B 1 357 ? -8.516 -26.016 -7.941 1 98.75 357 ASN B O 1
ATOM 5586 N N . GLY B 1 358 ? -6.457 -26.859 -8.352 1 98.62 358 GLY B N 1
ATOM 5587 C CA . GLY B 1 358 ? -6.242 -25.969 -9.484 1 98.62 358 GLY B CA 1
ATOM 5588 C C . GLY B 1 358 ? -5.703 -24.609 -9.086 1 98.62 358 GLY B C 1
ATOM 5589 O O . GLY B 1 358 ? -5.668 -24.281 -7.895 1 98.62 358 GLY B O 1
ATOM 5590 N N . GLY B 1 359 ? -5.227 -23.922 -10.047 1 98.5 359 GLY B N 1
ATOM 5591 C CA . GLY B 1 359 ? -4.664 -22.594 -9.805 1 98.5 359 GLY B CA 1
ATOM 5592 C C . GLY B 1 359 ? -5.086 -21.562 -10.836 1 98.5 359 GLY B C 1
ATOM 5593 O O . GLY B 1 359 ? -6.168 -21.672 -11.414 1 98.5 359 GLY B O 1
ATOM 5594 N N . ALA B 1 360 ? -4.324 -20.562 -11 1 98.75 360 ALA B N 1
ATOM 5595 C CA . ALA B 1 360 ? -4.684 -19.375 -11.766 1 98.75 360 ALA B CA 1
ATOM 5596 C C . ALA B 1 360 ? -4.809 -19.688 -13.25 1 98.75 360 ALA B C 1
ATOM 5598 O O . ALA B 1 360 ? -5.496 -18.984 -13.992 1 98.75 360 ALA B O 1
ATOM 5599 N N . ILE B 1 361 ? -4.109 -20.688 -13.719 1 98.88 361 ILE B N 1
ATOM 5600 C CA . ILE B 1 361 ? -4.246 -21.062 -15.125 1 98.88 361 ILE B CA 1
ATOM 5601 C C . ILE B 1 361 ? -5.684 -21.5 -15.398 1 98.88 361 ILE B C 1
ATOM 5603 O O . ILE B 1 361 ? -6.25 -21.172 -16.438 1 98.88 361 ILE B O 1
ATOM 5607 N N . ALA B 1 362 ? -6.254 -22.234 -14.492 1 98.81 362 ALA B N 1
ATOM 5608 C CA . ALA B 1 362 ? -7.625 -22.719 -14.648 1 98.81 362 ALA B CA 1
ATOM 5609 C C . ALA B 1 362 ? -8.625 -21.688 -14.148 1 98.81 362 ALA B C 1
ATOM 5611 O O . ALA B 1 362 ? -9.656 -21.453 -14.781 1 98.81 362 ALA B O 1
ATOM 5612 N N . LEU B 1 363 ? -8.32 -21.031 -13.047 1 98.69 363 LEU B N 1
ATOM 5613 C CA . LEU B 1 363 ? -9.312 -20.281 -12.305 1 98.69 363 LEU B CA 1
ATOM 5614 C C . LEU B 1 363 ? -9.219 -18.781 -12.633 1 98.69 363 LEU B C 1
ATOM 5616 O O . LEU B 1 363 ? -10.172 -18.031 -12.414 1 98.69 363 LEU B O 1
ATOM 5620 N N . GLY B 1 364 ? -8.133 -18.359 -13.094 1 98.44 364 GLY B N 1
ATOM 5621 C CA . GLY B 1 364 ? -7.902 -16.938 -13.336 1 98.44 364 GLY B CA 1
ATOM 5622 C C . GLY B 1 364 ? -7.09 -16.266 -12.242 1 98.44 364 GLY B C 1
ATOM 5623 O O . GLY B 1 364 ? -6.977 -16.797 -11.133 1 98.44 364 GLY B O 1
ATOM 5624 N N . HIS B 1 365 ? -6.527 -15.117 -12.602 1 98.56 365 HIS B N 1
ATOM 5625 C CA . HIS B 1 365 ? -5.578 -14.461 -11.703 1 98.56 365 HIS B CA 1
ATOM 5626 C C . HIS B 1 365 ? -5.926 -12.984 -11.516 1 98.56 365 HIS B C 1
ATOM 5628 O O . HIS B 1 365 ? -5.25 -12.109 -12.062 1 98.56 365 HIS B O 1
ATOM 5634 N N . PRO B 1 366 ? -6.988 -12.68 -10.734 1 98.75 366 PRO B N 1
ATOM 5635 C CA . PRO B 1 366 ? -7.094 -11.273 -10.32 1 98.75 366 PRO B CA 1
ATOM 5636 C C . PRO B 1 366 ? -5.918 -10.828 -9.453 1 98.75 366 PRO B C 1
ATOM 5638 O O . PRO B 1 366 ? -5.824 -11.203 -8.281 1 98.75 366 PRO B O 1
ATOM 5641 N N . LEU B 1 367 ? -5.078 -10.039 -9.984 1 98.19 367 LEU B N 1
ATOM 5642 C CA . LEU B 1 367 ? -3.736 -9.789 -9.477 1 98.19 367 LEU B CA 1
ATOM 5643 C C . LEU B 1 367 ? -3.781 -9.43 -7.992 1 98.19 367 LEU B C 1
ATOM 5645 O O . LEU B 1 367 ? -3.244 -10.164 -7.156 1 98.19 367 LEU B O 1
ATOM 5649 N N . GLY B 1 368 ? -4.508 -8.414 -7.629 1 98.44 368 GLY B N 1
ATOM 5650 C CA . GLY B 1 368 ? -4.504 -7.895 -6.273 1 98.44 368 GLY B CA 1
ATOM 5651 C C . GLY B 1 368 ? -5.184 -8.812 -5.277 1 98.44 368 GLY B C 1
ATOM 5652 O O . GLY B 1 368 ? -4.977 -8.695 -4.07 1 98.44 368 GLY B O 1
ATOM 5653 N N . ALA B 1 369 ? -5.938 -9.82 -5.734 1 98.88 369 ALA B N 1
ATOM 5654 C CA . ALA B 1 369 ? -6.781 -10.625 -4.852 1 98.88 369 ALA B CA 1
ATOM 5655 C C . ALA B 1 369 ? -6.227 -12.031 -4.695 1 98.88 369 ALA B C 1
ATOM 5657 O O . ALA B 1 369 ? -6.512 -12.711 -3.705 1 98.88 369 ALA B O 1
ATOM 5658 N N . THR B 1 370 ? -5.41 -12.445 -5.605 1 98.81 370 THR B N 1
ATOM 5659 C CA . THR B 1 370 ? -5.062 -13.852 -5.75 1 98.81 370 THR B CA 1
ATOM 5660 C C . THR B 1 370 ? -4.402 -14.383 -4.48 1 98.81 370 THR B C 1
ATOM 5662 O O . THR B 1 370 ? -4.707 -15.484 -4.023 1 98.81 370 THR B O 1
ATOM 5665 N N . GLY B 1 371 ? -3.473 -13.586 -3.922 1 98.88 371 GLY B N 1
ATOM 5666 C CA . GLY B 1 371 ? -2.775 -14.055 -2.734 1 98.88 371 GLY B CA 1
ATOM 5667 C C . GLY B 1 371 ? -3.711 -14.414 -1.597 1 98.88 371 GLY B C 1
ATOM 5668 O O . GLY B 1 371 ? -3.52 -15.43 -0.928 1 98.88 371 GLY B O 1
ATOM 5669 N N . ALA B 1 372 ? -4.691 -13.594 -1.363 1 98.94 372 ALA B N 1
ATOM 5670 C CA . ALA B 1 372 ? -5.672 -13.867 -0.314 1 98.94 372 ALA B CA 1
ATOM 5671 C C . ALA B 1 372 ? -6.562 -15.047 -0.686 1 98.94 372 ALA B C 1
ATOM 5673 O O . ALA B 1 372 ? -6.945 -15.836 0.177 1 98.94 372 ALA B O 1
ATOM 5674 N N . MET B 1 373 ? -6.902 -15.195 -1.972 1 98.88 373 MET B N 1
ATOM 5675 C CA . MET B 1 373 ? -7.703 -16.328 -2.438 1 98.88 373 MET B CA 1
ATOM 5676 C C . MET B 1 373 ? -6.988 -17.641 -2.182 1 98.88 373 MET B C 1
ATOM 5678 O O . MET B 1 373 ? -7.602 -18.609 -1.725 1 98.88 373 MET B O 1
ATOM 5682 N N . LEU B 1 374 ? -5.695 -17.625 -2.516 1 98.88 374 LEU B N 1
ATOM 5683 C CA . LEU B 1 374 ? -4.918 -18.844 -2.336 1 98.88 374 LEU B CA 1
ATOM 5684 C C . LEU B 1 374 ? -4.863 -19.234 -0.864 1 98.88 374 LEU B C 1
ATOM 5686 O O . LEU B 1 374 ? -4.961 -20.422 -0.532 1 98.88 374 LEU B O 1
ATOM 5690 N N . LEU B 1 375 ? -4.691 -18.266 0.006 1 98.81 375 LEU B N 1
ATOM 5691 C CA . LEU B 1 375 ? -4.605 -18.547 1.435 1 98.81 375 LEU B CA 1
ATOM 5692 C C . LEU B 1 375 ? -5.91 -19.141 1.946 1 98.81 375 LEU B C 1
ATOM 5694 O O . LEU B 1 375 ? -5.895 -20.141 2.682 1 98.81 375 LEU B O 1
ATOM 5698 N N . GLY B 1 376 ? -7.051 -18.531 1.581 1 98.56 376 GLY B N 1
ATOM 5699 C CA . GLY B 1 376 ? -8.336 -19.094 1.963 1 98.56 376 GLY B CA 1
ATOM 5700 C C . GLY B 1 376 ? -8.555 -20.5 1.443 1 98.56 376 GLY B C 1
ATOM 5701 O O . GLY B 1 376 ? -9.055 -21.359 2.166 1 98.56 376 GLY B O 1
ATOM 5702 N N . THR B 1 377 ? -8.18 -20.688 0.201 1 98.06 377 THR B N 1
ATOM 5703 C CA . THR B 1 377 ? -8.352 -21.984 -0.452 1 98.06 377 THR B CA 1
ATOM 5704 C C . THR B 1 377 ? -7.578 -23.062 0.286 1 98.06 377 THR B C 1
ATOM 5706 O O . THR B 1 377 ? -8.102 -24.156 0.517 1 98.06 377 THR B O 1
ATOM 5709 N N . VAL B 1 378 ? -6.359 -22.734 0.626 1 98.38 378 VAL B N 1
ATOM 5710 C CA . VAL B 1 378 ? -5.539 -23.797 1.213 1 98.38 378 VAL B CA 1
ATOM 5711 C C . VAL B 1 378 ? -6 -24.078 2.639 1 98.38 378 VAL B C 1
ATOM 5713 O O . VAL B 1 378 ? -5.926 -25.219 3.107 1 98.38 378 VAL B O 1
ATOM 5716 N N . VAL B 1 379 ? -6.5 -23.109 3.404 1 98.62 379 VAL B N 1
ATOM 5717 C CA . VAL B 1 379 ? -7.047 -23.328 4.738 1 98.62 379 VAL B CA 1
ATOM 5718 C C . VAL B 1 379 ? -8.266 -24.234 4.656 1 98.62 379 VAL B C 1
ATOM 5720 O O . VAL B 1 379 ? -8.398 -25.188 5.434 1 98.62 379 VAL B O 1
ATOM 5723 N N . ASP B 1 380 ? -9.172 -23.969 3.674 1 98.62 380 ASP B N 1
ATOM 5724 C CA . ASP B 1 380 ? -10.32 -24.828 3.441 1 98.62 380 ASP B CA 1
ATOM 5725 C C . ASP B 1 380 ? -9.875 -26.266 3.145 1 98.62 380 ASP B C 1
ATOM 5727 O O . ASP B 1 380 ? -10.461 -27.219 3.658 1 98.62 380 ASP B O 1
ATOM 5731 N N . GLU B 1 381 ? -8.883 -26.375 2.301 1 98.75 381 GLU B N 1
ATOM 5732 C CA . GLU B 1 381 ? -8.438 -27.688 1.864 1 98.75 381 GLU B CA 1
ATOM 5733 C C . GLU B 1 381 ? -7.777 -28.469 3.008 1 98.75 381 GLU B C 1
ATOM 5735 O O . GLU B 1 381 ? -7.945 -29.672 3.125 1 98.75 381 GLU B O 1
ATOM 5740 N N . LEU B 1 382 ? -6.949 -27.766 3.82 1 98.81 382 LEU B N 1
ATOM 5741 C CA . LEU B 1 382 ? -6.379 -28.406 5.004 1 98.81 382 LEU B CA 1
ATOM 5742 C C . LEU B 1 382 ? -7.473 -28.984 5.891 1 98.81 382 LEU B C 1
ATOM 5744 O O . LEU B 1 382 ? -7.352 -30.109 6.375 1 98.81 382 LEU B O 1
ATOM 5748 N N . GLU B 1 383 ? -8.492 -28.219 6.137 1 98.56 383 GLU B N 1
ATOM 5749 C CA . GLU B 1 383 ? -9.602 -28.672 6.969 1 98.56 383 GLU B CA 1
ATOM 5750 C C . GLU B 1 383 ? -10.32 -29.859 6.332 1 98.56 383 GLU B C 1
ATOM 5752 O O . GLU B 1 383 ? -10.641 -30.828 7.02 1 98.56 383 GLU B O 1
ATOM 5757 N N . ARG B 1 384 ? -10.594 -29.797 5.066 1 98.25 384 ARG B N 1
ATOM 5758 C CA . ARG B 1 384 ? -11.312 -30.844 4.363 1 98.25 384 ARG B CA 1
ATOM 5759 C C . ARG B 1 384 ? -10.547 -32.156 4.418 1 98.25 384 ARG B C 1
ATOM 5761 O O . ARG B 1 384 ? -11.141 -33.219 4.578 1 98.25 384 ARG B O 1
ATOM 5768 N N . ARG B 1 385 ? -9.227 -32.125 4.293 1 98.25 385 ARG B N 1
ATOM 5769 C CA . ARG B 1 385 ? -8.398 -33.312 4.184 1 98.25 385 ARG B CA 1
ATOM 5770 C C . ARG B 1 385 ? -7.844 -33.719 5.547 1 98.25 385 ARG B C 1
ATOM 5772 O O . ARG B 1 385 ? -7.148 -34.719 5.664 1 98.25 385 ARG B O 1
ATOM 5779 N N . ASP B 1 386 ? -8.156 -32.969 6.566 1 98.5 386 ASP B N 1
ATOM 5780 C CA . ASP B 1 386 ? -7.617 -33.188 7.906 1 98.5 386 ASP B CA 1
ATOM 5781 C C . ASP B 1 386 ? -6.09 -33.188 7.891 1 98.5 386 ASP B C 1
ATOM 5783 O O . ASP B 1 386 ? -5.465 -34.156 8.367 1 98.5 386 ASP B O 1
ATOM 5787 N N . LEU B 1 387 ? -5.5 -32.188 7.176 1 98.75 387 LEU B N 1
ATOM 5788 C CA . LEU B 1 387 ? -4.059 -31.969 7.121 1 98.75 387 LEU B CA 1
ATOM 5789 C C . LEU B 1 387 ? -3.66 -30.766 7.98 1 98.75 387 LEU B C 1
ATOM 5791 O O . LEU B 1 387 ? -4.523 -30.078 8.523 1 98.75 387 LEU B O 1
ATOM 5795 N N . GLN B 1 388 ? -2.379 -30.516 8.117 1 98.62 388 GLN B N 1
ATOM 5796 C CA . GLN B 1 388 ? -1.967 -29.625 9.195 1 98.62 388 GLN B CA 1
ATOM 5797 C C . GLN B 1 388 ? -1.333 -28.359 8.633 1 98.62 388 GLN B C 1
ATOM 5799 O O . GLN B 1 388 ? -1.618 -27.25 9.109 1 98.62 388 GLN B O 1
ATOM 5804 N N . THR B 1 389 ? -0.419 -28.453 7.691 1 98.81 389 THR B N 1
ATOM 5805 C CA . THR B 1 389 ? 0.402 -27.312 7.312 1 98.81 389 THR B CA 1
ATOM 5806 C C . THR B 1 389 ? 0.343 -27.078 5.805 1 98.81 389 THR B C 1
ATOM 5808 O O . THR B 1 389 ? 0.251 -28.031 5.027 1 98.81 389 THR B O 1
ATOM 5811 N N . ALA B 1 390 ? 0.407 -25.844 5.422 1 98.88 390 ALA B N 1
ATOM 5812 C CA . ALA B 1 390 ? 0.47 -25.484 4.008 1 98.88 390 ALA B CA 1
ATOM 5813 C C . ALA B 1 390 ? 1.394 -24.281 3.791 1 98.88 390 ALA B C 1
ATOM 5815 O O . ALA B 1 390 ? 1.661 -23.516 4.723 1 98.88 390 ALA B O 1
ATOM 5816 N N . LEU B 1 391 ? 1.929 -24.203 2.629 1 98.94 391 LEU B N 1
ATOM 5817 C CA . LEU B 1 391 ? 2.74 -23.078 2.213 1 98.94 391 LEU B CA 1
ATOM 5818 C C . LEU B 1 391 ? 2.193 -22.453 0.93 1 98.94 391 LEU B C 1
ATOM 5820 O O . LEU B 1 391 ? 1.955 -23.156 -0.052 1 98.94 391 LEU B O 1
ATOM 5824 N N . VAL B 1 392 ? 1.87 -21.156 0.973 1 98.94 392 VAL B N 1
ATOM 5825 C CA . VAL B 1 392 ? 1.444 -20.375 -0.179 1 98.94 392 VAL B CA 1
ATOM 5826 C C . VAL B 1 392 ? 2.604 -19.5 -0.67 1 98.94 392 VAL B C 1
ATOM 5828 O O . VAL B 1 392 ? 3.234 -18.797 0.117 1 98.94 392 VAL B O 1
ATOM 5831 N N . THR B 1 393 ? 2.932 -19.562 -1.961 1 98.94 393 THR B N 1
ATOM 5832 C CA . THR B 1 393 ? 4.012 -18.734 -2.49 1 98.94 393 THR B CA 1
ATOM 5833 C C . THR B 1 393 ? 3.656 -18.203 -3.877 1 98.94 393 THR B C 1
ATOM 5835 O O . THR B 1 393 ? 2.801 -18.766 -4.562 1 98.94 393 THR B O 1
ATOM 5838 N N . MET B 1 394 ? 4.188 -17.047 -4.188 1 98.81 394 MET B N 1
ATOM 5839 C CA . MET B 1 394 ? 3.893 -16.359 -5.438 1 98.81 394 MET B CA 1
ATOM 5840 C C . MET B 1 394 ? 5.137 -15.656 -5.98 1 98.81 394 MET B C 1
ATOM 5842 O O . MET B 1 394 ? 5.918 -15.094 -5.211 1 98.81 394 MET B O 1
ATOM 5846 N N . CYS B 1 395 ? 5.281 -15.719 -7.34 1 98.56 395 CYS B N 1
ATOM 5847 C CA . CYS B 1 395 ? 6.234 -14.82 -7.984 1 98.56 395 CYS B CA 1
ATOM 5848 C C . CYS B 1 395 ? 5.676 -13.406 -8.078 1 98.56 395 CYS B C 1
ATOM 5850 O O . CYS B 1 395 ? 4.461 -13.211 -7.996 1 98.56 395 CYS B O 1
ATOM 5852 N N . ILE B 1 396 ? 6.551 -12.477 -8.125 1 98.06 396 ILE B N 1
ATOM 5853 C CA . ILE B 1 396 ? 6.148 -11.07 -8.141 1 98.06 396 ILE B CA 1
ATOM 5854 C C . ILE B 1 396 ? 6.922 -10.328 -9.227 1 98.06 396 ILE B C 1
ATOM 5856 O O . ILE B 1 396 ? 8.133 -10.5 -9.359 1 98.06 396 ILE B O 1
ATOM 5860 N N . GLY B 1 397 ? 6.191 -9.461 -10 1 94.69 397 GLY B N 1
ATOM 5861 C CA . GLY B 1 397 ? 6.879 -8.578 -10.93 1 94.69 397 GLY B CA 1
ATOM 5862 C C . GLY B 1 397 ? 8.047 -7.84 -10.297 1 94.69 397 GLY B C 1
ATOM 5863 O O . GLY B 1 397 ? 8.016 -7.523 -9.102 1 94.69 397 GLY B O 1
ATOM 5864 N N . GLY B 1 398 ? 8.992 -7.453 -11.125 1 94.31 398 GLY B N 1
ATOM 5865 C CA . GLY B 1 398 ? 10.156 -6.754 -10.617 1 94.31 398 GLY B CA 1
ATOM 5866 C C . GLY B 1 398 ? 11.148 -7.672 -9.922 1 94.31 398 GLY B C 1
ATOM 5867 O O . GLY B 1 398 ? 12.164 -7.211 -9.398 1 94.31 398 GLY B O 1
ATOM 5868 N N . GLY B 1 399 ? 10.922 -8.938 -9.938 1 96.94 399 GLY B N 1
ATOM 5869 C CA . GLY B 1 399 ? 11.844 -9.914 -9.398 1 96.94 399 GLY B CA 1
ATOM 5870 C C . GLY B 1 399 ? 11.758 -10.055 -7.891 1 96.94 399 GLY B C 1
ATOM 5871 O O . GLY B 1 399 ? 12.766 -9.93 -7.191 1 96.94 399 GLY B O 1
ATOM 5872 N N . GLN B 1 400 ? 10.586 -10.289 -7.391 1 98.19 400 GLN B N 1
ATOM 5873 C CA . GLN B 1 400 ? 10.375 -10.562 -5.973 1 98.19 400 GLN B CA 1
ATOM 5874 C C . GLN B 1 400 ? 9.555 -11.836 -5.77 1 98.19 400 GLN B C 1
ATOM 5876 O O . GLN B 1 400 ? 9.008 -12.383 -6.727 1 98.19 400 GLN B O 1
ATOM 5881 N N . GLY B 1 401 ? 9.531 -12.359 -4.605 1 98.75 401 GLY B N 1
ATOM 5882 C CA . GLY B 1 401 ? 8.688 -13.469 -4.199 1 98.75 401 GLY B CA 1
ATOM 5883 C C . GLY B 1 401 ? 8.188 -13.344 -2.771 1 98.75 401 GLY B C 1
ATOM 5884 O O . GLY B 1 401 ? 8.727 -12.57 -1.983 1 98.75 401 GLY B O 1
ATOM 5885 N N . ILE B 1 402 ? 7.168 -14.031 -2.492 1 98.94 402 ILE B N 1
ATOM 5886 C CA . ILE B 1 402 ? 6.539 -14.016 -1.175 1 98.94 402 ILE B CA 1
ATOM 5887 C C . ILE B 1 402 ? 6.102 -15.422 -0.789 1 98.94 402 ILE B C 1
ATOM 5889 O O . ILE B 1 402 ? 5.781 -16.234 -1.656 1 98.94 402 ILE B O 1
ATOM 5893 N N . ALA B 1 403 ? 6.176 -15.766 0.464 1 98.94 403 ALA B N 1
ATOM 5894 C CA . ALA B 1 403 ? 5.75 -17.062 0.962 1 98.94 403 ALA B CA 1
ATOM 5895 C C . ALA B 1 403 ? 5.121 -16.953 2.348 1 98.94 403 ALA B C 1
ATOM 5897 O O . ALA B 1 403 ? 5.578 -16.156 3.174 1 98.94 403 ALA B O 1
ATOM 5898 N N . THR B 1 404 ? 4.105 -17.672 2.617 1 98.88 404 THR B N 1
ATOM 5899 C CA . THR B 1 404 ? 3.406 -17.75 3.896 1 98.88 404 THR B CA 1
ATOM 5900 C C . THR B 1 404 ? 3.174 -19.203 4.293 1 98.88 404 THR B C 1
ATOM 5902 O O . THR B 1 404 ? 2.67 -20 3.496 1 98.88 404 THR B O 1
ATOM 5905 N N . ILE B 1 405 ? 3.553 -19.578 5.469 1 98.88 405 ILE B N 1
ATOM 5906 C CA . ILE B 1 405 ? 3.24 -20.906 6.023 1 98.88 405 ILE B CA 1
ATOM 5907 C C . ILE B 1 405 ? 2.084 -20.781 7.012 1 98.88 405 ILE B C 1
ATOM 5909 O O . ILE B 1 405 ? 2.121 -19.953 7.926 1 98.88 405 ILE B O 1
ATOM 5913 N N . VAL B 1 406 ? 1.079 -21.594 6.797 1 98.69 406 VAL B N 1
ATOM 5914 C CA . VAL B 1 406 ? -0.055 -21.625 7.711 1 98.69 406 VAL B CA 1
ATOM 5915 C C . VAL B 1 406 ? -0.154 -23.016 8.359 1 98.69 406 VAL B C 1
ATOM 5917 O O . VAL B 1 406 ? 0.261 -24.016 7.766 1 98.69 406 VAL B O 1
ATOM 5920 N N . GLU B 1 407 ? -0.647 -23.016 9.539 1 98.5 407 GLU B N 1
ATOM 5921 C CA . GLU B 1 407 ? -0.884 -24.234 10.305 1 98.5 407 GLU B CA 1
ATOM 5922 C C . GLU B 1 407 ? -2.314 -24.281 10.836 1 98.5 407 GLU B C 1
ATOM 5924 O O . GLU B 1 407 ? -2.746 -23.391 11.555 1 98.5 407 GLU B O 1
ATOM 5929 N N . ARG B 1 408 ? -2.986 -25.328 10.492 1 97.88 408 ARG B N 1
ATOM 5930 C CA . ARG B 1 408 ? -4.348 -25.5 10.984 1 97.88 408 ARG B CA 1
ATOM 5931 C C . ARG B 1 408 ? -4.371 -25.688 12.492 1 97.88 408 ARG B C 1
ATOM 5933 O O . ARG B 1 408 ? -3.447 -26.266 13.07 1 97.88 408 ARG B O 1
ATOM 5940 N N . VAL B 1 409 ? -5.434 -25.094 13.117 1 94.31 409 VAL B N 1
ATOM 5941 C CA . VAL B 1 409 ? -5.586 -25.219 14.562 1 94.31 409 VAL B CA 1
ATOM 5942 C C . VAL B 1 409 ? -6.496 -26.406 14.891 1 94.31 409 VAL B C 1
ATOM 5944 O O . VAL B 1 409 ? -7.48 -26.656 14.188 1 94.31 409 VAL B O 1
#

Sequence (818 aa):
MNSWIIDAVRTPRGRGKAGKGALSGIHPQELFAQVLRALEARGLSAKEVDDVLVGAVSQVGEQGANVGRNAVLAAGWPIEVTAASVNRFCASGLQTVHFGAMAVASGAQDLVVAGGVESMSRVPMGADGGGQDGGNQVLRERVFQVPQGISADLIATLEGFSREEIDALALRSQLNAARAIEEHRFARSIIPVVDPVRGVVVLDRDESPRPDTTLAGLGALPPSFAQLGAAAVGPKGETLDQIALATQPRADAIRHVHTAGNSSGLADGAAAVVLASDRYVKEHGITPRARIRAMATIGSDPVLMLTAPAPASQKALRRAGMTTRDIDLWEINEAFSAVVLETTRTLGIDPDRVNVNGGAIALGHPLGATGAMLLGTVVDELERRDLQTALVTMCIGGGQGIATIVERVMNSWIIDAVRTPRGRGKAGKGALSGIHPQELFAQVLRALEARGLSAKEVDDVLVGAVSQVGEQGANVGRNAVLAAGWPIEVTAASVNRFCASGLQTVHFGAMAVASGAQDLVVAGGVESMSRVPMGADGGGQDGGNQVLRERVFQVPQGISADLIATLEGFSREEIDALALRSQLNAARAIEEHRFARSIIPVVDPVRGVVVLDRDESPRPDTTLAGLGALPPSFAQLGAAAVGPKGETLDQIALATQPRADAIRHVHTAGNSSGLADGAAAVVLASDRYVKEHGITPRARIRAMATIGSDPVLMLTAPAPASQKALRRAGMTTRDIDLWEINEAFSAVVLETTRTLGIDPDRVNVNGGAIALGHPLGATGAMLLGTVVDELERRDLQTALVTMCIGGGQGIATIVERV

Organism: NCBI:txid927083

InterPro domains:
  IPR002155 Thiolase [PIRSF000429] (4-409)
  IPR002155 Thiolase [TIGR01930] (5-407)
  IPR002155 Thiolase [cd00751] (4-408)
  IPR016039 Thiolase-like [G3DSA:3.40.47.10] (5-292)
  IPR016039 Thiolase-like [G3DSA:3.40.47.10] (126-404)
  IPR016039 Thiolase-like [SSF53901] (3-286)
  IPR016039 Thiolase-like [SSF53901] (287-408)
  IPR020610 Thiolase, active site [PS00099] (390-403)
  IPR020613 Thiolase, conserved site [PS00737] (355-371)
  IPR020615 Thiolase, acyl-enzyme intermediate active site [PS00098] (86-104)
  IPR020616 Thiolase, N-terminal [PF00108] (4-231)
  IPR020617 Thiolase, C-terminal [PF02803] (287-408)

Nearest PDB structures (foldseek):
  4b3j-assembly1_C  TM=9.711E-01  e=4.502E-60  Mycobacterium tuberculosis H37Rv
  4b3j-assembly1_D  TM=9.730E-01  e=5.477E-60  Mycobacterium tuberculosis H37Rv
  8opx-assembly1_C  TM=9.747E-01  e=3.409E-59  Mycobacterium tuberculosis H37Rv
  8oqm-assembly1_C  TM=9.722E-01  e=5.748E-59  Mycobacterium tuberculosis H37Rv
  8oqt-assembly1_D  TM=9.688E-01  e=2.022E-59  Mycobacterium tuberculosis H37Rv

Radius of gyration: 25.49 Å; Cα contacts (8 Å, |Δi|>4): 2328; chains: 2; bounding box: 57×76×60 Å

Foldseek 3Di:
DWKFFFDKAKAAKWFQAAPHTLCNLPQQLQQQLVQVLVVVVVPDDLVQAQEEEAEDAQQDDSNHDFSFLSSCVVNVGPNNYYYGYAHQWLCQQVVQVVVLRCCQAVVVGFKYKTFYWFRCNHQNPCNNVCPQPHPDPVVCVVANFFDQLLLLLQLCQVVVPDLLLLLVLLLLLLQLQVVCVVVVLNVRHYDFRADPVPRHGSDGHQDQRDNPDDSVNSVPFDQDCVVQQQAQDDPVRHGVQRVLCVVPVVGPGGDRSFGLRFAFGAITMIMIIMMGHPVNCVVVVGDGFKTWQFKFKDFDRQHSQQQAQQVQAVVRCVSNVHALVLAQAEEEARRGSSSQVNNCVSRVHDCCRYSSNHHRSRRNRSRRGRNSVSVNSVSSVCVVVVHFKYKYKYGTHRGMIMMIMMTTD/DWKFFFDKAKAAKWFQAAPHTLCNLPQQLQQQLVQVLVVVVVPDDLVQAQEEEAEDAQQDDSNHDFSFLSSCVVNVGPNNYYYGYAHQWLQQQVVQVVVLRCCQAVVVGFKYKTFYWFRCNNQNPCNNVCPQPHPDPVVCVVANAFDQLLLLLQLCQVVVPDLLLLLVLLLLLLQLQVVCVVVVLNVRHYDFRADPPPRHGSDGHQDQRDNPDDSVNSVPFDQDCPVQQQAQDDPVRHGVQRSLCVVPVVGPGGDRSFGLRFAFGAITMIMIIMMGHPVNCVVVVGDGFKTWQFKFKDFDRQHNQQAAQQVQAVVRCVSNVHALVLAQAEEEARRGSSSVVNNCVSRVHDCCRYSSNHHRSRRHRSRRGRNSVSVNSVSSVCVVVVHFKYKYKYGTHRGMIMMIMMTTD